Protein AF-0000000067340642 (afdb_homodimer)

Seco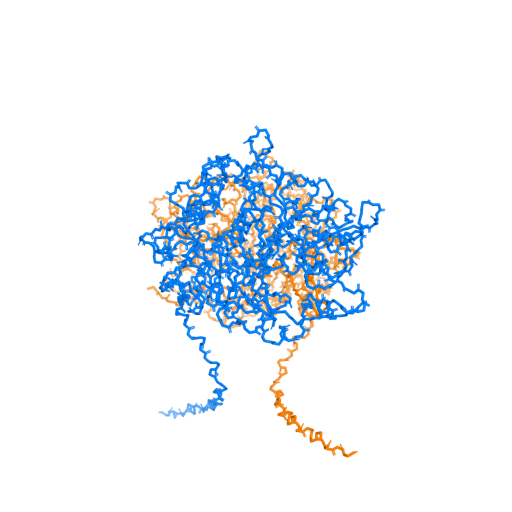ndary structure (DSSP, 8-state):
--S--S--HHHHHTTTTSTTPPPHHHHTTTTTTTTTTTTTPHHHHHHHHHHHHHHHHHHHTB---TTSTTTTSBSS-TTTHHHHTT-TTGGGEEEEEEEEE--SS-PPBTTB---SSTT-S-SS-EEEEEEEEE-HHHHHHHT-EEEEEEE---SSTTHHHHHS---EE--TTTSPTT-TTTTT--EEHHHHHHHH---TT-TTSSS-HHHHHHHHHHHHHHHTTTS-EEEEEEEETHHHHHHHHHHHHHHHTTTTEETTEE--EEEEEESPPP-B-HHHHHHHHHSTTEEEEEEEETT--GGG-S-GGGT-B--SEEEEE-GGG-SSB-TT-S-THHHH-HHHHHHHHHH---SSSPP--SS---GGGGGGS---B-GGG---TT----GGGGEEE-TTS-EEEPPPPGGGS----EEES-SSS-SSPPEEE--PPP------------------------/--TT-S--HHHHHTTTTSTTPPPHHHHTTTTTTTTTTTTTPHHHHHHHHHHHHHHHHHHHTB---TTSTTTTSBSS-TTTHHHHTT-TTGGGEEEEEEEEE--SS-PPBTTB---SSTT-S-SS-EEEEEEEEE-HHHHHHHT-EEEEEEE---SSTTHHHHHS---EE--TTTSPTT-TTTTT--EEHHHHHHHH---TT-TTSSS-HHHHHHHHHHHHHHHTTTS-EEEEEEEETHHHHHHHHHHHHHHHTTTTEETTEE--EEEEEESPPP-B-HHHHHHHHHSTTEEEEEEEETT--GGG-S-GGGT-B--SEEEEE-GGG-SSB-TT-S-THHHH-HHHHHHHHHH---SSSPP--SS---GGGGGGS---B-GGG---TT----GGGGEEE-TTS-EEEPPPPGGGS----EEES-SSS-SSPPEEE--PPP------------------------

Sequence (924 aa):
MDASQGVLLSSALVGAGANGTPAWPELLGSAHWDGLIDPLDLTLRRLVLLCGDLCQVTYDSFNSDAHSKYCGTCRFSRATLFSRTQFPAAADVSVAANLYATAATWLPPGLMVHSLSREAWSKESNWIGYVAVSTDAAAAATGQRVIYVALRGTIRNLEWVDVLKPDLVAPDAILPEGDPARGHARVMKGWYVIYTSTDERSPFSKYSARDQLLATVRELVAKYKGESLSILCTGHSLGASLATLCAFDMVANGVSKVGDAHFPVTAIVFGSPQVGNPEFKKRFDELPGLRALHVRNKPDLIPLYPSNLLGYANVGDELSVNSKKSPHVRPDTTNVGDYHNLQGILHTVAGWNGEKGEFKLQVNRSVALVNKSSAFLKDDNLVPESWWVERNKGMVLGPTGEWELEQPAEENLPVPPVVTGKVIDDDVAATISSKEPKIPEDLGKKKTRGTKFLPACFQGVNMDASQGVLLSSALVGAGANGTPAWPELLGSAHWDGLIDPLDLTLRRLVLLCGDLCQVTYDSFNSDAHSKYCGTCRFSRATLFSRTQFPAAADVSVAANLYATAATWLPPGLMVHSLSREAWSKESNWIGYVAVSTDAAAAATGQRVIYVALRGTIRNLEWVDVLKPDLVAPDAILPEGDPARGHARVMKGWYVIYTSTDERSPFSKYSARDQLLATVRELVAKYKGESLSILCTGHSLGASLATLCAFDMVANGVSKVGDAHFPVTAIVFGSPQVGNPEFKKRFDELPGLRALHVRNKPDLIPLYPSNLLGYANVGDELSVNSKKSPHVRPDTTNVGDYHNLQGILHTVAGWNGEKGEFKLQVNRSVALVNKSSAFLKDDNLVPESWWVERNKGMVLGPTGEWELEQPAEENLPVPPVVTGKVIDDDVAATISSKEPKIPEDLGKKKTRGTKFLPACFQGVN

Nearest PDB structures (foldseek):
  7x0d-assembly1_A  TM=9.654E-01  e=2.237E-44  Capsicum annuum
  7x0c-assembly1_A  TM=9.427E-01  e=6.062E-45  Arabidopsis thaliana
  7x0d-assembly2_D-2  TM=9.648E-01  e=4.559E-44  Capsicum annuum
  2yij-assembly1_B  TM=9.468E-01  e=8.253E-44  Arabidopsis thaliana
  7x0d-assembly2_C  TM=9.612E-01  e=1.894E-43  Capsicum annuum

pLDDT: mean 87.29, std 18.92, range [20.58, 98.88]

Solvent-accessible surface area (backbone atoms only — not comparable to full-atom values): 49013 Å² total; per-residue (Å²): 128,75,66,75,26,43,61,32,51,51,64,51,44,39,49,48,52,41,97,84,36,65,30,64,58,45,70,51,33,74,61,71,37,68,79,37,62,73,59,59,31,68,59,51,47,48,51,52,48,50,38,50,51,52,21,46,46,41,62,72,34,46,31,81,49,37,46,34,40,55,16,20,31,47,63,49,25,64,89,41,38,40,64,76,61,63,41,67,44,33,87,38,46,43,57,76,42,80,32,28,25,25,56,78,52,93,67,53,88,46,74,57,48,51,27,74,39,93,74,29,78,42,90,62,42,24,53,42,30,37,35,30,32,44,29,71,68,28,17,64,55,42,64,43,40,39,36,36,37,27,24,37,41,50,82,51,74,68,60,48,67,79,51,53,63,80,44,71,34,70,55,62,90,55,50,52,92,83,43,86,45,68,95,61,22,24,27,34,39,64,56,51,36,34,39,60,19,54,37,83,92,33,68,48,13,58,46,18,27,47,51,52,49,44,9,43,49,31,38,50,47,65,73,46,60,89,53,54,56,36,36,40,22,11,10,31,36,60,6,13,34,44,19,44,51,49,45,50,37,34,52,69,56,55,58,44,44,57,88,91,43,72,41,43,32,24,18,48,24,31,38,32,35,53,47,23,19,58,49,30,36,51,49,51,69,67,41,77,52,51,34,35,39,38,37,34,35,64,85,30,63,58,43,55,35,82,30,60,90,70,52,35,31,82,63,67,44,73,45,79,42,54,51,64,56,37,89,56,41,49,68,79,58,86,55,65,60,44,49,57,31,64,45,39,43,48,54,30,60,40,13,58,44,53,93,88,41,68,56,46,69,78,52,64,69,40,72,48,51,34,16,34,82,30,71,38,50,36,72,89,71,41,60,62,55,47,21,69,43,52,43,23,67,42,47,39,75,45,92,71,48,37,51,40,70,60,75,73,54,75,46,23,51,87,58,50,64,40,75,43,76,45,60,61,95,45,97,56,62,8,40,59,48,57,82,69,56,75,68,76,68,78,74,74,79,75,74,74,70,73,71,72,74,66,73,73,70,77,69,76,77,129,127,77,65,81,32,44,63,33,57,48,72,43,42,38,48,48,51,41,96,84,36,65,30,64,58,46,69,50,32,74,62,71,38,68,79,37,63,71,60,58,32,68,58,52,48,48,53,53,46,50,38,51,49,53,22,46,47,39,61,72,35,46,29,79,49,37,47,34,41,54,16,20,30,47,64,50,25,64,90,42,37,41,63,77,63,62,41,66,48,35,88,37,45,43,56,75,42,80,32,28,25,26,56,80,52,92,67,53,86,46,74,56,50,52,26,75,40,93,74,29,76,43,91,63,43,25,52,41,31,36,34,30,32,44,28,73,70,30,15,65,57,40,64,42,39,39,37,37,36,28,25,38,42,50,81,50,72,70,56,46,67,78,51,54,65,79,44,72,35,70,54,62,91,55,50,51,90,83,44,87,46,67,94,61,23,24,29,34,39,65,55,52,38,34,38,62,19,54,38,83,92,34,69,48,12,59,47,18,28,47,50,52,49,44,9,42,50,31,37,49,46,65,74,46,61,90,52,54,57,36,36,40,22,10,10,33,34,60,7,13,34,43,18,43,51,50,46,48,38,34,50,71,57,54,57,44,44,58,88,90,42,72,41,44,33,23,18,48,24,31,39,34,33,52,46,23,19,57,49,30,35,51,50,51,70,67,40,78,53,50,35,37,40,38,37,34,35,64,84,30,62,58,44,55,35,82,32,59,91,69,49,36,32,80,65,66,44,75,47,78,44,55,50,64,57,39,91,57,41,48,69,78,58,88,55,66,63,45,50,56,30,63,47,38,42,47,53,30,59,40,13,56,43,54,94,87,41,67,56,46,69,78,52,67,68,42,72,48,52,34,15,34,81,30,72,38,51,36,74,89,73,40,58,62,54,45,21,69,44,53,44,24,68,42,47,38,75,42,93,70,50,37,51,40,70,60,76,73,55,73,46,24,51,88,60,51,63,41,77,42,76,44,60,63,94,45,96,57,63,8,41,60,48,57,82,68,56,75,66,78,67,77,74,74,80,73,74,76,70,73,73,73,73,68,74,72,71,78,69,79,77,126

Structure (mmCIF, N/CA/C/O backbone):
data_AF-0000000067340642-model_v1
#
loop_
_entity.id
_entity.type
_entity.pdbx_description
1 polymer 'Phospholipase A1'
#
loop_
_atom_site.group_PDB
_atom_site.id
_atom_site.type_symbol
_atom_site.label_atom_id
_atom_site.label_alt_id
_atom_site.label_comp_id
_atom_site.label_asym_id
_atom_site.label_entity_id
_atom_site.label_seq_id
_atom_site.pdbx_PDB_ins_code
_atom_site.Cartn_x
_atom_site.Cartn_y
_atom_site.Cartn_z
_atom_site.occupancy
_atom_site.B_iso_or_equiv
_atom_site.auth_seq_id
_atom_site.auth_comp_id
_atom_site.auth_asym_id
_atom_site.auth_atom_id
_atom_site.pdbx_PDB_model_num
ATOM 1 N N . MET A 1 1 ? -26.781 -20.828 1.139 1 23.2 1 MET A N 1
ATOM 2 C CA . MET A 1 1 ? -25.406 -20.703 0.661 1 23.2 1 MET A CA 1
ATOM 3 C C . MET A 1 1 ? -24.422 -21.25 1.688 1 23.2 1 MET A C 1
ATOM 5 O O . MET A 1 1 ? -24.484 -20.906 2.869 1 23.2 1 MET A O 1
ATOM 9 N N . ASP A 1 2 ? -23.922 -22.469 1.574 1 25.94 2 ASP A N 1
ATOM 10 C CA . ASP A 1 2 ? -23.094 -23.172 2.539 1 25.94 2 ASP A CA 1
ATOM 11 C C . ASP A 1 2 ? -21.922 -22.297 2.994 1 25.94 2 ASP A C 1
ATOM 13 O O . ASP A 1 2 ? -21.172 -21.781 2.168 1 25.94 2 ASP A O 1
ATOM 17 N N . ALA A 1 3 ? -21.891 -21.594 4.043 1 31.66 3 ALA A N 1
ATOM 18 C CA . ALA A 1 3 ? -20.938 -20.781 4.777 1 31.66 3 ALA A CA 1
ATOM 19 C C . ALA A 1 3 ? -19.531 -21.375 4.707 1 31.66 3 ALA A C 1
ATOM 21 O O . ALA A 1 3 ? -18.578 -20.781 5.219 1 31.66 3 ALA A O 1
ATOM 22 N N . SER A 1 4 ? -19.422 -22.609 4.691 1 33.31 4 SER A N 1
ATOM 23 C CA . SER A 1 4 ? -18.156 -23.328 4.586 1 33.31 4 SER A CA 1
ATOM 24 C C . SER A 1 4 ? -17.328 -22.828 3.408 1 33.31 4 SER A C 1
ATOM 26 O O . SER A 1 4 ? -16.484 -23.547 2.885 1 33.31 4 SER A O 1
ATOM 28 N N . GLN A 1 5 ? -17.625 -21.656 2.801 1 34.81 5 GLN A N 1
ATOM 29 C CA . GLN A 1 5 ? -17.469 -21.328 1.392 1 34.81 5 GLN A CA 1
ATOM 30 C C . GLN A 1 5 ? -16 -21.062 1.051 1 34.81 5 GLN A C 1
ATOM 32 O O . GLN A 1 5 ? -15.688 -20.578 -0.038 1 34.81 5 GLN A O 1
ATOM 37 N N . GLY A 1 6 ? -15.188 -20.656 1.953 1 35.97 6 GLY A N 1
ATOM 38 C CA . GLY A 1 6 ? -13.867 -20.75 1.35 1 35.97 6 GLY A CA 1
ATOM 39 C C . GLY A 1 6 ? -13.617 -22.078 0.662 1 35.97 6 GLY A C 1
ATOM 40 O O . GLY A 1 6 ? -14.359 -23.047 0.875 1 35.97 6 GLY A O 1
ATOM 41 N N . VAL A 1 7 ? -12.789 -22.078 -0.495 1 42.16 7 VAL A N 1
ATOM 42 C CA . VAL A 1 7 ? -12.453 -23.266 -1.265 1 42.16 7 VAL A CA 1
ATOM 43 C C . VAL A 1 7 ? -12.016 -24.391 -0.32 1 42.16 7 VAL A C 1
ATOM 45 O O . VAL A 1 7 ? -10.992 -24.266 0.361 1 42.16 7 VAL A O 1
ATOM 48 N N . LEU A 1 8 ? -12.898 -25.25 0.158 1 42.25 8 LEU A N 1
ATOM 49 C CA . LEU A 1 8 ? -13.172 -26.562 0.708 1 42.25 8 LEU A CA 1
ATOM 50 C C . LEU A 1 8 ? -12.328 -27.625 0.017 1 42.25 8 LEU A C 1
ATOM 52 O O . LEU A 1 8 ? -12.641 -28.047 -1.098 1 42.25 8 LEU A O 1
ATOM 56 N N . LEU A 1 9 ? -11.109 -27.469 -0.282 1 49.53 9 LEU A N 1
ATOM 57 C CA . LEU A 1 9 ? -10.602 -28.625 -1.004 1 49.53 9 LEU A CA 1
ATOM 58 C C . LEU A 1 9 ? -11.211 -29.906 -0.467 1 49.53 9 LEU A C 1
ATOM 60 O O . LEU A 1 9 ? -11.742 -30.719 -1.233 1 49.53 9 LEU A O 1
ATOM 64 N N . SER A 1 10 ? -10.898 -30.172 0.865 1 46.72 10 SER A N 1
ATOM 65 C CA . SER A 1 10 ? -11.391 -31.484 1.273 1 46.72 10 SER A CA 1
ATOM 66 C C . SER A 1 10 ? -12.883 -31.641 0.996 1 46.72 10 SER A C 1
ATOM 68 O O . SER A 1 10 ? -13.328 -32.656 0.49 1 46.72 10 SER A O 1
ATOM 70 N N . SER A 1 11 ? -13.438 -30.438 1.202 1 54.81 11 SER A N 1
ATOM 71 C CA . SER A 1 11 ? -14.883 -30.578 1.052 1 54.81 11 SER A CA 1
ATOM 72 C C . SER A 1 11 ? -15.305 -30.391 -0.402 1 54.81 11 SER A C 1
ATOM 74 O O . SER A 1 11 ? -16.297 -30.969 -0.84 1 54.81 11 SER A O 1
ATOM 76 N N . ALA A 1 12 ? -14.336 -29.672 -1.085 1 60.75 12 ALA A N 1
ATOM 77 C CA . ALA A 1 12 ? -14.758 -29.328 -2.441 1 60.75 12 ALA A CA 1
ATOM 78 C C . ALA A 1 12 ? -14.586 -30.516 -3.385 1 60.75 12 ALA A C 1
ATOM 80 O O . ALA A 1 12 ? -15.312 -30.641 -4.371 1 60.75 12 ALA A O 1
ATOM 81 N N . LEU A 1 13 ? -13.609 -31.312 -3.002 1 73.69 13 LEU A N 1
ATOM 82 C CA . LEU A 1 13 ? -13.328 -32.406 -3.908 1 73.69 13 LEU A CA 1
ATOM 83 C C . LEU A 1 13 ? -13.727 -33.75 -3.281 1 73.69 13 LEU A C 1
ATOM 85 O O . LEU A 1 13 ? -13.555 -34.812 -3.896 1 73.69 13 LEU A O 1
ATOM 89 N N . VAL A 1 14 ? -14.367 -33.5 -2.08 1 70.06 14 VAL A N 1
ATOM 90 C CA . VAL A 1 14 ? -14.883 -34.688 -1.408 1 70.06 14 VAL A CA 1
ATOM 91 C C . VAL A 1 14 ? -16.047 -35.281 -2.205 1 70.06 14 VAL A C 1
ATOM 93 O O . VAL A 1 14 ? -16.938 -34.531 -2.623 1 70.06 14 VAL A O 1
ATOM 96 N N . GLY A 1 15 ? -15.898 -36.5 -2.549 1 68.81 15 GLY A N 1
ATOM 97 C CA . GLY A 1 15 ? -16.969 -37.219 -3.232 1 68.81 15 GLY A CA 1
ATOM 98 C C . GLY A 1 15 ? -16.75 -37.344 -4.727 1 68.81 15 GLY A C 1
ATOM 99 O O . GLY A 1 15 ? -17.641 -37.75 -5.461 1 68.81 15 GLY A O 1
ATOM 100 N N . ALA A 1 16 ? -15.602 -36.906 -5.117 1 74.88 16 ALA A N 1
ATOM 101 C CA . ALA A 1 16 ? -15.289 -37.125 -6.523 1 74.88 16 ALA A CA 1
ATOM 102 C C . ALA A 1 16 ? -15.547 -38.594 -6.898 1 74.88 16 ALA A C 1
ATOM 104 O O . ALA A 1 16 ? -15.109 -39.5 -6.203 1 74.88 16 ALA A O 1
ATOM 105 N N . GLY A 1 17 ? -16.328 -38.75 -7.953 1 74.06 17 GLY A N 1
ATOM 106 C CA . GLY A 1 17 ? -16.656 -40.094 -8.422 1 74.06 17 GLY A CA 1
ATOM 107 C C . GLY A 1 17 ? -17.938 -40.656 -7.805 1 74.06 17 GLY A C 1
ATOM 108 O O . GLY A 1 17 ? -18.406 -41.719 -8.195 1 74.06 17 GLY A O 1
ATOM 109 N N . ALA A 1 18 ? -18.422 -39.844 -6.809 1 73.19 18 ALA A N 1
ATOM 110 C CA . ALA A 1 18 ? -19.641 -40.312 -6.152 1 73.19 18 ALA A CA 1
ATOM 111 C C . ALA A 1 18 ? -20.844 -39.531 -6.617 1 73.19 18 ALA A C 1
ATOM 113 O O . ALA A 1 18 ? -20.734 -38.344 -6.906 1 73.19 18 ALA A O 1
ATOM 114 N N . ASN A 1 19 ? -21.984 -40.219 -6.684 1 71.5 19 ASN A N 1
ATOM 115 C CA . ASN A 1 19 ? -23.297 -39.656 -6.922 1 71.5 19 ASN A CA 1
ATOM 116 C C . ASN A 1 19 ? -23.297 -38.75 -8.148 1 71.5 19 ASN A C 1
ATOM 118 O O . ASN A 1 19 ? -23.781 -37.594 -8.094 1 71.5 19 ASN A O 1
ATOM 122 N N . GLY A 1 20 ? -22.562 -39.125 -9.227 1 77.5 20 GLY A N 1
ATOM 123 C CA . GLY A 1 20 ? -22.625 -38.406 -10.484 1 77.5 20 GLY A CA 1
ATOM 124 C C . GLY A 1 20 ? -21.547 -37.344 -10.617 1 77.5 20 GLY A C 1
ATOM 125 O O . GLY A 1 20 ? -21.438 -36.688 -11.656 1 77.5 20 GLY A O 1
ATOM 126 N N . THR A 1 21 ? -20.812 -37.219 -9.586 1 87.06 21 THR A N 1
ATOM 127 C CA . THR A 1 21 ? -19.688 -36.312 -9.664 1 87.06 21 THR A CA 1
ATOM 128 C C . THR A 1 21 ? -18.5 -36.969 -10.383 1 87.06 21 THR A C 1
ATOM 130 O O . THR A 1 21 ? -18.297 -38.188 -10.258 1 87.06 21 THR A O 1
ATOM 133 N N . PRO A 1 22 ? -17.844 -36.125 -11.172 1 91.94 22 PRO A N 1
ATOM 134 C CA . PRO A 1 22 ? -16.703 -36.719 -11.883 1 91.94 22 PRO A CA 1
ATOM 135 C C . PRO A 1 22 ? -15.648 -37.281 -10.945 1 91.94 22 PRO A C 1
ATOM 137 O O . PRO A 1 22 ? -15.359 -36.688 -9.898 1 91.94 22 PRO A O 1
ATOM 140 N N . ALA A 1 23 ? -15.086 -38.406 -11.414 1 92.56 23 ALA A N 1
ATOM 141 C CA . ALA A 1 23 ? -14 -39.031 -10.672 1 92.56 23 ALA A CA 1
ATOM 142 C C . ALA A 1 23 ? -12.664 -38.375 -10.969 1 92.56 23 ALA A C 1
ATOM 144 O O . ALA A 1 23 ? -12.562 -37.562 -11.906 1 92.56 23 ALA A O 1
ATOM 145 N N . TRP A 1 24 ? -11.633 -38.688 -10.188 1 94.31 24 TRP A N 1
ATOM 146 C CA . TRP A 1 24 ? -10.328 -38.062 -10.281 1 94.31 24 TRP A CA 1
ATOM 147 C C . TRP A 1 24 ? -9.758 -38.188 -11.695 1 94.31 24 TRP A C 1
ATOM 149 O O . TRP A 1 24 ? -9.266 -37.219 -12.273 1 94.31 24 TRP A O 1
ATOM 159 N N . PRO A 1 25 ? -9.836 -39.406 -12.297 1 95.31 25 PRO A N 1
ATOM 160 C CA . PRO A 1 25 ? -9.289 -39.469 -13.648 1 95.31 25 PRO A CA 1
ATOM 161 C C . PRO A 1 25 ? -9.938 -38.5 -14.617 1 95.31 25 PRO A C 1
ATOM 163 O O . PRO A 1 25 ? -9.258 -37.906 -15.453 1 95.31 25 PRO A O 1
ATOM 166 N N . GLU A 1 26 ? -11.227 -38.281 -14.477 1 95.75 26 GLU A N 1
ATOM 167 C CA . GLU A 1 26 ? -11.938 -37.344 -15.328 1 95.75 26 GLU A CA 1
ATOM 168 C C . GLU A 1 26 ? -11.5 -35.906 -15.031 1 95.75 26 GLU A C 1
ATOM 170 O O . GLU A 1 26 ? -11.273 -35.125 -15.953 1 95.75 26 GLU A O 1
ATOM 175 N N . LEU A 1 27 ? -11.359 -35.625 -13.773 1 96.25 27 LEU A N 1
ATOM 176 C CA . LEU A 1 27 ? -10.961 -34.281 -13.336 1 96.25 27 LEU A CA 1
ATOM 177 C C . LEU A 1 27 ? -9.539 -33.969 -13.797 1 96.25 27 LEU A C 1
ATOM 179 O O . LEU A 1 27 ? -9.195 -32.812 -13.992 1 96.25 27 LEU A O 1
ATOM 183 N N . LEU A 1 28 ? -8.766 -35.031 -13.977 1 97.56 28 LEU A N 1
ATOM 184 C CA . LEU A 1 28 ? -7.363 -34.875 -14.352 1 97.56 28 LEU A CA 1
ATOM 185 C C . LEU A 1 28 ? -7.188 -34.938 -15.859 1 97.56 28 LEU A C 1
ATOM 187 O O . LEU A 1 28 ? -6.062 -34.875 -16.359 1 97.56 28 LEU A O 1
ATOM 191 N N . GLY A 1 29 ? -8.266 -35.156 -16.625 1 97.56 29 GLY A N 1
ATOM 192 C CA . GLY A 1 29 ? -8.234 -35 -18.062 1 97.56 29 GLY A CA 1
ATOM 193 C C . GLY A 1 29 ? -8.133 -36.312 -18.812 1 97.56 29 GLY A C 1
ATOM 194 O O . GLY A 1 29 ? -7.707 -36.344 -19.969 1 97.56 29 GLY A O 1
ATOM 195 N N . SER A 1 30 ? -8.531 -37.438 -18.172 1 96.44 30 SER A N 1
ATOM 196 C CA . SER A 1 30 ? -8.398 -38.75 -18.828 1 96.44 30 SER A CA 1
ATOM 197 C C . SER A 1 30 ? -9.156 -38.781 -20.141 1 96.44 30 SER A C 1
ATOM 199 O O . SER A 1 30 ? -8.727 -39.438 -21.094 1 96.44 30 SER A O 1
ATOM 201 N N . ALA A 1 31 ? -10.273 -38.062 -20.188 1 96.06 31 ALA A N 1
ATOM 202 C CA . ALA A 1 31 ? -11.07 -38 -21.406 1 96.06 31 ALA A CA 1
ATOM 203 C C . ALA A 1 31 ? -11.109 -36.562 -21.969 1 96.06 31 ALA A C 1
ATOM 205 O O . ALA A 1 31 ? -12.125 -36.125 -22.5 1 96.06 31 ALA A O 1
ATOM 206 N N . HIS A 1 32 ? -10.039 -35.875 -21.734 1 97.44 32 HIS A N 1
ATOM 207 C CA . HIS A 1 32 ? -9.891 -34.5 -22.25 1 97.44 32 HIS A CA 1
ATOM 208 C C . HIS A 1 32 ? -11.039 -33.625 -21.781 1 97.44 32 HIS A C 1
ATOM 210 O O . HIS A 1 32 ? -11.539 -32.812 -22.562 1 97.44 32 HIS A O 1
ATOM 216 N N . TRP A 1 33 ? -11.531 -33.938 -20.609 1 97.94 33 TRP A N 1
ATOM 217 C CA . TRP A 1 33 ? -12.57 -33.188 -19.906 1 97.94 33 TRP A CA 1
ATOM 218 C C . TRP A 1 33 ? -13.844 -33.125 -20.734 1 97.94 33 TRP A C 1
ATOM 220 O O . TRP A 1 33 ? -14.578 -32.125 -20.672 1 97.94 33 TRP A O 1
ATOM 230 N N . ASP A 1 34 ? -14.031 -34.062 -21.578 1 95.88 34 ASP A N 1
ATOM 231 C CA . ASP A 1 34 ? -15.266 -34.125 -22.344 1 95.88 34 ASP A CA 1
ATOM 232 C C . ASP A 1 34 ? -16.484 -34.094 -21.438 1 95.88 34 ASP A C 1
ATOM 234 O O . ASP A 1 34 ? -16.562 -34.875 -20.469 1 95.88 34 ASP A O 1
ATOM 238 N N . GLY A 1 35 ? -17.359 -33.125 -21.703 1 94.69 35 GLY A N 1
ATOM 239 C CA . GLY A 1 35 ? -18.594 -33.031 -20.938 1 94.69 35 GLY A CA 1
ATOM 240 C C . GLY A 1 35 ? -18.438 -32.219 -19.672 1 94.69 35 GLY A C 1
ATOM 241 O O . GLY A 1 35 ? -19.406 -31.969 -18.953 1 94.69 35 GLY A O 1
ATOM 242 N N . LEU A 1 36 ? -17.266 -31.781 -19.344 1 96.44 36 LEU A N 1
ATOM 243 C CA . LEU A 1 36 ? -17.047 -31.125 -18.062 1 96.44 36 LEU A CA 1
ATOM 244 C C . LEU A 1 36 ? -16.766 -29.641 -18.266 1 96.44 36 LEU A C 1
ATOM 246 O O . LEU A 1 36 ? -16.844 -28.859 -17.312 1 96.44 36 LEU A O 1
ATOM 250 N N . ILE A 1 37 ? -16.516 -29.203 -19.453 1 96.31 37 ILE A N 1
ATOM 251 C CA . ILE A 1 37 ? -16.031 -27.844 -19.703 1 96.31 37 ILE A CA 1
ATOM 252 C C . ILE A 1 37 ? -17.203 -26.922 -20 1 96.31 37 ILE A C 1
ATOM 254 O O . ILE A 1 37 ? -17.188 -25.75 -19.609 1 96.31 37 ILE A O 1
ATOM 258 N N . ASP A 1 38 ? -18.219 -27.469 -20.672 1 92.62 38 ASP A N 1
ATOM 259 C CA . ASP A 1 38 ? -19.375 -26.672 -21.047 1 92.62 38 ASP A CA 1
ATOM 260 C C . ASP A 1 38 ? -20.656 -27.5 -20.984 1 92.62 38 ASP A C 1
ATOM 262 O O . ASP A 1 38 ? -20.922 -28.328 -21.844 1 92.62 38 ASP A O 1
ATOM 266 N N . PRO A 1 39 ? -21.516 -27.266 -20.062 1 93.5 39 PRO A N 1
ATOM 267 C CA . PRO A 1 39 ? -21.312 -26.328 -18.953 1 93.5 39 PRO A CA 1
ATOM 268 C C . PRO A 1 39 ? -20.172 -26.75 -18.016 1 93.5 39 PRO A C 1
ATOM 270 O O . PRO A 1 39 ? -19.859 -27.938 -17.938 1 93.5 39 PRO A O 1
ATOM 273 N N . LEU A 1 40 ? -19.594 -25.766 -17.453 1 96.25 40 LEU A N 1
ATOM 274 C CA . LEU A 1 40 ? -18.484 -26.062 -16.562 1 96.25 40 LEU A CA 1
ATOM 275 C C . LEU A 1 40 ? -18.969 -26.828 -15.328 1 96.25 40 LEU A C 1
ATOM 277 O O . LEU A 1 40 ? -19.797 -26.312 -14.57 1 96.25 40 LEU A O 1
ATOM 281 N N . ASP A 1 41 ? -18.453 -28 -15.195 1 94.56 41 ASP A N 1
ATOM 282 C CA . ASP A 1 41 ? -18.812 -28.859 -14.062 1 94.56 41 ASP A CA 1
ATOM 283 C C . ASP A 1 41 ? -18.375 -28.234 -12.742 1 94.56 41 ASP A C 1
ATOM 285 O O . ASP A 1 41 ? -17.297 -27.625 -12.664 1 94.56 41 ASP A O 1
ATOM 289 N N . LEU A 1 42 ? -19.156 -28.422 -11.727 1 93.56 42 LEU A N 1
ATOM 290 C CA . LEU A 1 42 ? -18.891 -27.781 -10.445 1 93.56 42 LEU A CA 1
ATOM 291 C C . LEU A 1 42 ? -17.609 -28.312 -9.812 1 93.56 42 LEU A C 1
ATOM 293 O O . LEU A 1 42 ? -16.828 -27.547 -9.25 1 93.56 42 LEU A O 1
ATOM 297 N N . THR A 1 43 ? -17.406 -29.578 -9.859 1 93.44 43 THR A N 1
ATOM 298 C CA . THR A 1 43 ? -16.219 -30.188 -9.242 1 93.44 43 THR A CA 1
ATOM 299 C C . THR A 1 43 ? -14.953 -29.766 -9.992 1 93.44 43 THR A C 1
ATOM 301 O O . THR A 1 43 ? -13.938 -29.453 -9.375 1 93.44 43 THR A O 1
ATOM 304 N N . LEU A 1 44 ? -15.023 -29.766 -11.305 1 95.75 44 LEU A N 1
ATOM 305 C CA . LEU A 1 44 ? -13.891 -29.281 -12.094 1 95.75 44 LEU A CA 1
ATOM 306 C C . LEU A 1 44 ? -13.625 -27.812 -11.805 1 95.75 44 LEU A C 1
ATOM 308 O O . LEU A 1 44 ? -12.469 -27.406 -11.664 1 95.75 44 LEU A O 1
ATOM 312 N N . ARG A 1 45 ? -14.711 -27.062 -11.672 1 96.06 45 ARG A N 1
ATOM 313 C CA . ARG A 1 45 ? -14.594 -25.641 -11.32 1 96.06 45 ARG A CA 1
ATOM 314 C C . ARG A 1 45 ? -13.797 -25.469 -10.031 1 96.06 45 ARG A C 1
ATOM 316 O O . ARG A 1 45 ? -12.875 -24.641 -9.977 1 96.06 45 ARG A O 1
ATOM 323 N N . ARG A 1 46 ? -14.109 -26.219 -9.117 1 94.69 46 ARG A N 1
ATOM 324 C CA . ARG A 1 46 ? -13.453 -26.125 -7.812 1 94.69 46 ARG A CA 1
ATOM 325 C C . ARG A 1 46 ? -11.977 -26.5 -7.91 1 94.69 46 ARG A C 1
ATOM 327 O O . ARG A 1 46 ? -11.125 -25.875 -7.281 1 94.69 46 ARG A O 1
ATOM 334 N N . LEU A 1 47 ? -11.695 -27.516 -8.664 1 95.5 47 LEU A N 1
ATOM 335 C CA . LEU A 1 47 ? -10.305 -27.922 -8.844 1 95.5 47 LEU A CA 1
ATOM 336 C C . LEU A 1 47 ? -9.508 -26.828 -9.547 1 95.5 47 LEU A C 1
ATOM 338 O O . LEU A 1 47 ? -8.383 -26.531 -9.148 1 95.5 47 LEU A O 1
ATOM 342 N N . VAL A 1 48 ? -10.102 -26.234 -10.562 1 97.5 48 VAL A N 1
ATOM 343 C CA . VAL A 1 48 ? -9.461 -25.156 -11.312 1 97.5 48 VAL A CA 1
ATOM 344 C C . VAL A 1 48 ? -9.18 -23.984 -10.383 1 97.5 48 VAL A C 1
ATOM 346 O O . VAL A 1 48 ? -8.086 -23.422 -10.391 1 97.5 48 VAL A O 1
ATOM 349 N N . LEU A 1 49 ? -10.109 -23.672 -9.594 1 96.94 49 LEU A N 1
ATOM 350 C CA . LEU A 1 49 ? -9.961 -22.547 -8.664 1 96.94 49 LEU A CA 1
ATOM 351 C C . LEU A 1 49 ? -8.891 -22.859 -7.621 1 96.94 49 LEU A C 1
ATOM 353 O O . LEU A 1 49 ? -8.117 -21.969 -7.25 1 96.94 49 LEU A O 1
ATOM 357 N N . LEU A 1 50 ? -8.867 -24.109 -7.172 1 95.81 50 LEU A N 1
ATOM 358 C CA . LEU A 1 50 ? -7.828 -24.516 -6.234 1 95.81 50 LEU A CA 1
ATOM 359 C C . LEU A 1 50 ? -6.441 -24.312 -6.84 1 95.81 50 LEU A C 1
ATOM 361 O O . LEU A 1 50 ? -5.559 -23.734 -6.199 1 95.81 50 LEU A O 1
ATOM 365 N N . CYS A 1 51 ? -6.289 -24.734 -8.031 1 97.31 51 CYS A N 1
ATOM 366 C CA . CYS A 1 51 ? -5.008 -24.578 -8.711 1 97.31 51 CYS A CA 1
ATOM 367 C C . CYS A 1 51 ? -4.656 -23.109 -8.883 1 97.31 51 CYS A C 1
ATOM 369 O O . CYS A 1 51 ? -3.512 -22.703 -8.656 1 97.31 51 CYS A O 1
ATOM 371 N N . GLY A 1 52 ? -5.637 -22.328 -9.281 1 97.75 52 GLY A N 1
ATOM 372 C CA . GLY A 1 52 ? -5.414 -20.891 -9.406 1 97.75 52 GLY A CA 1
ATOM 373 C C . GLY A 1 52 ? -4.988 -20.234 -8.109 1 97.75 52 GLY A C 1
ATOM 374 O O . GLY A 1 52 ? -4.102 -19.391 -8.102 1 97.75 52 GLY A O 1
ATOM 375 N N . ASP A 1 53 ? -5.633 -20.641 -7.043 1 97.12 53 ASP A N 1
ATOM 376 C CA . ASP A 1 53 ? -5.297 -20.078 -5.742 1 97.12 53 ASP A CA 1
ATOM 377 C C . ASP A 1 53 ? -3.898 -20.5 -5.301 1 97.12 53 ASP A C 1
ATOM 379 O O . ASP A 1 53 ? -3.178 -19.719 -4.668 1 97.12 53 ASP A O 1
ATOM 383 N N . LEU A 1 54 ? -3.559 -21.719 -5.57 1 97.88 54 LEU A N 1
ATOM 384 C CA . LEU A 1 54 ? -2.193 -22.156 -5.305 1 97.88 54 LEU A CA 1
ATOM 385 C C . LEU A 1 54 ? -1.189 -21.312 -6.082 1 97.88 54 LEU A C 1
ATOM 387 O O . LEU A 1 54 ? -0.15 -20.922 -5.547 1 97.88 54 LEU A O 1
ATOM 391 N N . CYS A 1 55 ? -1.515 -21.047 -7.293 1 98 55 CYS A N 1
ATOM 392 C CA . CYS A 1 55 ? -0.662 -20.188 -8.102 1 98 55 CYS A CA 1
ATOM 393 C C . CYS A 1 55 ? -0.607 -18.781 -7.523 1 98 55 CYS A C 1
ATOM 395 O O . CYS A 1 55 ? 0.466 -18.172 -7.441 1 98 55 CYS A O 1
ATOM 397 N N . GLN A 1 56 ? -1.717 -18.297 -7.078 1 97.62 56 GLN A N 1
ATOM 398 C CA . GLN A 1 56 ? -1.793 -16.953 -6.523 1 97.62 56 GLN A CA 1
ATOM 399 C C . GLN A 1 56 ? -0.887 -16.812 -5.301 1 97.62 56 GLN A C 1
ATOM 401 O O . GLN A 1 56 ? -0.314 -15.75 -5.07 1 97.62 56 GLN A O 1
ATOM 406 N N . VAL A 1 57 ? -0.737 -17.812 -4.57 1 98.19 57 VAL A N 1
ATOM 407 C CA . VAL A 1 57 ? 0.137 -17.828 -3.404 1 98.19 57 VAL A CA 1
ATOM 408 C C . VAL A 1 57 ? 1.547 -17.406 -3.811 1 98.19 57 VAL A C 1
ATOM 410 O O . VAL A 1 57 ? 2.238 -16.719 -3.057 1 98.19 57 VAL A O 1
ATOM 413 N N . THR A 1 58 ? 1.978 -17.75 -4.988 1 97.75 58 THR A N 1
ATOM 414 C CA . THR A 1 58 ? 3.322 -17.391 -5.43 1 97.75 58 THR A CA 1
ATOM 415 C C . THR A 1 58 ? 3.455 -15.883 -5.598 1 97.75 58 THR A C 1
ATOM 417 O O . THR A 1 58 ? 4.508 -15.312 -5.305 1 97.75 58 THR A O 1
ATOM 420 N N . TYR A 1 59 ? 2.404 -15.305 -6.066 1 96.25 59 TYR A N 1
ATOM 421 C CA . TYR A 1 59 ? 2.418 -13.852 -6.207 1 96.25 59 TYR A CA 1
ATOM 422 C C . TYR A 1 59 ? 2.318 -13.172 -4.844 1 96.25 59 TYR A C 1
ATOM 424 O O . TYR A 1 59 ? 3.041 -12.211 -4.57 1 96.25 59 TYR A O 1
ATOM 432 N N . ASP A 1 60 ? 1.468 -13.703 -4.012 1 97.38 60 ASP A N 1
ATOM 433 C CA . ASP A 1 60 ? 1.152 -13.078 -2.729 1 97.38 60 ASP A CA 1
ATOM 434 C C . ASP A 1 60 ? 2.354 -13.117 -1.789 1 97.38 60 ASP A C 1
ATOM 436 O O . ASP A 1 60 ? 2.43 -12.336 -0.838 1 97.38 60 ASP A O 1
ATOM 440 N N . SER A 1 61 ? 3.256 -14.008 -1.982 1 97.88 61 SER A N 1
ATOM 441 C CA . SER A 1 61 ? 4.348 -14.219 -1.037 1 97.88 61 SER A CA 1
ATOM 442 C C . SER A 1 61 ? 5.684 -13.773 -1.62 1 97.88 61 SER A C 1
ATOM 444 O O . SER A 1 61 ? 6.707 -13.82 -0.939 1 97.88 61 SER A O 1
ATOM 446 N N . PHE A 1 62 ? 5.68 -13.289 -2.785 1 97 62 PHE A N 1
ATOM 447 C CA . PHE A 1 62 ? 6.918 -12.906 -3.453 1 97 62 PHE A CA 1
ATOM 448 C C . PHE A 1 62 ? 7.348 -11.5 -3.037 1 97 62 PHE A C 1
ATOM 450 O O . PHE A 1 62 ? 6.535 -10.578 -3.031 1 97 62 PHE A O 1
ATOM 457 N N . ASN A 1 63 ? 8.594 -11.359 -2.678 1 96.62 63 ASN A N 1
ATOM 458 C CA . ASN A 1 63 ? 9.156 -10.055 -2.363 1 96.62 63 ASN A CA 1
ATOM 459 C C . ASN A 1 63 ? 9.703 -9.359 -3.611 1 96.62 63 ASN A C 1
ATOM 461 O O . ASN A 1 63 ? 10.844 -9.594 -4.004 1 96.62 63 ASN A O 1
ATOM 465 N N . SER A 1 64 ? 8.977 -8.469 -4.125 1 93.88 64 SER A N 1
ATOM 466 C CA . SER A 1 64 ? 9.383 -7.789 -5.348 1 93.88 64 SER A CA 1
ATOM 467 C C . SER A 1 64 ? 9.945 -6.402 -5.051 1 93.88 64 SER A C 1
ATOM 469 O O . SER A 1 64 ? 10.188 -5.613 -5.965 1 93.88 64 SER A O 1
ATOM 471 N N . ASP A 1 65 ? 10.078 -6.047 -3.799 1 94.94 65 ASP A N 1
ATOM 472 C CA . ASP A 1 65 ? 10.578 -4.73 -3.412 1 94.94 65 ASP A CA 1
ATOM 473 C C . ASP A 1 65 ? 12.094 -4.645 -3.59 1 94.94 65 ASP A C 1
ATOM 475 O O . ASP A 1 65 ? 12.852 -5.199 -2.789 1 94.94 65 ASP A O 1
ATOM 479 N N . ALA A 1 66 ? 12.562 -3.887 -4.543 1 94.88 66 ALA A N 1
ATOM 480 C CA . ALA A 1 66 ? 13.977 -3.795 -4.875 1 94.88 66 ALA A CA 1
ATOM 481 C C . ALA A 1 66 ? 14.766 -3.146 -3.738 1 94.88 66 ALA A C 1
ATOM 483 O O . ALA A 1 66 ? 15.992 -3.254 -3.684 1 94.88 66 ALA A O 1
ATOM 484 N N . HIS A 1 67 ? 14.094 -2.465 -2.855 1 97.06 67 HIS A N 1
ATOM 485 C CA . HIS A 1 67 ? 14.773 -1.813 -1.739 1 97.06 67 HIS A CA 1
ATOM 486 C C . HIS A 1 67 ? 15.109 -2.814 -0.638 1 97.06 67 HIS A C 1
ATOM 488 O O . HIS A 1 67 ? 15.891 -2.51 0.266 1 97.06 67 HIS A O 1
ATOM 494 N N . SER A 1 68 ? 14.523 -3.939 -0.659 1 97 68 SER A N 1
ATOM 495 C CA . SER A 1 68 ? 14.758 -4.98 0.336 1 97 68 SER A CA 1
ATOM 496 C C . SER A 1 68 ? 16 -5.797 -0.006 1 97 68 SER A C 1
ATOM 498 O O . SER A 1 68 ? 16.219 -6.156 -1.166 1 97 68 SER A O 1
ATOM 500 N N . LYS A 1 69 ? 16.75 -6.113 1.022 1 97.06 69 LYS A N 1
ATOM 501 C CA . LYS A 1 69 ? 17.891 -7.008 0.854 1 97.06 69 LYS A CA 1
ATOM 502 C C . LYS A 1 69 ? 17.453 -8.383 0.354 1 97.06 69 LYS A C 1
ATOM 504 O O . LYS A 1 69 ? 18.266 -9.148 -0.167 1 97.06 69 LYS A O 1
ATOM 509 N N . TYR A 1 70 ? 16.234 -8.664 0.465 1 97.56 70 TYR A N 1
ATOM 510 C CA . TYR A 1 70 ? 15.719 -10.008 0.177 1 97.56 70 TYR A CA 1
ATOM 511 C C . TYR A 1 70 ? 14.766 -9.984 -1.012 1 97.56 70 TYR A C 1
ATOM 513 O O . TYR A 1 70 ? 13.922 -10.867 -1.154 1 97.56 70 TYR A O 1
ATOM 521 N N . CYS A 1 71 ? 14.828 -8.922 -1.792 1 96.25 71 CYS A N 1
ATOM 522 C CA . CYS A 1 71 ? 14.086 -8.867 -3.045 1 96.25 71 CYS A CA 1
ATOM 523 C C . CYS A 1 71 ? 14.328 -10.125 -3.877 1 96.25 71 CYS A C 1
ATOM 525 O O . CYS A 1 71 ? 15.477 -10.508 -4.098 1 96.25 71 CYS A O 1
ATOM 527 N N . GLY A 1 72 ? 13.234 -10.773 -4.301 1 95.38 72 GLY A N 1
ATOM 528 C CA . GLY A 1 72 ? 13.359 -11.969 -5.121 1 95.38 72 GLY A CA 1
ATOM 529 C C . GLY A 1 72 ? 13.133 -13.25 -4.348 1 95.38 72 GLY A C 1
ATOM 530 O O . GLY A 1 72 ? 13.219 -14.344 -4.91 1 95.38 72 GLY A O 1
ATOM 531 N N . THR A 1 73 ? 12.859 -13.156 -3.078 1 97.06 73 THR A N 1
ATOM 532 C CA . THR A 1 73 ? 12.617 -14.328 -2.246 1 97.06 73 THR A CA 1
ATOM 533 C C . THR A 1 73 ? 11.133 -14.469 -1.931 1 97.06 73 THR A C 1
ATOM 535 O O . THR A 1 73 ? 10.328 -13.609 -2.299 1 97.06 73 THR A O 1
ATOM 538 N N . CYS A 1 74 ? 10.82 -15.578 -1.354 1 97.94 74 CYS A N 1
ATOM 539 C CA . CYS A 1 74 ? 9.539 -15.758 -0.688 1 97.94 74 CYS A CA 1
ATOM 540 C C . CYS A 1 74 ? 9.547 -15.133 0.701 1 97.94 74 CYS A C 1
ATOM 542 O O . CYS A 1 74 ? 10.484 -15.352 1.477 1 97.94 74 CYS A O 1
ATOM 544 N N . ARG A 1 75 ? 8.539 -14.438 1.065 1 97.81 75 ARG A N 1
ATOM 545 C CA . ARG A 1 75 ? 8.5 -13.695 2.322 1 97.81 75 ARG A CA 1
ATOM 546 C C . ARG A 1 75 ? 8.273 -14.633 3.504 1 97.81 75 ARG A C 1
ATOM 548 O O . ARG A 1 75 ? 8.5 -14.258 4.656 1 97.81 75 ARG A O 1
ATOM 555 N N . PHE A 1 76 ? 7.82 -15.852 3.248 1 97.88 76 PHE A N 1
ATOM 556 C CA . PHE A 1 76 ? 7.367 -16.703 4.34 1 97.88 76 PHE A CA 1
ATOM 557 C C . PHE A 1 76 ? 8.078 -18.047 4.309 1 97.88 76 PHE A C 1
ATOM 559 O O . PHE A 1 76 ? 8.578 -18.469 3.262 1 97.88 76 PHE A O 1
ATOM 566 N N . SER A 1 77 ? 8.086 -18.672 5.438 1 97.38 77 SER A N 1
ATOM 567 C CA . SER A 1 77 ? 8.633 -20.031 5.535 1 97.38 77 SER A CA 1
ATOM 568 C C . SER A 1 77 ? 7.684 -21.047 4.914 1 97.38 77 SER A C 1
ATOM 570 O O . SER A 1 77 ? 6.508 -20.766 4.688 1 97.38 77 SER A O 1
ATOM 572 N N . ARG A 1 78 ? 8.18 -22.25 4.633 1 97.19 78 ARG A N 1
ATOM 573 C CA . ARG A 1 78 ? 7.344 -23.312 4.102 1 97.19 78 ARG A CA 1
ATOM 574 C C . ARG A 1 78 ? 6.184 -23.625 5.043 1 97.19 78 ARG A C 1
ATOM 576 O O . ARG A 1 78 ? 5.059 -23.844 4.594 1 97.19 78 ARG A O 1
ATOM 583 N N . ALA A 1 79 ? 6.457 -23.516 6.352 1 95.81 79 ALA A N 1
ATOM 584 C CA . ALA A 1 79 ? 5.477 -23.891 7.363 1 95.81 79 ALA A CA 1
ATOM 585 C C . ALA A 1 79 ? 4.328 -22.891 7.422 1 95.81 79 ALA A C 1
ATOM 587 O O . ALA A 1 79 ? 3.191 -23.25 7.73 1 95.81 79 ALA A O 1
ATOM 588 N N . THR A 1 80 ? 4.625 -21.672 7.07 1 96.69 80 THR A N 1
ATOM 589 C CA . THR A 1 80 ? 3.609 -20.641 7.305 1 96.69 80 THR A CA 1
ATOM 590 C C . THR A 1 80 ? 3.139 -20.031 5.988 1 96.69 80 THR A C 1
ATOM 592 O O . THR A 1 80 ? 2.273 -19.156 5.977 1 96.69 80 THR A O 1
ATOM 595 N N . LEU A 1 81 ? 3.605 -20.484 4.879 1 98.25 81 LEU A N 1
ATOM 596 C CA . LEU A 1 81 ? 3.33 -19.891 3.574 1 98.25 81 LEU A CA 1
ATOM 597 C C . LEU A 1 81 ? 1.829 -19.797 3.33 1 98.25 81 LEU A C 1
ATOM 599 O O . LEU A 1 81 ? 1.316 -18.703 3.039 1 98.25 81 LEU A O 1
ATOM 603 N N . PHE A 1 82 ? 1.116 -20.844 3.506 1 97.69 82 PHE A N 1
ATOM 604 C CA . PHE A 1 82 ? -0.299 -20.891 3.16 1 97.69 82 PHE A CA 1
ATOM 605 C C . PHE A 1 82 ? -1.132 -20.125 4.18 1 97.69 82 PHE A C 1
ATOM 607 O O . PHE A 1 82 ? -2.08 -19.438 3.818 1 97.69 82 PHE A O 1
ATOM 614 N N . SER A 1 83 ? -0.788 -20.203 5.43 1 95.94 83 SER A N 1
ATOM 615 C CA . SER A 1 83 ? -1.536 -19.469 6.441 1 95.94 83 SER A CA 1
ATOM 616 C C . SER A 1 83 ? -1.309 -17.969 6.312 1 95.94 83 SER A C 1
ATOM 618 O O . SER A 1 83 ? -2.254 -17.172 6.41 1 95.94 83 SER A O 1
ATOM 620 N N . ARG A 1 84 ? -0.091 -17.562 6.051 1 96.69 84 ARG A N 1
ATOM 621 C CA . ARG A 1 84 ? 0.255 -16.141 6.004 1 96.69 84 ARG A CA 1
ATOM 622 C C . ARG A 1 84 ? -0.308 -15.492 4.746 1 96.69 84 ARG A C 1
ATOM 624 O O . ARG A 1 84 ? -0.506 -14.273 4.711 1 96.69 84 ARG A O 1
ATOM 631 N N . THR A 1 85 ? -0.591 -16.234 3.732 1 97.25 85 THR A N 1
ATOM 632 C CA . THR A 1 85 ? -1.215 -15.703 2.525 1 97.25 85 THR A CA 1
ATOM 633 C C . THR A 1 85 ? -2.727 -15.898 2.566 1 97.25 85 THR A C 1
ATOM 635 O O . THR A 1 85 ? -3.42 -15.625 1.583 1 97.25 85 THR A O 1
ATOM 638 N N . GLN A 1 86 ? -3.211 -16.469 3.639 1 93.5 86 GLN A N 1
ATOM 639 C CA . GLN A 1 86 ? -4.637 -16.703 3.855 1 93.5 86 GLN A CA 1
ATOM 640 C C . GLN A 1 86 ? -5.223 -17.578 2.756 1 93.5 86 GLN A C 1
ATOM 642 O O . GLN A 1 86 ? -6.309 -17.297 2.238 1 93.5 86 GLN A O 1
ATOM 647 N N . PHE A 1 87 ? -4.434 -18.531 2.387 1 94.38 87 PHE A N 1
ATOM 648 C CA . PHE A 1 87 ? -4.898 -19.547 1.451 1 94.38 87 PHE A CA 1
ATOM 649 C C . PHE A 1 87 ? -6.094 -20.297 2.023 1 94.38 87 PHE A C 1
ATOM 651 O O . PHE A 1 87 ? -6.031 -20.812 3.141 1 94.38 87 PHE A O 1
ATOM 658 N N . PRO A 1 88 ? -7.145 -20.328 1.223 1 87.19 88 PRO A N 1
ATOM 659 C CA . PRO A 1 88 ? -8.375 -20.891 1.799 1 87.19 88 PRO A CA 1
ATOM 660 C C . PRO A 1 88 ? -8.219 -22.344 2.223 1 87.19 88 PRO A C 1
ATOM 662 O O . PRO A 1 88 ? -8.844 -22.781 3.193 1 87.19 88 PRO A O 1
ATOM 665 N N . ALA A 1 89 ? -7.387 -23.156 1.581 1 90.88 89 ALA A N 1
ATOM 666 C CA . ALA A 1 89 ? -7.215 -24.578 1.879 1 90.88 89 ALA A CA 1
ATOM 667 C C . ALA A 1 89 ? -5.875 -24.828 2.559 1 90.88 89 ALA A C 1
ATOM 669 O O . ALA A 1 89 ? -5.227 -25.844 2.301 1 90.88 89 ALA A O 1
ATOM 670 N N . ALA A 1 90 ? -5.516 -23.938 3.393 1 93.38 90 ALA A N 1
ATOM 671 C CA . ALA A 1 90 ? -4.191 -24 4.008 1 93.38 90 ALA A CA 1
ATOM 672 C C . ALA A 1 90 ? -4.004 -25.281 4.805 1 93.38 90 ALA A C 1
ATOM 674 O O . ALA A 1 90 ? -2.904 -25.844 4.84 1 93.38 90 ALA A O 1
ATOM 675 N N . ALA A 1 91 ? -5.031 -25.797 5.41 1 91.38 91 ALA A N 1
ATOM 676 C CA . ALA A 1 91 ? -4.93 -26.984 6.262 1 91.38 91 ALA A CA 1
ATOM 677 C C . ALA A 1 91 ? -4.785 -28.25 5.426 1 91.38 91 ALA A C 1
ATOM 679 O O . ALA A 1 91 ? -4.395 -29.297 5.941 1 91.38 91 ALA A O 1
ATOM 680 N N . ASP A 1 92 ? -5.012 -28.188 4.125 1 93.75 92 ASP A N 1
ATOM 681 C CA . ASP A 1 92 ? -5.117 -29.375 3.283 1 93.75 92 ASP A CA 1
ATOM 682 C C . ASP A 1 92 ? -3.824 -29.609 2.504 1 93.75 92 ASP A C 1
ATOM 684 O O . ASP A 1 92 ? -3.691 -30.609 1.796 1 93.75 92 ASP A O 1
ATOM 688 N N . VAL A 1 93 ? -2.926 -28.672 2.58 1 96.12 93 VAL A N 1
ATOM 689 C CA . VAL A 1 93 ? -1.716 -28.766 1.769 1 96.12 93 VAL A CA 1
ATOM 690 C C . VAL A 1 93 ? -0.502 -28.375 2.605 1 96.12 93 VAL A C 1
ATOM 692 O O . VAL A 1 93 ? -0.604 -27.516 3.498 1 96.12 93 VAL A O 1
ATOM 695 N N . SER A 1 94 ? 0.58 -28.969 2.312 1 96.75 94 SER A N 1
ATOM 696 C CA . SER A 1 94 ? 1.846 -28.641 2.957 1 96.75 94 SER A CA 1
ATOM 697 C C . SER A 1 94 ? 2.949 -28.422 1.928 1 96.75 94 SER A C 1
ATOM 699 O O . SER A 1 94 ? 3.025 -29.141 0.926 1 96.75 94 SER A O 1
ATOM 701 N N . VAL A 1 95 ? 3.789 -27.484 2.189 1 98.06 95 VAL A N 1
ATOM 702 C CA . VAL A 1 95 ? 4.867 -27.172 1.256 1 98.06 95 VAL A CA 1
ATOM 703 C C . VAL A 1 95 ? 6.035 -28.125 1.488 1 98.06 95 VAL A C 1
ATOM 705 O O . VAL A 1 95 ? 6.527 -28.266 2.611 1 98.06 95 VAL A O 1
ATOM 708 N N . ALA A 1 96 ? 6.473 -28.734 0.445 1 97.5 96 ALA A N 1
ATOM 709 C CA . ALA A 1 96 ? 7.582 -29.672 0.533 1 97.5 96 ALA A CA 1
ATOM 710 C C . ALA A 1 96 ? 8.906 -29 0.193 1 97.5 96 ALA A C 1
ATOM 712 O O . ALA A 1 96 ? 9.945 -29.328 0.77 1 97.5 96 ALA A O 1
ATOM 713 N N . ALA A 1 97 ? 8.852 -28.062 -0.723 1 97.56 97 ALA A N 1
ATOM 714 C CA . ALA A 1 97 ? 10.094 -27.406 -1.127 1 97.56 97 ALA A CA 1
ATOM 715 C C . ALA A 1 97 ? 9.805 -26.078 -1.81 1 97.56 97 ALA A C 1
ATOM 717 O O . ALA A 1 97 ? 8.789 -25.922 -2.49 1 97.56 97 ALA A O 1
ATOM 718 N N . ASN A 1 98 ? 10.719 -25.141 -1.613 1 97.94 98 ASN A N 1
ATOM 719 C CA . ASN A 1 98 ? 10.805 -23.953 -2.451 1 97.94 98 ASN A CA 1
ATOM 720 C C . ASN A 1 98 ? 11.656 -24.203 -3.693 1 97.94 98 ASN A C 1
ATOM 722 O O . ASN A 1 98 ? 12.578 -25.031 -3.668 1 97.94 98 ASN A O 1
ATOM 726 N N . LEU A 1 99 ? 11.359 -23.469 -4.703 1 97.56 99 LEU A N 1
ATOM 727 C CA . LEU A 1 99 ? 12.109 -23.578 -5.949 1 97.56 99 LEU A CA 1
ATOM 728 C C . LEU A 1 99 ? 12.766 -22.234 -6.305 1 97.56 99 LEU A C 1
ATOM 730 O O . LEU A 1 99 ? 12.109 -21.203 -6.277 1 97.56 99 LEU A O 1
ATOM 734 N N . TYR A 1 100 ? 14.047 -22.297 -6.648 1 96.56 100 TYR A N 1
ATOM 735 C CA . TYR A 1 100 ? 14.805 -21.125 -7.066 1 96.56 100 TYR A CA 1
ATOM 736 C C . TYR A 1 100 ? 15.336 -21.297 -8.484 1 96.56 100 TYR A C 1
ATOM 738 O O . TYR A 1 100 ? 15.648 -22.422 -8.906 1 96.56 100 TYR A O 1
ATOM 746 N N . ALA A 1 101 ? 15.367 -20.203 -9.211 1 94.75 101 ALA A N 1
ATOM 747 C CA . ALA A 1 101 ? 15.859 -20.234 -10.586 1 94.75 101 ALA A CA 1
ATOM 748 C C . ALA A 1 101 ? 16.812 -19.078 -10.859 1 94.75 101 ALA A C 1
ATOM 750 O O . ALA A 1 101 ? 16.828 -18.094 -10.117 1 94.75 101 ALA A O 1
ATOM 751 N N . THR A 1 102 ? 17.594 -19.234 -11.797 1 91.94 102 THR A N 1
ATOM 752 C CA . THR A 1 102 ? 18.438 -18.219 -12.406 1 91.94 102 THR A CA 1
ATOM 753 C C . THR A 1 102 ? 18.344 -18.281 -13.93 1 91.94 102 THR A C 1
ATOM 755 O O . THR A 1 102 ? 17.609 -19.094 -14.477 1 91.94 102 THR A O 1
ATOM 758 N N . ALA A 1 103 ? 18.891 -17.281 -14.562 1 80.25 103 ALA A N 1
ATOM 759 C CA . ALA A 1 103 ? 18.938 -17.328 -16.016 1 80.25 103 ALA A CA 1
ATOM 760 C C . ALA A 1 103 ? 20.344 -17.047 -16.531 1 80.25 103 ALA A C 1
ATOM 762 O O . ALA A 1 103 ? 20.953 -16.047 -16.188 1 80.25 103 ALA A O 1
ATOM 763 N N . ALA A 1 104 ? 20.828 -17.984 -17.234 1 68.81 104 ALA A N 1
ATOM 764 C CA . ALA A 1 104 ? 22.188 -17.891 -17.781 1 68.81 104 ALA A CA 1
ATOM 765 C C . ALA A 1 104 ? 22.281 -16.75 -18.797 1 68.81 104 ALA A C 1
ATOM 767 O O . ALA A 1 104 ? 23.375 -16.234 -19.062 1 68.81 104 ALA A O 1
ATOM 768 N N . THR A 1 105 ? 21.25 -16.484 -19.375 1 64.81 105 THR A N 1
ATOM 769 C CA . THR A 1 105 ? 21.25 -15.398 -20.344 1 64.81 105 THR A CA 1
ATOM 770 C C . THR A 1 105 ? 20.562 -14.164 -19.766 1 64.81 105 THR A C 1
ATOM 772 O O . THR A 1 105 ? 19.844 -14.266 -18.766 1 64.81 105 THR A O 1
ATOM 775 N N . TRP A 1 106 ? 21.016 -13.086 -20.359 1 61.5 106 TRP A N 1
ATOM 776 C CA . TRP A 1 106 ? 20.359 -11.852 -19.938 1 61.5 106 TRP A CA 1
ATOM 777 C C . TRP A 1 106 ? 18.844 -11.961 -20.094 1 61.5 106 TRP A C 1
ATOM 779 O O . TRP A 1 106 ? 18.344 -12.352 -21.156 1 61.5 106 TRP A O 1
ATOM 789 N N . LEU A 1 107 ? 18.281 -11.938 -18.984 1 62.88 107 LEU A N 1
ATOM 790 C CA . LEU A 1 107 ? 16.828 -11.836 -19.047 1 62.88 107 LEU A CA 1
ATOM 791 C C . LEU A 1 107 ? 16.375 -10.391 -18.812 1 62.88 107 LEU A C 1
ATOM 793 O O . LEU A 1 107 ? 17.047 -9.633 -18.109 1 62.88 107 LEU A O 1
ATOM 797 N N . PRO A 1 108 ? 15.383 -10.008 -19.594 1 58.78 108 PRO A N 1
ATOM 798 C CA . PRO A 1 108 ? 14.828 -8.672 -19.375 1 58.78 108 PRO A CA 1
ATOM 799 C C . PRO A 1 108 ? 14.484 -8.414 -17.906 1 58.78 108 PRO A C 1
ATOM 801 O O . PRO A 1 108 ? 14.172 -9.352 -17.172 1 58.78 108 PRO A O 1
ATOM 804 N N . PRO A 1 109 ? 14.547 -7.031 -17.609 1 56.88 109 PRO A N 1
ATOM 805 C CA . PRO A 1 109 ? 14.109 -6.664 -16.25 1 56.88 109 PRO A CA 1
ATOM 806 C C . PRO A 1 109 ? 12.648 -7.023 -15.984 1 56.88 109 PRO A C 1
ATOM 808 O O . PRO A 1 109 ? 11.82 -6.945 -16.891 1 56.88 109 PRO A O 1
ATOM 811 N N . GLY A 1 110 ? 12.305 -7.676 -14.875 1 59.19 110 GLY A N 1
ATOM 812 C CA . GLY A 1 110 ? 10.953 -8.023 -14.461 1 59.19 110 GLY A CA 1
ATOM 813 C C . GLY A 1 110 ? 10.75 -9.523 -14.289 1 59.19 110 GLY A C 1
ATOM 814 O O . GLY A 1 110 ? 9.867 -9.953 -13.555 1 59.19 110 GLY A O 1
ATOM 815 N N . LEU A 1 111 ? 11.5 -10.234 -15.172 1 69.19 111 LEU A N 1
ATOM 816 C CA . LEU A 1 111 ? 11.375 -11.672 -14.969 1 69.19 111 LEU A CA 1
ATOM 817 C C . LEU A 1 111 ? 12.047 -12.094 -13.664 1 69.19 111 LEU A C 1
ATOM 819 O O . LEU A 1 111 ? 11.484 -12.875 -12.891 1 69.19 111 LEU A O 1
ATOM 823 N N . MET A 1 112 ? 13.172 -11.516 -13.547 1 82.38 112 MET A N 1
ATOM 824 C CA . MET A 1 112 ? 13.914 -11.648 -12.297 1 82.38 112 MET A CA 1
ATOM 825 C C . MET A 1 112 ? 14.148 -10.281 -11.664 1 82.38 112 MET A C 1
ATOM 827 O O . MET A 1 112 ? 14.422 -9.305 -12.359 1 82.38 112 MET A O 1
ATOM 831 N N . VAL A 1 113 ? 13.859 -10.266 -10.477 1 88.88 113 VAL A N 1
ATOM 832 C CA . VAL A 1 113 ? 14.078 -9 -9.773 1 88.88 113 VAL A CA 1
ATOM 833 C C . VAL A 1 113 ? 15.211 -9.164 -8.766 1 88.88 113 VAL A C 1
ATOM 835 O O . VAL A 1 113 ? 15.391 -10.242 -8.188 1 88.88 113 VAL A O 1
ATOM 838 N N . HIS A 1 114 ? 15.914 -8.086 -8.547 1 91.31 114 HIS A N 1
ATOM 839 C CA . HIS A 1 114 ? 17.047 -8.133 -7.629 1 91.31 114 HIS A CA 1
ATOM 840 C C . HIS A 1 114 ? 17.078 -6.895 -6.734 1 91.31 114 HIS A C 1
ATOM 842 O O . HIS A 1 114 ? 16.578 -5.836 -7.113 1 91.31 114 HIS A O 1
ATOM 848 N N . SER A 1 115 ? 17.688 -7.094 -5.621 1 94.75 115 SER A N 1
ATOM 849 C CA . SER A 1 115 ? 17.812 -6.027 -4.633 1 94.75 115 SER A CA 1
ATOM 850 C C . SER A 1 115 ? 18.812 -4.969 -5.09 1 94.75 115 SER A C 1
ATOM 852 O O . SER A 1 115 ? 19.828 -5.297 -5.707 1 94.75 115 SER A O 1
ATOM 854 N N . LEU A 1 116 ? 18.594 -3.734 -4.734 1 95.44 116 LEU A N 1
ATOM 855 C CA . LEU A 1 116 ? 19.516 -2.633 -4.949 1 95.44 116 LEU A CA 1
ATOM 856 C C . LEU A 1 116 ? 20.594 -2.611 -3.863 1 95.44 116 LEU A C 1
ATOM 858 O O . LEU A 1 116 ? 21.609 -1.919 -3.998 1 95.44 116 LEU A O 1
ATOM 862 N N . SER A 1 117 ? 20.359 -3.357 -2.857 1 95.81 117 SER A N 1
ATOM 863 C CA . SER A 1 117 ? 21.281 -3.377 -1.729 1 95.81 117 SER A CA 1
ATOM 864 C C . SER A 1 117 ? 22.562 -4.125 -2.078 1 95.81 117 SER A C 1
ATOM 866 O O . SER A 1 117 ? 22.531 -5.164 -2.738 1 95.81 117 SER A O 1
ATOM 868 N N . ARG A 1 118 ? 23.672 -3.676 -1.555 1 94.69 118 ARG A N 1
ATOM 869 C CA . ARG A 1 118 ? 24.938 -4.379 -1.702 1 94.69 118 ARG A CA 1
ATOM 870 C C . ARG A 1 118 ? 24.953 -5.656 -0.87 1 94.69 118 ARG A C 1
ATOM 872 O O . ARG A 1 118 ? 25.75 -6.562 -1.129 1 94.69 118 ARG A O 1
ATOM 879 N N . GLU A 1 119 ? 24.062 -5.695 0.081 1 95.31 119 GLU A N 1
ATOM 880 C CA . GLU A 1 119 ? 24 -6.848 0.974 1 95.31 119 GLU A CA 1
ATOM 881 C C . GLU A 1 119 ? 22.844 -7.777 0.588 1 95.31 119 GLU A C 1
ATOM 883 O O . GLU A 1 119 ? 22.281 -8.453 1.444 1 95.31 119 GLU A O 1
ATOM 888 N N . ALA A 1 120 ? 22.531 -7.754 -0.666 1 95.88 120 ALA A N 1
ATOM 889 C CA . ALA A 1 120 ? 21.422 -8.57 -1.165 1 95.88 120 ALA A CA 1
ATOM 890 C C . ALA A 1 120 ? 21.656 -10.047 -0.871 1 95.88 120 ALA A C 1
ATOM 892 O O . ALA A 1 120 ? 22.781 -10.523 -0.905 1 95.88 120 ALA A O 1
ATOM 893 N N . TRP A 1 121 ? 20.594 -10.812 -0.635 1 95.38 121 TRP A N 1
ATOM 894 C CA . TRP A 1 121 ? 20.656 -12.25 -0.387 1 95.38 121 TRP A CA 1
ATOM 895 C C . TRP A 1 121 ? 21.25 -12.984 -1.589 1 95.38 121 TRP A C 1
ATOM 897 O O . TRP A 1 121 ? 21.938 -14 -1.432 1 95.38 121 TRP A O 1
ATOM 907 N N . SER A 1 122 ? 20.906 -12.484 -2.736 1 93.25 122 SER A N 1
ATOM 908 C CA . SER A 1 122 ? 21.375 -13.047 -3.998 1 93.25 122 SER A CA 1
ATOM 909 C C . SER A 1 122 ? 21.328 -12.008 -5.113 1 93.25 122 SER A C 1
ATOM 911 O O . SER A 1 122 ? 20.484 -11.109 -5.109 1 93.25 122 SER A O 1
ATOM 913 N N . LYS A 1 123 ? 22.203 -12.156 -6.051 1 88.94 123 LYS A N 1
ATOM 914 C CA . LYS A 1 123 ? 22.219 -11.273 -7.219 1 88.94 123 LYS A CA 1
ATOM 915 C C . LYS A 1 123 ? 21.859 -12.039 -8.484 1 88.94 123 LYS A C 1
ATOM 917 O O . LYS A 1 123 ? 21.688 -11.445 -9.547 1 88.94 123 LYS A O 1
ATOM 922 N N . GLU A 1 124 ? 21.594 -13.367 -8.297 1 88.31 124 GLU A N 1
ATOM 923 C CA . GLU A 1 124 ? 21.438 -14.219 -9.477 1 88.31 124 GLU A CA 1
ATOM 924 C C . GLU A 1 124 ? 20.109 -14.969 -9.445 1 88.31 124 GLU A C 1
ATOM 926 O O . GLU A 1 124 ? 19.594 -15.367 -10.492 1 88.31 124 GLU A O 1
ATOM 931 N N . SER A 1 125 ? 19.609 -15.141 -8.305 1 93.62 125 SER A N 1
ATOM 932 C CA . SER A 1 125 ? 18.531 -16.125 -8.156 1 93.62 125 SER A CA 1
ATOM 933 C C . SER A 1 125 ? 17.234 -15.461 -7.75 1 93.62 125 SER A C 1
ATOM 935 O O . SER A 1 125 ? 17.234 -14.367 -7.168 1 93.62 125 SER A O 1
ATOM 937 N N . ASN A 1 126 ? 16.172 -16.031 -8.117 1 95 126 ASN A N 1
ATOM 938 C CA . ASN A 1 126 ? 14.836 -15.695 -7.66 1 95 126 ASN A CA 1
ATOM 939 C C . ASN A 1 126 ? 14.07 -16.938 -7.203 1 95 126 ASN A C 1
ATOM 941 O O . ASN A 1 126 ? 14.258 -18.031 -7.758 1 95 126 ASN A O 1
ATOM 945 N N . TRP A 1 127 ? 13.281 -16.766 -6.141 1 96.62 127 TRP A N 1
ATOM 946 C CA . TRP A 1 127 ? 12.25 -17.75 -5.828 1 96.62 127 TRP A CA 1
ATOM 947 C C . TRP A 1 127 ? 11.188 -17.797 -6.918 1 96.62 127 TRP A C 1
ATOM 949 O O . TRP A 1 127 ? 10.617 -16.75 -7.277 1 96.62 127 TRP A O 1
ATOM 959 N N . ILE A 1 128 ? 10.867 -18.984 -7.492 1 95.75 128 ILE A N 1
ATOM 960 C CA . ILE A 1 128 ? 9.984 -19 -8.656 1 95.75 128 ILE A CA 1
ATOM 961 C C . ILE A 1 128 ? 8.758 -19.859 -8.352 1 95.75 128 ILE A C 1
ATOM 963 O O . ILE A 1 128 ? 7.852 -19.953 -9.18 1 95.75 128 ILE A O 1
ATOM 967 N N . GLY A 1 129 ? 8.727 -20.531 -7.254 1 97.75 129 GLY A N 1
ATOM 968 C CA . GLY A 1 129 ? 7.57 -21.344 -6.898 1 97.75 129 GLY A CA 1
ATOM 969 C C . GLY A 1 129 ? 7.859 -22.359 -5.812 1 97.75 129 GLY A C 1
ATOM 970 O O . GLY A 1 129 ? 8.789 -22.188 -5.023 1 97.75 129 GLY A O 1
ATOM 971 N N . TYR A 1 130 ? 6.961 -23.359 -5.711 1 98.62 130 TYR A N 1
ATOM 972 C CA . TYR A 1 130 ? 7.098 -24.359 -4.66 1 98.62 130 TYR A CA 1
ATOM 973 C C . TYR A 1 130 ? 6.441 -25.672 -5.074 1 98.62 130 TYR A C 1
ATOM 975 O O . TYR A 1 130 ? 5.668 -25.703 -6.035 1 98.62 130 TYR A O 1
ATOM 983 N N . VAL A 1 131 ? 6.848 -26.719 -4.426 1 98.62 131 VAL A N 1
ATOM 984 C CA . VAL A 1 131 ? 6.18 -28 -4.473 1 98.62 131 VAL A CA 1
ATOM 985 C C . VAL A 1 131 ? 5.441 -28.25 -3.16 1 98.62 131 VAL A C 1
ATOM 987 O O . VAL A 1 131 ? 6.008 -28.062 -2.08 1 98.62 131 VAL A O 1
ATOM 990 N N . ALA A 1 132 ? 4.223 -28.578 -3.33 1 98.56 132 ALA A N 1
ATOM 991 C CA . ALA A 1 132 ? 3.396 -28.891 -2.168 1 98.56 132 ALA A CA 1
ATOM 992 C C . ALA A 1 132 ? 2.725 -30.25 -2.328 1 98.56 132 ALA A C 1
ATOM 994 O O . ALA A 1 132 ? 2.799 -30.859 -3.395 1 98.56 132 ALA A O 1
ATOM 995 N N . VAL A 1 133 ? 2.105 -30.734 -1.232 1 98.06 133 VAL A N 1
ATOM 996 C CA . VAL A 1 133 ? 1.442 -32.031 -1.272 1 98.06 133 VAL A CA 1
ATOM 997 C C . VAL A 1 133 ? 0.235 -32.031 -0.338 1 98.06 133 VAL A C 1
ATOM 999 O O . VAL A 1 133 ? 0.249 -31.359 0.699 1 98.06 133 VAL A O 1
ATOM 1002 N N . SER A 1 134 ? -0.811 -32.719 -0.764 1 96.5 134 SER A N 1
ATOM 1003 C CA . SER A 1 134 ? -1.976 -32.844 0.106 1 96.5 134 SER A CA 1
ATOM 1004 C C . SER A 1 134 ? -1.612 -33.5 1.425 1 96.5 134 SER A C 1
ATOM 1006 O O . SER A 1 134 ? -0.811 -34.438 1.448 1 96.5 134 SER A O 1
ATOM 1008 N N . THR A 1 135 ? -2.219 -33.031 2.463 1 95.44 135 THR A N 1
ATOM 1009 C CA . THR A 1 135 ? -1.995 -33.656 3.77 1 95.44 135 THR A CA 1
ATOM 1010 C C . THR A 1 135 ? -2.615 -35.031 3.832 1 95.44 135 THR A C 1
ATOM 1012 O O . THR A 1 135 ? -3.406 -35.406 2.961 1 95.44 135 THR A O 1
ATOM 1015 N N . ASP A 1 136 ? -2.268 -35.781 4.871 1 95.75 136 ASP A N 1
ATOM 1016 C CA . ASP A 1 136 ? -2.832 -37.094 5.051 1 95.75 136 ASP A CA 1
ATOM 1017 C C . ASP A 1 136 ? -4.352 -37.062 5.172 1 95.75 136 ASP A C 1
ATOM 1019 O O . ASP A 1 136 ? -5.062 -37.844 4.566 1 95.75 136 ASP A O 1
ATOM 1023 N N . ALA A 1 137 ? -4.781 -36.062 5.918 1 92.38 137 ALA A N 1
ATOM 1024 C CA . ALA A 1 137 ? -6.219 -35.938 6.113 1 92.38 137 ALA A CA 1
ATOM 1025 C C . ALA A 1 137 ? -6.922 -35.594 4.801 1 92.38 137 ALA A C 1
ATOM 1027 O O . ALA A 1 137 ? -7.969 -36.156 4.488 1 92.38 137 ALA A O 1
ATOM 1028 N N . ALA A 1 138 ? -6.34 -34.75 4.047 1 92.81 138 ALA A N 1
ATOM 1029 C CA . ALA A 1 138 ? -6.934 -34.344 2.773 1 92.81 138 ALA A CA 1
ATOM 1030 C C . ALA A 1 138 ? -6.922 -35.531 1.78 1 92.81 138 ALA A C 1
ATOM 1032 O O . ALA A 1 138 ? -7.902 -35.75 1.071 1 92.81 138 ALA A O 1
ATOM 1033 N N . ALA A 1 139 ? -5.863 -36.219 1.714 1 94.19 139 ALA A N 1
ATOM 1034 C CA . ALA A 1 139 ? -5.75 -37.375 0.823 1 94.19 139 ALA A CA 1
ATOM 1035 C C . ALA A 1 139 ? -6.77 -38.438 1.183 1 94.19 139 ALA A C 1
ATOM 1037 O O . ALA A 1 139 ? -7.391 -39.062 0.3 1 94.19 139 ALA A O 1
ATOM 1038 N N . ALA A 1 140 ? -6.906 -38.656 2.461 1 92.38 140 ALA A N 1
ATOM 1039 C CA . ALA A 1 140 ? -7.891 -39.625 2.92 1 92.38 140 ALA A CA 1
ATOM 1040 C C . ALA A 1 140 ? -9.305 -39.188 2.557 1 92.38 140 ALA A C 1
ATOM 1042 O O . ALA A 1 140 ? -10.125 -40 2.123 1 92.38 140 ALA A O 1
ATOM 1043 N N . ALA A 1 141 ? -9.562 -37.969 2.676 1 89.12 141 ALA A N 1
ATOM 1044 C CA . ALA A 1 141 ? -10.906 -37.438 2.455 1 89.12 141 ALA A CA 1
ATOM 1045 C C . ALA A 1 141 ? -11.266 -37.469 0.975 1 89.12 141 ALA A C 1
ATOM 1047 O O . ALA A 1 141 ? -12.43 -37.688 0.619 1 89.12 141 ALA A O 1
ATOM 1048 N N . THR A 1 142 ? -10.336 -37.219 0.101 1 90.5 142 THR A N 1
ATOM 1049 C CA . THR A 1 142 ? -10.625 -37.094 -1.322 1 90.5 142 THR A CA 1
ATOM 1050 C C . THR A 1 142 ? -10.344 -38.406 -2.051 1 90.5 142 THR A C 1
ATOM 1052 O O . THR A 1 142 ? -10.766 -38.594 -3.191 1 90.5 142 THR A O 1
ATOM 1055 N N . GLY A 1 143 ? -9.516 -39.281 -1.415 1 90.75 143 GLY A N 1
ATOM 1056 C CA . GLY A 1 143 ? -9.133 -40.531 -2.027 1 90.75 143 GLY A CA 1
ATOM 1057 C C . GLY A 1 143 ? -7.98 -40.406 -3.008 1 90.75 143 GLY A C 1
ATOM 1058 O O . GLY A 1 143 ? -7.75 -41.281 -3.832 1 90.75 143 GLY A O 1
ATOM 1059 N N . GLN A 1 144 ? -7.312 -39.281 -2.928 1 94.81 144 GLN A N 1
ATOM 1060 C CA . GLN A 1 144 ? -6.234 -38.969 -3.867 1 94.81 144 GLN A CA 1
ATOM 1061 C C . GLN A 1 144 ? -5.113 -38.188 -3.195 1 94.81 144 GLN A C 1
ATOM 1063 O O . GLN A 1 144 ? -5.359 -37.156 -2.58 1 94.81 144 GLN A O 1
ATOM 1068 N N . ARG A 1 145 ? -3.896 -38.719 -3.246 1 96.44 145 ARG A N 1
ATOM 1069 C CA . ARG A 1 145 ? -2.717 -37.938 -2.877 1 96.44 145 ARG A CA 1
ATOM 1070 C C . ARG A 1 145 ? -2.232 -37.094 -4.047 1 96.44 145 ARG A C 1
ATOM 1072 O O . ARG A 1 145 ? -1.825 -37.625 -5.082 1 96.44 145 ARG A O 1
ATOM 1079 N N . VAL A 1 146 ? -2.281 -35.781 -3.854 1 97.56 146 VAL A N 1
ATOM 1080 C CA . VAL A 1 146 ? -1.929 -34.906 -4.961 1 97.56 146 VAL A CA 1
ATOM 1081 C C . VAL A 1 146 ? -0.65 -34.156 -4.625 1 97.56 146 VAL A C 1
ATOM 1083 O O . VAL A 1 146 ? -0.538 -33.562 -3.551 1 97.56 146 VAL A O 1
ATOM 1086 N N . ILE A 1 147 ? 0.311 -34.188 -5.492 1 98.44 147 ILE A N 1
ATOM 1087 C CA . ILE A 1 147 ? 1.481 -33.312 -5.469 1 98.44 147 ILE A CA 1
ATOM 1088 C C . ILE A 1 147 ? 1.232 -32.094 -6.34 1 98.44 147 ILE A C 1
ATOM 1090 O O . ILE A 1 147 ? 0.856 -32.219 -7.508 1 98.44 147 ILE A O 1
ATOM 1094 N N . TYR A 1 148 ? 1.379 -30.953 -5.758 1 98.5 148 TYR A N 1
ATOM 1095 C CA . TYR A 1 148 ? 1.147 -29.703 -6.469 1 98.5 148 TYR A CA 1
ATOM 1096 C C . TYR A 1 148 ? 2.463 -29 -6.777 1 98.5 148 TYR A C 1
ATOM 1098 O O . TYR A 1 148 ? 3.324 -28.859 -5.902 1 98.5 148 TYR A O 1
ATOM 1106 N N . VAL A 1 149 ? 2.621 -28.578 -7.969 1 98.88 149 VAL A N 1
ATOM 1107 C CA . VAL A 1 149 ? 3.711 -27.688 -8.375 1 98.88 149 VAL A CA 1
ATOM 1108 C C . VAL A 1 149 ? 3.146 -26.344 -8.797 1 98.88 149 VAL A C 1
ATOM 1110 O O . VAL A 1 149 ? 2.354 -26.25 -9.734 1 98.88 149 VAL A O 1
ATOM 1113 N N . ALA A 1 150 ? 3.475 -25.312 -8.117 1 98.81 150 ALA A N 1
ATOM 1114 C CA . ALA A 1 150 ? 3.004 -23.969 -8.438 1 98.81 150 ALA A CA 1
ATOM 1115 C C . ALA A 1 150 ? 4.164 -23.062 -8.836 1 98.81 150 ALA A C 1
ATOM 1117 O O . ALA A 1 150 ? 5.125 -22.906 -8.078 1 98.81 150 ALA A O 1
ATOM 1118 N N . LEU A 1 151 ? 4.047 -22.484 -9.977 1 97.62 151 LEU A N 1
ATOM 1119 C CA . LEU A 1 151 ? 5.129 -21.656 -10.516 1 97.62 151 LEU A CA 1
ATOM 1120 C C . LEU A 1 151 ? 4.648 -20.234 -10.773 1 97.62 151 LEU A C 1
ATOM 1122 O O . LEU A 1 151 ? 3.551 -20.031 -11.297 1 97.62 151 LEU A O 1
ATOM 1126 N N . ARG A 1 152 ? 5.48 -19.328 -10.453 1 93.38 152 ARG A N 1
ATOM 1127 C CA . ARG A 1 152 ? 5.164 -17.891 -10.523 1 93.38 152 ARG A CA 1
ATOM 1128 C C . ARG A 1 152 ? 5.379 -17.359 -11.938 1 93.38 152 ARG A C 1
ATOM 1130 O O . ARG A 1 152 ? 6.34 -17.734 -12.609 1 93.38 152 ARG A O 1
ATOM 1137 N N . GLY A 1 153 ? 4.461 -16.469 -12.32 1 88.88 153 GLY A N 1
ATOM 1138 C CA . GLY A 1 153 ? 4.672 -15.734 -13.555 1 88.88 153 GLY A CA 1
ATOM 1139 C C . GLY A 1 153 ? 5.438 -14.438 -13.344 1 88.88 153 GLY A C 1
ATOM 1140 O O . GLY A 1 153 ? 6.164 -14.289 -12.359 1 88.88 153 GLY A O 1
ATOM 1141 N N . THR A 1 154 ? 5.332 -13.562 -14.297 1 80.75 154 THR A N 1
ATOM 1142 C CA . THR A 1 154 ? 5.977 -12.258 -14.211 1 80.75 154 THR A CA 1
ATOM 1143 C C . THR A 1 154 ? 5.18 -11.32 -13.305 1 80.75 154 THR A C 1
ATOM 1145 O O . THR A 1 154 ? 3.957 -11.445 -13.203 1 80.75 154 THR A O 1
ATOM 1148 N N . ILE A 1 155 ? 5.895 -10.453 -12.602 1 77.56 155 ILE A N 1
ATOM 1149 C CA . ILE A 1 155 ? 5.219 -9.508 -11.719 1 77.56 155 ILE A CA 1
ATOM 1150 C C . ILE A 1 155 ? 4.789 -8.273 -12.516 1 77.56 155 ILE A C 1
ATOM 1152 O O . ILE A 1 155 ? 3.906 -7.531 -12.086 1 77.56 155 ILE A O 1
ATOM 1156 N N . ARG A 1 156 ? 5.539 -8.008 -13.523 1 66.25 156 ARG A N 1
ATOM 1157 C CA . ARG A 1 156 ? 5.133 -6.891 -14.375 1 66.25 156 ARG A CA 1
ATOM 1158 C C . ARG A 1 156 ? 4.535 -7.387 -15.688 1 66.25 156 ARG A C 1
ATOM 1160 O O . ARG A 1 156 ? 5.238 -7.977 -16.516 1 66.25 156 ARG A O 1
ATOM 1167 N N . ASN A 1 157 ? 3.227 -7.609 -15.789 1 59.41 157 ASN A N 1
ATOM 1168 C CA . ASN A 1 157 ? 2.469 -8.406 -16.75 1 59.41 157 ASN A CA 1
ATOM 1169 C C . ASN A 1 157 ? 3.014 -8.242 -18.172 1 59.41 157 ASN A C 1
ATOM 1171 O O . ASN A 1 157 ? 3.184 -9.227 -18.891 1 59.41 157 ASN A O 1
ATOM 1175 N N . LEU A 1 158 ? 3.098 -6.996 -18.703 1 61.28 158 LEU A N 1
ATOM 1176 C CA . LEU A 1 158 ? 3.148 -7 -20.156 1 61.28 158 LEU A CA 1
ATOM 1177 C C . LEU A 1 158 ? 4.57 -6.75 -20.656 1 61.28 158 LEU A C 1
ATOM 1179 O O . LEU A 1 158 ? 4.867 -6.949 -21.828 1 61.28 158 LEU A O 1
ATOM 1183 N N . GLU A 1 159 ? 5.387 -6.586 -19.797 1 61.34 159 GLU A N 1
ATOM 1184 C CA . GLU A 1 159 ? 6.695 -6.141 -20.266 1 61.34 159 GLU A CA 1
ATOM 1185 C C . GLU A 1 159 ? 7.516 -7.312 -20.812 1 61.34 159 GLU A C 1
ATOM 1187 O O . GLU A 1 159 ? 8.375 -7.129 -21.672 1 61.34 159 GLU A O 1
ATOM 1192 N N . TRP A 1 160 ? 7.059 -8.484 -20.438 1 61.09 160 TRP A N 1
ATOM 1193 C CA . TRP A 1 160 ? 7.863 -9.641 -20.828 1 61.09 160 TRP A CA 1
ATOM 1194 C C . TRP A 1 160 ? 7.703 -9.938 -22.312 1 61.09 160 TRP A C 1
ATOM 1196 O O . TRP A 1 160 ? 8.609 -10.477 -22.953 1 61.09 160 TRP A O 1
ATOM 1206 N N . VAL A 1 161 ? 6.621 -9.586 -22.844 1 63.22 161 VAL A N 1
ATOM 1207 C CA . VAL A 1 161 ? 6.375 -9.867 -24.25 1 63.22 161 VAL A CA 1
ATOM 1208 C C . VAL A 1 161 ? 7.367 -9.086 -25.109 1 63.22 161 VAL A C 1
ATOM 1210 O O . VAL A 1 161 ? 7.828 -9.586 -26.141 1 63.22 161 VAL A O 1
ATOM 1213 N N . ASP A 1 162 ? 7.617 -8.008 -24.578 1 63.31 162 ASP A N 1
ATOM 1214 C CA . ASP A 1 162 ? 8.531 -7.152 -25.328 1 63.31 162 ASP A CA 1
ATOM 1215 C C . ASP A 1 162 ? 9.977 -7.625 -25.188 1 63.31 162 ASP A C 1
ATOM 1217 O O . ASP A 1 162 ? 10.82 -7.344 -26.031 1 63.31 162 ASP A O 1
ATOM 1221 N N . VAL A 1 163 ? 10.031 -8.398 -24.188 1 62 163 VAL A N 1
ATOM 1222 C CA . VAL A 1 163 ? 11.43 -8.672 -23.875 1 62 163 VAL A CA 1
ATOM 1223 C C . VAL A 1 163 ? 11.781 -10.109 -24.234 1 62 163 VAL A C 1
ATOM 1225 O O . VAL A 1 163 ? 12.883 -10.383 -24.719 1 62 163 VAL A O 1
ATOM 1228 N N . LEU A 1 164 ? 10.82 -10.906 -24 1 65.31 164 LEU A N 1
ATOM 1229 C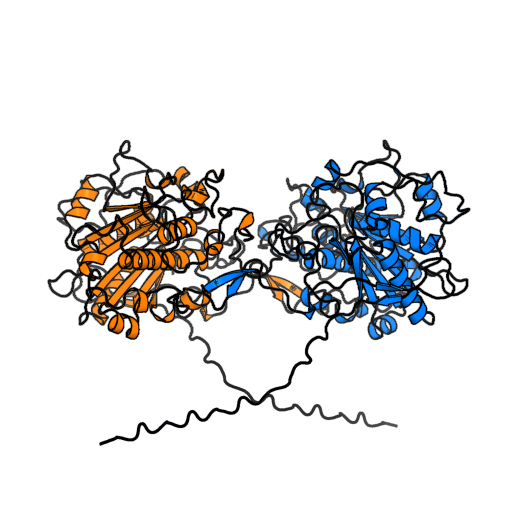 CA . LEU A 1 164 ? 11.141 -12.289 -24.312 1 65.31 164 LEU A CA 1
ATOM 1230 C C . LEU A 1 164 ? 10.875 -12.586 -25.781 1 65.31 164 LEU A C 1
ATOM 1232 O O . LEU A 1 164 ? 9.734 -12.523 -26.234 1 65.31 164 LEU A O 1
ATOM 1236 N N . LYS A 1 165 ? 11.977 -12.828 -26.453 1 74.81 165 LYS A N 1
ATOM 1237 C CA . LYS A 1 165 ? 11.891 -13.203 -27.859 1 74.81 165 LYS A CA 1
ATOM 1238 C C . LYS A 1 165 ? 11.289 -14.602 -28.031 1 74.81 165 LYS A C 1
ATOM 1240 O O . LYS A 1 165 ? 11.57 -15.492 -27.219 1 74.81 165 LYS A O 1
ATOM 1245 N N . PRO A 1 166 ? 10.516 -14.727 -29.016 1 86.12 166 PRO A N 1
ATOM 1246 C CA . PRO A 1 166 ? 9.867 -16.016 -29.219 1 86.12 166 PRO A CA 1
ATOM 1247 C C . PRO A 1 166 ? 10.766 -17.031 -29.922 1 86.12 166 PRO A C 1
ATOM 1249 O O . PRO A 1 166 ? 10.305 -17.75 -30.828 1 86.12 166 PRO A O 1
ATOM 1252 N N . ASP A 1 167 ? 12.016 -17.062 -29.422 1 88.88 167 ASP A N 1
ATOM 1253 C CA . ASP A 1 167 ? 12.953 -18 -30.031 1 88.88 167 ASP A CA 1
ATOM 1254 C C . ASP A 1 167 ? 12.664 -19.438 -29.594 1 88.88 167 ASP A C 1
ATOM 1256 O O . ASP A 1 167 ? 12.406 -19.703 -28.422 1 88.88 167 ASP A O 1
ATOM 1260 N N . LEU A 1 168 ? 12.719 -20.297 -30.625 1 93.5 168 LEU A N 1
ATOM 1261 C CA . LEU A 1 168 ? 12.508 -21.719 -30.375 1 93.5 168 LEU A CA 1
ATOM 1262 C C . LEU A 1 168 ? 13.836 -22.453 -30.25 1 93.5 168 LEU A C 1
ATOM 1264 O O . LEU A 1 168 ? 14.75 -22.25 -31.047 1 93.5 168 LEU A O 1
ATOM 1268 N N . VAL A 1 169 ? 13.914 -23.312 -29.234 1 94.56 169 VAL A N 1
ATOM 1269 C CA . VAL A 1 169 ? 15.125 -24.109 -29.047 1 94.56 169 VAL A CA 1
ATOM 1270 C C . VAL A 1 169 ? 14.758 -25.562 -28.781 1 94.56 169 VAL A C 1
ATOM 1272 O O . VAL A 1 169 ? 13.641 -25.859 -28.344 1 94.56 169 VAL A O 1
ATOM 1275 N N . ALA A 1 170 ? 15.711 -26.438 -29.109 1 95.75 170 ALA A N 1
ATOM 1276 C CA . ALA A 1 170 ? 15.523 -27.859 -28.781 1 95.75 170 ALA A CA 1
ATOM 1277 C C . ALA A 1 170 ? 15.648 -28.094 -27.281 1 95.75 170 ALA A C 1
ATOM 1279 O O . ALA A 1 170 ? 16.625 -27.656 -26.656 1 95.75 170 ALA A O 1
ATOM 1280 N N . PRO A 1 171 ? 14.641 -28.734 -26.719 1 95.88 171 PRO A N 1
ATOM 1281 C CA . PRO A 1 171 ? 14.75 -29.016 -25.281 1 95.88 171 PRO A CA 1
ATOM 1282 C C . PRO A 1 171 ? 15.555 -30.281 -24.984 1 95.88 171 PRO A C 1
ATOM 1284 O O . PRO A 1 171 ? 15.055 -31.188 -24.312 1 95.88 171 PRO A O 1
ATOM 1287 N N . ASP A 1 172 ? 16.766 -30.281 -25.234 1 93.44 172 ASP A N 1
ATOM 1288 C CA . ASP A 1 172 ? 17.594 -31.469 -25.234 1 93.44 172 ASP A CA 1
ATOM 1289 C C . ASP A 1 172 ? 17.891 -31.938 -23.797 1 93.44 172 ASP A C 1
ATOM 1291 O O . ASP A 1 172 ? 18.094 -33.125 -23.562 1 93.44 172 ASP A O 1
ATOM 1295 N N . ALA A 1 173 ? 17.906 -31.016 -22.906 1 91.75 173 ALA A N 1
ATOM 1296 C CA . ALA A 1 173 ? 18.125 -31.391 -21.516 1 91.75 173 ALA A CA 1
ATOM 1297 C C . ALA A 1 173 ? 16.938 -32.156 -20.953 1 91.75 173 ALA A C 1
ATOM 1299 O O . ALA A 1 173 ? 17.078 -32.938 -20 1 91.75 173 ALA A O 1
ATOM 1300 N N . ILE A 1 174 ? 15.805 -31.984 -21.531 1 94.62 174 ILE A N 1
ATOM 1301 C CA . ILE A 1 174 ? 14.562 -32.562 -21.031 1 94.62 174 ILE A CA 1
ATOM 1302 C C . ILE A 1 174 ? 14.273 -33.875 -21.75 1 94.62 174 ILE A C 1
ATOM 1304 O O . ILE A 1 174 ? 13.859 -34.875 -21.125 1 94.62 174 ILE A O 1
ATOM 1308 N N . LEU A 1 175 ? 14.516 -33.938 -23.016 1 95.94 175 LEU A N 1
ATOM 1309 C CA . LEU A 1 175 ? 14.203 -35.125 -23.797 1 95.94 175 LEU A CA 1
ATOM 1310 C C . LEU A 1 175 ? 15.266 -36.188 -23.609 1 95.94 175 LEU A C 1
ATOM 1312 O O . LEU A 1 175 ? 16.453 -35.938 -23.844 1 95.94 175 LEU A O 1
ATOM 1316 N N . PRO A 1 176 ? 14.844 -37.344 -23.172 1 92.25 176 PRO A N 1
ATOM 1317 C CA . PRO A 1 176 ? 15.805 -38.438 -23.047 1 92.25 176 PRO A CA 1
ATOM 1318 C C . PRO A 1 176 ? 16.469 -38.781 -24.375 1 92.25 176 PRO A C 1
ATOM 1320 O O . PRO A 1 176 ? 15.938 -38.469 -25.438 1 92.25 176 PRO A O 1
ATOM 1323 N N . GLU A 1 177 ? 17.578 -39.562 -24.109 1 89.31 177 GLU A N 1
ATOM 1324 C CA . GLU A 1 177 ? 18.25 -40.062 -25.312 1 89.31 177 GLU A CA 1
ATOM 1325 C C . GLU A 1 177 ? 17.359 -41.031 -26.094 1 89.31 177 GLU A C 1
ATOM 1327 O O . GLU A 1 177 ? 16.719 -41.906 -25.5 1 89.31 177 GLU A O 1
ATOM 1332 N N . GLY A 1 178 ? 17.172 -40.875 -27.312 1 91.56 178 GLY A N 1
ATOM 1333 C CA . GLY A 1 178 ? 16.391 -41.781 -28.156 1 91.56 178 GLY A CA 1
ATOM 1334 C C . GLY A 1 178 ? 14.938 -41.375 -28.297 1 91.56 178 GLY A C 1
ATOM 1335 O O . GLY A 1 178 ? 14.156 -42.031 -28.984 1 91.56 178 GLY A O 1
ATOM 1336 N N . ASP A 1 179 ? 14.57 -40.344 -27.547 1 94.69 179 ASP A N 1
ATOM 1337 C CA . ASP A 1 179 ? 13.203 -39.875 -27.672 1 94.69 179 ASP A CA 1
ATOM 1338 C C . ASP A 1 179 ? 12.875 -39.5 -29.125 1 94.69 179 ASP A C 1
ATOM 1340 O O . ASP A 1 179 ? 13.688 -38.906 -29.812 1 94.69 179 ASP A O 1
ATOM 1344 N N . PRO A 1 180 ? 11.773 -39.906 -29.641 1 94.94 180 PRO A N 1
ATOM 1345 C CA . PRO A 1 180 ? 11.43 -39.688 -31.047 1 94.94 180 PRO A CA 1
ATOM 1346 C C . PRO A 1 180 ? 11.305 -38.188 -31.406 1 94.94 180 PRO A C 1
ATOM 1348 O O . PRO A 1 180 ? 11.367 -37.844 -32.594 1 94.94 180 PRO A O 1
ATOM 1351 N N . ALA A 1 181 ? 11.078 -37.406 -30.422 1 95.56 181 ALA A N 1
ATOM 1352 C CA . ALA A 1 181 ? 10.859 -36 -30.703 1 95.56 181 ALA A CA 1
ATOM 1353 C C . ALA A 1 181 ? 12.188 -35.25 -30.75 1 95.56 181 ALA A C 1
ATOM 1355 O O . ALA A 1 181 ? 12.227 -34.062 -31.141 1 95.56 181 ALA A O 1
ATOM 1356 N N . ARG A 1 182 ? 13.227 -35.812 -30.359 1 95.12 182 ARG A N 1
ATOM 1357 C CA . ARG A 1 182 ? 14.531 -35.156 -30.391 1 95.12 182 ARG A CA 1
ATOM 1358 C C . ARG A 1 182 ? 14.852 -34.656 -31.797 1 95.12 182 ARG A C 1
ATOM 1360 O O . ARG A 1 182 ? 14.625 -35.375 -32.781 1 95.12 182 ARG A O 1
ATOM 1367 N N . GLY A 1 183 ? 15.352 -33.406 -31.844 1 93.5 183 GLY A N 1
ATOM 1368 C CA . GLY A 1 183 ? 15.688 -32.781 -33.125 1 93.5 183 GLY A CA 1
ATOM 1369 C C . GLY A 1 183 ? 14.508 -32.125 -33.812 1 93.5 183 GLY A C 1
ATOM 1370 O O . GLY A 1 183 ? 14.672 -31.375 -34.75 1 93.5 183 GLY A O 1
ATOM 1371 N N . HIS A 1 184 ? 13.305 -32.312 -33.344 1 96.44 184 HIS A N 1
ATOM 1372 C CA . HIS A 1 184 ? 12.102 -31.781 -33.969 1 96.44 184 HIS A CA 1
ATOM 1373 C C . HIS A 1 184 ? 11.336 -30.859 -33.031 1 96.44 184 HIS A C 1
ATOM 1375 O O . HIS A 1 184 ? 11 -29.734 -33.406 1 96.44 184 HIS A O 1
ATOM 1381 N N . ALA A 1 185 ? 11.117 -31.422 -31.875 1 97.25 185 ALA A N 1
ATOM 1382 C CA . ALA A 1 185 ? 10.391 -30.625 -30.891 1 97.25 185 ALA A CA 1
ATOM 1383 C C . ALA A 1 185 ? 11.211 -29.422 -30.453 1 97.25 185 ALA A C 1
ATOM 1385 O O . ALA A 1 185 ? 12.422 -29.516 -30.266 1 97.25 185 ALA A O 1
ATOM 1386 N N . ARG A 1 186 ? 10.555 -28.297 -30.359 1 97.25 186 ARG A N 1
ATOM 1387 C CA . ARG A 1 186 ? 11.164 -27.062 -29.891 1 97.25 186 ARG A CA 1
ATOM 1388 C C . ARG A 1 186 ? 10.25 -26.328 -28.906 1 97.25 186 ARG A C 1
ATOM 1390 O O . ARG A 1 186 ? 9.031 -26.438 -28.984 1 97.25 186 ARG A O 1
ATOM 1397 N N . VAL A 1 187 ? 10.875 -25.688 -27.969 1 95.88 187 VAL A N 1
ATOM 1398 C CA . VAL A 1 187 ? 10.148 -24.875 -26.984 1 95.88 187 VAL A CA 1
ATOM 1399 C C . VAL A 1 187 ? 10.75 -23.469 -26.938 1 95.88 187 VAL A C 1
ATOM 1401 O O . VAL A 1 187 ? 11.852 -23.25 -27.438 1 95.88 187 VAL A O 1
ATOM 1404 N N . MET A 1 188 ? 10.016 -22.562 -26.422 1 91.25 188 MET A N 1
ATOM 1405 C CA . MET A 1 188 ? 10.523 -21.203 -26.328 1 91.25 188 MET A CA 1
ATOM 1406 C C . MET A 1 188 ? 11.781 -21.156 -25.453 1 91.25 188 MET A C 1
ATOM 1408 O O . MET A 1 188 ? 11.805 -21.719 -24.359 1 91.25 188 MET A O 1
ATOM 1412 N N . LYS A 1 189 ? 12.727 -20.469 -25.844 1 89.12 189 LYS A N 1
ATOM 1413 C CA . LYS A 1 189 ? 14.039 -20.406 -25.219 1 89.12 189 LYS A CA 1
ATOM 1414 C C . LYS A 1 189 ? 13.945 -19.844 -23.797 1 89.12 189 LYS A C 1
ATOM 1416 O O . LYS A 1 189 ? 14.57 -20.359 -22.875 1 89.12 189 LYS A O 1
ATOM 1421 N N . GLY A 1 190 ? 13.203 -18.797 -23.625 1 84.62 190 GLY A N 1
ATOM 1422 C CA . GLY A 1 190 ? 13.102 -18.141 -22.344 1 84.62 190 GLY A CA 1
ATOM 1423 C C . GLY A 1 190 ? 12.648 -19.078 -21.234 1 84.62 190 GLY A C 1
ATOM 1424 O O . GLY A 1 190 ? 13.242 -19.094 -20.156 1 84.62 190 GLY A O 1
ATOM 1425 N N . TRP A 1 191 ? 11.617 -19.906 -21.5 1 87.81 191 TRP A N 1
ATOM 1426 C CA . TRP A 1 191 ? 11.125 -20.859 -20.531 1 87.81 191 TRP A CA 1
ATOM 1427 C C . TRP A 1 191 ? 12.18 -21.922 -20.219 1 87.81 191 TRP A C 1
ATOM 1429 O O . TRP A 1 191 ? 12.406 -22.266 -19.062 1 87.81 191 TRP A O 1
ATOM 1439 N N . TYR A 1 192 ? 12.695 -22.281 -21.266 1 91.19 192 TYR A N 1
ATOM 1440 C CA . TYR A 1 192 ? 13.648 -23.391 -21.203 1 91.19 192 TYR A CA 1
ATOM 1441 C C . TYR A 1 192 ? 14.859 -23 -20.359 1 91.19 192 TYR A C 1
ATOM 1443 O O . TYR A 1 192 ? 15.297 -23.781 -19.5 1 91.19 192 TYR A O 1
ATOM 1451 N N . VAL A 1 193 ? 15.336 -21.844 -20.5 1 89.56 193 VAL A N 1
ATOM 1452 C CA . VAL A 1 193 ? 16.547 -21.406 -19.812 1 89.56 193 VAL A CA 1
ATOM 1453 C C . VAL A 1 193 ? 16.25 -21.172 -18.344 1 89.56 193 VAL A C 1
ATOM 1455 O O . VAL A 1 193 ? 17.078 -21.469 -17.469 1 89.56 193 VAL A O 1
ATOM 1458 N N . ILE A 1 194 ? 15.148 -20.656 -18.031 1 90.31 194 ILE A N 1
ATOM 1459 C CA . ILE A 1 194 ? 14.789 -20.438 -16.641 1 90.31 194 ILE A CA 1
ATOM 1460 C C . ILE A 1 194 ? 14.688 -21.781 -15.906 1 90.31 194 ILE A C 1
ATOM 1462 O O . ILE A 1 194 ? 15.094 -21.906 -14.75 1 90.31 194 ILE A O 1
ATOM 1466 N N . TYR A 1 195 ? 14.18 -22.75 -16.562 1 94.38 195 TYR A N 1
ATOM 1467 C CA . TYR A 1 195 ? 13.93 -24.078 -16 1 94.38 195 TYR A CA 1
ATOM 1468 C C . TYR A 1 195 ? 15.227 -24.859 -15.836 1 94.38 195 TYR A C 1
ATOM 1470 O O . TYR A 1 195 ? 15.398 -25.578 -14.859 1 94.38 195 TYR A O 1
ATOM 1478 N N . THR A 1 196 ? 16.234 -24.609 -16.688 1 94.88 196 THR A N 1
ATOM 1479 C CA . THR A 1 196 ? 17.328 -25.562 -16.766 1 94.88 196 THR A CA 1
ATOM 1480 C C . THR A 1 196 ? 18.656 -24.906 -16.359 1 94.88 196 THR A C 1
ATOM 1482 O O . THR A 1 196 ? 19.656 -25.578 -16.172 1 94.88 196 THR A O 1
ATOM 1485 N N . SER A 1 197 ? 18.672 -23.625 -16.156 1 93.56 197 SER A N 1
ATOM 1486 C CA . SER A 1 197 ? 19.938 -22.938 -15.906 1 93.56 197 SER A CA 1
ATOM 1487 C C . SER A 1 197 ? 20.422 -23.156 -14.477 1 93.56 197 SER A C 1
ATOM 1489 O O . SER A 1 197 ? 19.609 -23.297 -13.555 1 93.56 197 SER A O 1
ATOM 1491 N N . THR A 1 198 ? 21.719 -23.188 -14.375 1 93.25 198 THR A N 1
ATOM 1492 C CA . THR A 1 198 ? 22.406 -23.203 -13.086 1 93.25 198 THR A CA 1
ATOM 1493 C C . THR A 1 198 ? 23.375 -22.031 -12.969 1 93.25 198 THR A C 1
ATOM 1495 O O . THR A 1 198 ? 23.719 -21.406 -13.969 1 93.25 198 THR A O 1
ATOM 1498 N N . ASP A 1 199 ? 23.672 -21.719 -11.789 1 92.69 199 ASP A N 1
ATOM 1499 C CA . ASP A 1 199 ? 24.719 -20.734 -11.492 1 92.69 199 ASP A CA 1
ATOM 1500 C C . ASP A 1 199 ? 25.516 -21.141 -10.25 1 92.69 199 ASP A C 1
ATOM 1502 O O . ASP A 1 199 ? 25 -21.047 -9.125 1 92.69 199 ASP A O 1
ATOM 1506 N N . GLU A 1 200 ? 26.75 -21.391 -10.414 1 90 200 GLU A N 1
ATOM 1507 C CA . GLU A 1 200 ? 27.594 -21.891 -9.328 1 90 200 GLU A CA 1
ATOM 1508 C C . GLU A 1 200 ? 27.859 -20.797 -8.289 1 90 200 GLU A C 1
ATOM 1510 O O . GLU A 1 200 ? 28.219 -21.094 -7.148 1 90 200 GLU A O 1
ATOM 1515 N N . ARG A 1 201 ? 27.766 -19.578 -8.617 1 88.31 201 ARG A N 1
ATOM 1516 C CA . ARG A 1 201 ? 28.062 -18.453 -7.727 1 88.31 201 ARG A CA 1
ATOM 1517 C C . ARG A 1 201 ? 26.953 -18.266 -6.695 1 88.31 201 ARG A C 1
ATOM 1519 O O . ARG A 1 201 ? 27.156 -17.578 -5.688 1 88.31 201 ARG A O 1
ATOM 1526 N N . SER A 1 202 ? 25.812 -18.938 -7 1 92.06 202 SER A N 1
ATOM 1527 C CA . SER A 1 202 ? 24.688 -18.781 -6.094 1 92.06 202 SER A CA 1
ATOM 1528 C C . SER A 1 202 ? 24.359 -20.094 -5.387 1 92.06 202 SER A C 1
ATOM 1530 O O . SER A 1 202 ? 24.078 -21.109 -6.039 1 92.06 202 SER A O 1
ATOM 1532 N N . PRO A 1 203 ? 24.344 -20.016 -4.082 1 94.56 203 PRO A N 1
ATOM 1533 C CA . PRO A 1 203 ? 23.953 -21.234 -3.367 1 94.56 203 PRO A CA 1
ATOM 1534 C C . PRO A 1 203 ? 22.5 -21.641 -3.643 1 94.56 203 PRO A C 1
ATOM 1536 O O . PRO A 1 203 ? 22.125 -22.766 -3.359 1 94.56 203 PRO A O 1
ATOM 1539 N N . PHE A 1 204 ? 21.734 -20.797 -4.234 1 95.81 204 PHE A N 1
ATOM 1540 C CA . PHE A 1 204 ? 20.312 -21.062 -4.414 1 95.81 204 PHE A CA 1
ATOM 1541 C C . PHE A 1 204 ? 20.031 -21.625 -5.797 1 95.81 204 PHE A C 1
ATOM 1543 O O . PHE A 1 204 ? 18.938 -22.141 -6.059 1 95.81 204 PHE A O 1
ATOM 1550 N N . SER A 1 205 ? 21.047 -21.562 -6.656 1 94.56 205 SER A N 1
ATOM 1551 C CA . SER A 1 205 ? 20.859 -22.062 -8.016 1 94.56 205 SER A CA 1
ATOM 1552 C C . SER A 1 205 ? 22.031 -22.938 -8.445 1 94.56 205 SER A C 1
ATOM 1554 O O . SER A 1 205 ? 22.344 -23.031 -9.633 1 94.56 205 SER A O 1
ATOM 1556 N N . LYS A 1 206 ? 22.719 -23.484 -7.441 1 94 206 LYS A N 1
ATOM 1557 C CA . LYS A 1 206 ? 23.688 -24.516 -7.777 1 94 206 LYS A CA 1
ATOM 1558 C C . LYS A 1 206 ? 23.031 -25.656 -8.562 1 94 206 LYS A C 1
ATOM 1560 O O . LYS A 1 206 ? 23.672 -26.281 -9.406 1 94 206 LYS A O 1
ATOM 1565 N N . TYR A 1 207 ? 21.859 -25.859 -8.203 1 94.44 207 TYR A N 1
ATOM 1566 C CA . TYR A 1 207 ? 20.984 -26.781 -8.922 1 94.44 207 TYR A CA 1
ATOM 1567 C C . TYR A 1 207 ? 19.891 -26.016 -9.664 1 94.44 207 TYR A C 1
ATOM 1569 O O . TYR A 1 207 ? 19.344 -25.031 -9.148 1 94.44 207 TYR A O 1
ATOM 1577 N N . SER A 1 208 ? 19.609 -26.453 -10.891 1 94.88 208 SER A N 1
ATOM 1578 C CA . SER A 1 208 ? 18.562 -25.781 -11.664 1 94.88 208 SER A CA 1
ATOM 1579 C C . SER A 1 208 ? 17.203 -25.938 -11 1 94.88 208 SER A C 1
ATOM 1581 O O . SER A 1 208 ? 17.016 -26.797 -10.141 1 94.88 208 SER A O 1
ATOM 1583 N N . ALA A 1 209 ? 16.312 -25.062 -11.383 1 95.81 209 ALA A N 1
ATOM 1584 C CA . ALA A 1 209 ? 14.93 -25.234 -10.938 1 95.81 209 ALA A CA 1
ATOM 1585 C C . ALA A 1 209 ? 14.422 -26.641 -11.281 1 95.81 209 ALA A C 1
ATOM 1587 O O . ALA A 1 209 ? 13.68 -27.234 -10.508 1 95.81 209 ALA A O 1
ATOM 1588 N N . ARG A 1 210 ? 14.773 -27.156 -12.391 1 96.81 210 ARG A N 1
ATOM 1589 C CA . ARG A 1 210 ? 14.438 -28.5 -12.828 1 96.81 210 ARG A CA 1
ATOM 1590 C C . ARG A 1 210 ? 14.938 -29.547 -11.836 1 96.81 210 ARG A C 1
ATOM 1592 O O . ARG A 1 210 ? 14.18 -30.406 -11.398 1 96.81 210 ARG A O 1
ATOM 1599 N N . ASP A 1 211 ? 16.234 -29.438 -11.492 1 95.81 211 ASP A N 1
ATOM 1600 C CA . ASP A 1 211 ? 16.828 -30.391 -10.562 1 95.81 211 ASP A CA 1
ATOM 1601 C C . ASP A 1 211 ? 16.109 -30.375 -9.219 1 95.81 211 ASP A C 1
ATOM 1603 O O . ASP A 1 211 ? 15.797 -31.438 -8.672 1 95.81 211 ASP A O 1
ATOM 1607 N N . GLN A 1 212 ? 15.859 -29.203 -8.773 1 96.81 212 GLN A N 1
ATOM 1608 C CA . GLN A 1 212 ? 15.18 -29.031 -7.492 1 96.81 212 GLN A CA 1
ATOM 1609 C C . GLN A 1 212 ? 13.781 -29.656 -7.523 1 96.81 212 GLN A C 1
ATOM 1611 O O . GLN A 1 212 ? 13.414 -30.406 -6.617 1 96.81 212 GLN A O 1
ATOM 1616 N N . LEU A 1 213 ? 13.07 -29.359 -8.547 1 97.69 213 LEU A N 1
ATOM 1617 C CA . LEU A 1 213 ? 11.695 -29.812 -8.695 1 97.69 213 LEU A CA 1
ATOM 1618 C C . LEU A 1 213 ? 11.633 -31.328 -8.828 1 97.69 213 LEU A C 1
ATOM 1620 O O . LEU A 1 213 ? 10.883 -31.984 -8.102 1 97.69 213 LEU A O 1
ATOM 1624 N N . LEU A 1 214 ? 12.414 -31.906 -9.719 1 96.81 214 LEU A N 1
ATOM 1625 C CA . LEU A 1 214 ? 12.383 -33.344 -9.969 1 96.81 214 LEU A CA 1
ATOM 1626 C C . LEU A 1 214 ? 12.812 -34.125 -8.734 1 96.81 214 LEU A C 1
ATOM 1628 O O . LEU A 1 214 ? 12.227 -35.156 -8.414 1 96.81 214 LEU A O 1
ATOM 1632 N N . ALA A 1 215 ? 13.844 -33.594 -8.07 1 95.25 215 ALA A N 1
ATOM 1633 C CA . ALA A 1 215 ? 14.289 -34.25 -6.844 1 95.25 215 ALA A CA 1
ATOM 1634 C C . ALA A 1 215 ? 13.172 -34.281 -5.801 1 95.25 215 ALA A C 1
ATOM 1636 O O . ALA A 1 215 ? 12.93 -35.312 -5.168 1 9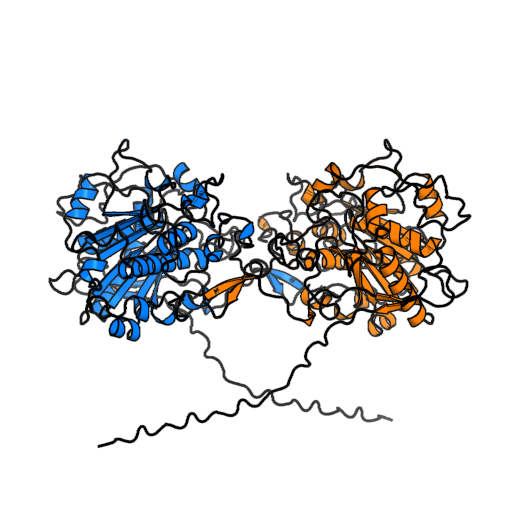5.25 215 ALA A O 1
ATOM 1637 N N . THR A 1 216 ? 12.5 -33.156 -5.625 1 96.62 216 THR A N 1
ATOM 1638 C CA . THR A 1 216 ? 11.438 -33.062 -4.637 1 96.62 216 THR A CA 1
ATOM 1639 C C . THR A 1 216 ? 10.281 -34 -4.988 1 96.62 216 THR A C 1
ATOM 1641 O O . THR A 1 216 ? 9.773 -34.719 -4.129 1 96.62 216 THR A O 1
ATOM 1644 N N . VAL A 1 217 ? 9.859 -34 -6.227 1 97.19 217 VAL A N 1
ATOM 1645 C CA . VAL A 1 217 ? 8.727 -34.812 -6.66 1 97.19 217 VAL A CA 1
ATOM 1646 C C . VAL A 1 217 ? 9.078 -36.281 -6.523 1 97.19 217 VAL A C 1
ATOM 1648 O O . VAL A 1 217 ? 8.25 -37.094 -6.055 1 97.19 217 VAL A O 1
ATOM 1651 N N . ARG A 1 218 ? 10.227 -36.688 -6.918 1 94.69 218 ARG A N 1
ATOM 1652 C CA . ARG A 1 218 ? 10.641 -38.062 -6.785 1 94.69 218 ARG A CA 1
ATOM 1653 C C . ARG A 1 218 ? 10.594 -38.531 -5.328 1 94.69 218 ARG A C 1
ATOM 1655 O O . ARG A 1 218 ? 10.172 -39.656 -5.031 1 94.69 218 ARG A O 1
ATOM 1662 N N . GLU A 1 219 ? 11.078 -37.625 -4.473 1 94.44 219 GLU A N 1
ATOM 1663 C CA . GLU A 1 219 ? 11.031 -37.938 -3.049 1 94.44 219 GLU A CA 1
ATOM 1664 C C . GLU A 1 219 ? 9.594 -38.156 -2.578 1 94.44 219 GLU A C 1
ATOM 1666 O O . GLU A 1 219 ? 9.32 -39.094 -1.824 1 94.44 219 GLU A O 1
ATOM 1671 N N . LEU A 1 220 ? 8.734 -37.312 -2.986 1 96.56 220 LEU A N 1
ATOM 1672 C CA . LEU A 1 220 ? 7.336 -37.406 -2.586 1 96.56 220 LEU A CA 1
ATOM 1673 C C . LEU A 1 220 ? 6.691 -38.656 -3.182 1 96.56 220 LEU A C 1
ATOM 1675 O O . LEU A 1 220 ? 5.895 -39.344 -2.518 1 96.56 220 LEU A O 1
ATOM 1679 N N . VAL A 1 221 ? 7 -38.969 -4.402 1 95.69 221 VAL A N 1
ATOM 1680 C CA . VAL A 1 221 ? 6.473 -40.188 -5.043 1 95.69 221 VAL A CA 1
ATOM 1681 C C . VAL A 1 221 ? 6.918 -41.406 -4.27 1 95.69 221 VAL A C 1
ATOM 1683 O O . VAL A 1 221 ? 6.125 -42.344 -4.027 1 95.69 221 VAL A O 1
ATOM 1686 N N . ALA A 1 222 ? 8.172 -41.406 -3.902 1 93.44 222 ALA A N 1
ATOM 1687 C CA . ALA A 1 222 ? 8.688 -42.531 -3.119 1 93.44 222 ALA A CA 1
ATOM 1688 C C . ALA A 1 222 ? 7.969 -42.625 -1.776 1 93.44 222 ALA A C 1
ATOM 1690 O O . ALA A 1 222 ? 7.629 -43.719 -1.331 1 93.44 222 ALA A O 1
ATOM 1691 N N . LYS A 1 223 ? 7.734 -41.562 -1.209 1 95.19 223 LYS A N 1
ATOM 1692 C CA . LYS A 1 223 ? 7.121 -41.5 0.116 1 95.19 223 LYS A CA 1
ATOM 1693 C C . LYS A 1 223 ? 5.68 -42 0.073 1 95.19 223 LYS A C 1
ATOM 1695 O O . LYS A 1 223 ? 5.227 -42.688 0.993 1 95.19 223 LYS A O 1
ATOM 1700 N N . TYR A 1 224 ? 5.016 -41.688 -1.009 1 96.88 224 TYR A N 1
ATOM 1701 C CA . TYR A 1 224 ? 3.584 -41.969 -1.04 1 96.88 224 TYR A CA 1
ATOM 1702 C C . TYR A 1 224 ? 3.256 -43.031 -2.09 1 96.88 224 TYR A C 1
ATOM 1704 O O . TYR A 1 224 ? 2.146 -43.062 -2.629 1 96.88 224 TYR A O 1
ATOM 1712 N N . LYS A 1 225 ? 4.125 -43.875 -2.512 1 94.38 225 LYS A N 1
ATOM 1713 C CA . LYS A 1 225 ? 4 -44.844 -3.6 1 94.38 225 LYS A CA 1
ATOM 1714 C C . LYS A 1 225 ? 2.863 -45.844 -3.336 1 94.38 225 LYS A C 1
ATOM 1716 O O . LYS A 1 225 ? 2.34 -46.438 -4.266 1 94.38 225 LYS A O 1
ATOM 1721 N N . GLY A 1 226 ? 2.389 -45.969 -2.178 1 94.69 226 GLY A N 1
ATOM 1722 C CA . GLY A 1 226 ? 1.321 -46.906 -1.845 1 94.69 226 GLY A CA 1
ATOM 1723 C C . GLY A 1 226 ? -0.061 -46.281 -1.957 1 94.69 226 GLY A C 1
ATOM 1724 O O . GLY A 1 226 ? -1.067 -46.969 -1.765 1 94.69 226 GLY A O 1
ATOM 1725 N N . GLU A 1 227 ? -0.119 -45.062 -2.305 1 96.56 227 GLU A N 1
ATOM 1726 C CA . GLU A 1 227 ? -1.382 -44.344 -2.42 1 96.56 227 GLU A CA 1
ATOM 1727 C C . GLU A 1 227 ? -1.712 -44.031 -3.877 1 96.56 227 GLU A C 1
ATOM 1729 O O . GLU A 1 227 ? -0.896 -44.281 -4.77 1 96.56 227 GLU A O 1
ATOM 1734 N N . SER A 1 228 ? -3.041 -43.625 -4.121 1 95.31 228 SER A N 1
ATOM 1735 C CA . SER A 1 228 ? -3.383 -43.094 -5.434 1 95.31 228 SER A CA 1
ATOM 1736 C C . SER A 1 228 ? -2.764 -41.719 -5.641 1 95.31 228 SER A C 1
ATOM 1738 O O . SER A 1 228 ? -3.115 -40.781 -4.945 1 95.31 228 SER A O 1
ATOM 1740 N N . LEU A 1 229 ? -1.91 -41.625 -6.633 1 97.06 229 LEU A N 1
ATOM 1741 C CA . LEU A 1 229 ? -1.102 -40.438 -6.789 1 97.06 229 LEU A CA 1
ATOM 1742 C C . LEU A 1 229 ? -1.485 -39.688 -8.055 1 97.06 229 LEU A C 1
ATOM 1744 O O . LEU A 1 229 ? -1.879 -40.281 -9.055 1 97.06 229 LEU A O 1
ATOM 1748 N N . SER A 1 230 ? -1.396 -38.438 -8.031 1 97.81 230 SER A N 1
ATOM 1749 C CA . SER A 1 230 ? -1.404 -37.531 -9.188 1 97.81 230 SER A CA 1
ATOM 1750 C C . SER A 1 230 ? -0.548 -36.312 -8.953 1 97.81 230 SER A C 1
ATOM 1752 O O . SER A 1 230 ? -0.232 -35.969 -7.805 1 97.81 230 SER A O 1
ATOM 1754 N N . ILE A 1 231 ? -0.083 -35.688 -10 1 98.69 231 ILE A N 1
ATOM 1755 C CA . ILE A 1 231 ? 0.642 -34.438 -9.938 1 98.69 231 ILE A CA 1
ATOM 1756 C C . ILE A 1 231 ? -0.148 -33.344 -10.672 1 98.69 231 ILE A C 1
ATOM 1758 O O . ILE A 1 231 ? -0.614 -33.562 -11.797 1 98.69 231 ILE A O 1
ATOM 1762 N N . LEU A 1 232 ? -0.373 -32.281 -10.016 1 98.56 232 LEU A N 1
ATOM 1763 C CA . LEU A 1 232 ? -0.964 -31.109 -10.633 1 98.56 232 LEU A CA 1
ATOM 1764 C C . LEU A 1 232 ? 0.045 -29.969 -10.695 1 98.56 232 LEU A C 1
ATOM 1766 O O . LEU A 1 232 ? 0.567 -29.531 -9.664 1 98.56 232 LEU A O 1
ATOM 1770 N N . CYS A 1 233 ? 0.356 -29.516 -11.883 1 98.88 233 CYS A N 1
ATOM 1771 C CA . CYS A 1 233 ? 1.197 -28.344 -12.109 1 98.88 233 CYS A CA 1
ATOM 1772 C C . CYS A 1 233 ? 0.353 -27.125 -12.453 1 98.88 233 CYS A C 1
ATOM 1774 O O . CYS A 1 233 ? -0.586 -27.219 -13.25 1 98.88 233 CYS A O 1
ATOM 1776 N N . THR A 1 234 ? 0.659 -26.016 -11.836 1 98.75 234 THR A N 1
ATOM 1777 C CA . THR A 1 234 ? -0.118 -24.828 -12.133 1 98.75 234 THR A CA 1
ATOM 1778 C C . THR A 1 234 ? 0.79 -23.594 -12.219 1 98.75 234 THR A C 1
ATOM 1780 O O . THR A 1 234 ? 1.906 -23.609 -11.703 1 98.75 234 THR A O 1
ATOM 1783 N N . GLY A 1 235 ? 0.346 -22.656 -12.922 1 98 235 GLY A N 1
ATOM 1784 C CA . GLY A 1 235 ? 1.04 -21.391 -13.148 1 98 235 GLY A CA 1
ATOM 1785 C C . GLY A 1 235 ? 0.221 -20.391 -13.938 1 98 235 GLY A C 1
ATOM 1786 O O . GLY A 1 235 ? -0.821 -20.75 -14.5 1 98 235 GLY A O 1
ATOM 1787 N N . HIS A 1 236 ? 0.655 -19.234 -13.914 1 95.75 236 HIS A N 1
ATOM 1788 C CA . HIS A 1 236 ? 0.015 -18.125 -14.617 1 95.75 236 HIS A CA 1
ATOM 1789 C C . HIS A 1 236 ? 1.023 -17.359 -15.461 1 95.75 236 HIS A C 1
ATOM 1791 O O . HIS A 1 236 ? 2.17 -17.156 -15.055 1 95.75 236 HIS A O 1
ATOM 1797 N N . SER A 1 237 ? 0.562 -16.938 -16.656 1 91.88 237 SER A N 1
ATOM 1798 C CA . SER A 1 237 ? 1.446 -16.188 -17.531 1 91.88 237 SER A CA 1
ATOM 1799 C C . SER A 1 237 ? 2.707 -16.969 -17.859 1 91.88 237 SER A C 1
ATOM 1801 O O . SER A 1 237 ? 2.627 -18.109 -18.359 1 91.88 237 SER A O 1
ATOM 1803 N N . LEU A 1 238 ? 3.861 -16.5 -17.531 1 86.44 238 LEU A N 1
ATOM 1804 C CA . LEU A 1 238 ? 5.105 -17.219 -17.766 1 86.44 238 LEU A CA 1
ATOM 1805 C C . LEU A 1 238 ? 5.156 -18.516 -16.953 1 86.44 238 LEU A C 1
ATOM 1807 O O . LEU A 1 238 ? 5.652 -19.531 -17.422 1 86.44 238 LEU A O 1
ATOM 1811 N N . GLY A 1 239 ? 4.621 -18.422 -15.758 1 93.38 239 GLY A N 1
ATOM 1812 C CA . GLY A 1 239 ? 4.578 -19.594 -14.898 1 93.38 239 GLY A CA 1
ATOM 1813 C C . GLY A 1 239 ? 3.746 -20.719 -15.477 1 93.38 239 GLY A C 1
ATOM 1814 O O . GLY A 1 239 ? 4 -21.891 -15.188 1 93.38 239 GLY A O 1
ATOM 1815 N N . ALA A 1 240 ? 2.803 -20.328 -16.266 1 96.19 240 ALA A N 1
ATOM 1816 C CA . ALA A 1 240 ? 1.951 -21.328 -16.906 1 96.19 240 ALA A CA 1
ATOM 1817 C C . ALA A 1 240 ? 2.74 -22.141 -17.922 1 96.19 240 ALA A C 1
ATOM 1819 O O . ALA A 1 240 ? 2.609 -23.375 -17.984 1 96.19 240 ALA A O 1
ATOM 1820 N N . SER A 1 241 ? 3.523 -21.5 -18.719 1 92.81 241 SER A N 1
ATOM 1821 C CA . SER A 1 241 ? 4.363 -22.203 -19.672 1 92.81 241 SER A CA 1
ATOM 1822 C C . SER A 1 241 ? 5.387 -23.094 -18.984 1 92.81 241 SER A C 1
ATOM 1824 O O . SER A 1 241 ? 5.637 -24.219 -19.406 1 92.81 241 SER A O 1
ATOM 1826 N N . LEU A 1 242 ? 5.918 -22.594 -17.938 1 94.31 242 LEU A N 1
ATOM 1827 C CA . LEU A 1 242 ? 6.859 -23.375 -17.156 1 94.31 242 LEU A CA 1
ATOM 1828 C C . LEU A 1 242 ? 6.18 -24.609 -16.562 1 94.31 242 LEU A C 1
ATOM 1830 O O . LEU A 1 242 ? 6.75 -25.703 -16.547 1 94.31 242 LEU A O 1
ATOM 1834 N N . ALA A 1 243 ? 5 -24.375 -16.047 1 98.25 243 ALA A N 1
ATOM 1835 C CA . ALA A 1 243 ? 4.25 -25.484 -15.469 1 98.25 243 ALA A CA 1
ATOM 1836 C C . ALA A 1 243 ? 3.984 -26.578 -16.5 1 98.25 243 ALA A C 1
ATOM 1838 O O . ALA A 1 243 ? 4.09 -27.766 -16.203 1 98.25 243 ALA A O 1
ATOM 1839 N N . THR A 1 244 ? 3.646 -26.172 -17.656 1 98.12 244 THR A N 1
ATOM 1840 C CA . THR A 1 244 ? 3.414 -27.109 -18.75 1 98.12 244 THR A CA 1
ATOM 1841 C C . THR A 1 244 ? 4.695 -27.859 -19.109 1 98.12 244 THR A C 1
ATOM 1843 O O . THR A 1 244 ? 4.684 -29.078 -19.281 1 98.12 244 THR A O 1
ATOM 1846 N N . LEU A 1 245 ? 5.742 -27.125 -19.188 1 97.12 245 LEU A N 1
ATOM 1847 C CA . LEU A 1 245 ? 7.035 -27.719 -19.5 1 97.12 245 LEU A CA 1
ATOM 1848 C C . LEU A 1 245 ? 7.449 -28.719 -18.422 1 97.12 245 LEU A C 1
ATOM 1850 O O . LEU A 1 245 ? 7.977 -29.781 -18.719 1 97.12 245 LEU A O 1
ATOM 1854 N N . CYS A 1 246 ? 7.238 -28.375 -17.188 1 97.31 246 CYS A N 1
ATOM 1855 C CA . CYS A 1 246 ? 7.566 -29.25 -16.062 1 97.31 246 CYS A CA 1
ATOM 1856 C C . CYS A 1 246 ? 6.758 -30.531 -16.125 1 97.31 246 CYS A C 1
ATOM 1858 O O . CYS A 1 246 ? 7.289 -31.625 -15.859 1 97.31 246 CYS A O 1
ATOM 1860 N N . ALA A 1 247 ? 5.508 -30.375 -16.359 1 98.62 247 ALA A N 1
ATOM 1861 C CA . ALA A 1 247 ? 4.652 -31.547 -16.484 1 98.62 247 ALA A CA 1
ATOM 1862 C C . ALA A 1 247 ? 5.16 -32.5 -17.578 1 98.62 247 ALA A C 1
ATOM 1864 O O . ALA A 1 247 ? 5.266 -33.688 -17.375 1 98.62 247 ALA A O 1
ATOM 1865 N N . PHE A 1 248 ? 5.484 -31.953 -18.688 1 98.19 248 PHE A N 1
ATOM 1866 C CA . PHE A 1 248 ? 6.039 -32.688 -19.812 1 98.19 248 PHE A CA 1
ATOM 1867 C C . PHE A 1 248 ? 7.309 -33.438 -19.391 1 98.19 248 PHE A C 1
ATOM 1869 O O . PHE A 1 248 ? 7.457 -34.625 -19.656 1 98.19 248 PHE A O 1
ATOM 1876 N N . ASP A 1 249 ? 8.18 -32.719 -18.766 1 97.81 249 ASP A N 1
ATOM 1877 C CA . ASP A 1 249 ? 9.469 -33.25 -18.328 1 97.81 249 ASP A CA 1
ATOM 1878 C C . ASP A 1 249 ? 9.281 -34.438 -17.391 1 97.81 249 ASP A C 1
ATOM 1880 O O . ASP A 1 249 ? 9.906 -35.5 -17.578 1 97.81 249 ASP A O 1
ATOM 1884 N N . MET A 1 250 ? 8.414 -34.344 -16.438 1 97.44 250 MET A N 1
ATOM 1885 C CA . MET A 1 250 ? 8.203 -35.375 -15.43 1 97.44 250 MET A CA 1
ATOM 1886 C C . MET A 1 250 ? 7.727 -36.688 -16.078 1 97.44 250 MET A C 1
ATOM 1888 O O . MET A 1 250 ? 8.188 -37.75 -15.727 1 97.44 250 MET A O 1
ATOM 1892 N N . VAL A 1 251 ? 6.852 -36.562 -17.031 1 97.19 251 VAL A N 1
ATOM 1893 C CA . VAL A 1 251 ? 6.316 -37.75 -17.672 1 97.19 251 VAL A CA 1
ATOM 1894 C C . VAL A 1 251 ? 7.352 -38.312 -18.641 1 97.19 251 VAL A C 1
ATOM 1896 O O . VAL A 1 251 ? 7.594 -39.531 -18.672 1 97.19 251 VAL A O 1
ATOM 1899 N N . ALA A 1 252 ? 7.984 -37.469 -19.422 1 96.19 252 ALA A N 1
ATOM 1900 C CA . ALA A 1 252 ? 8.961 -37.906 -20.422 1 96.19 252 ALA A CA 1
ATOM 1901 C C . ALA A 1 252 ? 10.125 -38.625 -19.766 1 96.19 252 ALA A C 1
ATOM 1903 O O . ALA A 1 252 ? 10.727 -39.531 -20.375 1 96.19 252 ALA A O 1
ATOM 1904 N N . ASN A 1 253 ? 10.414 -38.281 -18.547 1 95.06 253 ASN A N 1
ATOM 1905 C CA . ASN A 1 253 ? 11.578 -38.844 -17.891 1 95.06 253 ASN A CA 1
ATOM 1906 C C . ASN A 1 253 ? 11.18 -39.812 -16.797 1 95.06 253 ASN A C 1
ATOM 1908 O O . ASN A 1 253 ? 12 -40.188 -15.953 1 95.06 253 ASN A O 1
ATOM 1912 N N . GLY A 1 254 ? 9.953 -40.188 -16.734 1 93.06 254 GLY A N 1
ATOM 1913 C CA . GLY A 1 254 ? 9.477 -41.312 -15.906 1 93.06 254 GLY A CA 1
ATOM 1914 C C . GLY A 1 254 ? 9.398 -40.938 -14.43 1 93.06 254 GLY A C 1
ATOM 1915 O O . GLY A 1 254 ? 9.445 -41.844 -13.578 1 93.06 254 GLY A O 1
ATOM 1916 N N . VAL A 1 255 ? 9.32 -39.688 -14.094 1 93.69 255 VAL A N 1
ATOM 1917 C CA . VAL A 1 255 ? 9.227 -39.219 -12.703 1 93.69 255 VAL A CA 1
ATOM 1918 C C . VAL A 1 255 ? 7.844 -39.531 -12.148 1 93.69 255 VAL A C 1
ATOM 1920 O O . VAL A 1 255 ? 7.68 -39.75 -10.945 1 93.69 255 VAL A O 1
ATOM 1923 N N . SER A 1 256 ? 6.867 -39.656 -13.023 1 94.94 256 SER A N 1
ATOM 1924 C CA . SER A 1 256 ? 5.48 -39.906 -12.641 1 94.94 256 SER A CA 1
ATOM 1925 C C . SER A 1 256 ? 5.129 -41.375 -12.789 1 94.94 256 SER A C 1
ATOM 1927 O O . SER A 1 256 ? 4.09 -41.719 -13.367 1 94.94 256 SER A O 1
ATOM 1929 N N . LYS A 1 257 ? 5.977 -42.219 -12.312 1 93.12 257 LYS A N 1
ATOM 1930 C CA . LYS A 1 257 ? 5.77 -43.656 -12.359 1 93.12 257 LYS A CA 1
ATOM 1931 C C . LYS A 1 257 ? 6 -44.281 -10.992 1 93.12 257 LYS A C 1
ATOM 1933 O O . LYS A 1 257 ? 6.844 -43.812 -10.227 1 93.12 257 LYS A O 1
ATOM 1938 N N . VAL A 1 258 ? 5.199 -45.219 -10.688 1 91.69 258 VAL A N 1
ATOM 1939 C CA . VAL A 1 258 ? 5.453 -46.188 -9.617 1 91.69 258 VAL A CA 1
ATOM 1940 C C . VAL A 1 258 ? 5.578 -47.594 -10.195 1 91.69 258 VAL A C 1
ATOM 1942 O O . VAL A 1 258 ? 4.605 -48.156 -10.711 1 91.69 258 VAL A O 1
ATOM 1945 N N . GLY A 1 259 ? 6.734 -48.125 -10.094 1 88.62 259 GLY A N 1
ATOM 1946 C CA . GLY A 1 259 ? 6.992 -49.312 -10.891 1 88.62 259 GLY A CA 1
ATOM 1947 C C . GLY A 1 259 ? 6.848 -49.094 -12.383 1 88.62 259 GLY A C 1
ATOM 1948 O O . GLY A 1 259 ? 7.473 -48.188 -12.938 1 88.62 259 GLY A O 1
ATOM 1949 N N . ASP A 1 260 ? 5.941 -49.812 -13.016 1 88.38 260 ASP A N 1
ATOM 1950 C CA . ASP A 1 260 ? 5.738 -49.688 -14.453 1 88.38 260 ASP A CA 1
ATOM 1951 C C . ASP A 1 260 ? 4.449 -48.906 -14.75 1 88.38 260 ASP A C 1
ATOM 1953 O O . ASP A 1 260 ? 4.125 -48.656 -15.914 1 88.38 260 ASP A O 1
ATOM 1957 N N . ALA A 1 261 ? 3.861 -48.469 -13.773 1 91.56 261 ALA A N 1
ATOM 1958 C CA . ALA A 1 261 ? 2.568 -47.812 -13.953 1 91.56 261 ALA A CA 1
ATOM 1959 C C . ALA A 1 261 ? 2.703 -46.281 -13.898 1 91.56 261 ALA A C 1
ATOM 1961 O O . ALA A 1 261 ? 3.256 -45.75 -12.938 1 91.56 261 ALA A O 1
ATOM 1962 N N . HIS A 1 262 ? 2.242 -45.719 -14.914 1 94.31 262 HIS A N 1
ATOM 1963 C CA . HIS A 1 262 ? 2.18 -44.25 -14.93 1 94.31 262 HIS A CA 1
ATOM 1964 C C . HIS A 1 262 ? 0.973 -43.75 -14.148 1 94.31 262 HIS A C 1
ATOM 1966 O O . HIS A 1 262 ? -0.093 -44.375 -14.172 1 94.31 262 HIS A O 1
ATOM 1972 N N . PHE A 1 263 ? 1.139 -42.719 -13.414 1 96.62 263 PHE A N 1
ATOM 1973 C CA . PHE A 1 263 ? 0.002 -42.031 -12.812 1 96.62 263 PHE A CA 1
ATOM 1974 C C . PHE A 1 263 ? -0.156 -40.656 -13.414 1 96.62 263 PHE A C 1
ATOM 1976 O O . PHE A 1 263 ? 0.757 -40.125 -14.062 1 96.62 263 PHE A O 1
ATOM 1983 N N . PRO A 1 264 ? -1.334 -40 -13.289 1 98 264 PRO A N 1
ATOM 1984 C CA . PRO A 1 264 ? -1.667 -38.781 -14.039 1 98 264 PRO A CA 1
ATOM 1985 C C . PRO A 1 264 ? -0.815 -37.594 -13.625 1 98 264 PRO A C 1
ATOM 1987 O O . PRO A 1 264 ? -0.574 -37.375 -12.43 1 98 264 PRO A O 1
ATOM 1990 N N . VAL A 1 265 ? -0.334 -36.875 -14.609 1 98.75 265 VAL A N 1
ATOM 1991 C CA . VAL A 1 265 ? 0.2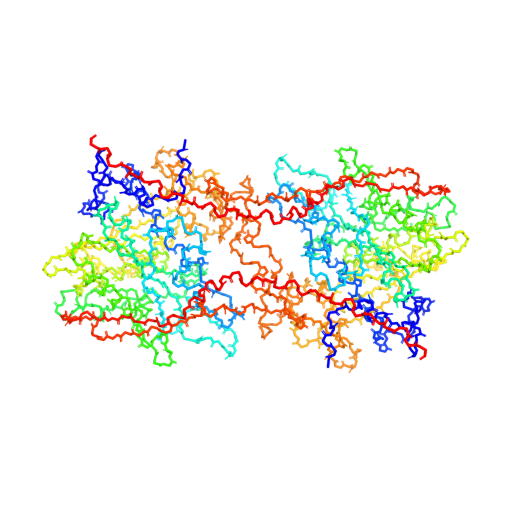48 -35.562 -14.477 1 98.75 265 VAL A CA 1
ATOM 1992 C C . VAL A 1 265 ? -0.557 -34.562 -15.305 1 98.75 265 VAL A C 1
ATOM 1994 O O . VAL A 1 265 ? -0.695 -34.719 -16.516 1 98.75 265 VAL A O 1
ATOM 1997 N N . THR A 1 266 ? -1.138 -33.594 -14.648 1 98.75 266 THR A N 1
ATOM 1998 C CA . THR A 1 266 ? -1.994 -32.625 -15.328 1 98.75 266 THR A CA 1
ATOM 1999 C C . THR A 1 266 ? -1.537 -31.203 -15.039 1 98.75 266 THR A C 1
ATOM 2001 O O . THR A 1 266 ? -1.267 -30.844 -13.883 1 98.75 266 THR A O 1
ATOM 2004 N N . ALA A 1 267 ? -1.354 -30.406 -16.078 1 98.81 267 ALA A N 1
ATOM 2005 C CA . ALA A 1 267 ? -1.141 -28.969 -15.922 1 98.81 267 ALA A CA 1
ATOM 2006 C C . ALA A 1 267 ? -2.453 -28.188 -16.047 1 98.81 267 ALA A C 1
ATOM 2008 O O . ALA A 1 267 ? -3.141 -28.297 -17.078 1 98.81 267 ALA A O 1
ATOM 2009 N N . ILE A 1 268 ? -2.898 -27.578 -15.008 1 98.69 268 ILE A N 1
ATOM 2010 C CA . ILE A 1 268 ? -3.975 -26.594 -15.055 1 98.69 268 ILE A CA 1
ATOM 2011 C C . ILE A 1 268 ? -3.396 -25.188 -14.945 1 98.69 268 ILE A C 1
ATOM 2013 O O . ILE A 1 268 ? -2.922 -24.781 -13.875 1 98.69 268 ILE A O 1
ATOM 2017 N N . VAL A 1 269 ? -3.441 -24.453 -16.047 1 98.69 269 VAL A N 1
ATOM 2018 C CA . VAL A 1 269 ? -2.643 -23.234 -16.141 1 98.69 269 VAL A CA 1
ATOM 2019 C C . VAL A 1 269 ? -3.521 -22.062 -16.594 1 98.69 269 VAL A C 1
ATOM 2021 O O . VAL A 1 269 ? -4.594 -22.281 -17.172 1 98.69 269 VAL A O 1
ATOM 2024 N N . PHE A 1 270 ? -3.066 -20.859 -16.312 1 98.12 270 PHE A N 1
ATOM 2025 C CA . PHE A 1 270 ? -3.887 -19.656 -16.5 1 98.12 270 PHE A CA 1
ATOM 2026 C C . PHE A 1 270 ? -3.15 -18.625 -17.344 1 98.12 270 PHE A C 1
ATOM 2028 O O . PHE A 1 270 ? -2.006 -18.281 -17.031 1 98.12 270 PHE A O 1
ATOM 2035 N N . GLY A 1 271 ? -3.811 -18.172 -18.391 1 95 271 GLY A N 1
ATOM 2036 C CA . GLY A 1 271 ? -3.232 -17.141 -19.219 1 95 271 GLY A CA 1
ATOM 2037 C C . GLY A 1 271 ? -1.901 -17.531 -19.828 1 95 271 GLY A C 1
ATOM 2038 O O . GLY A 1 271 ? -0.965 -16.734 -19.875 1 95 271 GLY A O 1
ATOM 2039 N N . SER A 1 272 ? -1.831 -18.656 -20.281 1 94.5 272 SER A N 1
ATOM 2040 C CA . SER A 1 272 ? -0.568 -19.234 -20.734 1 94.5 272 SER A CA 1
ATOM 2041 C C . SER A 1 272 ? -0.213 -18.766 -22.141 1 94.5 272 SER A C 1
ATOM 2043 O O . SER A 1 272 ? -1.002 -18.922 -23.062 1 94.5 272 SER A O 1
ATOM 2045 N N . PRO A 1 273 ? 0.993 -18.25 -22.281 1 91.38 273 PRO A N 1
ATOM 2046 C CA . PRO A 1 273 ? 1.511 -18.188 -23.641 1 91.38 273 PRO A CA 1
ATOM 2047 C C . PRO A 1 273 ? 1.769 -19.562 -24.25 1 91.38 273 PRO A C 1
ATOM 2049 O O . PRO A 1 273 ? 1.701 -20.578 -23.547 1 91.38 273 PRO A O 1
ATOM 2052 N N . GLN A 1 274 ? 2 -19.531 -25.547 1 92.56 274 GLN A N 1
ATOM 2053 C CA . GLN A 1 274 ? 2.295 -20.812 -26.203 1 92.56 274 GLN A CA 1
ATOM 2054 C C . GLN A 1 274 ? 3.662 -21.344 -25.781 1 92.56 274 GLN A C 1
ATOM 2056 O O . GLN A 1 274 ? 4.566 -20.562 -25.469 1 92.56 274 GLN A O 1
ATOM 2061 N N . VAL A 1 275 ? 3.811 -22.641 -25.812 1 94.25 275 VAL A N 1
ATOM 2062 C CA . VAL A 1 275 ? 4.949 -23.266 -25.156 1 94.25 275 VAL A CA 1
ATOM 2063 C C . VAL A 1 275 ? 5.969 -23.719 -26.203 1 94.25 275 VAL A C 1
ATOM 2065 O O . VAL A 1 275 ? 7.176 -23.562 -26.016 1 94.25 275 VAL A O 1
ATOM 2068 N N . GLY A 1 276 ? 5.477 -24.25 -27.312 1 96.25 276 GLY A N 1
ATOM 2069 C CA . GLY A 1 276 ? 6.398 -24.828 -28.281 1 96.25 276 GLY A CA 1
ATOM 2070 C C . GLY A 1 276 ? 5.785 -25 -29.656 1 96.25 276 GLY A C 1
ATOM 2071 O O . GLY A 1 276 ? 4.707 -24.469 -29.938 1 96.25 276 GLY A O 1
ATOM 2072 N N . ASN A 1 277 ? 6.559 -25.719 -30.516 1 96.94 277 ASN A N 1
ATOM 2073 C CA . ASN A 1 277 ? 6.148 -25.922 -31.891 1 96.94 277 ASN A CA 1
ATOM 2074 C C . ASN A 1 277 ? 5.223 -27.125 -32.031 1 96.94 277 ASN A C 1
ATOM 2076 O O . ASN A 1 277 ? 4.938 -27.812 -31.047 1 96.94 277 ASN A O 1
ATOM 2080 N N . PRO A 1 278 ? 4.68 -27.391 -33.219 1 97 278 PRO A N 1
ATOM 2081 C CA . PRO A 1 278 ? 3.748 -28.5 -33.406 1 97 278 PRO A CA 1
ATOM 2082 C C . PRO A 1 278 ? 4.355 -29.859 -33.031 1 97 278 PRO A C 1
ATOM 2084 O O . PRO A 1 278 ? 3.648 -30.75 -32.562 1 97 278 PRO A O 1
ATOM 2087 N N . GLU A 1 279 ? 5.629 -30.016 -33.281 1 97.62 279 GLU A N 1
ATOM 2088 C CA . GLU A 1 279 ? 6.281 -31.266 -32.938 1 97.62 279 GLU A CA 1
ATOM 2089 C C . GLU A 1 279 ? 6.312 -31.469 -31.422 1 97.62 279 GLU A C 1
ATOM 2091 O O . GLU A 1 279 ? 6.188 -32.594 -30.953 1 97.62 279 GLU A O 1
ATOM 2096 N N . PHE A 1 280 ? 6.512 -30.453 -30.734 1 97.75 280 PHE A N 1
ATOM 2097 C CA . PHE A 1 280 ? 6.406 -30.531 -29.281 1 97.75 280 PHE A CA 1
ATOM 2098 C C . PHE A 1 280 ? 5 -30.922 -28.859 1 97.75 280 PHE A C 1
ATOM 2100 O O . PHE A 1 280 ? 4.824 -31.797 -28 1 97.75 280 PHE A O 1
ATOM 2107 N N . LYS A 1 281 ? 4.047 -30.266 -29.422 1 97.62 281 LYS A N 1
ATOM 2108 C CA . LYS A 1 281 ? 2.652 -30.594 -29.141 1 97.62 281 LYS A CA 1
ATOM 2109 C C . LYS A 1 281 ? 2.379 -32.062 -29.391 1 97.62 281 LYS A C 1
ATOM 2111 O O . LYS A 1 281 ? 1.717 -32.75 -28.594 1 97.62 281 LYS A O 1
ATOM 2116 N N . LYS A 1 282 ? 2.801 -32.531 -30.484 1 97.88 282 LYS A N 1
ATOM 2117 C CA . LYS A 1 282 ? 2.594 -33.938 -30.844 1 97.88 282 LYS A CA 1
ATOM 2118 C C . LYS A 1 282 ? 3.176 -34.844 -29.766 1 97.88 282 LYS A C 1
ATOM 2120 O O . LYS A 1 282 ? 2.52 -35.812 -29.344 1 97.88 282 LYS A O 1
ATOM 2125 N N . ARG A 1 283 ? 4.414 -34.594 -29.391 1 97.94 283 ARG A N 1
ATOM 2126 C CA . ARG A 1 283 ? 5.055 -35.438 -28.375 1 97.94 283 ARG A CA 1
ATOM 2127 C C . ARG A 1 283 ? 4.316 -35.312 -27.047 1 97.94 283 ARG A C 1
ATOM 2129 O O . ARG A 1 283 ? 4.145 -36.344 -26.344 1 97.94 283 ARG A O 1
ATOM 2136 N N . PHE A 1 284 ? 3.936 -34.156 -26.703 1 98.12 284 PHE A N 1
ATOM 2137 C CA . PHE A 1 284 ? 3.141 -33.906 -25.5 1 98.12 284 PHE A CA 1
ATOM 2138 C C . PHE A 1 284 ? 1.905 -34.812 -25.484 1 98.12 284 PHE A C 1
ATOM 2140 O O . PHE A 1 284 ? 1.625 -35.469 -24.484 1 98.12 284 PHE A O 1
ATOM 2147 N N . ASP A 1 285 ? 1.209 -34.906 -26.594 1 97.44 285 ASP A N 1
ATOM 2148 C CA . ASP A 1 285 ? -0.037 -35.656 -26.719 1 97.44 285 ASP A CA 1
ATOM 2149 C C . ASP A 1 285 ? 0.219 -37.156 -26.656 1 97.44 285 ASP A C 1
ATOM 2151 O O . ASP A 1 285 ? -0.665 -37.938 -26.281 1 97.44 285 ASP A O 1
ATOM 2155 N N . GLU A 1 286 ? 1.393 -37.562 -27 1 97.31 286 GLU A N 1
ATOM 2156 C CA . GLU A 1 286 ? 1.723 -38.969 -27.078 1 97.31 286 GLU A CA 1
ATOM 2157 C C . GLU A 1 286 ? 2.088 -39.531 -25.703 1 97.31 286 GLU A C 1
ATOM 2159 O O . GLU A 1 286 ? 2.084 -40.75 -25.5 1 97.31 286 GLU A O 1
ATOM 2164 N N . LEU A 1 287 ? 2.465 -38.688 -24.781 1 96.94 287 LEU A N 1
ATOM 2165 C CA . LEU A 1 287 ? 2.934 -39.156 -23.469 1 96.94 287 LEU A CA 1
ATOM 2166 C C . LEU A 1 287 ? 1.769 -39.625 -22.609 1 96.94 287 LEU A C 1
ATOM 2168 O O . LEU A 1 287 ? 0.74 -38.969 -22.516 1 96.94 287 LEU A O 1
ATOM 2172 N N . PRO A 1 288 ? 1.928 -40.781 -22 1 95 288 PRO A N 1
ATOM 2173 C CA . PRO A 1 288 ? 0.827 -41.344 -21.219 1 95 288 PRO A CA 1
ATOM 2174 C C . PRO A 1 288 ? 0.518 -40.531 -19.953 1 95 288 PRO A C 1
ATOM 2176 O O . PRO A 1 288 ? 1.436 -40.125 -19.234 1 95 288 PRO A O 1
ATOM 2179 N N . GLY A 1 289 ? -0.726 -40.312 -19.734 1 95.81 289 GLY A N 1
ATOM 2180 C CA . GLY A 1 289 ? -1.181 -39.719 -18.484 1 95.81 289 GLY A CA 1
ATOM 2181 C C . GLY A 1 289 ? -0.902 -38.219 -18.391 1 95.81 289 GLY A C 1
ATOM 2182 O O . GLY A 1 289 ? -1.105 -37.625 -17.344 1 95.81 289 GLY A O 1
ATOM 2183 N N . LEU A 1 290 ? -0.332 -37.625 -19.438 1 98.38 290 LEU A N 1
ATOM 2184 C CA . LEU A 1 290 ? -0.03 -36.219 -19.469 1 98.38 290 LEU A CA 1
ATOM 2185 C C . LEU A 1 290 ? -1.177 -35.406 -20.094 1 98.38 290 LEU A C 1
ATOM 2187 O O . LEU A 1 290 ? -1.647 -35.75 -21.172 1 98.38 290 LEU A O 1
ATOM 2191 N N . ARG A 1 291 ? -1.705 -34.469 -19.344 1 98.69 291 ARG A N 1
ATOM 2192 C CA . ARG A 1 291 ? -2.777 -33.594 -19.828 1 98.69 291 ARG A CA 1
ATOM 2193 C C . ARG A 1 291 ? -2.547 -32.156 -19.406 1 98.69 291 ARG A C 1
ATOM 2195 O O . ARG A 1 291 ? -1.825 -31.875 -18.438 1 98.69 291 ARG A O 1
ATOM 2202 N N . ALA A 1 292 ? -3.059 -31.203 -20.172 1 98.69 292 ALA A N 1
ATOM 2203 C CA . ALA A 1 292 ? -3.018 -29.781 -19.812 1 98.69 292 ALA A CA 1
ATOM 2204 C C . ALA A 1 292 ? -4.359 -29.109 -20.078 1 98.69 292 ALA A C 1
ATOM 2206 O O . ALA A 1 292 ? -5 -29.391 -21.094 1 98.69 292 ALA A O 1
ATOM 2207 N N . LEU A 1 293 ? -4.855 -28.406 -19.156 1 98.75 293 LEU A N 1
ATOM 2208 C CA . LEU A 1 293 ? -6.031 -27.562 -19.312 1 98.75 293 LEU A CA 1
ATOM 2209 C C . LEU A 1 293 ? -5.656 -26.078 -19.203 1 98.75 293 LEU A C 1
ATOM 2211 O O . LEU A 1 293 ? -5.227 -25.625 -18.141 1 98.75 293 LEU A O 1
ATOM 2215 N N . HIS A 1 294 ? -5.797 -25.375 -20.297 1 98.38 294 HIS A N 1
ATOM 2216 C CA . HIS A 1 294 ? -5.516 -23.953 -20.328 1 98.38 294 HIS A CA 1
ATOM 2217 C C . HIS A 1 294 ? -6.773 -23.125 -20.047 1 98.38 294 HIS A C 1
ATOM 2219 O O . HIS A 1 294 ? -7.746 -23.188 -20.797 1 98.38 294 HIS A O 1
ATOM 2225 N N . VAL A 1 295 ? -6.723 -22.375 -18.969 1 98.69 295 VAL A N 1
ATOM 2226 C CA . VAL A 1 295 ? -7.812 -21.453 -18.672 1 98.69 295 VAL A CA 1
ATOM 2227 C C . VAL A 1 295 ? -7.516 -20.094 -19.281 1 98.69 295 VAL A C 1
ATOM 2229 O O . VAL A 1 295 ? -6.523 -19.453 -18.938 1 98.69 295 VAL A O 1
ATOM 2232 N N . ARG A 1 296 ? -8.414 -19.688 -20.141 1 97.56 296 ARG A N 1
ATOM 2233 C CA . ARG A 1 296 ? -8.188 -18.453 -20.875 1 97.56 296 ARG A CA 1
ATOM 2234 C C . ARG A 1 296 ? -9.367 -17.5 -20.734 1 97.56 296 ARG A C 1
ATOM 2236 O O . ARG A 1 296 ? -10.516 -17.891 -20.969 1 97.56 296 ARG A O 1
ATOM 2243 N N . ASN A 1 297 ? -9.078 -16.297 -20.312 1 98.06 297 ASN A N 1
ATOM 2244 C CA . ASN A 1 297 ? -10.031 -15.195 -20.438 1 98.06 297 ASN A CA 1
ATOM 2245 C C . ASN A 1 297 ? -10.07 -14.648 -21.859 1 98.06 297 ASN A C 1
ATOM 2247 O O . ASN A 1 297 ? -9.055 -14.18 -22.375 1 98.06 297 ASN A O 1
ATOM 2251 N N . LYS A 1 298 ? -11.125 -14.672 -22.484 1 97.25 298 LYS A N 1
ATOM 2252 C CA . LYS A 1 298 ? -11.266 -14.422 -23.906 1 97.25 298 LYS A CA 1
ATOM 2253 C C . LYS A 1 298 ? -10.641 -13.086 -24.297 1 97.25 298 LYS A C 1
ATOM 2255 O O . LYS A 1 298 ? -9.945 -13 -25.312 1 97.25 298 LYS A O 1
ATOM 2260 N N . PRO A 1 299 ? -10.797 -12.016 -23.531 1 96.44 299 PRO A N 1
ATOM 2261 C CA . PRO A 1 299 ? -10.203 -10.742 -23.953 1 96.44 299 PRO A CA 1
ATOM 2262 C C . PRO A 1 299 ? -8.695 -10.68 -23.719 1 96.44 299 PRO A C 1
ATOM 2264 O O . PRO A 1 299 ? -8.039 -9.734 -24.156 1 96.44 299 PRO A O 1
ATOM 2267 N N . ASP A 1 300 ? -8.188 -11.602 -23.016 1 94.5 300 ASP A N 1
ATOM 2268 C CA . ASP A 1 300 ? -6.746 -11.664 -22.781 1 94.5 300 ASP A CA 1
ATOM 2269 C C . ASP A 1 300 ? -5.996 -12.062 -24.047 1 94.5 300 ASP A C 1
ATOM 2271 O O . ASP A 1 300 ? -6.199 -13.164 -24.578 1 94.5 300 ASP A O 1
ATOM 2275 N N . LEU A 1 301 ? -5.062 -11.328 -24.453 1 90.06 301 LEU A N 1
ATOM 2276 C CA . LEU A 1 301 ? -4.391 -11.57 -25.734 1 90.06 301 LEU A CA 1
ATOM 2277 C C . LEU A 1 301 ? -3.074 -12.305 -25.516 1 90.06 301 LEU A C 1
ATOM 2279 O O . LEU A 1 301 ? -2.477 -12.805 -26.469 1 90.06 301 LEU A O 1
ATOM 2283 N N . ILE A 1 302 ? -2.648 -12.398 -24.281 1 88.75 302 ILE A N 1
ATOM 2284 C CA . ILE A 1 302 ? -1.337 -12.961 -23.984 1 88.75 302 ILE A CA 1
ATOM 2285 C C . ILE A 1 302 ? -1.284 -14.422 -24.438 1 88.75 302 ILE A C 1
ATOM 2287 O O . ILE A 1 302 ? -0.288 -14.859 -25.016 1 88.75 302 ILE A O 1
ATOM 2291 N N . PRO A 1 303 ? -2.332 -15.164 -24.266 1 91.25 303 PRO A N 1
ATOM 2292 C CA . PRO A 1 303 ? -2.287 -16.578 -24.641 1 91.25 303 PRO A CA 1
ATOM 2293 C C . PRO A 1 303 ? -2.162 -16.766 -26.156 1 91.25 303 PRO A C 1
ATOM 2295 O O . PRO A 1 303 ? -1.891 -17.875 -26.625 1 91.25 303 PRO A O 1
ATOM 2298 N N . LEU A 1 304 ? -2.35 -15.773 -26.906 1 88.81 304 LEU A N 1
ATOM 2299 C CA . LEU A 1 304 ? -2.248 -15.867 -28.344 1 88.81 304 LEU A CA 1
ATOM 2300 C C . LEU A 1 304 ? -0.806 -15.664 -28.812 1 88.81 304 LEU A C 1
ATOM 2302 O O . LEU A 1 304 ? -0.484 -15.891 -29.984 1 88.81 304 LEU A O 1
ATOM 2306 N N . TYR A 1 305 ? -0.001 -15.164 -27.938 1 86.75 305 TYR A N 1
ATOM 2307 C CA . TYR A 1 305 ? 1.409 -14.938 -28.234 1 86.75 305 TYR A CA 1
ATOM 2308 C C . TYR A 1 305 ? 2.227 -16.203 -27.984 1 86.75 305 TYR A C 1
ATOM 2310 O O . TYR A 1 305 ? 2.064 -16.859 -26.953 1 86.75 305 TYR A O 1
ATOM 2318 N N . PRO A 1 306 ? 3.318 -16.406 -28.906 1 84.56 306 PRO A N 1
ATOM 2319 C CA . PRO A 1 306 ? 3.727 -15.711 -30.125 1 84.56 306 PRO A CA 1
ATOM 2320 C C . PRO A 1 306 ? 2.793 -15.992 -31.312 1 84.56 306 PRO A C 1
ATOM 2322 O O . PRO A 1 306 ? 2.678 -15.164 -32.219 1 84.56 306 PRO A O 1
ATOM 2325 N N . SER A 1 307 ? 2.211 -16.984 -31.625 1 83.81 307 SER A N 1
ATOM 2326 C CA . SER A 1 307 ? 1.204 -17.359 -32.625 1 83.81 307 SER A CA 1
ATOM 2327 C C . SER A 1 307 ? 1.711 -18.469 -33.531 1 83.81 307 SER A C 1
ATOM 2329 O O . SER A 1 307 ? 2.902 -18.781 -33.531 1 83.81 307 SER A O 1
ATOM 2331 N N . ASN A 1 308 ? 0.844 -18.906 -34.312 1 84.69 308 ASN A N 1
ATOM 2332 C CA . ASN A 1 308 ? 1.152 -19.969 -35.281 1 84.69 308 ASN A CA 1
ATOM 2333 C C . ASN A 1 308 ? 2.055 -19.469 -36.406 1 84.69 308 ASN A C 1
ATOM 2335 O O . ASN A 1 308 ? 2.826 -20.234 -36.969 1 84.69 308 ASN A O 1
ATOM 2339 N N . LEU A 1 309 ? 1.992 -18.25 -36.625 1 84.81 309 LEU A N 1
ATOM 2340 C CA . LEU A 1 309 ? 2.797 -17.656 -37.688 1 84.81 309 LEU A CA 1
ATOM 2341 C C . LEU A 1 309 ? 4.281 -17.703 -37.312 1 84.81 309 LEU A C 1
ATOM 2343 O O . LEU A 1 309 ? 5.133 -17.719 -38.219 1 84.81 309 LEU A O 1
ATOM 2347 N N . LEU A 1 310 ? 4.5 -17.875 -36.062 1 88.44 310 LEU A N 1
ATOM 2348 C CA . LEU A 1 310 ? 5.887 -17.922 -35.625 1 88.44 310 LEU A CA 1
ATOM 2349 C C . LEU A 1 310 ? 6.305 -19.344 -35.281 1 88.44 310 LEU A C 1
ATOM 2351 O O . LEU A 1 310 ? 7.32 -19.547 -34.625 1 88.44 310 LEU A O 1
ATOM 2355 N N . GLY A 1 311 ? 5.445 -20.344 -35.656 1 92.56 311 GLY A N 1
ATOM 2356 C CA . GLY A 1 311 ? 5.809 -21.75 -35.531 1 92.56 311 GLY A CA 1
ATOM 2357 C C . GLY A 1 311 ? 5.344 -22.375 -34.25 1 92.56 311 GLY A C 1
ATOM 2358 O O . GLY A 1 311 ? 5.797 -23.469 -33.875 1 92.56 311 GLY A O 1
ATOM 2359 N N . TYR A 1 312 ? 4.512 -21.734 -33.531 1 94.81 312 TYR A N 1
ATOM 2360 C CA . TYR A 1 312 ? 4.043 -22.25 -32.25 1 94.81 312 TYR A CA 1
ATOM 2361 C C . TYR A 1 312 ? 2.695 -22.953 -32.406 1 94.81 312 TYR A C 1
ATOM 2363 O O . TYR A 1 312 ? 1.994 -22.75 -33.406 1 94.81 312 TYR A O 1
ATOM 2371 N N . ALA A 1 313 ? 2.404 -23.797 -31.469 1 93.81 313 ALA A N 1
ATOM 2372 C CA . ALA A 1 313 ? 1.124 -24.5 -31.422 1 93.81 313 ALA A CA 1
ATOM 2373 C C . ALA A 1 313 ? 0.618 -24.609 -29.984 1 93.81 313 ALA A C 1
ATOM 2375 O O . ALA A 1 313 ? 1.408 -24.766 -29.047 1 93.81 313 ALA A O 1
ATOM 2376 N N . ASN A 1 314 ? -0.667 -24.609 -29.875 1 90.56 314 ASN A N 1
ATOM 2377 C CA . ASN A 1 314 ? -1.275 -24.75 -28.547 1 90.56 314 ASN A CA 1
ATOM 2378 C C . ASN A 1 314 ? -1.271 -26.188 -28.078 1 90.56 314 ASN A C 1
ATOM 2380 O O . ASN A 1 314 ? -1.641 -27.094 -28.828 1 90.56 314 ASN A O 1
ATOM 2384 N N . VAL A 1 315 ? -0.856 -26.344 -26.875 1 94 315 VAL A N 1
ATOM 2385 C CA . VAL A 1 315 ? -0.856 -27.688 -26.281 1 94 315 VAL A CA 1
ATOM 2386 C C . VAL A 1 315 ? -2.053 -27.828 -25.344 1 94 315 VAL A C 1
ATOM 2388 O O . VAL A 1 315 ? -2.445 -26.859 -24.672 1 94 315 VAL A O 1
ATOM 2391 N N . GLY A 1 316 ? -2.662 -29.062 -25.281 1 95.81 316 GLY A N 1
ATOM 2392 C CA . GLY A 1 316 ? -3.686 -29.344 -24.297 1 95.81 316 GLY A CA 1
ATOM 2393 C C . GLY A 1 316 ? -5.059 -28.828 -24.688 1 95.81 316 GLY A C 1
ATOM 2394 O O . GLY A 1 316 ? -5.312 -28.547 -25.859 1 95.81 316 GLY A O 1
ATOM 2395 N N . ASP A 1 317 ? -6 -28.875 -23.703 1 97.62 317 ASP A N 1
ATOM 2396 C CA . ASP A 1 317 ? -7.383 -28.422 -23.844 1 97.62 317 ASP A CA 1
ATOM 2397 C C . ASP A 1 317 ? -7.566 -27.016 -23.297 1 97.62 317 ASP A C 1
ATOM 2399 O O . ASP A 1 317 ? -6.684 -26.484 -22.609 1 97.62 317 ASP A O 1
ATOM 2403 N N . GLU A 1 318 ? -8.719 -26.453 -23.672 1 97.31 318 GLU A N 1
ATOM 2404 C CA . GLU A 1 318 ? -8.922 -25.062 -23.266 1 97.31 318 GLU A CA 1
ATOM 2405 C C . GLU A 1 318 ? -10.273 -24.891 -22.578 1 97.31 318 GLU A C 1
ATOM 2407 O O . GLU A 1 318 ? -11.281 -25.422 -23.031 1 97.31 318 GLU A O 1
ATOM 2412 N N . LEU A 1 319 ? -10.273 -24.312 -21.453 1 98.25 319 LEU A N 1
ATOM 2413 C CA . LEU A 1 319 ? -11.445 -23.719 -20.828 1 98.25 319 LEU A CA 1
ATOM 2414 C C . LEU A 1 319 ? -11.484 -22.203 -21.062 1 98.25 319 LEU A C 1
ATOM 2416 O O . LEU A 1 319 ? -10.766 -21.453 -20.422 1 98.25 319 LEU A O 1
ATOM 2420 N N . SER A 1 320 ? -12.32 -21.781 -22.016 1 97.56 320 SER A N 1
ATOM 2421 C CA . SER A 1 320 ? -12.445 -20.359 -22.359 1 97.56 320 SER A CA 1
ATOM 2422 C C . SER A 1 320 ? -13.57 -19.703 -21.578 1 97.56 320 SER A C 1
ATOM 2424 O O . SER A 1 320 ? -14.727 -20.109 -21.656 1 97.56 320 SER A O 1
ATOM 2426 N N . VAL A 1 321 ? -13.219 -18.703 -20.828 1 98.44 321 VAL A N 1
ATOM 2427 C CA . VAL A 1 321 ? -14.188 -17.906 -20.094 1 98.44 321 VAL A CA 1
ATOM 2428 C C . VAL A 1 321 ? -14.133 -16.453 -20.547 1 98.44 321 VAL A C 1
ATOM 2430 O O . VAL A 1 321 ? -13.242 -16.062 -21.297 1 98.44 321 VAL A O 1
ATOM 2433 N N . ASN A 1 322 ? -15.109 -15.633 -20.078 1 98.31 322 ASN A N 1
ATOM 2434 C CA . ASN A 1 322 ? -15.188 -14.258 -20.547 1 98.31 322 ASN A CA 1
ATOM 2435 C C . ASN A 1 322 ? -15.508 -13.297 -19.391 1 98.31 322 ASN A C 1
ATOM 2437 O O . ASN A 1 322 ? -16.656 -13.195 -18.969 1 98.31 322 ASN A O 1
ATOM 2441 N N . SER A 1 323 ? -14.555 -12.555 -19.031 1 98.25 323 SER A N 1
ATOM 2442 C CA . SER A 1 323 ? -14.703 -11.656 -17.891 1 98.25 323 SER A CA 1
ATOM 2443 C C . SER A 1 323 ? -15.703 -10.539 -18.188 1 98.25 323 SER A C 1
ATOM 2445 O O . SER A 1 323 ? -16.266 -9.938 -17.281 1 98.25 323 SER A O 1
ATOM 2447 N N . LYS A 1 324 ? -15.93 -10.25 -19.391 1 97.62 324 LYS A N 1
ATOM 2448 C CA . LYS A 1 324 ? -16.844 -9.172 -19.781 1 97.62 324 LYS A CA 1
ATOM 2449 C C . LYS A 1 324 ? -18.281 -9.484 -19.359 1 97.62 324 LYS A C 1
ATOM 2451 O O . LYS A 1 324 ? -19.125 -8.594 -19.328 1 97.62 324 LYS A O 1
ATOM 2456 N N . LYS A 1 325 ? -18.531 -10.742 -19.047 1 97.56 325 LYS A N 1
ATOM 2457 C CA . LYS A 1 325 ? -19.875 -11.141 -18.625 1 97.56 325 LYS A CA 1
ATOM 2458 C C . LYS A 1 325 ? -20.109 -10.797 -17.156 1 97.56 325 LYS A C 1
ATOM 2460 O O . LYS A 1 325 ? -21.25 -10.805 -16.688 1 97.56 325 LYS A O 1
ATOM 2465 N N . SER A 1 326 ? -19.094 -10.602 -16.406 1 98.25 326 SER A N 1
ATOM 2466 C CA . SER A 1 326 ? -19.25 -10.266 -15 1 98.25 326 SER A CA 1
ATOM 2467 C C . SER A 1 326 ? -19.719 -8.828 -14.82 1 98.25 326 SER A C 1
ATOM 2469 O O . SER A 1 326 ? -19.141 -7.902 -15.383 1 98.25 326 SER A O 1
ATOM 2471 N N . PRO A 1 327 ? -20.703 -8.586 -14.008 1 97.94 327 PRO A N 1
ATOM 2472 C CA . PRO A 1 327 ? -21.156 -7.215 -13.758 1 97.94 327 PRO A CA 1
ATOM 2473 C C . PRO A 1 327 ? -20.219 -6.461 -12.812 1 97.94 327 PRO A C 1
ATOM 2475 O O . PRO A 1 327 ? -20.391 -5.254 -12.609 1 97.94 327 PRO A O 1
ATOM 2478 N N . HIS A 1 328 ? -19.219 -7.066 -12.281 1 98.25 328 HIS A N 1
ATOM 2479 C CA . HIS A 1 328 ? -18.391 -6.477 -11.234 1 98.25 328 HIS A CA 1
ATOM 2480 C C . HIS A 1 328 ? -17.156 -5.816 -11.812 1 98.25 328 HIS A C 1
ATOM 2482 O O . HIS A 1 328 ? -16.578 -4.922 -11.195 1 98.25 328 HIS A O 1
ATOM 2488 N N . VAL A 1 329 ? -16.641 -6.328 -12.945 1 98.38 329 VAL A N 1
ATOM 2489 C CA . VAL A 1 329 ? -15.383 -5.836 -13.484 1 98.38 329 VAL A CA 1
ATOM 2490 C C . VAL A 1 329 ? -15.648 -4.852 -14.617 1 98.38 329 VAL A C 1
ATOM 2492 O O . VAL A 1 329 ? -16.766 -4.805 -15.156 1 98.38 329 VAL A O 1
ATOM 2495 N N . ARG A 1 330 ? -14.695 -4.016 -14.891 1 97.31 330 ARG A N 1
ATOM 2496 C CA . ARG A 1 330 ? -14.766 -3.08 -16.016 1 97.31 330 ARG A CA 1
ATOM 2497 C C . ARG A 1 330 ? -14.648 -3.811 -17.344 1 97.31 330 ARG A C 1
ATOM 2499 O O . ARG A 1 330 ? -13.586 -4.344 -17.672 1 97.31 330 ARG A O 1
ATOM 2506 N N . PRO A 1 331 ? -15.703 -3.834 -18.109 1 93.25 331 PRO A N 1
ATOM 2507 C CA . PRO A 1 331 ? -15.656 -4.617 -19.344 1 93.25 331 PRO A CA 1
ATOM 2508 C C . PRO A 1 331 ? -14.711 -4.027 -20.391 1 93.25 331 PRO A C 1
ATOM 2510 O O . PRO A 1 331 ? -14.156 -4.758 -21.219 1 93.25 331 PRO A O 1
ATOM 2513 N N . ASP A 1 332 ? -14.555 -2.711 -20.344 1 93.06 332 ASP A N 1
ATOM 2514 C CA . ASP A 1 332 ? -13.688 -2.053 -21.312 1 93.06 332 ASP A CA 1
ATOM 2515 C C . ASP A 1 332 ? -12.539 -1.318 -20.625 1 93.06 332 ASP A C 1
ATOM 2517 O O . ASP A 1 332 ? -12.305 -0.137 -20.891 1 93.06 332 ASP A O 1
ATOM 2521 N N . THR A 1 333 ? -11.883 -2.086 -19.828 1 93.31 333 THR A N 1
ATOM 2522 C CA . THR A 1 333 ? -10.727 -1.496 -19.156 1 93.31 333 THR A CA 1
ATOM 2523 C C . THR A 1 333 ? -9.672 -1.07 -20.172 1 93.31 333 THR A C 1
ATOM 2525 O O . THR A 1 333 ? -9.469 -1.748 -21.188 1 93.31 333 THR A O 1
ATOM 2528 N N . THR A 1 334 ? -8.961 0.056 -19.844 1 90.75 334 THR A N 1
ATOM 2529 C CA . THR A 1 334 ? -7.879 0.526 -20.703 1 90.75 334 THR A CA 1
ATOM 2530 C C . THR A 1 334 ? -6.555 -0.127 -20.312 1 90.75 334 THR A C 1
ATOM 2532 O O . THR A 1 334 ? -5.582 -0.059 -21.062 1 90.75 334 THR A O 1
ATOM 2535 N N . ASN A 1 335 ? -6.559 -0.689 -19.188 1 91 335 ASN A N 1
ATOM 2536 C CA . ASN A 1 335 ? -5.395 -1.471 -18.781 1 91 335 ASN A CA 1
ATOM 2537 C C . ASN A 1 335 ? -5.527 -2.932 -19.203 1 91 335 ASN A C 1
ATOM 2539 O O . ASN A 1 335 ? -6.117 -3.738 -18.484 1 91 335 ASN A O 1
ATOM 2543 N N . VAL A 1 336 ? -4.926 -3.311 -20.172 1 87.94 336 VAL A N 1
ATOM 2544 C CA . VAL A 1 336 ? -5.098 -4.629 -20.781 1 87.94 336 VAL A CA 1
ATOM 2545 C C . VAL A 1 336 ? -4.602 -5.703 -19.812 1 87.94 336 VAL A C 1
ATOM 2547 O O . VAL A 1 336 ? -5.016 -6.863 -19.891 1 87.94 336 VAL A O 1
ATOM 2550 N N . GLY A 1 337 ? -3.684 -5.359 -18.906 1 91.06 337 GLY A N 1
ATOM 2551 C CA . GLY A 1 337 ? -3.223 -6.281 -17.875 1 91.06 337 GLY A CA 1
ATOM 2552 C C . GLY A 1 337 ? -4.336 -6.777 -16.969 1 91.06 337 GLY A C 1
ATOM 2553 O O . GLY A 1 337 ? -4.211 -7.828 -16.344 1 91.06 337 GLY A O 1
ATOM 2554 N N . ASP A 1 338 ? -5.422 -6.039 -16.922 1 94.75 338 ASP A N 1
ATOM 2555 C CA . ASP A 1 338 ? -6.559 -6.449 -16.109 1 94.75 338 ASP A CA 1
ATOM 2556 C C . ASP A 1 338 ? -7.168 -7.75 -16.625 1 94.75 338 ASP A C 1
ATOM 2558 O O . ASP A 1 338 ? -7.531 -8.625 -15.828 1 94.75 338 ASP A O 1
ATOM 2562 N N . TYR A 1 339 ? -7.215 -7.922 -17.938 1 95.56 339 TYR A N 1
ATOM 2563 C CA . TYR A 1 339 ? -7.766 -9.133 -18.531 1 95.56 339 TYR A CA 1
ATOM 2564 C C . TYR A 1 339 ? -6.871 -10.336 -18.266 1 95.56 339 TYR A C 1
ATOM 2566 O O . TYR A 1 339 ? -7.328 -11.477 -18.312 1 95.56 339 TYR A O 1
ATOM 2574 N N . HIS A 1 340 ? -5.633 -10.07 -18.047 1 94.62 340 HIS A N 1
ATOM 2575 C CA . HIS A 1 340 ? -4.641 -11.117 -17.844 1 94.62 340 HIS A CA 1
ATOM 2576 C C . HIS A 1 340 ? -4.457 -11.414 -16.359 1 94.62 340 HIS A C 1
ATOM 2578 O O . HIS A 1 340 ? -3.838 -12.414 -15.984 1 94.62 340 HIS A O 1
ATOM 2584 N N . ASN A 1 341 ? -4.984 -10.578 -15.5 1 95.5 341 ASN A N 1
ATOM 2585 C CA . ASN A 1 341 ? -4.816 -10.719 -14.055 1 95.5 341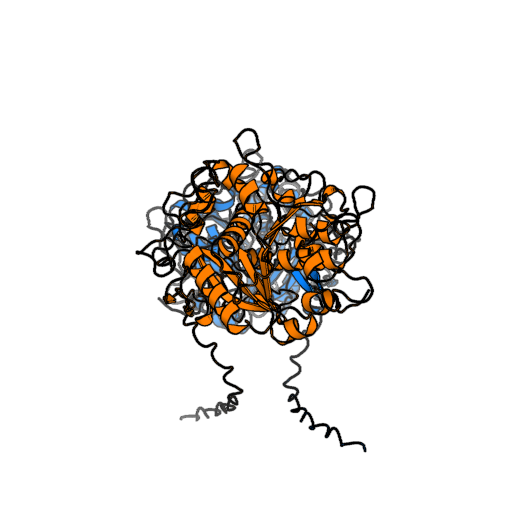 ASN A CA 1
ATOM 2586 C C . ASN A 1 341 ? -5.387 -12.039 -13.555 1 95.5 341 ASN A C 1
ATOM 2588 O O . ASN A 1 341 ? -6.531 -12.383 -13.859 1 95.5 341 ASN A O 1
ATOM 2592 N N . LEU A 1 342 ? -4.609 -12.758 -12.773 1 97.06 342 LEU A N 1
ATOM 2593 C CA . LEU A 1 342 ? -4.996 -14.094 -12.328 1 97.06 342 LEU A CA 1
ATOM 2594 C C . LEU A 1 342 ? -6.277 -14.047 -11.508 1 97.06 342 LEU A C 1
ATOM 2596 O O . LEU A 1 342 ? -7.199 -14.836 -11.742 1 97.06 342 LEU A O 1
ATOM 2600 N N . GLN A 1 343 ? -6.336 -13.133 -10.531 1 97.75 343 GLN A N 1
ATOM 2601 C CA . GLN A 1 343 ? -7.535 -13.039 -9.703 1 97.75 343 GLN A CA 1
ATOM 2602 C C . GLN A 1 343 ? -8.758 -12.703 -10.547 1 97.75 343 GLN A C 1
ATOM 2604 O O . GLN A 1 343 ? -9.867 -13.148 -10.25 1 97.75 343 GLN A O 1
ATOM 2609 N N . GLY A 1 344 ? -8.562 -11.898 -11.562 1 98.12 344 GLY A N 1
ATOM 2610 C CA . GLY A 1 344 ? -9.648 -11.641 -12.5 1 98.12 344 GLY A CA 1
ATOM 2611 C C . GLY A 1 344 ? -10.117 -12.891 -13.227 1 98.12 344 GLY A C 1
ATOM 2612 O O . GLY A 1 344 ? -11.32 -13.117 -13.359 1 98.12 344 GLY A O 1
ATOM 2613 N N . ILE A 1 345 ? -9.211 -13.688 -13.688 1 98.44 345 ILE A N 1
ATOM 2614 C CA . ILE A 1 345 ? -9.531 -14.945 -14.359 1 98.44 345 ILE A CA 1
ATOM 2615 C C . ILE A 1 345 ? -10.281 -15.867 -13.398 1 98.44 345 ILE A C 1
ATOM 2617 O O . ILE A 1 345 ? -11.312 -16.438 -13.75 1 98.44 345 ILE A O 1
ATOM 2621 N N . LEU A 1 346 ? -9.805 -15.984 -12.188 1 98.38 346 LEU A N 1
ATOM 2622 C CA . LEU A 1 346 ? -10.414 -16.875 -11.203 1 98.38 346 LEU A CA 1
ATOM 2623 C C . LEU A 1 346 ? -11.82 -16.406 -10.852 1 98.38 346 LEU A C 1
ATOM 2625 O O . LEU A 1 346 ? -12.727 -17.234 -10.688 1 98.38 346 LEU A O 1
ATOM 2629 N N . HIS A 1 347 ? -11.992 -15.102 -10.719 1 98.5 347 HIS A N 1
ATOM 2630 C CA . HIS A 1 347 ? -13.32 -14.539 -10.531 1 98.5 347 HIS A CA 1
ATOM 2631 C C . HIS A 1 347 ? -14.258 -14.953 -11.664 1 98.5 347 HIS A C 1
ATOM 2633 O O . HIS A 1 347 ? -15.398 -15.359 -11.414 1 98.5 347 HIS A O 1
ATOM 2639 N N . THR A 1 348 ? -13.789 -14.883 -12.836 1 98.75 348 THR A N 1
ATOM 2640 C CA . THR A 1 348 ? -14.594 -15.227 -14 1 98.75 348 THR A CA 1
ATOM 2641 C C . THR A 1 348 ? -14.945 -16.703 -13.992 1 98.75 348 THR A C 1
ATOM 2643 O O . THR A 1 348 ? -16.094 -17.078 -14.25 1 98.75 348 THR A O 1
ATOM 2646 N N . VAL A 1 349 ? -13.992 -17.547 -13.664 1 98.5 349 VAL A N 1
ATOM 2647 C CA . VAL A 1 349 ? -14.234 -18.984 -13.562 1 98.5 349 VAL A CA 1
ATOM 2648 C C . VAL A 1 349 ? -15.289 -19.25 -12.492 1 98.5 349 VAL A C 1
ATOM 2650 O O . VAL A 1 349 ? -16.188 -20.078 -12.703 1 98.5 349 VAL A O 1
ATOM 2653 N N . ALA A 1 350 ? -15.211 -18.562 -11.398 1 97.88 350 ALA A N 1
ATOM 2654 C CA . ALA A 1 350 ? -16.109 -18.781 -10.273 1 97.88 350 ALA A CA 1
ATOM 2655 C C . ALA A 1 350 ? -17.562 -18.5 -10.672 1 97.88 350 ALA A C 1
ATOM 2657 O O . ALA A 1 350 ? -18.484 -19.125 -10.141 1 97.88 350 ALA A O 1
ATOM 2658 N N . GLY A 1 351 ? -17.734 -17.641 -11.656 1 97.94 351 GLY A N 1
ATOM 2659 C CA . GLY A 1 351 ? -19.109 -17.25 -11.984 1 97.94 351 GLY A CA 1
ATOM 2660 C C . GLY A 1 351 ? -19.5 -17.625 -13.406 1 97.94 351 GLY A C 1
ATOM 2661 O O . GLY A 1 351 ? -20.609 -17.328 -13.844 1 97.94 351 GLY A O 1
ATOM 2662 N N . TRP A 1 352 ? -18.609 -18.281 -14.141 1 97.88 352 TRP A N 1
ATOM 2663 C CA . TRP A 1 352 ? -18.828 -18.594 -15.555 1 97.88 352 TRP A CA 1
ATOM 2664 C C . TRP A 1 352 ? -20 -19.562 -15.719 1 97.88 352 TRP A C 1
ATOM 2666 O O . TRP A 1 352 ? -20.047 -20.609 -15.047 1 97.88 352 TRP A O 1
ATOM 2676 N N . ASN A 1 353 ? -20.922 -19.266 -16.578 1 96 353 ASN A N 1
ATOM 2677 C CA . ASN A 1 353 ? -22.094 -20.109 -16.859 1 96 353 ASN A CA 1
ATOM 2678 C C . ASN A 1 353 ? -22.312 -20.281 -18.359 1 96 353 ASN A C 1
ATOM 2680 O O . ASN A 1 353 ? -23.438 -20.25 -18.828 1 96 353 ASN A O 1
ATOM 2684 N N . GLY A 1 354 ? -21.188 -20.375 -19.094 1 94.19 354 GLY A N 1
ATOM 2685 C CA . GLY A 1 354 ? -21.266 -20.562 -20.531 1 94.19 354 GLY A CA 1
ATOM 2686 C C . GLY A 1 354 ? -21.5 -19.266 -21.297 1 94.19 354 GLY A C 1
ATOM 2687 O O . GLY A 1 354 ? -21.828 -18.234 -20.688 1 94.19 354 GLY A O 1
ATOM 2688 N N . GLU A 1 355 ? -21.359 -19.359 -22.578 1 93.19 355 GLU A N 1
ATOM 2689 C CA . GLU A 1 355 ? -21.469 -18.188 -23.453 1 93.19 355 GLU A CA 1
ATOM 2690 C C . GLU A 1 355 ? -22.891 -17.625 -23.422 1 93.19 355 GLU A C 1
ATOM 2692 O O . GLU A 1 355 ? -23.094 -16.406 -23.469 1 93.19 355 GLU A O 1
ATOM 2697 N N . LYS A 1 356 ? -23.828 -18.484 -23.297 1 93.81 356 LYS A N 1
ATOM 2698 C CA . LYS A 1 356 ? -25.234 -18.062 -23.359 1 93.81 356 LYS A CA 1
ATOM 2699 C C . LYS A 1 356 ? -25.797 -17.797 -21.969 1 93.81 356 LYS A C 1
ATOM 2701 O O . LYS A 1 356 ? -26.859 -17.188 -21.812 1 93.81 356 LYS A O 1
ATOM 2706 N N . GLY A 1 357 ? -25.094 -18.281 -20.953 1 94.75 357 GLY A N 1
ATOM 2707 C CA . GLY A 1 357 ? -25.562 -18.109 -19.594 1 94.75 357 GLY A CA 1
ATOM 2708 C C . GLY A 1 357 ? -25.125 -16.781 -18.984 1 94.75 357 GLY A C 1
ATOM 2709 O O . GLY A 1 357 ? -24.172 -16.172 -19.438 1 94.75 357 GLY A O 1
ATOM 2710 N N . GLU A 1 358 ? -25.891 -16.375 -17.953 1 95.94 358 GLU A N 1
ATOM 2711 C CA . GLU A 1 358 ? -25.531 -15.172 -17.203 1 95.94 358 GLU A CA 1
ATOM 2712 C C . GLU A 1 358 ? -24.453 -15.477 -16.156 1 95.94 358 GLU A C 1
ATOM 2714 O O . GLU A 1 358 ? -24.438 -16.562 -15.578 1 95.94 358 GLU A O 1
ATOM 2719 N N . PHE A 1 359 ? -23.625 -14.516 -15.961 1 97.12 359 PHE A N 1
ATOM 2720 C CA . PHE A 1 359 ? -22.625 -14.633 -14.906 1 97.12 359 PHE A CA 1
ATOM 2721 C C . PHE A 1 359 ? -23.297 -14.742 -13.539 1 97.12 359 PHE A C 1
ATOM 2723 O O . PHE A 1 359 ? -24.188 -13.945 -13.219 1 97.12 359 PHE A O 1
ATOM 2730 N N . LYS A 1 360 ? -22.953 -15.703 -12.82 1 96.31 360 LYS A N 1
ATOM 2731 C CA . LYS A 1 360 ? -23.406 -15.922 -11.453 1 96.31 360 LYS A CA 1
ATOM 2732 C C . LYS A 1 360 ? -22.406 -16.766 -10.672 1 96.31 360 LYS A C 1
ATOM 2734 O O . LYS A 1 360 ? -22.109 -17.891 -11.07 1 96.31 360 LYS A O 1
ATOM 2739 N N . LEU A 1 361 ? -22 -16.266 -9.586 1 95 361 LEU A N 1
ATOM 2740 C CA . LEU A 1 361 ? -21.062 -17.031 -8.781 1 95 361 LEU A CA 1
ATOM 2741 C C . LEU A 1 361 ? -21.641 -18.375 -8.391 1 95 361 LEU A C 1
ATOM 2743 O O . LEU A 1 361 ? -22.703 -18.438 -7.758 1 95 361 LEU A O 1
ATOM 2747 N N . GLN A 1 362 ? -20.969 -19.406 -8.797 1 93.31 362 GLN A N 1
ATOM 2748 C CA . GLN A 1 362 ? -21.391 -20.781 -8.508 1 93.31 362 GLN A CA 1
ATOM 2749 C C . GLN A 1 362 ? -20.75 -21.297 -7.23 1 93.31 362 GLN A C 1
ATOM 2751 O O . GLN A 1 362 ? -21.172 -22.328 -6.695 1 93.31 362 GLN A O 1
ATOM 2756 N N . VAL A 1 363 ? -19.734 -20.594 -6.801 1 92.25 363 VAL A N 1
ATOM 2757 C CA . VAL A 1 363 ? -19.016 -20.875 -5.566 1 92.25 363 VAL A CA 1
ATOM 2758 C C . VAL A 1 363 ? -18.797 -19.578 -4.789 1 92.25 363 VAL A C 1
ATOM 2760 O O . VAL A 1 363 ? -18.844 -18.484 -5.363 1 92.25 363 VAL A O 1
ATOM 2763 N N . ASN A 1 364 ? -18.594 -19.75 -3.516 1 90.94 364 ASN A N 1
ATOM 2764 C CA . ASN A 1 364 ? -18.281 -18.562 -2.715 1 90.94 364 ASN A CA 1
ATOM 2765 C C . ASN A 1 364 ? -16.859 -18.078 -2.992 1 90.94 364 ASN A C 1
ATOM 2767 O O . ASN A 1 364 ? -15.891 -18.812 -2.795 1 90.94 364 ASN A O 1
ATOM 2771 N N . ARG A 1 365 ? -16.766 -16.969 -3.494 1 95.31 365 ARG A N 1
ATOM 2772 C CA . ARG A 1 365 ? -15.5 -16.297 -3.762 1 95.31 365 ARG A CA 1
ATOM 2773 C C . ARG A 1 365 ? -15.648 -14.773 -3.684 1 95.31 365 ARG A C 1
ATOM 2775 O O . ARG A 1 365 ? -16.484 -14.195 -4.379 1 95.31 365 ARG A O 1
ATOM 2782 N N . SER A 1 366 ? -14.891 -14.227 -2.857 1 97.06 366 SER A N 1
ATOM 2783 C CA . SER A 1 366 ? -14.992 -12.781 -2.656 1 97.06 366 SER A CA 1
ATOM 2784 C C . SER A 1 366 ? -14.664 -12.023 -3.934 1 97.06 366 SER A C 1
ATOM 2786 O O . SER A 1 366 ? -13.609 -12.234 -4.535 1 97.06 366 SER A O 1
ATOM 2788 N N . VAL A 1 367 ? -15.461 -11.094 -4.281 1 97.88 367 VAL A N 1
ATOM 2789 C CA . VAL A 1 367 ? -15.258 -10.266 -5.461 1 97.88 367 VAL A CA 1
ATOM 2790 C C . VAL A 1 367 ? -14.023 -9.383 -5.262 1 97.88 367 VAL A C 1
ATOM 2792 O O . VAL A 1 367 ? -13.297 -9.094 -6.215 1 97.88 367 VAL A O 1
ATOM 2795 N N . ALA A 1 368 ? -13.719 -9.062 -4.031 1 98.5 368 ALA A N 1
ATOM 2796 C CA . ALA A 1 368 ? -12.656 -8.125 -3.691 1 98.5 368 ALA A CA 1
ATOM 2797 C C . ALA A 1 368 ? -11.289 -8.688 -4.082 1 98.5 368 ALA A C 1
ATOM 2799 O O . ALA A 1 368 ? -10.32 -7.934 -4.23 1 98.5 368 ALA A O 1
ATOM 2800 N N . LEU A 1 369 ? -11.188 -9.969 -4.254 1 98.44 369 LEU A N 1
ATOM 2801 C CA . LEU A 1 369 ? -9.922 -10.594 -4.621 1 98.44 369 LEU A CA 1
ATOM 2802 C C . LEU A 1 369 ? -9.445 -10.109 -5.988 1 98.44 369 LEU A C 1
ATOM 2804 O O . LEU A 1 369 ? -8.25 -10.078 -6.262 1 98.44 369 LEU A O 1
ATOM 2808 N N . VAL A 1 370 ? -10.344 -9.68 -6.777 1 98.5 370 VAL A N 1
ATOM 2809 C CA . VAL A 1 370 ? -10.008 -9.227 -8.125 1 98.5 370 VAL A CA 1
ATOM 2810 C C . VAL A 1 370 ? -9.039 -8.047 -8.047 1 98.5 370 VAL A C 1
ATOM 2812 O O . VAL A 1 370 ? -8.125 -7.934 -8.859 1 98.5 370 VAL A O 1
ATOM 2815 N N . ASN A 1 371 ? -9.219 -7.176 -7.039 1 98.31 371 ASN A N 1
ATOM 2816 C CA . ASN A 1 371 ? -8.414 -5.965 -6.891 1 98.31 371 ASN A CA 1
ATOM 2817 C C . ASN A 1 371 ? -7.195 -6.207 -6.004 1 98.31 371 ASN A C 1
ATOM 2819 O O . ASN A 1 371 ? -6.562 -5.254 -5.539 1 98.31 371 ASN A O 1
ATOM 2823 N N . LYS A 1 372 ? -6.883 -7.434 -5.77 1 97.12 372 LYS A N 1
ATOM 2824 C CA . LYS A 1 372 ? -5.73 -7.734 -4.922 1 97.12 372 LYS A CA 1
ATOM 2825 C C . LYS A 1 372 ? -4.465 -7.078 -5.465 1 97.12 372 LYS A C 1
ATOM 2827 O O . LYS A 1 372 ? -3.678 -6.512 -4.707 1 97.12 372 LYS A O 1
ATOM 2832 N N . SER A 1 373 ? -4.273 -7.129 -6.766 1 95.56 373 SER A N 1
ATOM 2833 C CA . SER A 1 373 ? -3.098 -6.543 -7.398 1 95.56 373 SER A CA 1
ATOM 2834 C C . SER A 1 373 ? -3.471 -5.801 -8.68 1 95.56 373 SER A C 1
ATOM 2836 O O . SER A 1 373 ? -2.662 -5.699 -9.602 1 95.56 373 SER A O 1
ATOM 2838 N N . SER A 1 374 ? -4.75 -5.359 -8.773 1 95.25 374 SER A N 1
ATOM 2839 C CA . SER A 1 374 ? -5.219 -4.652 -9.961 1 95.25 374 SER A CA 1
ATOM 2840 C C . SER A 1 374 ? -6.273 -3.611 -9.602 1 95.25 374 SER A C 1
ATOM 2842 O O . SER A 1 374 ? -6.52 -3.348 -8.422 1 95.25 374 SER A O 1
ATOM 2844 N N . ALA A 1 375 ? -6.746 -2.963 -10.594 1 96.88 375 ALA A N 1
ATOM 2845 C CA . ALA A 1 375 ? -7.871 -2.037 -10.492 1 96.88 375 ALA A CA 1
ATOM 2846 C C . ALA A 1 375 ? -8.984 -2.424 -11.453 1 96.88 375 ALA A C 1
ATOM 2848 O O . ALA A 1 375 ? -9.562 -1.563 -12.125 1 96.88 375 ALA A O 1
ATOM 2849 N N . PHE A 1 376 ? -9.258 -3.697 -11.508 1 97.88 376 PHE A N 1
ATOM 2850 C CA . PHE A 1 376 ? -10.117 -4.254 -12.547 1 97.88 376 PHE A CA 1
ATOM 2851 C C . PHE A 1 376 ? -11.586 -4.09 -12.18 1 97.88 376 PHE A C 1
ATOM 2853 O O . PHE A 1 376 ? -12.445 -3.992 -13.062 1 97.88 376 PHE A O 1
ATOM 2860 N N . LEU A 1 377 ? -11.969 -4 -10.898 1 98.56 377 LEU A N 1
ATOM 2861 C CA . LEU A 1 377 ? -13.352 -3.875 -10.453 1 98.56 377 LEU A CA 1
ATOM 2862 C C . LEU A 1 377 ? -13.906 -2.492 -10.773 1 98.56 377 LEU A C 1
ATOM 2864 O O . LEU A 1 377 ? -13.164 -1.503 -10.742 1 98.56 377 LEU A O 1
ATOM 2868 N N . LYS A 1 378 ? -15.133 -2.52 -11.016 1 97.88 378 LYS A N 1
ATOM 2869 C CA . LYS A 1 378 ? -15.844 -1.246 -11.062 1 97.88 378 LYS A CA 1
ATOM 2870 C C . LYS A 1 378 ? -15.828 -0.562 -9.695 1 97.88 378 LYS A C 1
ATOM 2872 O O . LYS A 1 378 ? -15.828 -1.229 -8.656 1 97.88 378 LYS A O 1
ATOM 2877 N N . ASP A 1 379 ? -15.945 0.759 -9.703 1 95.62 379 ASP A N 1
ATOM 2878 C CA . ASP A 1 379 ? -15.844 1.556 -8.484 1 95.62 379 ASP A CA 1
ATOM 2879 C C . ASP A 1 379 ? -17 1.251 -7.531 1 95.62 379 ASP A C 1
ATOM 2881 O O . ASP A 1 379 ? -16.844 1.341 -6.309 1 95.62 379 ASP A O 1
ATOM 2885 N N . ASP A 1 380 ? -18.078 0.907 -8.039 1 95.25 380 ASP A N 1
ATOM 2886 C CA . ASP A 1 380 ? -19.266 0.729 -7.203 1 95.25 380 ASP A CA 1
ATOM 2887 C C . ASP A 1 380 ? -19.141 -0.52 -6.332 1 95.25 380 ASP A C 1
ATOM 2889 O O . ASP A 1 380 ? -19.938 -0.731 -5.422 1 95.25 380 ASP A O 1
ATOM 2893 N N . ASN A 1 381 ? -18.078 -1.359 -6.594 1 97.44 381 ASN A N 1
ATOM 2894 C CA . ASN A 1 381 ? -17.797 -2.477 -5.695 1 97.44 381 ASN A CA 1
ATOM 2895 C C . ASN A 1 381 ? -17.172 -2.004 -4.387 1 97.44 381 ASN A C 1
ATOM 2897 O O . ASN A 1 381 ? -17.109 -2.762 -3.42 1 97.44 381 ASN A O 1
ATOM 2901 N N . LEU A 1 382 ? -16.672 -0.786 -4.336 1 97.56 382 LEU A N 1
ATOM 2902 C CA . LEU A 1 382 ? -16.109 -0.132 -3.158 1 97.56 382 LEU A CA 1
ATOM 2903 C C . LEU A 1 382 ? -14.922 -0.913 -2.615 1 97.56 382 LEU A C 1
ATOM 2905 O O . LEU A 1 382 ? -14.828 -1.158 -1.411 1 97.56 382 LEU A O 1
ATOM 2909 N N . VAL A 1 383 ? -14.07 -1.381 -3.564 1 98.31 383 VAL A N 1
ATOM 2910 C CA . VAL A 1 383 ? -12.852 -2.109 -3.223 1 98.31 383 VAL A CA 1
ATOM 2911 C C . VAL A 1 383 ? -11.633 -1.334 -3.713 1 98.31 383 VAL A C 1
ATOM 2913 O O . VAL A 1 383 ? -11.531 -1.007 -4.898 1 98.31 383 VAL A O 1
ATOM 2916 N N . PRO A 1 384 ? -10.734 -0.98 -2.77 1 97.94 384 PRO A N 1
ATOM 2917 C CA . PRO A 1 384 ? -9.523 -0.284 -3.215 1 97.94 384 PRO A CA 1
ATOM 2918 C C . PRO A 1 384 ? -8.703 -1.104 -4.207 1 97.94 384 PRO A C 1
ATOM 2920 O O . PRO A 1 384 ? -8.758 -2.336 -4.188 1 97.94 384 PRO A O 1
ATOM 2923 N N . GLU A 1 385 ? -8.023 -0.405 -5.086 1 97.06 385 GLU A N 1
ATOM 2924 C CA . GLU A 1 385 ? -7.168 -1.086 -6.051 1 97.06 385 GLU A CA 1
ATOM 2925 C C . GLU A 1 385 ? -5.887 -1.587 -5.387 1 97.06 385 GLU A C 1
ATOM 2927 O O . GLU A 1 385 ? -5.418 -1.003 -4.406 1 97.06 385 GLU A O 1
ATOM 2932 N N . SER A 1 386 ? -5.312 -2.699 -5.902 1 97.06 386 SER A N 1
ATOM 2933 C CA . SER A 1 386 ? -4.016 -3.236 -5.496 1 97.06 386 SER A CA 1
ATOM 2934 C C . SER A 1 386 ? -3.859 -3.213 -3.979 1 97.06 386 SER A C 1
ATOM 2936 O O . SER A 1 386 ? -2.871 -2.689 -3.459 1 97.06 386 SER A O 1
ATOM 2938 N N . TRP A 1 387 ? -4.82 -3.846 -3.301 1 98.06 387 TRP A N 1
ATOM 2939 C CA . TRP A 1 387 ? -4.914 -3.641 -1.86 1 98.06 387 TRP A CA 1
ATOM 2940 C C . TRP A 1 387 ? -4.027 -4.629 -1.109 1 98.06 387 TRP A C 1
ATOM 2942 O O . TRP A 1 387 ? -3.785 -4.465 0.089 1 98.06 387 TRP A O 1
ATOM 2952 N N . TRP A 1 388 ? -3.504 -5.715 -1.704 1 97.81 388 TRP A N 1
ATOM 2953 C CA . TRP A 1 388 ? -2.609 -6.645 -1.025 1 97.81 388 TRP A CA 1
ATOM 2954 C C . TRP A 1 388 ? -1.244 -6.012 -0.783 1 97.81 388 TRP A C 1
ATOM 2956 O O . TRP A 1 388 ? -0.37 -6.055 -1.652 1 97.81 388 TRP A O 1
ATOM 2966 N N . VAL A 1 389 ? -1.077 -5.457 0.382 1 97.38 389 VAL A N 1
ATOM 2967 C CA . VAL A 1 389 ? 0.151 -4.754 0.739 1 97.38 389 VAL A CA 1
ATOM 2968 C C . VAL A 1 389 ? 0.434 -4.93 2.229 1 97.38 389 VAL A C 1
ATOM 2970 O O . VAL A 1 389 ? -0.491 -4.977 3.043 1 97.38 389 VAL A O 1
ATOM 2973 N N . GLU A 1 390 ? 1.728 -5.047 2.578 1 96.69 390 GLU A N 1
ATOM 2974 C CA . GLU A 1 390 ? 2.129 -5.062 3.98 1 96.69 390 GLU A CA 1
ATOM 2975 C C . GLU A 1 390 ? 1.983 -3.68 4.613 1 96.69 390 GLU A C 1
ATOM 2977 O O . GLU A 1 390 ? 2.119 -2.662 3.93 1 96.69 390 GLU A O 1
ATOM 2982 N N . ARG A 1 391 ? 1.673 -3.668 5.875 1 97.38 391 ARG A N 1
ATOM 2983 C CA . ARG A 1 391 ? 1.619 -2.395 6.586 1 97.38 391 ARG A CA 1
ATOM 2984 C C . ARG A 1 391 ? 2.895 -1.588 6.363 1 97.38 391 ARG A C 1
ATOM 2986 O O . ARG A 1 391 ? 4 -2.113 6.508 1 97.38 391 ARG A O 1
ATOM 2993 N N . ASN A 1 392 ? 2.709 -0.328 6.004 1 98.31 392 ASN A N 1
ATOM 2994 C CA . ASN A 1 392 ? 3.816 0.589 5.754 1 98.31 392 ASN A CA 1
ATOM 2995 C C . ASN A 1 392 ? 4.824 -0.002 4.77 1 98.31 392 ASN A C 1
ATOM 2997 O O . ASN A 1 392 ? 6.027 0.24 4.887 1 98.31 392 ASN A O 1
ATOM 3001 N N . LYS A 1 393 ? 4.363 -0.957 3.93 1 98 393 LYS A N 1
ATOM 3002 C CA . LYS A 1 393 ? 5.18 -1.657 2.943 1 98 393 LYS A CA 1
ATOM 3003 C C . LYS A 1 393 ? 6.402 -2.297 3.596 1 98 393 LYS A C 1
ATOM 3005 O O . LYS A 1 393 ? 7.492 -2.297 3.02 1 98 393 LYS A O 1
ATOM 3010 N N . GLY A 1 394 ? 6.258 -2.658 4.859 1 97.38 394 GLY A N 1
ATOM 3011 C CA . GLY A 1 394 ? 7.309 -3.373 5.574 1 97.38 394 GLY A CA 1
ATOM 3012 C C . GLY A 1 394 ? 8.195 -2.461 6.402 1 97.38 394 GLY A C 1
ATOM 3013 O O . GLY A 1 394 ? 9.086 -2.93 7.113 1 97.38 394 GLY A O 1
ATOM 3014 N N . MET A 1 395 ? 7.992 -1.102 6.316 1 98.06 395 MET A N 1
ATOM 3015 C CA . MET A 1 395 ? 8.773 -0.165 7.125 1 98.06 395 MET A CA 1
ATOM 3016 C C . MET A 1 395 ? 8.359 -0.23 8.586 1 98.06 395 MET A C 1
ATOM 3018 O O . MET A 1 395 ? 7.168 -0.322 8.898 1 98.06 395 MET A O 1
ATOM 3022 N N . VAL A 1 396 ? 9.336 -0.225 9.461 1 96.88 396 VAL A N 1
ATOM 3023 C CA . VAL A 1 396 ? 9.078 -0.23 10.898 1 96.88 396 VAL A CA 1
ATOM 3024 C C . VAL A 1 396 ? 9.969 0.8 11.586 1 96.88 396 VAL A C 1
ATOM 3026 O O . VAL A 1 396 ? 11.039 1.149 11.07 1 96.88 396 VAL A O 1
ATOM 3029 N N . LEU A 1 397 ? 9.469 1.317 12.625 1 95.69 397 LEU A N 1
ATOM 3030 C CA . LEU A 1 397 ? 10.234 2.242 13.453 1 95.69 397 LEU A CA 1
ATOM 3031 C C . LEU A 1 397 ? 11.156 1.485 14.406 1 95.69 397 LEU A C 1
ATOM 3033 O O . LEU A 1 397 ? 10.68 0.721 15.25 1 95.69 397 LEU A O 1
ATOM 3037 N N . GLY A 1 398 ? 12.422 1.654 14.281 1 91.19 398 GLY A N 1
ATOM 3038 C CA . GLY A 1 398 ? 13.383 1.021 15.164 1 91.19 398 GLY A CA 1
ATOM 3039 C C . GLY A 1 398 ? 13.555 1.756 16.484 1 91.19 398 GLY A C 1
ATOM 3040 O O . GLY A 1 398 ? 13.055 2.869 16.656 1 91.19 398 GLY A O 1
ATOM 3041 N N . PRO A 1 399 ? 14.297 1.141 17.375 1 87.75 399 PRO A N 1
ATOM 3042 C CA . PRO A 1 399 ? 14.5 1.731 18.688 1 87.75 399 PRO A CA 1
ATOM 3043 C C . PRO A 1 399 ? 15.305 3.027 18.641 1 87.75 399 PRO A C 1
ATOM 3045 O O . PRO A 1 399 ? 15.242 3.832 19.578 1 87.75 399 PRO A O 1
ATOM 3048 N N . THR A 1 400 ? 16.047 3.26 17.578 1 88.56 400 THR A N 1
ATOM 3049 C CA . THR A 1 400 ? 16.875 4.453 17.453 1 88.56 400 THR A CA 1
ATOM 3050 C C . THR A 1 400 ? 16.078 5.598 16.828 1 88.56 400 THR A C 1
ATOM 3052 O O . THR A 1 400 ? 16.625 6.688 16.625 1 88.56 400 THR A O 1
ATOM 3055 N N . GLY A 1 401 ? 14.852 5.332 16.438 1 89.88 401 GLY A N 1
ATOM 3056 C CA . GLY A 1 401 ? 14.039 6.359 15.812 1 89.88 401 GLY A CA 1
ATOM 3057 C C . GLY A 1 401 ? 14.133 6.352 14.297 1 89.88 401 GLY A C 1
ATOM 3058 O O . GLY A 1 401 ? 13.562 7.215 13.633 1 89.88 401 GLY A O 1
ATOM 3059 N N . GLU A 1 402 ? 14.891 5.359 13.789 1 94.44 402 GLU A N 1
ATOM 3060 C CA . GLU A 1 402 ? 15.016 5.219 12.344 1 94.44 402 GLU A CA 1
ATOM 3061 C C . GLU A 1 402 ? 13.93 4.305 11.781 1 94.44 402 GLU A C 1
ATOM 3063 O O . GLU A 1 402 ? 13.602 3.281 12.375 1 94.44 402 GLU A O 1
ATOM 3068 N N . TRP A 1 403 ? 13.328 4.797 10.758 1 97.06 403 TRP A N 1
ATOM 3069 C CA . TRP A 1 403 ? 12.461 3.922 9.984 1 97.06 403 TRP A CA 1
ATOM 3070 C C . TRP A 1 403 ? 13.266 3.098 8.984 1 97.06 403 TRP A C 1
ATOM 3072 O O . TRP A 1 403 ? 14.094 3.639 8.25 1 97.06 403 TRP A O 1
ATOM 3082 N N . GLU A 1 404 ? 13.062 1.875 8.992 1 96.31 404 GLU A N 1
ATOM 3083 C CA . GLU A 1 404 ? 13.773 0.971 8.094 1 96.31 404 GLU A CA 1
ATOM 3084 C C . GLU A 1 404 ? 12.914 -0.233 7.723 1 96.31 404 GLU A C 1
ATOM 3086 O O . GLU A 1 404 ? 11.914 -0.516 8.391 1 96.31 404 GLU A O 1
ATOM 3091 N N . LEU A 1 405 ? 13.234 -0.891 6.637 1 97.06 405 LEU A N 1
ATOM 3092 C CA . LEU A 1 405 ? 12.539 -2.127 6.281 1 97.06 405 LEU A CA 1
ATOM 3093 C C . LEU A 1 405 ? 12.773 -3.203 7.336 1 97.06 405 LEU A C 1
ATOM 3095 O O . LEU A 1 405 ? 13.906 -3.408 7.781 1 97.06 405 LEU A O 1
ATOM 3099 N N . GLU A 1 406 ? 11.703 -3.801 7.699 1 95.38 406 GLU A N 1
ATOM 3100 C CA . GLU A 1 406 ? 11.781 -4.84 8.719 1 95.38 406 GLU A CA 1
ATOM 3101 C C . GLU A 1 406 ? 12.586 -6.039 8.234 1 95.38 406 GLU A C 1
ATOM 3103 O O . GLU A 1 406 ? 12.375 -6.523 7.117 1 95.38 406 GLU A O 1
ATOM 3108 N N . GLN A 1 407 ? 13.469 -6.492 9.023 1 93.75 407 GLN A N 1
ATOM 3109 C CA . GLN A 1 407 ? 14.195 -7.727 8.734 1 93.75 407 GLN A CA 1
ATOM 3110 C C . GLN A 1 407 ? 13.289 -8.945 8.906 1 93.75 407 GLN A C 1
ATOM 3112 O O . GLN A 1 407 ? 12.562 -9.047 9.898 1 93.75 407 GLN A O 1
ATOM 3117 N N . PRO A 1 408 ? 13.344 -9.836 7.934 1 95.81 408 PRO A N 1
ATOM 3118 C CA . PRO A 1 408 ? 12.539 -11.039 8.125 1 95.81 408 PRO A CA 1
ATOM 3119 C C . PRO A 1 408 ? 12.969 -11.844 9.352 1 95.81 408 PRO A C 1
ATOM 3121 O O . PRO A 1 408 ? 14.148 -11.867 9.703 1 95.81 408 PRO A O 1
ATOM 3124 N N . ALA A 1 409 ? 11.992 -12.461 9.992 1 95.06 409 ALA A N 1
ATOM 3125 C CA . ALA A 1 409 ? 12.312 -13.43 11.039 1 95.06 409 ALA A CA 1
ATOM 3126 C C . ALA A 1 409 ? 13.203 -14.547 10.492 1 95.06 409 ALA A C 1
ATOM 3128 O O . ALA A 1 409 ? 13.203 -14.812 9.289 1 95.06 409 ALA A O 1
ATOM 3129 N N . GLU A 1 410 ? 13.898 -15.172 11.367 1 95 410 GLU A N 1
ATOM 3130 C CA . GLU A 1 410 ? 14.852 -16.203 10.969 1 95 410 GLU A CA 1
ATOM 3131 C C . GLU A 1 410 ? 14.164 -17.312 10.172 1 95 410 GLU A C 1
ATOM 3133 O O . GLU A 1 410 ? 14.711 -17.781 9.172 1 95 410 GLU A O 1
ATOM 3138 N N . GLU A 1 411 ? 12.992 -17.672 10.539 1 95.19 411 GLU A N 1
ATOM 3139 C CA . GLU A 1 411 ? 12.273 -18.75 9.883 1 95.19 411 GLU A CA 1
ATOM 3140 C C . GLU A 1 411 ? 11.867 -18.375 8.469 1 95.19 411 GLU A C 1
ATOM 3142 O O . GLU A 1 411 ? 11.523 -19.25 7.66 1 95.19 411 GLU A O 1
ATOM 3147 N N . ASN A 1 412 ? 11.836 -17.094 8.195 1 97 412 ASN A N 1
ATOM 3148 C CA . ASN A 1 412 ? 11.367 -16.625 6.895 1 97 412 ASN A CA 1
ATOM 3149 C C . ASN A 1 412 ? 12.531 -16.344 5.949 1 97 412 ASN A C 1
ATOM 3151 O O . ASN A 1 412 ? 12.328 -15.914 4.812 1 97 412 ASN A O 1
ATOM 3155 N N . LEU A 1 413 ? 13.758 -16.531 6.414 1 96.5 413 LEU A N 1
ATOM 3156 C CA . LEU A 1 413 ? 14.93 -16.312 5.566 1 96.5 413 LEU A CA 1
ATOM 3157 C C . LEU A 1 413 ? 15.023 -17.406 4.5 1 96.5 413 LEU A C 1
ATOM 3159 O O . LEU A 1 413 ? 14.68 -18.562 4.75 1 96.5 413 LEU A O 1
ATOM 3163 N N . PRO A 1 414 ? 15.438 -17.016 3.283 1 96.44 414 PRO A N 1
ATOM 3164 C CA . PRO A 1 414 ? 15.609 -18.047 2.26 1 96.44 414 PRO A CA 1
ATOM 3165 C C . PRO A 1 414 ? 16.688 -19.078 2.625 1 96.44 414 PRO A C 1
ATOM 3167 O O . PRO A 1 414 ? 17.703 -18.719 3.219 1 96.44 414 PRO A O 1
ATOM 3170 N N . VAL A 1 415 ? 16.438 -20.266 2.26 1 95.25 415 VAL A N 1
ATOM 3171 C CA . VAL A 1 415 ? 17.359 -21.375 2.518 1 95.25 415 VAL A CA 1
ATOM 3172 C C . VAL A 1 415 ? 17.75 -22.031 1.201 1 95.25 415 VAL A C 1
ATOM 3174 O O . VAL A 1 415 ? 16.891 -22.422 0.412 1 95.25 415 VAL A O 1
ATOM 3177 N N . PRO A 1 416 ? 19.047 -22.172 0.992 1 94.94 416 PRO A N 1
ATOM 3178 C CA . PRO A 1 416 ? 19.469 -22.828 -0.247 1 94.94 416 PRO A CA 1
ATOM 3179 C C . PRO A 1 416 ? 19.031 -24.281 -0.328 1 94.94 416 PRO A C 1
ATOM 3181 O O . PRO A 1 416 ? 19.109 -25.016 0.665 1 94.94 416 PRO A O 1
ATOM 3184 N N . PRO A 1 417 ? 18.547 -24.656 -1.477 1 93.62 417 PRO A N 1
ATOM 3185 C CA . PRO A 1 417 ? 18.219 -26.062 -1.652 1 93.62 417 PRO A CA 1
ATOM 3186 C C . PRO A 1 417 ? 19.453 -26.953 -1.815 1 93.62 417 PRO A C 1
ATOM 3188 O O . PRO A 1 417 ? 20.453 -26.516 -2.395 1 93.62 417 PRO A O 1
ATOM 3191 N N . VAL A 1 418 ? 19.375 -28.156 -1.26 1 87.25 418 VAL A N 1
ATOM 3192 C CA . VAL A 1 418 ? 20.422 -29.141 -1.467 1 87.25 418 VAL A CA 1
ATOM 3193 C C . VAL A 1 418 ? 19.844 -30.406 -2.1 1 87.25 418 VAL A C 1
ATOM 3195 O O . VAL A 1 418 ? 18.953 -31.047 -1.526 1 87.25 418 VAL A O 1
ATOM 3198 N N . VAL A 1 419 ? 20.266 -30.672 -3.246 1 88.69 419 VAL A N 1
ATOM 3199 C CA . VAL A 1 419 ? 19.828 -31.859 -3.969 1 88.69 419 VAL A CA 1
ATOM 3200 C C . VAL A 1 419 ? 20.859 -32.969 -3.848 1 88.69 419 VAL A C 1
ATOM 3202 O O . VAL A 1 419 ? 22.047 -32.75 -4.094 1 88.69 419 VAL A O 1
ATOM 3205 N N . THR A 1 420 ? 20.422 -34.062 -3.371 1 82.62 420 THR A N 1
ATOM 3206 C CA . THR A 1 420 ? 21.328 -35.188 -3.248 1 82.62 420 THR A CA 1
ATOM 3207 C C . THR A 1 420 ? 20.891 -36.344 -4.156 1 82.62 420 THR A C 1
ATOM 3209 O O . THR A 1 420 ? 19.703 -36.688 -4.195 1 82.62 420 THR A O 1
ATOM 3212 N N . GLY A 1 421 ? 21.797 -36.938 -4.902 1 76.31 421 GLY A N 1
ATOM 3213 C CA . GLY A 1 421 ? 21.531 -38.031 -5.805 1 76.31 421 GLY A CA 1
ATOM 3214 C C . GLY A 1 421 ? 21.188 -37.594 -7.215 1 76.31 421 GLY A C 1
ATOM 3215 O O . GLY A 1 421 ? 21.281 -36.406 -7.539 1 76.31 421 GLY A O 1
ATOM 3216 N N . LYS A 1 422 ? 20.844 -38.594 -8.07 1 76.69 422 LYS A N 1
ATOM 3217 C CA . LYS A 1 422 ? 20.5 -38.312 -9.461 1 76.69 422 LYS A CA 1
ATOM 3218 C C . LYS A 1 422 ? 19.016 -38.031 -9.609 1 76.69 422 LYS A C 1
ATOM 3220 O O . LYS A 1 422 ? 18.172 -38.75 -9.055 1 76.69 422 LYS A O 1
ATOM 3225 N N . VAL A 1 423 ? 18.75 -37.031 -10.352 1 78.31 423 VAL A N 1
ATOM 3226 C CA . VAL A 1 423 ? 17.359 -36.562 -10.445 1 78.31 423 VAL A CA 1
ATOM 3227 C C . VAL A 1 423 ? 16.609 -37.438 -11.461 1 78.31 423 VAL A C 1
ATOM 3229 O O . VAL A 1 423 ? 15.391 -37.562 -11.375 1 78.31 423 VAL A O 1
ATOM 3232 N N . ILE A 1 424 ? 17.406 -37.906 -12.445 1 76.06 424 ILE A N 1
ATOM 3233 C CA . ILE A 1 424 ? 16.766 -38.75 -13.438 1 76.06 424 ILE A CA 1
ATOM 3234 C C . ILE A 1 424 ? 17.469 -40.125 -13.453 1 76.06 424 ILE A C 1
ATOM 3236 O O . ILE A 1 424 ? 18.672 -40.219 -13.188 1 76.06 424 ILE A O 1
ATOM 3240 N N . ASP A 1 425 ? 16.891 -41.25 -13.969 1 61.72 425 ASP A N 1
ATOM 3241 C CA . ASP A 1 425 ? 17.391 -42.562 -14.336 1 61.72 425 ASP A CA 1
ATOM 3242 C C . ASP A 1 425 ? 18 -43.281 -13.133 1 61.72 425 ASP A C 1
ATOM 3244 O O . ASP A 1 425 ? 18.984 -44 -13.266 1 61.72 425 ASP A O 1
ATOM 3248 N N . ASP A 1 426 ? 17.672 -42.812 -11.898 1 57.47 426 ASP A N 1
ATOM 3249 C CA . ASP A 1 426 ? 18.25 -43.625 -10.828 1 57.47 426 ASP A CA 1
ATOM 3250 C C . ASP A 1 426 ? 17.172 -44.312 -10.008 1 57.47 426 ASP A C 1
ATOM 3252 O O . ASP A 1 426 ? 16.047 -43.812 -9.883 1 57.47 426 ASP A O 1
ATOM 3256 N N . ASP A 1 427 ? 17.406 -45.531 -9.82 1 54.81 427 ASP A N 1
ATOM 3257 C CA . ASP A 1 427 ? 16.531 -46.375 -8.992 1 54.81 427 ASP A CA 1
ATOM 3258 C C . ASP A 1 427 ? 16.312 -45.75 -7.621 1 54.81 427 ASP A C 1
ATOM 3260 O O . ASP A 1 427 ? 15.266 -45.938 -6.996 1 54.81 427 ASP A O 1
ATOM 3264 N N . VAL A 1 428 ? 17.438 -44.906 -7.215 1 48.75 428 VAL A N 1
ATOM 3265 C CA . VAL A 1 428 ? 17.312 -44.25 -5.91 1 48.75 428 VAL A CA 1
ATOM 3266 C C . VAL A 1 428 ? 16.891 -42.812 -6.09 1 48.75 428 VAL A C 1
ATOM 3268 O O . VAL A 1 428 ? 17.531 -42.062 -6.816 1 48.75 428 VAL A O 1
ATOM 3271 N N . ALA A 1 429 ? 15.758 -42.469 -5.52 1 57.16 429 ALA A N 1
ATOM 3272 C CA . ALA A 1 429 ? 15.18 -41.156 -5.652 1 57.16 429 ALA A CA 1
ATOM 3273 C C . ALA A 1 429 ? 16.125 -40.094 -5.102 1 57.16 429 ALA A C 1
ATOM 3275 O O . ALA A 1 429 ? 16.672 -40.219 -4.004 1 57.16 429 ALA A O 1
ATOM 3276 N N . ALA A 1 430 ? 16.438 -39.062 -5.859 1 67.75 430 ALA A N 1
ATOM 3277 C CA . ALA A 1 430 ? 17.125 -37.906 -5.344 1 67.75 430 ALA A CA 1
ATOM 3278 C C . ALA A 1 430 ? 16.344 -37.25 -4.219 1 67.75 430 ALA A C 1
ATOM 3280 O O . ALA A 1 430 ? 15.109 -37.375 -4.156 1 67.75 430 ALA A O 1
ATOM 3281 N N . THR A 1 431 ? 17.062 -36.688 -3.16 1 67.31 431 THR A N 1
ATOM 3282 C CA . THR A 1 431 ? 16.406 -35.969 -2.066 1 67.31 431 THR A CA 1
ATOM 3283 C C . THR A 1 431 ? 16.812 -34.5 -2.07 1 67.31 431 THR A C 1
ATOM 3285 O O . THR A 1 431 ? 17.828 -34.125 -2.643 1 67.31 431 THR A O 1
ATOM 3288 N N . ILE A 1 432 ? 15.844 -33.719 -1.723 1 68 432 ILE A N 1
ATOM 3289 C CA . ILE A 1 432 ? 16.125 -32.312 -1.554 1 68 432 ILE A CA 1
ATOM 3290 C C . ILE A 1 432 ? 16.016 -31.922 -0.08 1 68 432 ILE A C 1
ATOM 3292 O O . ILE A 1 432 ? 15.109 -32.406 0.617 1 68 432 ILE A O 1
ATOM 3296 N N . SER A 1 433 ? 16.984 -31.281 0.433 1 68.25 433 SER A N 1
ATOM 3297 C CA . SER A 1 433 ? 16.922 -30.812 1.815 1 68.25 433 SER A CA 1
ATOM 3298 C C . SER A 1 433 ? 17.188 -29.312 1.91 1 68.25 433 SER A C 1
ATOM 3300 O O . SER A 1 433 ? 17.797 -28.734 1.012 1 68.25 433 SER A O 1
ATOM 3302 N N . SER A 1 434 ? 16.359 -28.656 2.678 1 68.62 434 SER A N 1
ATOM 3303 C CA . SER A 1 434 ? 16.594 -27.281 3.07 1 68.62 434 SER A CA 1
ATOM 3304 C C . SER A 1 434 ? 16.562 -27.109 4.586 1 68.62 434 SER A C 1
ATOM 3306 O O . SER A 1 434 ? 15.672 -27.641 5.254 1 68.62 434 SER A O 1
ATOM 3308 N N . LYS A 1 435 ? 17.594 -26.781 5.227 1 50.47 435 LYS A N 1
ATOM 3309 C CA . LYS A 1 435 ? 17.594 -26.625 6.676 1 50.47 435 LYS A CA 1
ATOM 3310 C C . LYS A 1 435 ? 16.859 -25.359 7.086 1 50.47 435 LYS A C 1
ATOM 3312 O O . LYS A 1 435 ? 17.422 -24.266 7.07 1 50.47 435 LYS A O 1
ATOM 3317 N N . GLU A 1 436 ? 15.602 -25.547 7.168 1 65.5 436 GLU A N 1
ATOM 3318 C CA . GLU A 1 436 ? 14.859 -24.391 7.66 1 65.5 436 GLU A CA 1
ATOM 3319 C C . GLU A 1 436 ? 15.086 -24.188 9.156 1 65.5 436 GLU A C 1
ATOM 3321 O O . GLU A 1 436 ? 15.156 -25.156 9.914 1 65.5 436 GLU A O 1
ATOM 3326 N N . PRO A 1 437 ? 15.328 -23.062 9.633 1 59.19 437 PRO A N 1
ATOM 3327 C CA . PRO A 1 437 ? 15.445 -22.844 11.078 1 59.19 437 PRO A CA 1
ATOM 3328 C C . PRO A 1 437 ? 14.164 -23.172 11.828 1 59.19 437 PRO A C 1
ATOM 3330 O O . PRO A 1 437 ? 13.07 -23.062 11.273 1 59.19 437 PRO A O 1
ATOM 3333 N N . LYS A 1 438 ? 14.359 -23.812 12.961 1 52.16 438 LYS A N 1
ATOM 3334 C CA . LYS A 1 438 ? 13.242 -24.203 13.812 1 52.16 438 LYS A CA 1
ATOM 3335 C C . LYS A 1 438 ? 12.414 -22.984 14.242 1 52.16 438 LYS A C 1
ATOM 3337 O O . LYS A 1 438 ? 12.977 -21.938 14.57 1 52.16 438 LYS A O 1
ATOM 3342 N N . ILE A 1 439 ? 11.211 -23.031 13.867 1 53.62 439 ILE A N 1
ATOM 3343 C CA . ILE A 1 439 ? 10.305 -22.062 14.461 1 53.62 439 ILE A CA 1
ATOM 3344 C C . ILE A 1 439 ? 10.453 -22.062 15.977 1 53.62 439 ILE A C 1
ATOM 3346 O O . ILE A 1 439 ? 10.414 -23.125 16.609 1 53.62 439 ILE A O 1
ATOM 3350 N N . PRO A 1 440 ? 10.969 -21.109 16.656 1 45 440 PRO A N 1
ATOM 3351 C CA . PRO A 1 440 ? 10.953 -21.203 18.125 1 45 440 PRO A CA 1
ATOM 3352 C C . PRO A 1 440 ? 9.609 -21.672 18.672 1 45 440 PRO A C 1
ATOM 3354 O O . PRO A 1 440 ? 8.562 -21.281 18.156 1 45 440 PRO A O 1
ATOM 3357 N N . GLU A 1 441 ? 9.711 -22.875 19.266 1 39.22 441 GLU A N 1
ATOM 3358 C CA . GLU A 1 441 ? 8.508 -23.297 19.984 1 39.22 441 GLU A CA 1
ATOM 3359 C C . GLU A 1 441 ? 7.914 -22.141 20.781 1 39.22 441 GLU A C 1
ATOM 3361 O O . GLU A 1 441 ? 8.641 -21.234 21.219 1 39.22 441 GLU A O 1
ATOM 3366 N N . ASP A 1 442 ? 6.746 -22 20.688 1 38.28 442 ASP A N 1
ATOM 3367 C CA . ASP A 1 442 ? 6.094 -21.078 21.609 1 38.28 442 ASP A CA 1
ATOM 3368 C C . ASP A 1 442 ? 6.672 -21.203 23.016 1 38.28 442 ASP A C 1
ATOM 3370 O O . ASP A 1 442 ? 6.555 -22.25 23.656 1 38.28 442 ASP A O 1
ATOM 3374 N N . LEU A 1 443 ? 7.75 -20.703 23.453 1 33.56 443 LEU A N 1
ATOM 3375 C CA . LEU A 1 443 ? 7.938 -20.625 24.906 1 33.56 443 LEU A CA 1
ATOM 3376 C C . LEU A 1 443 ? 6.637 -20.25 25.609 1 33.56 443 LEU A C 1
ATOM 3378 O O . LEU A 1 443 ? 5.973 -19.297 25.203 1 33.56 443 LEU A O 1
ATOM 3382 N N . GLY A 1 444 ? 5.922 -21.203 26.359 1 26.75 444 GLY A N 1
ATOM 3383 C CA . GLY A 1 444 ? 4.777 -20.906 27.203 1 26.75 444 GLY A CA 1
ATOM 3384 C C . GLY A 1 444 ? 4.859 -19.531 27.859 1 26.75 444 GLY A C 1
ATOM 3385 O O . GLY A 1 444 ? 5.918 -18.906 27.859 1 26.75 444 GLY A O 1
ATOM 3386 N N . LYS A 1 445 ? 3.789 -19.344 28.75 1 32.06 445 LYS A N 1
ATOM 3387 C CA . LYS A 1 445 ? 3.396 -18.281 29.672 1 32.06 445 LYS A CA 1
ATOM 3388 C C . LYS A 1 445 ? 4.504 -18 30.672 1 32.06 445 LYS A C 1
ATOM 3390 O O . LYS A 1 445 ? 4.66 -18.719 31.656 1 32.06 445 LYS A O 1
ATOM 3395 N N . LYS A 1 446 ? 5.691 -17.688 30.469 1 29.22 446 LYS A N 1
ATOM 3396 C CA . LYS A 1 446 ? 6.219 -17.125 31.703 1 29.22 446 LYS A CA 1
ATOM 3397 C C . LYS A 1 446 ? 5.207 -16.172 32.344 1 29.22 446 LYS A C 1
ATOM 3399 O O . LYS A 1 446 ? 4.715 -15.25 31.703 1 29.22 446 LYS A O 1
ATOM 3404 N N . LYS A 1 447 ? 4.539 -16.672 33.5 1 28.69 447 LYS A N 1
ATOM 3405 C CA . LYS A 1 447 ? 3.83 -15.914 34.531 1 28.69 447 LYS A CA 1
ATOM 3406 C C . LYS A 1 447 ? 4.555 -14.609 34.844 1 28.69 447 LYS A C 1
ATOM 3408 O O . LYS A 1 447 ? 5.719 -14.617 35.25 1 28.69 447 LYS A O 1
ATOM 3413 N N . THR A 1 448 ? 4.293 -13.633 34.094 1 24.08 448 THR A N 1
ATOM 3414 C CA . THR A 1 448 ? 4.742 -12.32 34.531 1 24.08 448 THR A CA 1
ATOM 3415 C C . THR A 1 448 ? 4.551 -12.141 36.031 1 24.08 448 THR A C 1
ATOM 3417 O O . THR A 1 448 ? 3.428 -12.227 36.531 1 24.08 448 THR A O 1
ATOM 3420 N N . ARG A 1 449 ? 5.445 -12.789 36.875 1 25.91 449 ARG A N 1
ATOM 3421 C CA . ARG A 1 449 ? 5.582 -12.344 38.25 1 25.91 449 ARG A CA 1
ATOM 3422 C C . ARG A 1 449 ? 5.32 -10.844 38.375 1 25.91 449 ARG A C 1
ATOM 3424 O O . ARG A 1 449 ? 5.836 -10.055 37.594 1 25.91 449 ARG A O 1
ATOM 3431 N N . GLY A 1 450 ? 4.059 -10.609 38.938 1 24.86 450 GLY A N 1
ATOM 3432 C CA . GLY A 1 450 ? 3.635 -9.328 39.469 1 24.86 450 GLY A CA 1
ATOM 3433 C C . GLY A 1 450 ? 4.742 -8.586 40.188 1 24.86 450 GLY A C 1
ATOM 3434 O O . GLY A 1 450 ? 5.289 -9.078 41.188 1 24.86 450 GLY A O 1
ATOM 3435 N N . THR A 1 451 ? 5.773 -8.281 39.406 1 22.67 451 THR A N 1
ATOM 3436 C CA . THR A 1 451 ? 6.707 -7.484 40.188 1 22.67 451 THR A CA 1
ATOM 3437 C C . THR A 1 451 ? 5.961 -6.48 41.062 1 22.67 451 THR A C 1
ATOM 3439 O O . THR A 1 451 ? 5.223 -5.633 40.562 1 22.67 451 THR A O 1
ATOM 3442 N N . LYS A 1 452 ? 5.531 -7.086 42.25 1 26.14 452 LYS A N 1
ATOM 3443 C CA . LYS A 1 452 ? 5.262 -6.219 43.406 1 26.14 452 LYS A CA 1
ATOM 3444 C C . LYS A 1 452 ? 6.293 -5.102 43.5 1 26.14 452 LYS A C 1
ATOM 3446 O O . LYS A 1 452 ? 7.48 -5.359 43.719 1 26.14 452 LYS A O 1
ATOM 3451 N N . PHE A 1 453 ? 6.129 -4.125 42.531 1 22.53 453 PHE A N 1
ATOM 3452 C CA . PHE A 1 453 ? 6.805 -2.854 42.75 1 22.53 453 PHE A CA 1
ATOM 3453 C C . PHE A 1 453 ? 6.703 -2.459 44.219 1 22.53 453 PHE A C 1
ATOM 3455 O O . PHE A 1 453 ? 5.605 -2.256 44.75 1 22.53 453 PHE A O 1
ATOM 3462 N N . LEU A 1 454 ? 7.5 -3.207 45.062 1 22.81 454 LEU A N 1
ATOM 3463 C CA . LEU A 1 454 ? 7.742 -2.725 46.438 1 22.81 454 LEU A CA 1
ATOM 3464 C C . LEU A 1 454 ? 7.934 -1.212 46.438 1 22.81 454 LEU A C 1
ATOM 3466 O O . LEU A 1 454 ? 8.602 -0.659 45.562 1 22.81 454 LEU A O 1
ATOM 3470 N N . PRO A 1 455 ? 6.895 -0.64 47.094 1 24.16 455 PRO A N 1
ATOM 3471 C CA . PRO A 1 455 ? 6.93 0.776 47.469 1 24.16 455 PRO A CA 1
ATOM 3472 C C . PRO A 1 455 ? 8.266 1.194 48.062 1 24.16 455 PRO A C 1
ATOM 3474 O O . PRO A 1 455 ? 8.711 0.61 49.062 1 24.16 455 PRO A O 1
ATOM 3477 N N . ALA A 1 456 ? 9.344 1.047 47.219 1 22.95 456 ALA A N 1
ATOM 3478 C CA . ALA A 1 456 ? 10.539 1.546 47.875 1 22.95 456 ALA A CA 1
ATOM 3479 C C . ALA A 1 456 ? 10.219 2.779 48.719 1 22.95 456 ALA A C 1
ATOM 3481 O O . ALA A 1 456 ? 9.656 3.756 48.219 1 22.95 456 ALA A O 1
ATOM 3482 N N . CYS A 1 457 ? 9.875 2.469 50.031 1 21.66 457 CYS A N 1
ATOM 3483 C CA . CYS A 1 457 ? 9.82 3.367 51.156 1 21.66 457 CYS A CA 1
ATOM 3484 C C . CYS A 1 457 ? 10.961 4.371 51.125 1 21.66 457 CYS A C 1
ATOM 3486 O O . CYS A 1 457 ? 12.133 3.982 51.156 1 21.66 457 CYS A O 1
ATOM 3488 N N . PHE A 1 458 ? 10.906 5.367 50.125 1 20.58 458 PHE A N 1
ATOM 3489 C CA . PHE A 1 458 ? 11.711 6.547 50.406 1 20.58 458 PHE A CA 1
ATOM 3490 C C . PHE A 1 458 ? 11.742 6.812 51.906 1 20.58 458 PHE A C 1
ATOM 3492 O O . PHE A 1 458 ? 10.727 7.176 52.5 1 20.58 458 PHE A O 1
ATOM 3499 N N . GLN A 1 459 ? 12.344 5.859 52.719 1 21.59 459 GLN A N 1
ATOM 3500 C CA . GLN A 1 459 ? 12.75 6.277 54.031 1 21.59 459 GLN A CA 1
ATOM 3501 C C . GLN A 1 459 ? 13.344 7.68 54.031 1 21.59 459 GLN A C 1
ATOM 3503 O O . GLN A 1 459 ? 14.031 8.055 53.062 1 21.59 459 GLN A O 1
ATOM 3508 N N . GLY A 1 460 ? 12.711 8.508 54.875 1 21.2 460 GLY A N 1
ATOM 3509 C CA . GLY A 1 460 ? 12.898 9.812 55.469 1 21.2 460 GLY A CA 1
ATOM 3510 C C . GLY A 1 460 ? 14.32 10.07 55.938 1 21.2 460 GLY A C 1
ATOM 3511 O O . GLY A 1 460 ? 14.805 9.43 56.875 1 21.2 460 GLY A O 1
ATOM 3512 N N . VAL A 1 461 ? 15.438 9.805 55.156 1 21.2 461 VAL A N 1
ATOM 3513 C CA . VAL A 1 461 ? 16.609 10.266 55.875 1 21.2 461 VAL A CA 1
ATOM 3514 C C . VAL A 1 461 ? 16.359 11.672 56.438 1 21.2 461 VAL A C 1
ATOM 3516 O O . VAL A 1 461 ? 15.828 12.531 55.719 1 21.2 461 VAL A O 1
ATOM 3519 N N . ASN A 1 462 ? 16.438 11.781 57.781 1 20.78 462 ASN A N 1
ATOM 3520 C CA . ASN A 1 462 ? 17.094 12.828 58.531 1 20.78 462 ASN A CA 1
ATOM 3521 C C . ASN A 1 462 ? 18.469 13.18 57.969 1 20.78 462 ASN A C 1
ATOM 3523 O O . ASN A 1 462 ? 19.234 12.289 57.594 1 20.78 462 ASN A O 1
ATOM 3527 N N . MET B 1 1 ? 25.797 10.695 19.953 1 22.92 1 MET B N 1
ATOM 3528 C CA . MET B 1 1 ? 24.484 11.141 19.5 1 22.92 1 MET B CA 1
ATOM 3529 C C . MET B 1 1 ? 23.391 10.711 20.469 1 22.92 1 MET B C 1
ATOM 3531 O O . MET B 1 1 ? 23.328 9.555 20.875 1 22.92 1 MET B O 1
ATOM 3535 N N . ASP B 1 2 ? 22.891 11.555 21.375 1 25.95 2 ASP B N 1
ATOM 3536 C CA . ASP B 1 2 ? 21.938 11.258 22.438 1 25.95 2 ASP B CA 1
ATOM 3537 C C . ASP B 1 2 ? 20.766 10.438 21.906 1 25.95 2 ASP B C 1
ATOM 3539 O O . ASP B 1 2 ? 20.125 10.82 20.922 1 25.95 2 ASP B O 1
ATOM 3543 N N . ALA B 1 3 ? 20.625 9.195 21.953 1 30.89 3 ALA B N 1
ATOM 3544 C CA . ALA B 1 3 ? 19.688 8.125 21.609 1 30.89 3 ALA B CA 1
ATOM 3545 C C . ALA B 1 3 ? 18.25 8.562 21.859 1 30.89 3 ALA B C 1
ATOM 3547 O O . ALA B 1 3 ? 17.312 7.844 21.516 1 30.89 3 ALA B O 1
ATOM 3548 N N . SER B 1 4 ? 18.031 9.234 22.906 1 32.31 4 SER B N 1
ATOM 3549 C CA . SER B 1 4 ? 16.734 9.781 23.266 1 32.31 4 SER B CA 1
ATOM 3550 C C . SER B 1 4 ? 16.078 10.508 22.094 1 32.31 4 SER B C 1
ATOM 3552 O O . SER B 1 4 ? 15.125 11.258 22.281 1 32.31 4 SER B O 1
ATOM 3554 N N . GLN B 1 5 ? 16.672 10.492 20.891 1 33.59 5 GLN B N 1
ATOM 3555 C CA . GLN B 1 5 ? 16.516 11.562 19.906 1 33.59 5 GLN B CA 1
ATOM 3556 C C . GLN B 1 5 ? 15.172 11.477 19.203 1 33.59 5 GLN B C 1
ATOM 3558 O O . GLN B 1 5 ? 15.062 11.82 18.016 1 33.59 5 GLN B O 1
ATOM 3563 N N . GLY B 1 6 ? 14.352 10.508 19.359 1 33.84 6 GLY B N 1
ATOM 3564 C CA . GLY B 1 6 ? 13.133 11.047 18.781 1 33.84 6 GLY B CA 1
ATOM 3565 C C . GLY B 1 6 ? 12.883 12.492 19.156 1 33.84 6 GLY B C 1
ATOM 3566 O O . GLY B 1 6 ? 13.523 13.023 20.062 1 33.84 6 GLY B O 1
ATOM 3567 N N . VAL B 1 7 ? 11.953 13.156 18.391 1 39.47 7 VAL B N 1
ATOM 3568 C CA . VAL B 1 7 ? 11.641 14.562 18.594 1 39.47 7 VAL B CA 1
ATOM 3569 C C . VAL B 1 7 ? 11.398 14.828 20.078 1 39.47 7 VAL B C 1
ATOM 3571 O O . VAL B 1 7 ? 10.797 14 20.781 1 39.47 7 VAL B O 1
ATOM 3574 N N . LEU B 1 8 ? 11.914 16.062 20.578 1 41.38 8 LEU B N 1
ATOM 3575 C CA . LEU B 1 8 ? 12.383 17.234 21.312 1 41.38 8 LEU B CA 1
ATOM 3576 C C . LEU B 1 8 ? 11.258 17.844 22.141 1 41.38 8 LEU B C 1
ATOM 3578 O O . LEU B 1 8 ? 11.484 18.797 22.891 1 41.38 8 LEU B O 1
ATOM 3582 N N . LEU B 1 9 ? 9.977 17.516 21.891 1 48.72 9 LEU B N 1
ATOM 3583 C CA . LEU B 1 9 ? 9.383 18.766 22.359 1 48.72 9 LEU B CA 1
ATOM 3584 C C . LEU B 1 9 ? 9.836 19.094 23.781 1 48.72 9 LEU B C 1
ATOM 3586 O O . LEU B 1 9 ? 10.336 20.188 24.047 1 48.72 9 LEU B O 1
ATOM 3590 N N . SER B 1 10 ? 9.375 18.188 24.703 1 46.38 10 SER B N 1
ATOM 3591 C CA . SER B 1 10 ? 9.664 18.688 26.047 1 46.38 10 SER B CA 1
ATOM 3592 C C . SER B 1 10 ? 11.164 18.859 26.25 1 46.38 10 SER B C 1
ATOM 3594 O O . SER B 1 10 ? 11.602 19.891 26.781 1 46.38 10 SER B O 1
ATOM 3596 N N . SER B 1 11 ? 11.789 17.812 25.703 1 54.22 11 SER B N 1
ATOM 3597 C CA . SER B 1 11 ? 13.219 17.922 25.969 1 54.22 11 SER B CA 1
ATOM 3598 C C . SER B 1 11 ? 13.898 18.891 25 1 54.22 11 SER B C 1
ATOM 3600 O O . SER B 1 11 ? 14.891 19.531 25.359 1 54.22 11 SER B O 1
ATOM 3602 N N . ALA B 1 12 ? 13.117 19 23.875 1 59.97 12 ALA B N 1
ATOM 3603 C CA . ALA B 1 12 ? 13.766 19.812 22.844 1 59.97 12 ALA B CA 1
ATOM 3604 C C . ALA B 1 12 ? 13.617 21.297 23.125 1 59.97 12 ALA B C 1
ATOM 3606 O O . ALA B 1 12 ? 14.438 22.109 22.703 1 59.97 12 ALA B O 1
ATOM 3607 N N . LEU B 1 13 ? 12.531 21.531 23.844 1 73.56 13 LEU B N 1
ATOM 3608 C CA . LEU B 1 13 ? 12.281 22.953 24.109 1 73.56 13 LEU B CA 1
ATOM 3609 C C . LEU B 1 13 ? 12.523 23.281 25.562 1 73.56 13 LEU B C 1
ATOM 3611 O O . LEU B 1 13 ? 12.375 24.438 25.984 1 73.56 13 LEU B O 1
ATOM 3615 N N . VAL B 1 14 ? 13.023 22.156 26.203 1 70 14 VAL B N 1
ATOM 3616 C CA . VAL B 1 14 ? 13.391 22.359 27.594 1 70 14 VAL B CA 1
ATOM 3617 C C . VAL B 1 14 ? 14.609 23.266 27.688 1 70 14 VAL B C 1
ATOM 3619 O O . VAL B 1 14 ? 15.594 23.062 26.969 1 70 14 VAL B O 1
ATOM 3622 N N . GLY B 1 15 ? 14.438 24.328 28.406 1 69 15 GLY B N 1
ATOM 3623 C CA . GLY B 1 15 ? 15.547 25.234 28.641 1 69 15 GLY B CA 1
ATOM 3624 C C . GLY B 1 15 ? 15.492 26.484 27.781 1 69 15 GLY B C 1
ATOM 3625 O O . GLY B 1 15 ? 16.438 27.266 27.734 1 69 15 GLY B O 1
ATOM 3626 N N . ALA B 1 16 ? 14.438 26.562 27.047 1 74.81 16 ALA B N 1
ATOM 3627 C CA . ALA B 1 16 ? 14.273 27.828 26.328 1 74.81 16 ALA B CA 1
ATOM 3628 C C . ALA B 1 16 ? 14.492 29.016 27.25 1 74.81 16 ALA B C 1
ATOM 3630 O O . ALA B 1 16 ? 13.93 29.078 28.344 1 74.81 16 ALA B O 1
ATOM 3631 N N . GLY B 1 17 ? 15.375 29.906 26.812 1 73.81 17 GLY B N 1
ATOM 3632 C CA . GLY B 1 17 ? 15.695 31.078 27.594 1 73.81 17 GLY B CA 1
ATOM 3633 C C . GLY B 1 17 ? 16.859 30.891 28.531 1 73.81 17 GLY B C 1
ATOM 3634 O O . GLY B 1 17 ? 17.328 31.828 29.172 1 73.81 17 GLY B O 1
ATOM 3635 N N . ALA B 1 18 ? 17.266 29.594 28.609 1 73.06 18 ALA B N 1
ATOM 3636 C CA . ALA B 1 18 ? 18.375 29.312 29.516 1 73.06 18 ALA B CA 1
ATOM 3637 C C . ALA B 1 18 ? 19.672 29.094 28.734 1 73.06 18 ALA B C 1
ATOM 3639 O O . ALA B 1 18 ? 19.656 28.578 27.625 1 73.06 18 ALA B O 1
ATOM 3640 N N . ASN B 1 19 ? 20.766 29.547 29.359 1 71.31 19 ASN B N 1
ATOM 3641 C CA . ASN B 1 19 ? 22.125 29.281 28.906 1 71.31 19 ASN B CA 1
ATOM 3642 C C . ASN B 1 19 ? 22.312 29.656 27.438 1 71.31 19 ASN B C 1
ATOM 3644 O O . ASN B 1 19 ? 22.844 28.875 26.656 1 71.31 19 ASN B O 1
ATOM 3648 N N . GLY B 1 20 ? 21.688 30.781 26.969 1 77.44 20 GLY B N 1
ATOM 3649 C CA . GLY B 1 20 ? 21.922 31.281 25.625 1 77.44 20 GLY B CA 1
ATOM 3650 C C . GLY B 1 20 ? 20.922 30.766 24.609 1 77.44 20 GLY B C 1
ATOM 3651 O O . GLY B 1 20 ? 20.953 31.156 23.438 1 77.44 20 GLY B O 1
ATOM 3652 N N . THR B 1 21 ? 20.078 29.938 25.094 1 87.06 21 THR B N 1
ATOM 3653 C CA . THR B 1 21 ? 19.016 29.484 24.203 1 87.06 21 THR B CA 1
ATOM 3654 C C . THR B 1 21 ? 17.891 30.516 24.125 1 87.06 21 THR B C 1
ATOM 3656 O O . THR B 1 21 ? 17.594 31.188 25.125 1 87.06 21 THR B O 1
ATOM 3659 N N . PRO B 1 22 ? 17.391 30.625 22.938 1 91.94 22 PRO B N 1
ATOM 3660 C CA . PRO B 1 22 ? 16.312 31.625 22.812 1 91.94 22 PRO B CA 1
ATOM 3661 C C . PRO B 1 22 ? 15.117 31.312 23.719 1 91.94 22 PRO B C 1
ATOM 3663 O O . PRO B 1 22 ? 14.75 30.141 23.875 1 91.94 22 PRO B O 1
ATOM 3666 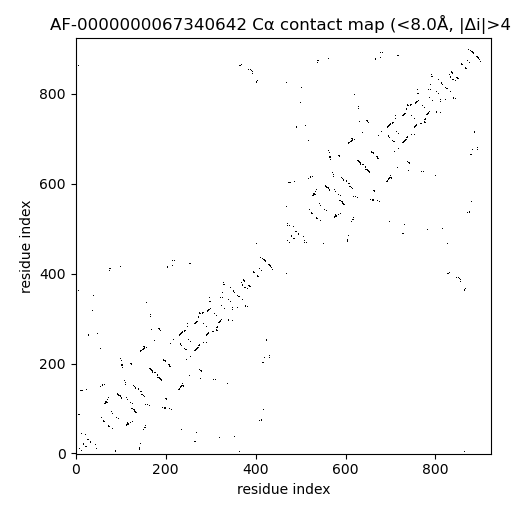N N . ALA B 1 23 ? 14.555 32.406 24.219 1 92.5 23 ALA B N 1
ATOM 3667 C CA . ALA B 1 23 ? 13.359 32.281 25.062 1 92.5 23 ALA B CA 1
ATOM 3668 C C . ALA B 1 23 ? 12.102 32.188 24.203 1 92.5 23 ALA B C 1
ATOM 3670 O O . ALA B 1 23 ? 12.148 32.406 22.984 1 92.5 23 ALA B O 1
ATOM 3671 N N . TRP B 1 24 ? 10.977 31.844 24.812 1 94.31 24 TRP B N 1
ATOM 3672 C CA . TRP B 1 24 ? 9.719 31.594 24.109 1 94.31 24 TRP B CA 1
ATOM 3673 C C . TRP B 1 24 ? 9.312 32.781 23.281 1 94.31 24 TRP B C 1
ATOM 3675 O O . TRP B 1 24 ? 8.938 32.656 22.109 1 94.31 24 TRP B O 1
ATOM 3685 N N . PRO B 1 25 ? 9.391 34 23.828 1 95.31 25 PRO B N 1
ATOM 3686 C CA . PRO B 1 25 ? 8.992 35.156 22.984 1 95.31 25 PRO B CA 1
ATOM 3687 C C . PRO B 1 25 ? 9.805 35.219 21.703 1 95.31 25 PRO B C 1
ATOM 3689 O O . PRO B 1 25 ? 9.25 35.531 20.641 1 95.31 25 PRO B O 1
ATOM 3692 N N . GLU B 1 26 ? 11.078 34.906 21.781 1 95.81 26 GLU B N 1
ATOM 3693 C CA . GLU B 1 26 ? 11.922 34.938 20.594 1 95.81 26 GLU B CA 1
ATOM 3694 C C . GLU B 1 26 ? 11.531 33.812 19.625 1 95.81 26 GLU B C 1
ATOM 3696 O O . GLU B 1 26 ? 11.453 34.031 18.406 1 95.81 26 GLU B O 1
ATOM 3701 N N . LEU B 1 27 ? 11.266 32.688 20.172 1 96.25 27 LEU B N 1
ATOM 3702 C CA . LEU B 1 27 ? 10.891 31.531 19.375 1 96.25 27 LEU B CA 1
ATOM 3703 C C . LEU B 1 27 ? 9.555 31.75 18.688 1 96.25 27 LEU B C 1
ATOM 3705 O O . LEU B 1 27 ? 9.289 31.188 17.625 1 96.25 27 LEU B O 1
ATOM 3709 N N . LEU B 1 28 ? 8.75 32.594 19.297 1 97.56 28 LEU B N 1
ATOM 3710 C CA . LEU B 1 28 ? 7.41 32.875 18.781 1 97.56 28 LEU B CA 1
ATOM 3711 C C . LEU B 1 28 ? 7.402 34.094 17.875 1 97.56 28 LEU B C 1
ATOM 3713 O O . LEU B 1 28 ? 6.348 34.5 17.391 1 97.56 28 LEU B O 1
ATOM 3717 N N . GLY B 1 29 ? 8.547 34.75 17.688 1 97.56 29 GLY B N 1
ATOM 3718 C CA . GLY B 1 29 ? 8.695 35.781 16.656 1 97.56 29 GLY B CA 1
ATOM 3719 C C . GLY B 1 29 ? 8.609 37.188 17.188 1 97.56 29 GLY B C 1
ATOM 3720 O O . GLY B 1 29 ? 8.305 38.125 16.453 1 97.56 29 GLY B O 1
ATOM 3721 N N . SER B 1 30 ? 8.859 37.375 18.5 1 96.44 30 SER B N 1
ATOM 3722 C CA . SER B 1 30 ? 8.734 38.719 19.078 1 96.44 30 SER B CA 1
ATOM 3723 C C . SER B 1 30 ? 9.633 39.719 18.375 1 96.44 30 SER B C 1
ATOM 3725 O O . SER B 1 30 ? 9.281 40.875 18.234 1 96.44 30 SER B O 1
ATOM 3727 N N . ALA B 1 31 ? 10.781 39.219 17.906 1 96.06 31 ALA B N 1
ATOM 3728 C CA . ALA B 1 31 ? 11.719 40.094 17.188 1 96.06 31 ALA B CA 1
ATOM 3729 C C . ALA B 1 31 ? 11.891 39.625 15.742 1 96.06 31 ALA B C 1
ATOM 3731 O O . ALA B 1 31 ? 12.984 39.719 15.18 1 96.06 31 ALA B O 1
ATOM 3732 N N . HIS B 1 32 ? 10.844 39.062 15.227 1 97.5 32 HIS B N 1
ATOM 3733 C CA . HIS B 1 32 ? 10.828 38.594 13.844 1 97.5 32 HIS B CA 1
ATOM 3734 C C . HIS B 1 32 ? 11.969 37.625 13.57 1 97.5 32 HIS B C 1
ATOM 3736 O O . HIS B 1 32 ? 12.586 37.656 12.508 1 97.5 32 HIS B O 1
ATOM 3742 N N . TRP B 1 33 ? 12.312 36.875 14.609 1 97.94 33 TRP B N 1
ATOM 3743 C CA . TRP B 1 33 ? 13.297 35.812 14.594 1 97.94 33 TRP B CA 1
ATOM 3744 C C . TRP B 1 33 ? 14.664 36.344 14.148 1 97.94 33 TRP B C 1
ATOM 3746 O O . TRP B 1 33 ? 15.43 35.625 13.508 1 97.94 33 TRP B O 1
ATOM 3756 N N . ASP B 1 34 ? 14.891 37.562 14.367 1 95.88 34 ASP B N 1
ATOM 3757 C CA . ASP B 1 34 ? 16.203 38.125 14.078 1 95.88 34 ASP B CA 1
ATOM 3758 C C . ASP B 1 34 ? 17.312 37.344 14.766 1 95.88 34 ASP B C 1
ATOM 3760 O O . ASP B 1 34 ? 17.25 37.094 15.977 1 95.88 34 ASP B O 1
ATOM 3764 N N . GLY B 1 35 ? 18.266 36.875 13.969 1 94.56 35 GLY B N 1
ATOM 3765 C CA . GLY B 1 35 ? 19.406 36.156 14.484 1 94.56 35 GLY B CA 1
ATOM 3766 C C . GLY B 1 35 ? 19.141 34.688 14.656 1 94.56 35 GLY B C 1
ATOM 3767 O O . GLY B 1 35 ? 20.047 33.906 15.031 1 94.56 35 GLY B O 1
ATOM 3768 N N . LEU B 1 36 ? 17.969 34.219 14.391 1 96.38 36 LEU B N 1
ATOM 3769 C CA . LEU B 1 36 ? 17.641 32.844 14.656 1 96.38 36 LEU B CA 1
ATOM 3770 C C . LEU B 1 36 ? 17.469 32.062 13.359 1 96.38 36 LEU B C 1
ATOM 3772 O O . LEU B 1 36 ? 17.469 30.828 13.367 1 96.38 36 LEU B O 1
ATOM 3776 N N . ILE B 1 37 ? 17.375 32.719 12.258 1 96.19 37 ILE B N 1
ATOM 3777 C CA . ILE B 1 37 ? 16.984 32.062 11 1 96.19 37 ILE B CA 1
ATOM 3778 C C . ILE B 1 37 ? 18.234 31.641 10.234 1 96.19 37 ILE B C 1
ATOM 3780 O O . ILE B 1 37 ? 18.25 30.594 9.578 1 96.19 37 ILE B O 1
ATOM 3784 N N . ASP B 1 38 ? 19.281 32.438 10.336 1 92.44 38 ASP B N 1
ATOM 3785 C CA . ASP B 1 38 ? 20.531 32.188 9.617 1 92.44 38 ASP B CA 1
ATOM 3786 C C . ASP B 1 38 ? 21.75 32.562 10.453 1 92.44 38 ASP B C 1
ATOM 3788 O O . ASP B 1 38 ? 22.047 33.75 10.586 1 92.44 38 ASP B O 1
ATOM 3792 N N . PRO B 1 39 ? 22.5 31.656 10.938 1 93.25 39 PRO B N 1
ATOM 3793 C CA . PRO B 1 39 ? 22.219 30.219 10.883 1 93.25 39 PRO B CA 1
ATOM 3794 C C . PRO B 1 39 ? 20.953 29.844 11.664 1 93.25 39 PRO B C 1
ATOM 3796 O O . PRO B 1 39 ? 20.562 30.547 12.602 1 93.25 39 PRO B O 1
ATOM 3799 N N . LEU B 1 40 ? 20.375 28.812 11.195 1 96.06 40 LEU B N 1
ATOM 3800 C CA . LEU B 1 40 ? 19.156 28.375 11.859 1 96.06 40 LEU B CA 1
ATOM 3801 C C . LEU B 1 40 ? 19.453 27.875 13.273 1 96.06 40 LEU B C 1
ATOM 3803 O O . LEU B 1 40 ? 20.219 26.922 13.453 1 96.06 40 LEU B O 1
ATOM 3807 N N . ASP B 1 41 ? 18.875 28.547 14.203 1 94.44 41 ASP B N 1
ATOM 3808 C CA . ASP B 1 41 ? 19.062 28.188 15.609 1 94.44 41 ASP B CA 1
ATOM 3809 C C . ASP B 1 41 ? 18.5 26.797 15.906 1 94.44 41 ASP B C 1
ATOM 3811 O O . ASP B 1 41 ? 17.469 26.422 15.367 1 94.44 41 ASP B O 1
ATOM 3815 N N . LEU B 1 42 ? 19.141 26.094 16.766 1 93.5 42 LEU B N 1
ATOM 3816 C CA . LEU B 1 42 ? 18.781 24.719 17.047 1 93.5 42 LEU B CA 1
ATOM 3817 C C . LEU B 1 42 ? 17.422 24.641 17.719 1 93.5 42 LEU B C 1
ATOM 3819 O O . LEU B 1 42 ? 16.609 23.766 17.391 1 93.5 42 LEU B O 1
ATOM 3823 N N . THR B 1 43 ? 17.141 25.484 18.641 1 93.38 43 THR B N 1
ATOM 3824 C CA . THR B 1 43 ? 15.875 25.469 19.359 1 93.38 43 THR B CA 1
ATOM 3825 C C . THR B 1 43 ? 14.727 25.844 18.438 1 93.38 43 THR B C 1
ATOM 3827 O O . THR B 1 43 ? 13.656 25.234 18.469 1 93.38 43 THR B O 1
ATOM 3830 N N . LEU B 1 44 ? 14.938 26.859 17.609 1 95.69 44 LEU B N 1
ATOM 3831 C CA . LEU B 1 44 ? 13.93 27.219 16.625 1 95.69 44 LEU B CA 1
ATOM 3832 C C . LEU B 1 44 ? 13.703 26.078 15.641 1 95.69 44 LEU B C 1
ATOM 3834 O O . LEU B 1 44 ? 12.562 25.766 15.281 1 95.69 44 LEU B O 1
ATOM 3838 N N . ARG B 1 45 ? 14.797 25.438 15.258 1 96 45 ARG B N 1
ATOM 3839 C CA . ARG B 1 45 ? 14.719 24.281 14.375 1 96 45 ARG B CA 1
ATOM 3840 C C . ARG B 1 45 ? 13.789 23.219 14.953 1 96 45 ARG B C 1
ATOM 3842 O O . ARG B 1 45 ? 12.914 22.703 14.258 1 96 45 ARG B O 1
ATOM 3849 N N . ARG B 1 46 ? 13.961 22.969 16.156 1 94.62 46 ARG B N 1
ATOM 3850 C CA . ARG B 1 46 ? 13.164 21.938 16.828 1 94.62 46 ARG B CA 1
ATOM 3851 C C . ARG B 1 46 ? 11.695 22.328 16.891 1 94.62 46 ARG B C 1
ATOM 3853 O O . ARG B 1 46 ? 10.812 21.5 16.703 1 94.62 46 ARG B O 1
ATOM 3860 N N . LEU B 1 47 ? 11.445 23.578 17.156 1 95.5 47 LEU B N 1
ATOM 3861 C CA . LEU B 1 47 ? 10.062 24.047 17.203 1 95.5 47 LEU B CA 1
ATOM 3862 C C . LEU B 1 47 ? 9.406 23.938 15.836 1 95.5 47 LEU B C 1
ATOM 3864 O O . LEU B 1 47 ? 8.266 23.5 15.719 1 95.5 47 LEU B O 1
ATOM 3868 N N . VAL B 1 48 ? 10.148 24.312 14.805 1 97.5 48 VAL B N 1
ATOM 3869 C CA . VAL B 1 48 ? 9.648 24.234 13.438 1 97.5 48 VAL B CA 1
ATOM 3870 C C . VAL B 1 48 ? 9.336 22.797 13.07 1 97.5 48 VAL B C 1
ATOM 3872 O O . VAL B 1 48 ? 8.281 22.5 12.516 1 97.5 48 VAL B O 1
ATOM 3875 N N . LEU B 1 49 ? 10.188 21.938 13.43 1 96.94 49 LEU B N 1
ATOM 3876 C CA . LEU B 1 49 ? 9.992 20.516 13.133 1 96.94 49 LEU B CA 1
ATOM 3877 C C . LEU B 1 49 ? 8.797 19.953 13.906 1 96.94 49 LEU B C 1
ATOM 3879 O O . LEU B 1 49 ? 8.031 19.156 13.375 1 96.94 49 LEU B O 1
ATOM 3883 N N . LEU B 1 50 ? 8.656 20.406 15.148 1 95.81 50 LEU B N 1
ATOM 3884 C CA . LEU B 1 50 ? 7.496 20 15.93 1 95.81 50 LEU B CA 1
ATOM 3885 C C . LEU B 1 50 ? 6.203 20.406 15.242 1 95.81 50 LEU B C 1
ATOM 3887 O O . LEU B 1 50 ? 5.281 19.594 15.102 1 95.81 50 LEU B O 1
ATOM 3891 N N . CYS B 1 51 ? 6.16 21.594 14.805 1 97.31 51 CYS B N 1
ATOM 3892 C CA . CYS B 1 51 ? 4.977 22.094 14.109 1 97.31 51 CYS B CA 1
ATOM 3893 C C . CYS B 1 51 ? 4.727 21.312 12.828 1 97.31 51 CYS B C 1
ATOM 3895 O O . CYS B 1 51 ? 3.59 20.938 12.531 1 97.31 51 CYS B O 1
ATOM 3897 N N . GLY B 1 52 ? 5.785 21.078 12.094 1 97.75 52 GLY B N 1
ATOM 3898 C CA . GLY B 1 52 ? 5.656 20.266 10.891 1 97.75 52 GLY B CA 1
ATOM 3899 C C . GLY B 1 52 ? 5.121 18.875 11.148 1 97.75 52 GLY B C 1
ATOM 3900 O O . GLY B 1 52 ? 4.285 18.375 10.398 1 97.75 52 GLY B O 1
ATOM 3901 N N . ASP B 1 53 ? 5.621 18.281 12.203 1 97.12 53 ASP B N 1
ATOM 3902 C CA . ASP B 1 53 ? 5.172 16.938 12.539 1 97.12 53 ASP B CA 1
ATOM 3903 C C . ASP B 1 53 ? 3.709 16.938 12.992 1 97.12 53 ASP B C 1
ATOM 3905 O O . ASP B 1 53 ? 2.965 16 12.703 1 97.12 53 ASP B O 1
ATOM 3909 N N . LEU B 1 54 ? 3.332 17.938 13.727 1 97.88 54 LEU B N 1
ATOM 3910 C CA . LEU B 1 54 ? 1.924 18.094 14.078 1 97.88 54 LEU B CA 1
ATOM 3911 C C . LEU B 1 54 ? 1.062 18.203 12.828 1 97.88 54 LEU B C 1
ATOM 3913 O O . LEU B 1 54 ? -0.011 17.609 12.75 1 97.88 54 LEU B O 1
ATOM 3917 N N . CYS B 1 55 ? 1.541 18.953 11.898 1 97.94 55 CYS B N 1
ATOM 3918 C CA . CYS B 1 55 ? 0.833 19.078 10.633 1 97.94 55 CYS B CA 1
ATOM 3919 C C . CYS B 1 55 ? 0.79 17.734 9.906 1 97.94 55 CYS B C 1
ATOM 3921 O O . CYS B 1 55 ? -0.251 17.344 9.375 1 97.94 55 CYS B O 1
ATOM 3923 N N . GLN B 1 56 ? 1.864 17.031 9.938 1 97.62 56 GLN B N 1
ATOM 3924 C CA . GLN B 1 56 ? 1.947 15.742 9.25 1 97.62 56 GLN B CA 1
ATOM 3925 C C . GLN B 1 56 ? 0.918 14.758 9.805 1 97.62 56 GLN B C 1
ATOM 3927 O O . GLN B 1 56 ? 0.38 13.938 9.062 1 97.62 56 GLN B O 1
ATOM 3932 N N . VAL B 1 57 ? 0.636 14.844 11.023 1 98.19 57 VAL B N 1
ATOM 3933 C CA . VAL B 1 57 ? -0.364 13.992 11.664 1 98.19 57 VAL B CA 1
ATOM 3934 C C . VAL B 1 57 ? -1.693 14.109 10.922 1 98.19 57 VAL B C 1
ATOM 3936 O O . VAL B 1 57 ? -2.428 13.125 10.781 1 98.19 57 VAL B O 1
ATOM 3939 N N . THR B 1 58 ? -2.004 15.266 10.398 1 97.75 58 THR B N 1
ATOM 3940 C CA . THR B 1 58 ? -3.27 15.445 9.695 1 97.75 58 THR B CA 1
ATOM 3941 C C . THR B 1 58 ? -3.301 14.625 8.414 1 97.75 58 THR B C 1
ATOM 3943 O O . THR B 1 58 ? -4.344 14.086 8.039 1 97.75 58 THR B O 1
ATOM 3946 N N . TYR B 1 59 ? -2.178 14.562 7.797 1 96.25 59 TYR B N 1
ATOM 3947 C CA . TYR B 1 59 ? -2.1 13.75 6.586 1 96.25 59 TYR B CA 1
ATOM 3948 C C . TYR B 1 59 ? -2.115 12.266 6.926 1 96.25 59 TYR B C 1
ATOM 3950 O O . TYR B 1 59 ? -2.809 11.484 6.273 1 96.25 59 TYR B O 1
ATOM 3958 N N . ASP B 1 60 ? -1.389 11.914 7.949 1 97.44 60 ASP B N 1
ATOM 3959 C CA . ASP B 1 60 ? -1.185 10.516 8.297 1 97.44 60 ASP B CA 1
ATOM 3960 C C . ASP B 1 60 ? -2.484 9.875 8.781 1 97.44 60 ASP B C 1
ATOM 3962 O O . ASP B 1 60 ? -2.621 8.648 8.766 1 97.44 60 ASP B O 1
ATOM 3966 N N . SER B 1 61 ? -3.416 10.633 9.242 1 97.88 61 SER B N 1
ATOM 3967 C CA . SER B 1 61 ? -4.613 10.102 9.883 1 97.88 61 SER B CA 1
ATOM 3968 C C . SER B 1 61 ? -5.852 10.336 9.023 1 97.88 61 SER B C 1
ATOM 3970 O O . SER B 1 61 ? -6.949 9.891 9.359 1 97.88 61 SER B O 1
ATOM 3972 N N . PHE B 1 62 ? -5.691 10.93 7.926 1 96.94 62 PHE B N 1
ATOM 3973 C CA . PHE B 1 62 ? -6.824 11.273 7.074 1 96.94 62 PHE B CA 1
ATOM 3974 C C . PHE B 1 62 ? -7.219 10.086 6.203 1 96.94 62 PHE B C 1
ATOM 3976 O O . PHE B 1 62 ? -6.363 9.453 5.582 1 96.94 62 PHE B O 1
ATOM 3983 N N . ASN B 1 63 ? -8.492 9.781 6.18 1 96.62 63 ASN B N 1
ATOM 3984 C CA . ASN B 1 63 ? -9.008 8.742 5.297 1 96.62 63 ASN B CA 1
ATOM 3985 C C . ASN B 1 63 ? -9.375 9.297 3.924 1 96.62 63 ASN B C 1
ATOM 3987 O O . ASN B 1 63 ? -10.477 9.812 3.73 1 96.62 63 ASN B O 1
ATOM 3991 N N . SER B 1 64 ? -8.547 9.094 2.998 1 94 64 SER B N 1
ATOM 3992 C CA . SER B 1 64 ? -8.781 9.625 1.659 1 94 64 SER B CA 1
ATOM 3993 C C . SER B 1 64 ? -9.297 8.547 0.716 1 94 64 SER B C 1
ATOM 3995 O O . SER B 1 64 ? -9.383 8.758 -0.495 1 94 64 SER B O 1
ATOM 3997 N N . ASP B 1 65 ? -9.555 7.359 1.211 1 94.88 65 ASP B N 1
ATOM 3998 C CA . ASP B 1 65 ? -10.023 6.25 0.384 1 94.88 65 ASP B CA 1
ATOM 3999 C C . ASP B 1 65 ? -11.5 6.41 0.039 1 94.88 65 ASP B C 1
ATOM 4001 O O . ASP B 1 65 ? -12.367 6.184 0.882 1 94.88 65 ASP B O 1
ATOM 4005 N N . ALA B 1 66 ? -11.812 6.691 -1.195 1 94.94 66 ALA B N 1
ATOM 4006 C CA . ALA B 1 66 ? -13.188 6.961 -1.631 1 94.94 66 ALA B CA 1
ATOM 4007 C C . ALA B 1 66 ? -14.055 5.711 -1.511 1 94.94 66 ALA B C 1
ATOM 4009 O O . ALA B 1 66 ? -15.281 5.801 -1.535 1 94.94 66 ALA B O 1
ATOM 4010 N N . HIS B 1 67 ? -13.445 4.57 -1.408 1 97.06 67 HIS B N 1
ATOM 4011 C CA . HIS B 1 67 ? -14.203 3.328 -1.288 1 97.06 67 HIS B CA 1
ATOM 4012 C C . HIS B 1 67 ? -14.711 3.129 0.136 1 97.06 67 HIS B C 1
ATOM 4014 O O . HIS B 1 67 ? -15.57 2.279 0.38 1 97.06 67 HIS B O 1
ATOM 4020 N N . SER B 1 68 ? -14.188 3.824 1.059 1 97 68 SER B N 1
ATOM 4021 C CA . SER B 1 68 ? -14.594 3.729 2.457 1 97 68 SER B CA 1
ATOM 4022 C C . SER B 1 68 ? -15.836 4.574 2.734 1 97 68 SER B C 1
ATOM 4024 O O . SER B 1 68 ? -15.938 5.707 2.262 1 97 68 SER B O 1
ATOM 4026 N N . LYS B 1 69 ? -16.703 4.031 3.533 1 97.12 69 LYS B N 1
ATOM 4027 C CA . LYS B 1 69 ? -17.875 4.785 3.99 1 97.12 69 LYS B CA 1
ATOM 4028 C C . LYS B 1 69 ? -17.453 6.016 4.785 1 97.12 69 LYS B C 1
ATOM 4030 O O . LYS B 1 69 ? -18.234 6.949 4.965 1 97.12 69 LYS B O 1
ATOM 4035 N N . TYR B 1 70 ? -16.266 6.047 5.219 1 97.62 70 TYR B N 1
ATOM 4036 C CA . TYR B 1 70 ? -15.797 7.09 6.125 1 97.62 70 TYR B CA 1
ATOM 4037 C C . TYR B 1 70 ? -14.719 7.945 5.469 1 97.62 70 TYR B C 1
ATOM 4039 O O . TYR B 1 70 ? -13.914 8.57 6.16 1 97.62 70 TYR B O 1
ATOM 4047 N N . CYS B 1 71 ? -14.648 7.883 4.152 1 96.25 71 CYS B N 1
ATOM 4048 C CA . CYS B 1 71 ? -13.766 8.773 3.41 1 96.25 71 CYS B CA 1
ATOM 4049 C C . CYS B 1 71 ? -13.984 10.227 3.828 1 96.25 71 CYS B C 1
ATOM 4051 O O . CYS B 1 71 ? -15.117 10.703 3.859 1 96.25 71 CYS B O 1
ATOM 4053 N N . GLY B 1 72 ? -12.883 10.914 4.195 1 95.38 72 GLY B N 1
ATOM 4054 C CA . GLY B 1 72 ? -12.984 12.312 4.59 1 95.38 72 GLY B CA 1
ATOM 4055 C C . GLY B 1 72 ? -12.906 12.516 6.09 1 95.38 72 GLY B C 1
ATOM 4056 O O . GLY B 1 72 ? -12.984 13.648 6.57 1 95.38 72 GLY B O 1
ATOM 4057 N N . THR B 1 73 ? -12.781 11.461 6.84 1 97.06 73 THR B N 1
ATOM 4058 C CA . THR B 1 73 ? -12.688 11.547 8.297 1 97.06 73 THR B CA 1
ATOM 4059 C C . THR B 1 73 ? -11.258 11.312 8.766 1 97.06 73 THR B C 1
ATOM 4061 O O . THR B 1 73 ? -10.375 11.008 7.961 1 97.06 73 THR B O 1
ATOM 4064 N N . CYS B 1 74 ? -11.07 11.555 10.016 1 97.94 74 CYS B N 1
ATOM 4065 C CA . CYS B 1 74 ? -9.875 11.086 10.711 1 97.94 74 CYS B CA 1
ATOM 4066 C C . CYS B 1 74 ? -10.016 9.617 11.094 1 97.94 74 CYS B C 1
ATOM 4068 O O . CYS B 1 74 ? -11.031 9.203 11.648 1 97.94 74 CYS B O 1
ATOM 4070 N N . ARG B 1 75 ? -9.016 8.844 10.898 1 97.88 75 ARG B N 1
ATOM 4071 C CA . ARG B 1 75 ? -9.078 7.398 11.125 1 97.88 75 ARG B CA 1
ATOM 4072 C C . ARG B 1 75 ? -9.031 7.074 12.609 1 97.88 75 ARG B C 1
ATOM 4074 O O . ARG B 1 75 ? -9.367 5.957 13.016 1 97.88 75 ARG B O 1
ATOM 4081 N N . PHE B 1 76 ? -8.625 8.016 13.445 1 97.88 76 PHE B N 1
ATOM 4082 C CA . PHE B 1 76 ? -8.344 7.688 14.836 1 97.88 76 PHE B CA 1
ATOM 4083 C C . PHE B 1 76 ? -9.117 8.602 15.773 1 97.88 76 PHE B C 1
ATOM 4085 O O . PHE B 1 76 ? -9.492 9.711 15.398 1 97.88 76 PHE B O 1
ATOM 4092 N N . SER B 1 77 ? -9.281 8.133 16.969 1 97.31 77 SER B N 1
ATOM 4093 C CA . SER B 1 77 ? -9.906 8.938 18 1 97.31 77 SER B CA 1
ATOM 4094 C C . SER B 1 77 ? -8.945 10.016 18.516 1 97.31 77 SER B C 1
ATOM 4096 O O . SER B 1 77 ? -7.742 9.938 18.281 1 97.31 77 SER B O 1
ATOM 4098 N N . ARG B 1 78 ? -9.477 11.008 19.203 1 97.19 78 ARG B N 1
ATOM 4099 C CA . ARG B 1 78 ? -8.641 12.055 19.781 1 97.19 78 ARG B CA 1
ATOM 4100 C C . ARG B 1 78 ? -7.609 11.461 20.75 1 97.19 78 ARG B C 1
ATOM 4102 O O . ARG B 1 78 ? -6.457 11.891 20.766 1 97.19 78 ARG B O 1
ATOM 4109 N N . ALA B 1 79 ? -8.023 10.406 21.453 1 95.75 79 ALA B N 1
ATOM 4110 C CA . ALA B 1 79 ? -7.184 9.82 22.5 1 95.75 79 ALA B CA 1
ATOM 4111 C C . ALA B 1 79 ? -6 9.078 21.891 1 95.75 79 ALA B C 1
ATOM 4113 O O . ALA B 1 79 ? -4.926 9.008 22.484 1 95.75 79 ALA B O 1
ATOM 4114 N N . THR B 1 80 ? -6.191 8.586 20.688 1 96.62 80 THR B N 1
ATOM 4115 C CA . THR B 1 80 ? -5.152 7.707 20.172 1 96.62 80 THR B CA 1
ATOM 4116 C C . THR B 1 80 ? -4.508 8.312 18.922 1 96.62 80 THR B C 1
ATOM 4118 O O . THR B 1 80 ? -3.598 7.719 18.344 1 96.62 80 THR B O 1
ATOM 4121 N N . LEU B 1 81 ? -4.871 9.469 18.516 1 98.25 81 LEU B N 1
ATOM 4122 C CA . LEU B 1 81 ? -4.418 10.086 17.266 1 98.25 81 LEU B CA 1
ATOM 4123 C C . LEU B 1 81 ? -2.896 10.125 17.203 1 98.25 81 LEU B C 1
ATOM 4125 O O . LEU B 1 81 ? -2.295 9.633 16.25 1 98.25 81 LEU B O 1
ATOM 4129 N N . PHE B 1 82 ? -2.262 10.633 18.203 1 97.69 82 PHE B N 1
ATOM 4130 C CA . PHE B 1 82 ? -0.82 10.852 18.188 1 97.69 82 PHE B CA 1
ATOM 4131 C C . PHE B 1 82 ? -0.067 9.539 18.328 1 97.69 82 PHE B C 1
ATOM 4133 O O . PHE B 1 82 ? 0.952 9.32 17.672 1 97.69 82 PHE B O 1
ATOM 4140 N N . SER B 1 83 ? -0.557 8.641 19.141 1 95.94 83 SER B N 1
ATOM 4141 C CA . SER B 1 83 ? 0.112 7.355 19.281 1 95.94 83 SER B CA 1
ATOM 4142 C C . SER B 1 83 ? -0.018 6.516 18.016 1 95.94 83 SER B C 1
ATOM 4144 O O . SER B 1 83 ? 0.952 5.895 17.578 1 95.94 83 SER B O 1
ATOM 4146 N N . ARG B 1 84 ? -1.173 6.523 17.406 1 96.69 84 ARG B N 1
ATOM 4147 C CA . ARG B 1 84 ? -1.435 5.68 16.25 1 96.69 84 ARG B CA 1
ATOM 4148 C C . ARG B 1 84 ? -0.701 6.203 15.016 1 96.69 84 ARG B C 1
ATOM 4150 O O . ARG B 1 84 ? -0.432 5.449 14.078 1 96.69 84 ARG B O 1
ATOM 4157 N N . THR B 1 85 ? -0.351 7.449 14.984 1 97.19 85 THR B N 1
ATOM 4158 C CA . THR B 1 85 ? 0.43 8.008 13.891 1 97.19 85 THR B CA 1
ATOM 4159 C C . THR B 1 85 ? 1.917 8.016 14.234 1 97.19 85 THR B C 1
ATOM 4161 O O . THR B 1 85 ? 2.729 8.562 13.484 1 97.19 85 THR B O 1
ATOM 4164 N N . GLN B 1 86 ? 2.25 7.52 15.414 1 93.44 86 GLN B N 1
ATOM 4165 C CA . GLN B 1 86 ? 3.629 7.422 15.883 1 93.44 86 GLN B CA 1
ATOM 4166 C C . GLN B 1 86 ? 4.289 8.797 15.938 1 93.44 86 GLN B C 1
ATOM 4168 O O . GLN B 1 86 ? 5.434 8.961 15.508 1 93.44 86 GLN B O 1
ATOM 4173 N N . PHE B 1 87 ? 3.494 9.734 16.344 1 94.31 87 PHE B N 1
ATOM 4174 C CA . PHE B 1 87 ? 4.008 11.07 16.594 1 94.31 87 PHE B CA 1
ATOM 4175 C C . PHE B 1 87 ? 5.086 11.047 17.672 1 94.31 87 PHE B C 1
ATOM 4177 O O . PHE B 1 87 ? 4.871 10.523 18.766 1 94.31 87 PHE B O 1
ATOM 4184 N N . PRO B 1 88 ? 6.219 11.641 17.312 1 87.12 88 PRO B N 1
ATOM 4185 C CA . PRO B 1 88 ? 7.344 11.477 18.234 1 87.12 88 PRO B CA 1
ATOM 4186 C C . PRO B 1 88 ? 7.062 12.086 19.609 1 87.12 88 PRO B C 1
ATOM 4188 O O . PRO B 1 88 ? 7.551 11.578 20.625 1 87.12 88 PRO B O 1
ATOM 4191 N N . ALA B 1 89 ? 6.277 13.133 19.734 1 90.81 89 ALA B N 1
ATOM 4192 C CA . ALA B 1 89 ? 5.992 13.812 21 1 90.81 89 ALA B CA 1
ATOM 4193 C C . ALA B 1 89 ? 4.57 13.523 21.469 1 90.81 89 ALA B C 1
ATOM 4195 O O . ALA B 1 89 ? 3.904 14.398 22.031 1 90.81 89 ALA B O 1
ATOM 4196 N N . ALA B 1 90 ? 4.164 12.328 21.281 1 93.31 90 ALA B N 1
ATOM 4197 C CA . ALA B 1 90 ? 2.777 11.961 21.547 1 93.31 90 ALA B CA 1
ATOM 4198 C C . ALA B 1 90 ? 2.43 12.172 23.016 1 93.31 90 ALA B C 1
ATOM 4200 O O . ALA B 1 90 ? 1.306 12.555 23.344 1 93.31 90 ALA B O 1
ATOM 4201 N N . ALA B 1 91 ? 3.342 11.977 23.922 1 91.25 91 ALA B N 1
ATOM 4202 C CA . ALA B 1 91 ? 3.084 12.078 25.344 1 91.25 91 ALA B CA 1
ATOM 4203 C C . ALA B 1 91 ? 2.971 13.539 25.781 1 91.25 91 ALA B C 1
ATOM 4205 O O . ALA B 1 91 ? 2.477 13.828 26.875 1 91.25 91 ALA B O 1
ATOM 4206 N N . ASP B 1 92 ? 3.346 14.484 24.938 1 93.62 92 ASP B N 1
ATOM 4207 C CA . ASP B 1 92 ? 3.48 15.883 25.344 1 93.62 92 ASP B CA 1
ATOM 4208 C C . ASP B 1 92 ? 2.273 16.703 24.891 1 93.62 92 ASP B C 1
ATOM 4210 O O . ASP B 1 92 ? 2.17 17.891 25.203 1 93.62 92 ASP B O 1
ATOM 4214 N N . VAL B 1 93 ? 1.434 16.109 24.125 1 96.06 93 VAL B N 1
ATOM 4215 C CA . VAL B 1 93 ? 0.317 16.859 23.547 1 96.06 93 VAL B CA 1
ATOM 4216 C C . VAL B 1 93 ? -0.958 16.016 23.625 1 96.06 93 VAL B C 1
ATOM 4218 O O . VAL B 1 93 ? -0.908 14.789 23.547 1 96.06 93 VAL B O 1
ATOM 4221 N N . SER B 1 94 ? -2.027 16.688 23.797 1 96.69 94 SER B N 1
ATOM 4222 C CA . SER B 1 94 ? -3.336 16.047 23.797 1 96.69 94 SER B CA 1
ATOM 4223 C C . SER B 1 94 ? -4.305 16.75 22.859 1 96.69 94 SER B C 1
ATOM 4225 O O . SER B 1 94 ? -4.309 17.984 22.781 1 96.69 94 SER B O 1
ATOM 4227 N N . VAL B 1 95 ? -5.113 15.992 22.203 1 98.06 95 VAL B N 1
ATOM 4228 C CA . VAL B 1 95 ? -6.066 16.578 21.266 1 98.06 95 VAL B CA 1
ATOM 4229 C C . VAL B 1 95 ? -7.301 17.062 22.016 1 98.06 95 VAL B C 1
ATOM 4231 O O . VAL B 1 95 ? -7.918 16.312 22.766 1 98.06 95 VAL B O 1
ATOM 4234 N N . ALA B 1 96 ? -7.648 18.281 21.781 1 97.5 96 ALA B N 1
ATOM 4235 C CA . ALA B 1 96 ? -8.805 18.875 22.438 1 97.5 96 ALA B CA 1
ATOM 4236 C C . ALA B 1 96 ? -10.047 18.781 21.562 1 97.5 96 ALA B C 1
ATOM 4238 O O . ALA B 1 96 ? -11.164 18.609 22.062 1 97.5 96 ALA B O 1
ATOM 4239 N N . ALA B 1 97 ? -9.844 18.875 20.266 1 97.56 97 ALA B N 1
ATOM 4240 C CA . ALA B 1 97 ? -10.992 18.844 19.359 1 97.56 97 ALA B CA 1
ATOM 4241 C C . ALA B 1 97 ? -10.562 18.5 17.938 1 97.56 97 ALA B C 1
ATOM 4243 O O . ALA B 1 97 ? -9.477 18.891 17.5 1 97.56 97 ALA B O 1
ATOM 4244 N N . ASN B 1 98 ? -11.438 17.812 17.234 1 97.88 98 ASN B N 1
ATOM 4245 C CA . ASN B 1 98 ? -11.375 17.703 15.789 1 97.88 98 ASN B CA 1
ATOM 4246 C C . ASN B 1 98 ? -12.094 18.859 15.109 1 97.88 98 ASN B C 1
ATOM 4248 O O . ASN B 1 98 ? -13.055 19.406 15.656 1 97.88 98 ASN B O 1
ATOM 4252 N N . LEU B 1 99 ? -11.641 19.172 13.945 1 97.62 99 LEU B N 1
ATOM 4253 C CA . LEU B 1 99 ? -12.258 20.234 13.172 1 97.62 99 LEU B CA 1
ATOM 4254 C C . LEU B 1 99 ? -12.797 19.703 11.844 1 97.62 99 LEU B C 1
ATOM 4256 O O . LEU B 1 99 ? -12.094 18.984 11.133 1 97.62 99 LEU B O 1
ATOM 4260 N N . TYR B 1 100 ? -14.031 20.078 11.523 1 96.56 100 TYR B N 1
ATOM 4261 C CA . TYR B 1 100 ? -14.68 19.688 10.273 1 96.56 100 TYR B CA 1
ATOM 4262 C C . TYR B 1 100 ? -15.055 20.922 9.453 1 96.56 100 TYR B C 1
ATOM 4264 O O . TYR B 1 100 ? -15.375 21.969 10.008 1 96.56 100 TYR B O 1
ATOM 4272 N N . ALA B 1 101 ? -14.953 20.781 8.148 1 94.81 101 ALA B N 1
ATOM 4273 C CA . ALA B 1 101 ? -15.289 21.891 7.266 1 94.81 101 ALA B CA 1
ATOM 4274 C C . ALA B 1 101 ? -16.141 21.422 6.09 1 94.81 101 ALA B C 1
ATOM 4276 O O . ALA B 1 101 ? -16.188 20.234 5.793 1 94.81 101 ALA B O 1
ATOM 4277 N N . THR B 1 102 ? -16.812 22.297 5.535 1 91.94 102 THR B N 1
ATOM 4278 C CA . THR B 1 102 ? -17.531 22.172 4.273 1 91.94 102 THR B CA 1
ATOM 4279 C C . THR B 1 102 ? -17.281 23.391 3.383 1 91.94 102 THR B C 1
ATOM 4281 O O . THR B 1 102 ? -16.516 24.281 3.742 1 91.94 102 THR B O 1
ATOM 4284 N N . ALA B 1 103 ? -17.703 23.25 2.152 1 80.69 103 ALA B N 1
ATOM 4285 C CA . ALA B 1 103 ? -17.578 24.406 1.27 1 80.69 103 ALA B CA 1
ATOM 4286 C C . ALA B 1 103 ? -18.922 24.719 0.589 1 80.69 103 ALA B C 1
ATOM 4288 O O . ALA B 1 103 ? -19.516 23.844 -0.035 1 80.69 103 ALA B O 1
ATOM 4289 N N . ALA B 1 104 ? -19.375 25.891 0.823 1 69.19 104 ALA B N 1
ATOM 4290 C CA . ALA B 1 104 ? -20.641 26.312 0.252 1 69.19 104 ALA B CA 1
ATOM 4291 C C . ALA B 1 104 ? -20.562 26.391 -1.271 1 69.19 104 ALA B C 1
ATOM 4293 O O . ALA B 1 104 ? -21.594 26.344 -1.951 1 69.19 104 ALA B O 1
ATOM 4294 N N . THR B 1 105 ? -19.453 26.578 -1.714 1 65.19 105 THR B N 1
ATOM 4295 C CA . THR B 1 105 ? -19.281 26.625 -3.16 1 65.19 105 THR B CA 1
ATOM 4296 C C . THR B 1 105 ? -18.578 25.375 -3.66 1 65.19 105 THR B C 1
ATOM 4298 O O . THR B 1 105 ? -18 24.625 -2.873 1 65.19 105 THR B O 1
ATOM 4301 N N . TRP B 1 106 ? -18.906 25.172 -4.945 1 61.62 106 TRP B N 1
ATOM 4302 C CA . TRP B 1 106 ? -18.219 24.031 -5.551 1 61.62 106 TRP B CA 1
ATOM 4303 C C . TRP B 1 106 ? -16.719 24.156 -5.391 1 61.62 106 TRP B C 1
ATOM 4305 O O . TRP B 1 106 ? -16.125 25.203 -5.684 1 61.62 106 TRP B O 1
ATOM 4315 N N . LEU B 1 107 ? -16.25 23.234 -4.656 1 63.06 107 LEU B N 1
ATOM 4316 C CA . LEU B 1 107 ? -14.797 23.141 -4.602 1 63.06 107 LEU B CA 1
ATOM 4317 C C . LEU B 1 107 ? -14.289 22.031 -5.52 1 63.06 107 LEU B C 1
ATOM 4319 O O . LEU B 1 107 ? -14.992 21.047 -5.75 1 63.06 107 LEU B O 1
ATOM 4323 N N . PRO B 1 108 ? -13.18 22.328 -6.168 1 59.06 108 PRO B N 1
ATOM 4324 C CA . PRO B 1 108 ? -12.578 21.281 -6.992 1 59.06 108 PRO B CA 1
ATOM 4325 C C . PRO B 1 108 ? -12.398 19.969 -6.238 1 59.06 108 PRO B C 1
ATOM 4327 O O . PRO B 1 108 ? -12.242 19.969 -5.016 1 59.06 108 PRO B O 1
ATOM 4330 N N . PRO B 1 109 ? -12.43 18.859 -7.121 1 57.22 109 PRO B N 1
ATOM 4331 C CA . PRO B 1 109 ? -12.133 17.562 -6.508 1 57.22 109 PRO B CA 1
ATOM 4332 C C . PRO B 1 109 ? -10.734 17.5 -5.895 1 57.22 109 PRO B C 1
ATOM 4334 O O . PRO B 1 109 ? -9.797 18.109 -6.426 1 57.22 109 PRO B O 1
ATOM 4337 N N . GLY B 1 110 ? -10.555 17.016 -4.664 1 59.47 110 GLY B N 1
ATOM 4338 C CA . GLY B 1 110 ? -9.281 16.844 -3.975 1 59.47 110 GLY B CA 1
ATOM 4339 C C . GLY B 1 110 ? -9.195 17.656 -2.695 1 59.47 110 GLY B C 1
ATOM 4340 O O . GLY B 1 110 ? -8.422 17.328 -1.794 1 59.47 110 GLY B O 1
ATOM 4341 N N . LEU B 1 111 ? -9.875 18.828 -2.799 1 69.56 111 LEU B N 1
ATOM 4342 C CA . LEU B 1 111 ? -9.867 19.594 -1.551 1 69.56 111 LEU B CA 1
ATOM 4343 C C . LEU B 1 111 ? -10.719 18.891 -0.492 1 69.56 111 LEU B C 1
ATOM 4345 O O . LEU B 1 111 ? -10.305 18.781 0.664 1 69.56 111 LEU B O 1
ATOM 4349 N N . MET B 1 112 ? -11.805 18.5 -0.999 1 82.69 112 MET B N 1
ATOM 4350 C CA . MET B 1 112 ? -12.703 17.672 -0.206 1 82.69 112 MET B CA 1
ATOM 4351 C C . MET B 1 112 ? -12.938 16.328 -0.889 1 82.69 112 MET B C 1
ATOM 4353 O O . MET B 1 112 ? -13.078 16.266 -2.111 1 82.69 112 MET B O 1
ATOM 4357 N N . VAL B 1 113 ? -12.781 15.375 -0.118 1 89.12 113 VAL B N 1
ATOM 4358 C CA . VAL B 1 113 ? -13.008 14.047 -0.678 1 89.12 113 VAL B CA 1
ATOM 4359 C C . VAL B 1 113 ? -14.258 13.43 -0.049 1 89.12 113 VAL B C 1
ATOM 4361 O O . VAL B 1 113 ? -14.555 13.672 1.123 1 89.12 113 VAL B O 1
ATOM 4364 N N . HIS B 1 114 ? -14.922 12.617 -0.831 1 91.38 114 HIS B N 1
ATOM 4365 C CA . HIS B 1 114 ? -16.156 12 -0.351 1 91.38 114 HIS B CA 1
ATOM 4366 C C . HIS B 1 114 ? -16.219 10.531 -0.747 1 91.38 114 HIS B C 1
ATOM 4368 O O . HIS B 1 114 ? -15.617 10.125 -1.746 1 91.38 114 HIS B O 1
ATOM 4374 N N . SER B 1 115 ? -16.953 9.82 0.028 1 94.88 115 SER B N 1
ATOM 4375 C CA . SER B 1 115 ? -17.125 8.391 -0.195 1 94.88 115 SER B CA 1
ATOM 4376 C C . SER B 1 115 ? -18.016 8.125 -1.409 1 94.88 115 SER B C 1
ATOM 4378 O O . SER B 1 115 ? -18.969 8.859 -1.655 1 94.88 115 SER B O 1
ATOM 4380 N N . LEU B 1 116 ? -17.75 7.055 -2.111 1 95.5 116 LEU B N 1
ATOM 4381 C CA . LEU B 1 116 ? -18.594 6.57 -3.201 1 95.5 116 LEU B CA 1
ATOM 4382 C C . LEU B 1 116 ? -19.781 5.773 -2.664 1 95.5 116 LEU B C 1
ATOM 4384 O O . LEU B 1 116 ? -20.734 5.492 -3.398 1 95.5 116 LEU B O 1
ATOM 4388 N N . SER B 1 117 ? -19.703 5.457 -1.437 1 95.81 117 SER B N 1
ATOM 4389 C CA . SER B 1 117 ? -20.75 4.645 -0.824 1 95.81 117 SER B CA 1
ATOM 4390 C C . SER B 1 117 ? -22.031 5.453 -0.612 1 95.81 117 SER B C 1
ATOM 4392 O O . SER B 1 117 ? -21.969 6.621 -0.219 1 95.81 117 SER B O 1
ATOM 4394 N N . ARG B 1 118 ? -23.156 4.824 -0.75 1 94.69 118 ARG B N 1
ATOM 4395 C CA . ARG B 1 118 ? -24.438 5.449 -0.443 1 94.69 118 ARG B CA 1
ATOM 4396 C C . ARG B 1 118 ? -24.625 5.617 1.062 1 94.69 118 ARG B C 1
ATOM 4398 O O . ARG B 1 118 ? -25.438 6.426 1.507 1 94.69 118 ARG B O 1
ATOM 4405 N N . GLU B 1 119 ? -23.844 4.863 1.783 1 95.31 119 GLU B N 1
ATOM 4406 C CA . GLU B 1 119 ? -23.938 4.902 3.24 1 95.31 119 GLU B CA 1
ATOM 4407 C C . GLU B 1 119 ? -22.797 5.73 3.846 1 95.31 119 GLU B C 1
ATOM 4409 O O . GLU B 1 119 ? -22.375 5.469 4.969 1 95.31 119 GLU B O 1
ATOM 4414 N N . ALA B 1 120 ? -22.344 6.664 3.082 1 95.94 120 ALA B N 1
ATOM 4415 C CA . ALA B 1 120 ? -21.234 7.508 3.521 1 95.94 120 ALA B CA 1
ATOM 4416 C C . ALA B 1 120 ? -21.578 8.227 4.824 1 95.94 120 ALA B C 1
ATOM 4418 O O . ALA B 1 120 ? -22.734 8.609 5.047 1 95.94 120 ALA B O 1
ATOM 4419 N N . TRP B 1 121 ? -20.594 8.477 5.68 1 95.44 121 TRP B N 1
ATOM 4420 C CA . TRP B 1 121 ? -20.766 9.195 6.938 1 95.44 121 TRP B CA 1
ATOM 4421 C C . TRP B 1 121 ? -21.25 10.625 6.684 1 95.44 121 TRP B C 1
ATOM 4423 O O . TRP B 1 121 ? -22.016 11.172 7.48 1 95.44 121 TRP B O 1
ATOM 4433 N N . SER B 1 122 ? -20.75 11.172 5.613 1 93.31 122 SER B N 1
ATOM 4434 C CA . SER B 1 122 ? -21.109 12.523 5.203 1 93.31 122 SER B CA 1
ATOM 4435 C C . SER B 1 122 ? -20.891 12.727 3.707 1 93.31 122 SER B C 1
ATOM 4437 O O . SER B 1 122 ? -20 12.102 3.113 1 93.31 122 SER B O 1
ATOM 4439 N N . LYS B 1 123 ? -21.656 13.602 3.145 1 88.94 123 LYS B N 1
ATOM 4440 C CA . LYS B 1 123 ? -21.5 13.945 1.735 1 88.94 123 LYS B CA 1
ATOM 4441 C C . LYS B 1 123 ? -21.031 15.391 1.569 1 88.94 123 LYS B C 1
ATOM 4443 O O . LYS B 1 123 ? -20.719 15.82 0.459 1 88.94 123 LYS B O 1
ATOM 4448 N N . GLU B 1 124 ? -20.859 16.062 2.736 1 88.5 124 GLU B N 1
ATOM 4449 C CA . GLU B 1 124 ? -20.625 17.5 2.668 1 88.5 124 GLU B CA 1
ATOM 4450 C C . GLU B 1 124 ? -19.359 17.891 3.422 1 88.5 124 GLU B C 1
ATOM 4452 O O . GLU B 1 124 ? -18.75 18.922 3.133 1 88.5 124 GLU B O 1
ATOM 4457 N N . SER B 1 125 ? -18.984 17.109 4.332 1 93.69 125 SER B N 1
ATOM 4458 C CA . SER B 1 125 ? -18 17.562 5.305 1 93.69 125 SER B CA 1
ATOM 4459 C C . SER B 1 125 ? -16.703 16.75 5.203 1 93.69 125 SER B C 1
ATOM 4461 O O . SER B 1 125 ? -16.719 15.617 4.727 1 93.69 125 SER B O 1
ATOM 4463 N N . ASN B 1 126 ? -15.664 17.344 5.531 1 95.06 126 ASN B N 1
ATOM 4464 C CA . ASN B 1 126 ? -14.367 16.703 5.711 1 95.06 126 ASN B CA 1
ATOM 4465 C C . ASN B 1 126 ? -13.727 17.094 7.039 1 95.06 126 ASN B C 1
ATOM 4467 O O . ASN B 1 126 ? -13.906 18.219 7.508 1 95.06 126 ASN B O 1
ATOM 4471 N N . TRP B 1 127 ? -13.055 16.141 7.664 1 96.69 127 TRP B N 1
ATOM 4472 C CA . TRP B 1 127 ? -12.109 16.469 8.727 1 96.69 127 TRP B CA 1
ATOM 4473 C C . TRP B 1 127 ? -10.938 17.266 8.188 1 96.69 127 TRP B C 1
ATOM 4475 O O . TRP B 1 127 ? -10.289 16.875 7.223 1 96.69 127 TRP B O 1
ATOM 4485 N N . ILE B 1 128 ? -10.617 18.453 8.789 1 95.81 128 ILE B N 1
ATOM 4486 C CA . ILE B 1 128 ? -9.617 19.312 8.18 1 95.81 128 ILE B CA 1
ATOM 4487 C C . ILE B 1 128 ? -8.469 19.562 9.156 1 95.81 128 ILE B C 1
ATOM 4489 O O . ILE B 1 128 ? -7.484 20.219 8.82 1 95.81 128 ILE B O 1
ATOM 4493 N N . GLY B 1 129 ? -8.594 19.141 10.383 1 97.75 129 GLY B N 1
ATOM 4494 C CA . GLY B 1 129 ? -7.531 19.312 11.352 1 97.75 129 GLY B CA 1
ATOM 4495 C C . GLY B 1 129 ? -7.992 19.141 12.789 1 97.75 129 GLY B C 1
ATOM 4496 O O . GLY B 1 129 ? -9 18.469 13.039 1 97.75 129 GLY B O 1
ATOM 4497 N N . TYR B 1 130 ? -7.156 19.641 13.719 1 98.62 130 TYR B N 1
ATOM 4498 C CA . TYR B 1 130 ? -7.461 19.469 15.133 1 98.62 130 TYR B CA 1
ATOM 4499 C C . TYR B 1 130 ? -6.836 20.594 15.961 1 98.62 130 TYR B C 1
ATOM 4501 O O . TYR B 1 130 ? -5.965 21.312 15.477 1 98.62 130 TYR B O 1
ATOM 4509 N N . VAL B 1 131 ? -7.367 20.781 17.125 1 98.62 131 VAL B N 1
ATOM 4510 C CA . VAL B 1 131 ? -6.77 21.594 18.156 1 98.62 131 VAL B CA 1
ATOM 4511 C C . VAL B 1 131 ? -6.199 20.703 19.266 1 98.62 131 VAL B C 1
ATOM 4513 O O . VAL B 1 131 ? -6.867 19.781 19.734 1 98.62 131 VAL B O 1
ATOM 4516 N N . ALA B 1 132 ? -4.984 20.969 19.531 1 98.56 132 ALA B N 1
ATOM 4517 C CA . ALA B 1 132 ? -4.312 20.234 20.594 1 98.56 132 ALA B CA 1
ATOM 4518 C C . ALA B 1 132 ? -3.699 21.172 21.625 1 98.56 132 ALA B C 1
ATOM 4520 O O . ALA B 1 132 ? -3.688 22.391 21.422 1 98.56 132 ALA B O 1
ATOM 4521 N N . VAL B 1 133 ? -3.232 20.609 22.766 1 98.06 133 VAL B N 1
ATOM 4522 C CA . VAL B 1 133 ? -2.641 21.438 23.812 1 98.06 133 VAL B CA 1
ATOM 4523 C C . VAL B 1 133 ? -1.544 20.641 24.531 1 98.06 133 VAL B C 1
ATOM 4525 O O . VAL B 1 133 ? -1.637 19.422 24.656 1 98.06 133 VAL B O 1
ATOM 4528 N N . SER B 1 134 ? -0.497 21.359 24.906 1 96.5 134 SER B N 1
ATOM 4529 C CA . SER B 1 134 ? 0.556 20.703 25.672 1 96.5 134 SER B CA 1
ATOM 4530 C C . SER B 1 134 ? 0.012 20.141 26.984 1 96.5 134 SER B C 1
ATOM 4532 O O . SER B 1 134 ? -0.836 20.75 27.625 1 96.5 134 SER B O 1
ATOM 4534 N N . THR B 1 135 ? 0.524 19 27.328 1 95.38 135 THR B N 1
ATOM 4535 C CA . THR B 1 135 ? 0.125 18.391 28.594 1 95.38 135 THR B CA 1
ATOM 4536 C C . THR B 1 135 ? 0.663 19.188 29.781 1 95.38 135 THR B C 1
ATOM 4538 O O . THR B 1 135 ? 1.527 20.047 29.609 1 95.38 135 THR B O 1
ATOM 4541 N N . ASP B 1 136 ? 0.161 18.875 30.969 1 95.56 136 ASP B N 1
ATOM 4542 C CA . ASP B 1 136 ? 0.63 19.562 32.156 1 95.56 136 ASP B CA 1
ATOM 4543 C C . ASP B 1 136 ? 2.129 19.344 32.375 1 95.56 136 ASP B C 1
ATOM 4545 O O . ASP B 1 136 ? 2.857 20.281 32.688 1 95.56 136 ASP B O 1
ATOM 4549 N N . ALA B 1 137 ? 2.518 18.141 32.125 1 92.5 137 ALA B N 1
ATOM 4550 C CA . ALA B 1 137 ? 3.932 17.812 32.312 1 92.5 137 ALA B CA 1
ATOM 4551 C C . ALA B 1 137 ? 4.793 18.578 31.297 1 92.5 137 ALA B C 1
ATOM 4553 O O . ALA B 1 137 ? 5.84 19.125 31.656 1 92.5 137 ALA B O 1
ATOM 4554 N N . ALA B 1 138 ? 4.344 18.656 30.109 1 92.75 138 ALA B N 1
ATOM 4555 C CA . ALA B 1 138 ? 5.098 19.344 29.062 1 92.75 138 ALA B CA 1
ATOM 4556 C C . ALA B 1 138 ? 5.137 20.859 29.344 1 92.75 138 ALA B C 1
ATOM 4558 O O . ALA B 1 138 ? 6.18 21.484 29.172 1 92.75 138 ALA B O 1
ATOM 4559 N N . ALA B 1 139 ? 4.055 21.406 29.719 1 94.06 139 ALA B N 1
ATOM 4560 C CA . ALA B 1 139 ? 3.98 22.828 30.031 1 94.06 139 ALA B CA 1
ATOM 4561 C C . ALA B 1 139 ? 4.895 23.188 31.203 1 94.06 139 ALA B C 1
ATOM 4563 O O . ALA B 1 139 ? 5.578 24.219 31.188 1 94.06 139 ALA B O 1
ATOM 4564 N N . ALA B 1 140 ? 4.875 22.328 32.188 1 92.31 140 ALA B N 1
ATOM 4565 C CA . ALA B 1 140 ? 5.746 22.547 33.344 1 92.31 140 ALA B CA 1
ATOM 4566 C C . ALA B 1 140 ? 7.215 22.469 32.938 1 92.31 140 ALA B C 1
ATOM 4568 O O . ALA B 1 140 ? 8.031 23.281 33.375 1 92.31 140 ALA B O 1
ATOM 4569 N N . ALA B 1 141 ? 7.531 21.578 32.094 1 89.19 141 ALA B N 1
ATOM 4570 C CA . ALA B 1 141 ? 8.914 21.344 31.688 1 89.19 141 ALA B CA 1
ATOM 4571 C C . ALA B 1 141 ? 9.445 22.484 30.828 1 89.19 141 ALA B C 1
ATOM 4573 O O . ALA B 1 141 ? 10.617 22.859 30.906 1 89.19 141 ALA B O 1
ATOM 4574 N N . THR B 1 142 ? 8.617 23.047 29.984 1 90.56 142 THR B N 1
ATOM 4575 C CA . THR B 1 142 ? 9.078 24.047 29.031 1 90.56 142 THR B CA 1
ATOM 4576 C C . THR B 1 142 ? 8.805 25.469 29.547 1 90.56 142 THR B C 1
ATOM 4578 O O . THR B 1 142 ? 9.344 26.438 29.016 1 90.56 142 THR B O 1
ATOM 4581 N N . GLY B 1 143 ? 7.867 25.562 30.516 1 90.75 143 GLY B N 1
ATOM 4582 C CA . GLY B 1 143 ? 7.488 26.859 31.062 1 90.75 143 GLY B CA 1
ATOM 4583 C C . GLY B 1 143 ? 6.465 27.578 30.219 1 90.75 143 GLY B C 1
ATOM 4584 O O . GLY B 1 143 ? 6.285 28.797 30.359 1 90.75 143 GLY B O 1
ATOM 4585 N N . GLN B 1 144 ? 5.84 26.844 29.328 1 94.75 144 GLN B N 1
ATOM 4586 C CA . GLN B 1 144 ? 4.887 27.438 28.406 1 94.75 144 GLN B CA 1
ATOM 4587 C C . GLN B 1 144 ? 3.744 26.484 28.094 1 94.75 144 GLN B C 1
ATOM 4589 O O . GLN B 1 144 ? 3.977 25.344 27.703 1 94.75 144 GLN B O 1
ATOM 4594 N N . ARG B 1 145 ? 2.52 26.922 28.328 1 96.31 145 ARG B N 1
ATOM 4595 C CA . ARG B 1 145 ? 1.352 26.203 27.828 1 96.31 145 ARG B CA 1
ATOM 4596 C C . ARG B 1 145 ? 1.047 26.594 26.391 1 96.31 145 ARG B C 1
ATOM 4598 O O . ARG B 1 145 ? 0.734 27.766 26.109 1 96.31 145 ARG B O 1
ATOM 4605 N N . VAL B 1 146 ? 1.141 25.625 25.5 1 97.5 146 VAL B N 1
ATOM 4606 C CA . VAL B 1 146 ? 0.961 25.938 24.094 1 97.5 146 VAL B CA 1
ATOM 4607 C C . VAL B 1 146 ? -0.305 25.25 23.562 1 97.5 146 VAL B C 1
ATOM 4609 O O . VAL B 1 146 ? -0.506 24.062 23.766 1 97.5 146 VAL B O 1
ATOM 4612 N N . ILE B 1 147 ? -1.163 26 22.953 1 98.44 147 ILE B N 1
ATOM 4613 C CA . ILE B 1 147 ? -2.283 25.5 22.172 1 98.44 147 ILE B CA 1
ATOM 4614 C C . ILE B 1 147 ? -1.874 25.375 20.703 1 98.44 147 ILE B C 1
ATOM 4616 O O . ILE B 1 147 ? -1.38 26.344 20.109 1 98.44 147 ILE B O 1
ATOM 4620 N N . TYR B 1 148 ? -2.021 24.203 20.172 1 98.5 148 TYR B N 1
ATOM 4621 C CA . TYR B 1 148 ? -1.646 23.953 18.781 1 98.5 148 TYR B CA 1
ATOM 4622 C C . TYR B 1 148 ? -2.881 23.812 17.906 1 98.5 148 TYR B C 1
ATOM 4624 O O . TYR B 1 148 ? -3.826 23.094 18.25 1 98.5 148 TYR B O 1
ATOM 4632 N N . VAL B 1 149 ? -2.885 24.469 16.812 1 98.88 149 VAL B N 1
ATOM 4633 C CA . VAL B 1 149 ? -3.873 24.281 15.758 1 98.88 149 VAL B CA 1
ATOM 4634 C C . VAL B 1 149 ? -3.195 23.719 14.516 1 98.88 149 VAL B C 1
ATOM 4636 O O . VAL B 1 149 ? -2.299 24.344 13.945 1 98.88 149 VAL B O 1
ATOM 4639 N N . ALA B 1 150 ? -3.539 22.562 14.109 1 98.81 150 ALA B N 1
ATOM 4640 C CA . ALA B 1 150 ? -2.963 21.922 12.922 1 98.81 150 ALA B CA 1
ATOM 4641 C C . ALA B 1 150 ? -4.02 21.719 11.844 1 98.81 150 ALA B C 1
ATOM 4643 O O . ALA B 1 150 ? -5.051 21.078 12.086 1 98.81 150 ALA B O 1
ATOM 4644 N N . LEU B 1 151 ? -3.746 22.234 10.688 1 97.62 151 LEU B N 1
ATOM 4645 C CA . LEU B 1 151 ? -4.715 22.188 9.594 1 97.62 151 LEU B CA 1
ATOM 4646 C C . LEU B 1 151 ? -4.137 21.453 8.391 1 97.62 151 LEU B C 1
ATOM 4648 O O . LEU B 1 151 ? -2.975 21.656 8.031 1 97.62 151 LEU B O 1
ATOM 4652 N N . ARG B 1 152 ? -4.949 20.672 7.793 1 93.31 152 ARG B N 1
ATOM 4653 C CA . ARG B 1 152 ? -4.555 19.797 6.688 1 93.31 152 ARG B CA 1
ATOM 4654 C C . ARG B 1 152 ? -4.574 20.562 5.367 1 93.31 152 ARG B C 1
ATOM 4656 O O . ARG B 1 152 ? -5.465 21.375 5.125 1 93.31 152 ARG B O 1
ATOM 4663 N N . GLY B 1 153 ? -3.574 20.234 4.543 1 88.81 153 GLY B N 1
ATOM 4664 C CA . GLY B 1 153 ? -3.605 20.719 3.174 1 88.81 153 GLY B CA 1
ATOM 4665 C C . GLY B 1 153 ? -4.324 19.781 2.223 1 88.81 153 GLY B C 1
ATOM 4666 O O . GLY B 1 153 ? -5.133 18.953 2.65 1 88.81 153 GLY B O 1
ATOM 4667 N N . THR B 1 154 ? -4.07 19.969 0.966 1 80.75 154 THR B N 1
ATOM 4668 C CA . THR B 1 154 ? -4.652 19.094 -0.052 1 80.75 154 THR B CA 1
ATOM 4669 C C . THR B 1 154 ? -3.902 17.766 -0.129 1 80.75 154 THR B C 1
ATOM 4671 O O . THR B 1 154 ? -2.705 17.719 0.158 1 80.75 154 THR B O 1
ATOM 4674 N N . ILE B 1 155 ? -4.625 16.703 -0.442 1 77.81 155 ILE B N 1
ATOM 4675 C CA . ILE B 1 155 ? -3.992 15.391 -0.553 1 77.81 155 ILE B CA 1
ATOM 4676 C C . ILE B 1 155 ? -3.402 15.219 -1.951 1 77.81 155 ILE B C 1
ATOM 4678 O O . ILE B 1 155 ? -2.521 14.383 -2.162 1 77.81 155 ILE B O 1
ATOM 4682 N N . ARG B 1 156 ? -3.996 15.891 -2.875 1 67.06 156 ARG B N 1
ATOM 4683 C CA . ARG B 1 156 ? -3.434 15.844 -4.223 1 67.06 156 ARG B CA 1
ATOM 4684 C C . ARG B 1 156 ? -2.777 17.172 -4.59 1 67.06 156 ARG B C 1
ATOM 4686 O O . ARG B 1 156 ? -3.463 18.125 -4.961 1 67.06 156 ARG B O 1
ATOM 4693 N N . ASN B 1 157 ? -1.545 17.406 -4.227 1 59.62 157 ASN B N 1
ATOM 4694 C CA . ASN B 1 157 ? -0.839 18.672 -4.098 1 59.62 157 ASN B CA 1
ATOM 4695 C C . ASN B 1 157 ? -1.128 19.609 -5.277 1 59.62 157 ASN B C 1
ATOM 4697 O O . ASN B 1 157 ? -1.362 20.797 -5.09 1 59.62 157 ASN B O 1
ATOM 4701 N N . LEU B 1 158 ? -1.031 19.125 -6.543 1 60.91 158 LEU B N 1
ATOM 4702 C CA . LEU B 1 158 ? -0.91 20.172 -7.543 1 60.91 158 LEU B CA 1
ATOM 4703 C C . LEU B 1 158 ? -2.256 20.453 -8.203 1 60.91 158 LEU B C 1
ATOM 4705 O O . LEU B 1 158 ? -2.451 21.516 -8.797 1 60.91 158 LEU B O 1
ATOM 4709 N N . GLU B 1 159 ? -3.139 19.75 -7.852 1 61.59 159 GLU B N 1
ATOM 4710 C CA . GLU B 1 159 ? -4.375 19.875 -8.617 1 61.59 159 GLU B CA 1
ATOM 4711 C C . GLU B 1 159 ? -5.184 21.078 -8.148 1 61.59 159 GLU B C 1
ATOM 4713 O O . GLU B 1 159 ? -5.93 21.672 -8.93 1 61.59 159 GLU B O 1
ATOM 4718 N N . TRP B 1 160 ? -4.824 21.547 -6.957 1 61.34 160 TRP B N 1
ATOM 4719 C CA . TRP B 1 160 ? -5.645 22.625 -6.414 1 61.34 160 TRP B CA 1
ATOM 4720 C C . TRP B 1 160 ? -5.332 23.938 -7.105 1 61.34 160 TRP B C 1
ATOM 4722 O O . TRP B 1 160 ? -6.195 24.828 -7.207 1 61.34 160 TRP B O 1
ATOM 4732 N N . VAL B 1 161 ? -4.168 24.078 -7.566 1 63.25 161 VAL B N 1
ATOM 4733 C CA . VAL B 1 161 ? -3.779 25.328 -8.211 1 63.25 161 VAL B CA 1
ATOM 4734 C C . VAL B 1 161 ? -4.613 25.531 -9.477 1 63.25 161 VAL B C 1
ATOM 4736 O O . VAL B 1 161 ? -4.984 26.672 -9.805 1 63.25 161 VAL B O 1
ATOM 4739 N N . ASP B 1 162 ? -4.859 24.469 -10 1 63.28 162 ASP B N 1
ATOM 4740 C CA . ASP B 1 162 ? -5.625 24.531 -11.242 1 63.28 162 ASP B CA 1
ATOM 4741 C C . ASP B 1 162 ? -7.105 24.797 -10.961 1 63.28 162 ASP B C 1
ATOM 4743 O O . ASP B 1 162 ? -7.82 25.312 -11.828 1 63.28 162 ASP B O 1
ATOM 4747 N N . VAL B 1 163 ? -7.328 24.547 -9.75 1 62.16 163 VAL B N 1
ATOM 4748 C CA . VAL B 1 163 ? -8.773 24.547 -9.516 1 62.16 163 VAL B CA 1
ATOM 4749 C C . VAL B 1 163 ? -9.164 25.75 -8.68 1 62.16 163 VAL B C 1
ATOM 4751 O O . VAL B 1 163 ? -10.211 26.359 -8.898 1 62.16 163 VAL B O 1
ATOM 4754 N N . LEU B 1 164 ? -8.289 26.031 -7.797 1 65.69 164 LEU B N 1
ATOM 4755 C CA . LEU B 1 164 ? -8.656 27.156 -6.961 1 65.69 164 LEU B CA 1
ATOM 4756 C C . LEU B 1 164 ? -8.234 28.469 -7.613 1 65.69 164 LEU B C 1
ATOM 4758 O O . LEU B 1 164 ? -7.043 28.734 -7.797 1 65.69 164 LEU B O 1
ATOM 4762 N N . LYS B 1 165 ? -9.258 29.219 -7.973 1 74.94 165 LYS B N 1
ATOM 4763 C CA . LYS B 1 165 ? -9.031 30.547 -8.547 1 74.94 165 LYS B CA 1
ATOM 4764 C C . LYS B 1 165 ? -8.492 31.516 -7.504 1 74.94 165 LYS B C 1
ATOM 4766 O O . LYS B 1 165 ? -8.914 31.469 -6.344 1 74.94 165 LYS B O 1
ATOM 4771 N N . PRO B 1 166 ? -7.629 32.344 -7.93 1 86.06 166 PRO B N 1
ATOM 4772 C CA . PRO B 1 166 ? -7.027 33.281 -6.98 1 86.06 166 PRO B CA 1
ATOM 4773 C C . PRO B 1 166 ? -7.887 34.5 -6.746 1 86.06 166 PRO B C 1
ATOM 4775 O O . PRO B 1 166 ? -7.367 35.625 -6.691 1 86.06 166 PRO B O 1
ATOM 4778 N N . ASP B 1 167 ? -9.18 34.219 -6.547 1 88.88 167 ASP B N 1
ATOM 4779 C CA . ASP B 1 167 ? -10.094 35.312 -6.32 1 88.88 167 ASP B CA 1
ATOM 4780 C C . ASP B 1 167 ? -9.93 35.875 -4.914 1 88.88 167 ASP B C 1
ATOM 4782 O O . ASP B 1 167 ? -9.828 35.125 -3.943 1 88.88 167 ASP B O 1
ATOM 4786 N N . LEU B 1 168 ? -9.914 37.25 -4.895 1 93.5 168 LEU B N 1
ATOM 4787 C CA . LEU B 1 168 ? -9.805 37.938 -3.617 1 93.5 168 LEU B CA 1
ATOM 4788 C C . LEU B 1 168 ? -11.18 38.375 -3.121 1 93.5 168 LEU B C 1
ATOM 4790 O O . LEU B 1 168 ? -11.984 38.906 -3.891 1 93.5 168 LEU B O 1
ATOM 4794 N N . VAL B 1 169 ? -11.422 38.156 -1.832 1 94.5 169 VAL B N 1
ATOM 4795 C CA . VAL B 1 169 ? -12.688 38.562 -1.236 1 94.5 169 VAL B CA 1
ATOM 4796 C C . VAL B 1 169 ? -12.422 39.281 0.093 1 94.5 169 VAL B C 1
ATOM 4798 O O . VAL B 1 169 ? -11.383 39.062 0.72 1 94.5 169 VAL B O 1
ATOM 4801 N N . ALA B 1 170 ? -13.383 40.125 0.458 1 95.69 170 ALA B N 1
ATOM 4802 C CA . ALA B 1 170 ? -13.312 40.75 1.769 1 95.69 170 ALA B CA 1
ATOM 4803 C C . ALA B 1 170 ? -13.617 39.75 2.883 1 95.69 170 ALA B C 1
ATOM 4805 O O . ALA B 1 170 ? -14.625 39.031 2.832 1 95.69 170 ALA B O 1
ATOM 4806 N N . PRO B 1 171 ? -12.719 39.688 3.848 1 95.81 171 PRO B N 1
ATOM 4807 C CA . PRO B 1 171 ? -13 38.75 4.945 1 95.81 171 PRO B CA 1
ATOM 4808 C C . PRO B 1 171 ? -13.898 39.375 6.02 1 95.81 171 PRO B C 1
ATOM 4810 O O . PRO B 1 171 ? -13.523 39.406 7.195 1 95.81 171 PRO B O 1
ATOM 4813 N N . ASP B 1 172 ? -15.078 39.625 5.719 1 93.44 172 ASP B N 1
ATOM 4814 C CA . ASP B 1 172 ? -15.969 40.406 6.559 1 93.44 172 ASP B CA 1
ATOM 4815 C C . ASP B 1 172 ? -16.438 39.625 7.773 1 93.44 172 ASP B C 1
ATOM 4817 O O . ASP B 1 172 ? -16.75 40.188 8.82 1 93.44 172 ASP B O 1
ATOM 4821 N N . ALA B 1 173 ? -16.5 38.344 7.617 1 91.69 173 ALA B N 1
ATOM 4822 C CA . ALA B 1 173 ? -16.906 37.531 8.75 1 91.69 173 ALA B CA 1
ATOM 4823 C C . ALA B 1 173 ? -15.828 37.531 9.836 1 91.69 173 ALA B C 1
ATOM 4825 O O . ALA B 1 173 ? -16.125 37.281 11.008 1 91.69 173 ALA B O 1
ATOM 4826 N N . ILE B 1 174 ? -14.625 37.781 9.469 1 94.56 174 ILE B N 1
ATOM 4827 C CA . ILE B 1 174 ? -13.484 37.688 10.375 1 94.56 174 ILE B CA 1
ATOM 4828 C C . ILE B 1 174 ? -13.188 39.062 10.969 1 94.56 174 ILE B C 1
ATOM 4830 O O . ILE B 1 174 ? -12.906 39.188 12.164 1 94.56 174 ILE B O 1
ATOM 4834 N N . LEU B 1 175 ? -13.297 40.094 10.188 1 95.94 175 LEU B N 1
ATOM 4835 C CA . LEU B 1 175 ? -12.961 41.438 10.648 1 95.94 175 LEU B CA 1
ATOM 4836 C C . LEU B 1 175 ? -14.094 42.031 11.469 1 95.94 175 LEU B C 1
ATOM 4838 O O . LEU B 1 175 ? -15.227 42.125 10.992 1 95.94 175 LEU B O 1
ATOM 4842 N N . PRO B 1 176 ? -13.789 42.406 12.68 1 92.25 176 PRO B N 1
ATOM 4843 C CA . PRO B 1 176 ? -14.82 43.062 13.492 1 92.25 176 PRO B CA 1
ATOM 4844 C C . PRO B 1 176 ? -15.352 44.344 12.859 1 92.25 176 PRO B C 1
ATOM 4846 O O . PRO B 1 176 ? -14.68 44.938 12.008 1 92.25 176 PRO B O 1
ATOM 4849 N N . GLU B 1 177 ? -16.516 44.688 13.492 1 89.5 177 GLU B N 1
ATOM 4850 C CA . GLU B 1 177 ? -17.062 45.969 13.039 1 89.5 177 GLU B CA 1
ATOM 4851 C C . GLU B 1 177 ? -16.156 47.125 13.398 1 89.5 177 GLU B C 1
ATOM 4853 O O . GLU B 1 177 ? -15.641 47.188 14.523 1 89.5 177 GLU B O 1
ATOM 4858 N N . GLY B 1 178 ? -15.812 47.969 12.539 1 91.56 178 GLY B N 1
ATOM 4859 C CA . GLY B 1 178 ? -14.992 49.156 12.805 1 91.56 178 GLY B CA 1
ATOM 4860 C C . GLY B 1 178 ? -13.516 48.906 12.562 1 91.56 178 GLY B C 1
ATOM 4861 O O . GLY B 1 178 ? -12.695 49.812 12.727 1 91.56 178 GLY B O 1
ATOM 4862 N N . ASP B 1 179 ? -13.18 47.688 12.273 1 94.62 179 ASP B N 1
ATOM 4863 C CA . ASP B 1 179 ? -11.773 47.406 11.977 1 94.62 179 ASP B CA 1
ATOM 4864 C C . ASP B 1 179 ? -11.266 48.281 10.836 1 94.62 179 ASP B C 1
ATOM 4866 O O . ASP B 1 179 ? -11.953 48.469 9.828 1 94.62 179 ASP B O 1
ATOM 4870 N N . PRO B 1 180 ? -10.141 48.875 10.945 1 94.88 180 PRO B N 1
ATOM 4871 C CA . PRO B 1 180 ? -9.633 49.781 9.938 1 94.88 180 PRO B CA 1
ATOM 4872 C C . PRO B 1 180 ? -9.383 49.125 8.586 1 94.88 180 PRO B C 1
ATOM 4874 O O . PRO B 1 180 ? -9.289 49.812 7.562 1 94.88 180 PRO B O 1
ATOM 4877 N N . ALA B 1 181 ? -9.219 47.844 8.609 1 95.5 181 ALA B N 1
ATOM 4878 C CA . ALA B 1 181 ? -8.898 47.156 7.371 1 95.5 181 ALA B CA 1
ATOM 4879 C C . ALA B 1 181 ? -10.172 46.781 6.609 1 95.5 181 ALA B C 1
ATOM 4881 O O . ALA B 1 181 ? -10.102 46.344 5.457 1 95.5 181 ALA B O 1
ATOM 4882 N N . ARG B 1 182 ? -11.273 46.906 7.18 1 95.19 182 ARG B N 1
ATOM 4883 C CA . ARG B 1 182 ? -12.523 46.562 6.5 1 95.19 182 ARG B CA 1
ATOM 4884 C C . ARG B 1 182 ? -12.664 47.344 5.199 1 95.19 182 ARG B C 1
ATOM 4886 O O . ARG B 1 182 ? -12.359 48.562 5.156 1 95.19 182 ARG B O 1
ATOM 4893 N N . GLY B 1 183 ? -13.094 46.625 4.141 1 93.5 183 GLY B N 1
ATOM 4894 C CA . GLY B 1 183 ? -13.258 47.25 2.836 1 93.5 183 GLY B CA 1
ATOM 4895 C C . GLY B 1 183 ? -11.969 47.281 2.033 1 93.5 183 GLY B C 1
ATOM 4896 O O . GLY B 1 183 ? -11.992 47.562 0.83 1 93.5 183 GLY B O 1
ATOM 4897 N N . HIS B 1 184 ? -10.836 47 2.596 1 96.44 184 HIS B N 1
ATOM 4898 C CA . HIS B 1 184 ? -9.547 47.062 1.92 1 96.44 184 HIS B CA 1
ATOM 4899 C C . HIS B 1 184 ? -8.844 45.719 1.893 1 96.44 184 HIS B C 1
ATOM 4901 O O . HIS B 1 184 ? -8.406 45.281 0.834 1 96.44 184 HIS B O 1
ATOM 4907 N N . ALA B 1 185 ? -8.773 45.156 3.066 1 97.25 185 ALA B N 1
ATOM 4908 C CA . ALA B 1 185 ? -8.125 43.875 3.16 1 97.25 185 ALA B CA 1
ATOM 4909 C C . ALA B 1 185 ? -8.922 42.812 2.408 1 97.25 185 ALA B C 1
ATOM 4911 O O . ALA B 1 185 ? -10.156 42.781 2.467 1 97.25 185 ALA B O 1
ATOM 4912 N N . ARG B 1 186 ? -8.227 42 1.68 1 97.25 186 ARG B N 1
ATOM 4913 C CA . ARG B 1 186 ? -8.82 40.875 0.956 1 97.25 186 ARG B CA 1
ATOM 4914 C C . ARG B 1 186 ? -7.984 39.594 1.119 1 97.25 186 ARG B C 1
ATOM 4916 O O . ARG B 1 186 ? -6.766 39.688 1.287 1 97.25 186 ARG B O 1
ATOM 4923 N N . VAL B 1 187 ? -8.672 38.5 1.126 1 95.88 187 VAL B N 1
ATOM 4924 C CA . VAL B 1 187 ? -8.023 37.188 1.194 1 95.88 187 VAL B CA 1
ATOM 4925 C C . VAL B 1 187 ? -8.547 36.312 0.08 1 95.88 187 VAL B C 1
ATOM 4927 O O . VAL B 1 187 ? -9.578 36.594 -0.533 1 95.88 187 VAL B O 1
ATOM 4930 N N . MET B 1 188 ? -7.832 35.281 -0.203 1 91.25 188 MET B N 1
ATOM 4931 C CA . MET B 1 188 ? -8.273 34.375 -1.251 1 91.25 188 MET B CA 1
ATOM 4932 C C . MET B 1 188 ? -9.609 33.75 -0.886 1 91.25 188 MET B C 1
ATOM 4934 O O . MET B 1 188 ? -9.781 33.25 0.23 1 91.25 188 MET B O 1
ATOM 4938 N N . LYS B 1 189 ? -10.469 33.656 -1.761 1 89.12 189 LYS B N 1
ATOM 4939 C CA . LYS B 1 189 ? -11.844 33.188 -1.561 1 89.12 189 LYS B CA 1
ATOM 4940 C C . LYS B 1 189 ? -11.875 31.734 -1.106 1 89.12 189 LYS B C 1
ATOM 4942 O O . LYS B 1 189 ? -12.633 31.375 -0.197 1 89.12 189 LYS B O 1
ATOM 4947 N N . GLY B 1 190 ? -11.109 30.906 -1.727 1 84.62 190 GLY B N 1
ATOM 4948 C CA . GLY B 1 190 ? -11.125 29.5 -1.413 1 84.62 190 GLY B CA 1
ATOM 4949 C C . GLY B 1 190 ? -10.852 29.203 0.05 1 84.62 190 GLY B C 1
ATOM 4950 O O . GLY B 1 190 ? -11.562 28.406 0.675 1 84.62 190 GLY B O 1
ATOM 4951 N N . TRP B 1 191 ? -9.844 29.875 0.638 1 87.81 191 TRP B N 1
ATOM 4952 C CA . TRP B 1 191 ? -9.516 29.703 2.049 1 87.81 191 TRP B CA 1
ATOM 4953 C C . TRP B 1 191 ? -10.648 30.203 2.939 1 87.81 191 TRP B C 1
ATOM 4955 O O . TRP B 1 191 ? -11.023 29.531 3.91 1 87.81 191 TRP B O 1
ATOM 4965 N N . TYR B 1 192 ? -11.055 31.266 2.504 1 91.19 192 TYR B N 1
ATOM 4966 C CA . TYR B 1 192 ? -12.062 31.969 3.295 1 91.19 192 TYR B CA 1
ATOM 4967 C C . TYR B 1 192 ? -13.344 31.141 3.393 1 91.19 192 TYR B C 1
ATOM 4969 O O . TYR B 1 192 ? -13.914 31 4.477 1 91.19 192 TYR B O 1
ATOM 4977 N N . VAL B 1 193 ? -13.742 30.547 2.363 1 89.62 193 VAL B N 1
ATOM 4978 C CA . VAL B 1 193 ? -15 29.797 2.312 1 89.62 193 VAL B CA 1
ATOM 4979 C C . VAL B 1 193 ? -14.859 28.5 3.088 1 89.62 193 VAL B C 1
ATOM 4981 O O . VAL B 1 193 ? -15.797 28.062 3.766 1 89.62 193 VAL B O 1
ATOM 4984 N N . ILE B 1 194 ? -13.766 27.875 3.014 1 90.38 194 ILE B N 1
ATOM 4985 C CA . ILE B 1 194 ? -13.547 26.641 3.76 1 90.38 194 ILE B CA 1
ATOM 4986 C C . ILE B 1 194 ? -13.602 26.922 5.258 1 90.38 194 ILE B C 1
ATOM 4988 O O . ILE B 1 194 ? -14.141 26.125 6.031 1 90.38 194 ILE B O 1
ATOM 4992 N N . TYR B 1 195 ? -13.078 28.016 5.652 1 94.44 195 TYR B N 1
ATOM 4993 C CA . TYR B 1 195 ? -12.961 28.406 7.051 1 94.44 195 TYR B CA 1
ATOM 4994 C C . TYR B 1 195 ? -14.312 28.844 7.613 1 94.44 195 TYR B C 1
ATOM 4996 O O . TYR B 1 195 ? -14.625 28.562 8.773 1 94.44 195 TYR B O 1
ATOM 5004 N N . THR B 1 196 ? -15.203 29.391 6.777 1 94.94 196 THR B N 1
ATOM 5005 C CA . THR B 1 196 ? -16.328 30.109 7.34 1 94.94 196 THR B CA 1
ATOM 5006 C C . THR B 1 196 ? -17.656 29.453 6.938 1 94.94 196 THR B C 1
ATOM 5008 O O . THR B 1 196 ? -18.703 29.797 7.465 1 94.94 196 THR B O 1
ATOM 5011 N N . SER B 1 197 ? -17.641 28.484 6.082 1 93.62 197 SER B N 1
ATOM 5012 C CA . SER B 1 197 ? -18.875 27.922 5.562 1 93.62 197 SER B CA 1
ATOM 5013 C C . SER B 1 197 ? -19.531 26.984 6.578 1 93.62 197 SER B C 1
ATOM 5015 O O . SER B 1 197 ? -18.828 26.312 7.344 1 93.62 197 SER B O 1
ATOM 5017 N N . THR B 1 198 ? -20.828 27 6.523 1 93.31 198 THR B N 1
ATOM 5018 C CA . THR B 1 198 ? -21.656 26.062 7.273 1 93.31 198 THR B CA 1
ATOM 5019 C C . THR B 1 198 ? -22.562 25.266 6.336 1 93.31 198 THR B C 1
ATOM 5021 O O . THR B 1 198 ? -22.766 25.656 5.184 1 93.31 198 THR B O 1
ATOM 5024 N N . ASP B 1 199 ? -22.984 24.172 6.805 1 92.75 199 ASP B N 1
ATOM 5025 C CA . ASP B 1 199 ? -24 23.375 6.125 1 92.75 199 ASP B CA 1
ATOM 5026 C C . ASP B 1 199 ? -24.953 22.719 7.125 1 92.75 199 ASP B C 1
ATOM 5028 O O . ASP B 1 199 ? -24.578 21.766 7.801 1 92.75 199 ASP B O 1
ATOM 5032 N N . GLU B 1 200 ? -26.188 23.078 7.082 1 90.12 200 GLU B N 1
ATOM 5033 C CA . GLU B 1 200 ? -27.172 22.594 8.047 1 90.12 200 GLU B CA 1
ATOM 5034 C C . GLU B 1 200 ? -27.484 21.125 7.82 1 90.12 200 GLU B C 1
ATOM 5036 O O . GLU B 1 200 ? -27.984 20.453 8.727 1 90.12 200 GLU B O 1
ATOM 5041 N N . ARG B 1 201 ? -27.281 20.594 6.688 1 88.31 201 ARG B N 1
ATOM 5042 C CA . ARG B 1 201 ? -27.625 19.219 6.348 1 88.31 201 ARG B CA 1
ATOM 5043 C C . ARG B 1 201 ? -26.625 18.234 6.957 1 88.31 201 ARG B C 1
ATOM 5045 O O . ARG B 1 201 ? -26.906 17.031 7.047 1 88.31 201 ARG B O 1
ATOM 5052 N N . SER B 1 202 ? -25.5 18.828 7.406 1 92.06 202 SER B N 1
ATOM 5053 C CA . SER B 1 202 ? -24.469 17.969 7.977 1 92.06 202 SER B CA 1
ATOM 5054 C C . SER B 1 202 ? -24.297 18.234 9.469 1 92.06 202 SER B C 1
ATOM 5056 O O . SER B 1 202 ? -24 19.359 9.875 1 92.06 202 SER B O 1
ATOM 5058 N N . PRO B 1 203 ? -24.422 17.172 10.203 1 94.5 203 PRO B N 1
ATOM 5059 C CA . PRO B 1 203 ? -24.172 17.359 11.633 1 94.5 203 PRO B CA 1
ATOM 5060 C C . PRO B 1 203 ? -22.734 17.766 11.945 1 94.5 203 PRO B C 1
ATOM 5062 O O . PRO B 1 203 ? -22.438 18.234 13.039 1 94.5 203 PRO B O 1
ATOM 5065 N N . PHE B 1 204 ? -21.859 17.641 11.016 1 95.81 204 PHE B N 1
ATOM 5066 C CA . PHE B 1 204 ? -20.438 17.875 11.258 1 95.81 204 PHE B CA 1
ATOM 5067 C C . PHE B 1 204 ? -20.047 19.297 10.867 1 95.81 204 PHE B C 1
ATOM 5069 O O . PHE B 1 204 ? -18.953 19.75 11.219 1 95.81 204 PHE B O 1
ATOM 5076 N N . SER B 1 205 ? -20.953 19.984 10.172 1 94.56 205 SER B N 1
ATOM 5077 C CA . SER B 1 205 ? -20.641 21.328 9.734 1 94.56 205 SER B CA 1
ATOM 5078 C C . SER B 1 205 ? -21.797 22.281 10.016 1 94.56 205 SER B C 1
ATOM 5080 O O . SER B 1 205 ? -21.984 23.266 9.297 1 94.56 205 SER B O 1
ATOM 5082 N N . LYS B 1 206 ? -22.625 21.891 10.984 1 94 206 LYS B N 1
ATOM 5083 C CA . LYS B 1 206 ? -23.594 22.859 11.461 1 94 206 LYS B CA 1
ATOM 5084 C C . LYS B 1 206 ? -22.922 24.156 11.922 1 94 206 LYS B C 1
ATOM 5086 O O . LYS B 1 206 ? -23.484 25.234 11.797 1 94 206 LYS B O 1
ATOM 5091 N N . TYR B 1 207 ? -21.812 23.953 12.422 1 94.5 207 TYR B N 1
ATOM 5092 C CA . TYR B 1 207 ? -20.906 25.031 12.781 1 94.5 207 TYR B CA 1
ATOM 5093 C C . TYR B 1 207 ? -19.688 25.062 11.852 1 94.5 207 TYR B C 1
ATOM 5095 O O . TYR B 1 207 ? -19.172 24.016 11.477 1 94.5 207 TYR B O 1
ATOM 5103 N N . SER B 1 208 ? -19.297 26.266 11.453 1 94.88 208 SER B N 1
ATOM 5104 C CA . SER B 1 208 ? -18.141 26.375 10.57 1 94.88 208 SER B CA 1
ATOM 5105 C C . SER B 1 208 ? -16.875 25.891 11.258 1 94.88 208 SER B C 1
ATOM 5107 O O . SER B 1 208 ? -16.828 25.766 12.477 1 94.88 208 SER B O 1
ATOM 5109 N N . ALA B 1 209 ? -15.898 25.578 10.445 1 95.81 209 ALA B N 1
ATOM 5110 C CA . ALA B 1 209 ? -14.586 25.281 11.016 1 95.81 209 ALA B CA 1
ATOM 5111 C C . ALA B 1 209 ? -14.117 26.406 11.93 1 95.81 209 ALA B C 1
ATOM 5113 O O . ALA B 1 209 ? -13.5 26.156 12.977 1 95.81 209 ALA B O 1
ATOM 5114 N N . ARG B 1 210 ? -14.367 27.609 11.594 1 96.81 210 ARG B N 1
ATOM 5115 C CA . ARG B 1 210 ? -14.055 28.797 12.398 1 96.81 210 ARG B CA 1
ATOM 5116 C C . ARG B 1 210 ? -14.719 28.719 13.766 1 96.81 210 ARG B C 1
ATOM 5118 O O . ARG B 1 210 ? -14.055 28.875 14.797 1 96.81 210 ARG B O 1
ATOM 5125 N N . ASP B 1 211 ? -16.047 28.438 13.75 1 95.75 211 ASP B N 1
ATOM 5126 C CA . ASP B 1 211 ? -16.797 28.359 15.008 1 95.75 211 ASP B CA 1
ATOM 5127 C C . ASP B 1 211 ? -16.219 27.281 15.922 1 95.75 211 ASP B C 1
ATOM 5129 O O . ASP B 1 211 ? -16.031 27.516 17.109 1 95.75 211 ASP B O 1
ATOM 5133 N N . GLN B 1 212 ? -15.961 26.188 15.328 1 96.81 212 GLN B N 1
ATOM 5134 C CA . GLN B 1 212 ? -15.414 25.062 16.078 1 96.81 212 GLN B CA 1
ATOM 5135 C C . GLN B 1 212 ? -14.062 25.406 16.688 1 96.81 212 GLN B C 1
ATOM 5137 O O . GLN B 1 212 ? -13.836 25.156 17.875 1 96.81 212 GLN B O 1
ATOM 5142 N N . LEU B 1 213 ? -13.227 25.953 15.891 1 97.62 213 LEU B N 1
ATOM 5143 C CA . LEU B 1 213 ? -11.867 26.281 16.297 1 97.62 213 LEU B CA 1
ATOM 5144 C C . LEU B 1 213 ? -11.875 27.344 17.391 1 97.62 213 LEU B C 1
ATOM 5146 O O . LEU B 1 213 ? -11.242 27.172 18.438 1 97.62 213 LEU B O 1
ATOM 5150 N N . LEU B 1 214 ? -12.578 28.438 17.188 1 96.81 214 LEU B N 1
ATOM 5151 C CA . LEU B 1 214 ? -12.594 29.547 18.141 1 96.81 214 LEU B CA 1
ATOM 5152 C C . LEU B 1 214 ? -13.203 29.109 19.469 1 96.81 214 LEU B C 1
ATOM 5154 O O . LEU B 1 214 ? -12.711 29.484 20.547 1 96.81 214 LEU B O 1
ATOM 5158 N N . ALA B 1 215 ? -14.266 28.312 19.375 1 95.25 215 ALA B N 1
ATOM 5159 C CA . ALA B 1 215 ? -14.875 27.812 20.594 1 95.25 215 ALA B CA 1
ATOM 5160 C C . ALA B 1 215 ? -13.883 26.969 21.391 1 95.25 215 ALA B C 1
ATOM 5162 O O . ALA B 1 215 ? -13.766 27.109 22.609 1 95.25 215 ALA B O 1
ATOM 5163 N N . THR B 1 216 ? -13.188 26.094 20.719 1 96.62 216 THR B N 1
ATOM 5164 C CA . THR B 1 216 ? -12.227 25.203 21.375 1 96.62 216 THR B CA 1
ATOM 5165 C C . THR B 1 216 ? -11.094 26 22.016 1 96.62 216 THR B C 1
ATOM 5167 O O . THR B 1 216 ? -10.727 25.781 23.172 1 96.62 216 THR B O 1
ATOM 5170 N N . VAL B 1 217 ? -10.547 26.938 21.281 1 97.12 217 VAL B N 1
ATOM 5171 C CA . VAL B 1 217 ? -9.414 27.734 21.75 1 97.12 217 VAL B CA 1
ATOM 5172 C C . VAL B 1 217 ? -9.852 28.594 22.953 1 97.12 217 VAL B C 1
ATOM 5174 O O . VAL B 1 217 ? -9.133 28.688 23.938 1 97.12 217 VAL B O 1
ATOM 5177 N N . ARG B 1 218 ? -10.961 29.203 22.875 1 94.69 218 ARG B N 1
ATOM 5178 C CA . ARG B 1 218 ? -11.461 30 23.984 1 94.69 218 ARG B CA 1
ATOM 5179 C C . ARG B 1 218 ? -11.609 29.172 25.25 1 94.69 218 ARG B C 1
ATOM 5181 O O . ARG B 1 218 ? -11.281 29.625 26.344 1 94.69 218 ARG B O 1
ATOM 5188 N N . GLU B 1 219 ? -12.141 27.969 25.062 1 94.44 219 GLU B N 1
ATOM 5189 C CA . GLU B 1 219 ? -12.266 27.062 26.188 1 94.44 219 GLU B CA 1
ATOM 5190 C C . GLU B 1 219 ? -10.906 26.766 26.812 1 94.44 219 GLU B C 1
ATOM 5192 O O . GLU B 1 219 ? -10.758 26.75 28.031 1 94.44 219 GLU B O 1
ATOM 5197 N N . LEU B 1 220 ? -9.961 26.5 26 1 96.56 220 LEU B N 1
ATOM 5198 C CA . LEU B 1 220 ? -8.617 26.188 26.484 1 96.56 220 LEU B CA 1
ATOM 5199 C C . LEU B 1 220 ? -7.977 27.391 27.141 1 96.56 220 LEU B C 1
ATOM 5201 O O . LEU B 1 220 ? -7.297 27.266 28.156 1 96.56 220 LEU B O 1
ATOM 5205 N N . VAL B 1 221 ? -8.164 28.547 26.578 1 95.56 221 VAL B N 1
ATOM 5206 C CA . VAL B 1 221 ? -7.637 29.781 27.172 1 95.56 221 VAL B CA 1
ATOM 5207 C C . VAL B 1 221 ? -8.227 29.984 28.562 1 95.56 221 VAL B C 1
ATOM 5209 O O . VAL B 1 221 ? -7.516 30.344 29.5 1 95.56 221 VAL B O 1
ATOM 5212 N N . ALA B 1 222 ? -9.508 29.766 28.625 1 93.38 222 ALA B N 1
ATOM 5213 C CA . ALA B 1 222 ? -10.164 29.891 29.922 1 93.38 222 ALA B CA 1
ATOM 5214 C C . ALA B 1 222 ? -9.617 28.891 30.938 1 93.38 222 ALA B C 1
ATOM 5216 O O . ALA B 1 222 ? -9.391 29.219 32.094 1 93.38 222 ALA B O 1
ATOM 5217 N N . LYS B 1 223 ? -9.391 27.75 30.484 1 95.12 223 LYS B N 1
ATOM 5218 C CA . LYS B 1 223 ? -8.93 26.656 31.344 1 95.12 223 LYS B CA 1
ATOM 5219 C C . LYS B 1 223 ? -7.52 26.938 31.875 1 95.12 223 LYS B C 1
ATOM 5221 O O . LYS B 1 223 ? -7.211 26.641 33.031 1 95.12 223 LYS B O 1
ATOM 5226 N N . TYR B 1 224 ? -6.73 27.547 31.031 1 96.81 224 TYR B N 1
ATOM 5227 C CA . TYR B 1 224 ? -5.32 27.672 31.391 1 96.81 224 TYR B CA 1
ATOM 5228 C C . TYR B 1 224 ? -4.934 29.141 31.578 1 96.81 224 TYR B C 1
ATOM 5230 O O . TYR B 1 224 ? -3.773 29.5 31.391 1 96.81 224 TYR B O 1
ATOM 5238 N N . LYS B 1 225 ? -5.789 30.047 31.875 1 94.38 225 LYS B N 1
ATOM 5239 C CA . LYS B 1 225 ? -5.594 31.5 31.953 1 94.38 225 LYS B CA 1
ATOM 5240 C C . LYS B 1 225 ? -4.547 31.859 33 1 94.38 225 LYS B C 1
ATOM 5242 O O . LYS B 1 225 ? -3.955 32.938 32.938 1 94.38 225 LYS B O 1
ATOM 5247 N N . GLY B 1 226 ? -4.211 31.031 33.875 1 94.69 226 GLY B N 1
ATOM 5248 C CA . GLY B 1 226 ? -3.238 31.297 34.938 1 94.69 226 GLY B CA 1
ATOM 5249 C C . GLY B 1 226 ? -1.822 30.922 34.531 1 94.69 226 GLY B C 1
ATOM 5250 O O . GLY B 1 226 ? -0.882 31.156 35.312 1 94.69 226 GLY B O 1
ATOM 5251 N N . GLU B 1 227 ? -1.66 30.422 33.375 1 96.5 227 GLU B N 1
ATOM 5252 C CA . GLU B 1 227 ? -0.356 29.984 32.906 1 96.5 227 GLU B CA 1
ATOM 5253 C C . GLU B 1 227 ? 0.152 30.906 31.781 1 96.5 227 GLU B C 1
ATOM 5255 O O . GLU B 1 227 ? -0.569 31.797 31.328 1 96.5 227 GLU B O 1
ATOM 5260 N N . SER B 1 228 ? 1.516 30.766 31.469 1 95.25 228 SER B N 1
ATOM 5261 C CA . SER B 1 228 ? 2.027 31.406 30.266 1 95.25 228 SER B CA 1
ATOM 5262 C C . SER B 1 228 ? 1.51 30.734 29 1 95.25 228 SER B C 1
ATOM 5264 O O . SER B 1 228 ? 1.825 29.562 28.75 1 95.25 228 SER B O 1
ATOM 5266 N N . LEU B 1 229 ? 0.784 31.484 28.219 1 97.06 229 LEU B N 1
ATOM 5267 C CA . LEU B 1 229 ? 0.063 30.875 27.109 1 97.06 229 LEU B CA 1
ATOM 5268 C C . LEU B 1 229 ? 0.625 31.359 25.781 1 97.06 229 LEU B C 1
ATOM 5270 O O . LEU B 1 229 ? 1.098 32.5 25.672 1 97.06 229 LEU B O 1
ATOM 5274 N N . SER B 1 230 ? 0.594 30.562 24.812 1 97.75 230 SER B N 1
ATOM 5275 C CA . SER B 1 230 ? 0.778 30.891 23.406 1 97.75 230 SER B CA 1
ATOM 5276 C C . SER B 1 230 ? -0.035 29.969 22.516 1 97.75 230 SER B C 1
ATOM 5278 O O . SER B 1 230 ? -0.458 28.891 22.938 1 97.75 230 SER B O 1
ATOM 5280 N N . ILE B 1 231 ? -0.345 30.406 21.328 1 98.62 231 ILE B N 1
ATOM 5281 C CA . ILE B 1 231 ? -1.004 29.609 20.312 1 98.62 231 ILE B CA 1
ATOM 5282 C C . ILE B 1 231 ? -0.081 29.453 19.109 1 98.62 231 ILE B C 1
ATOM 5284 O O . ILE B 1 231 ? 0.493 30.422 18.625 1 98.62 231 ILE B O 1
ATOM 5288 N N . LEU B 1 232 ? 0.123 28.25 18.734 1 98.5 232 LEU B N 1
ATOM 5289 C CA . LEU B 1 232 ? 0.841 27.953 17.5 1 98.5 232 LEU B CA 1
ATOM 5290 C C . LEU B 1 232 ? -0.093 27.328 16.469 1 98.5 232 LEU B C 1
ATOM 5292 O O . LEU B 1 232 ? -0.705 26.297 16.719 1 98.5 232 LEU B O 1
ATOM 5296 N N . CYS B 1 233 ? -0.241 27.969 15.344 1 98.88 233 CYS B N 1
ATOM 5297 C CA . CYS B 1 233 ? -0.988 27.438 14.203 1 98.88 233 CYS B CA 1
ATOM 5298 C C . CYS B 1 233 ? -0.046 26.891 13.141 1 98.88 233 CYS B C 1
ATOM 5300 O O . CYS B 1 233 ? 0.975 27.5 12.828 1 98.88 233 CYS B O 1
ATOM 5302 N N . THR B 1 234 ? -0.363 25.734 12.625 1 98.75 234 THR B N 1
ATOM 5303 C CA . THR B 1 234 ? 0.504 25.156 11.602 1 98.75 234 THR B CA 1
ATOM 5304 C C . THR B 1 234 ? -0.322 24.5 10.5 1 98.75 234 THR B C 1
ATOM 5306 O O . THR B 1 234 ? -1.488 24.156 10.711 1 98.75 234 THR B O 1
ATOM 5309 N N . GLY B 1 235 ? 0.24 24.406 9.391 1 98.06 235 GLY B N 1
ATOM 5310 C CA . GLY B 1 235 ? -0.354 23.812 8.203 1 98.06 235 GLY B CA 1
ATOM 5311 C C . GLY B 1 235 ? 0.602 23.75 7.031 1 98.06 235 GLY B C 1
ATOM 5312 O O . GLY B 1 235 ? 1.679 24.344 7.062 1 98.06 235 GLY B O 1
ATOM 5313 N N . HIS B 1 236 ? 0.23 23.016 6.098 1 95.81 236 HIS B N 1
ATOM 5314 C CA . HIS B 1 236 ? 1.002 22.812 4.875 1 95.81 236 HIS B CA 1
ATOM 5315 C C . HIS B 1 236 ? 0.138 23.031 3.637 1 95.81 236 HIS B C 1
ATOM 5317 O O . HIS B 1 236 ? -1.034 22.641 3.619 1 95.81 236 HIS B O 1
ATOM 5323 N N . SER B 1 237 ? 0.758 23.656 2.625 1 91.88 237 SER B N 1
ATOM 5324 C CA . SER B 1 237 ? 0.022 23.906 1.39 1 91.88 237 SER B CA 1
ATOM 5325 C C . SER B 1 237 ? -1.234 24.734 1.647 1 91.88 237 SER B C 1
ATOM 5327 O O . SER B 1 237 ? -1.161 25.812 2.223 1 91.88 237 SER B O 1
ATOM 5329 N N . LEU B 1 238 ? -2.393 24.25 1.359 1 86.5 238 LEU B N 1
ATOM 5330 C CA . LEU B 1 238 ? -3.641 24.969 1.623 1 86.5 238 LEU B CA 1
ATOM 5331 C C . LEU B 1 238 ? -3.854 25.156 3.121 1 86.5 238 LEU B C 1
ATOM 5333 O O . LEU B 1 238 ? -4.352 26.188 3.559 1 86.5 238 LEU B O 1
ATOM 5337 N N . GLY B 1 239 ? -3.455 24.141 3.867 1 93.38 239 GLY B N 1
ATOM 5338 C CA . GLY B 1 239 ? -3.574 24.219 5.312 1 93.38 239 GLY B CA 1
ATOM 5339 C C . GLY B 1 239 ? -2.74 25.328 5.922 1 93.38 239 GLY B C 1
ATOM 5340 O O . GLY B 1 239 ? -3.086 25.859 6.977 1 93.38 239 GLY B O 1
ATOM 5341 N N . ALA B 1 240 ? -1.697 25.641 5.223 1 96.25 240 ALA B N 1
ATOM 5342 C CA . ALA B 1 240 ? -0.832 26.734 5.688 1 96.25 240 ALA B CA 1
ATOM 5343 C C . ALA B 1 240 ? -1.542 28.078 5.602 1 96.25 240 ALA B C 1
ATOM 5345 O O . ALA B 1 240 ? -1.468 28.891 6.527 1 96.25 240 ALA B O 1
ATOM 5346 N N . SER B 1 241 ? -2.197 28.312 4.52 1 92.94 241 SER B N 1
ATOM 5347 C CA . SER B 1 241 ? -2.959 29.547 4.363 1 92.94 241 SER B CA 1
ATOM 5348 C C . SER B 1 241 ? -4.098 29.625 5.375 1 92.94 241 SER B C 1
ATOM 5350 O O . SER B 1 241 ? -4.359 30.688 5.949 1 92.94 241 SER B O 1
ATOM 5352 N N . LEU B 1 242 ? -4.707 28.547 5.582 1 94.38 242 LEU B N 1
ATOM 5353 C CA . LEU B 1 242 ? -5.777 28.484 6.574 1 94.38 242 LEU B CA 1
ATOM 5354 C C . LEU B 1 242 ? -5.234 28.766 7.973 1 94.38 242 LEU B C 1
ATOM 5356 O O . LEU B 1 242 ? -5.863 29.469 8.758 1 94.38 242 LEU B O 1
ATOM 5360 N N . ALA B 1 243 ? -4.109 28.172 8.234 1 98.25 243 ALA B N 1
ATOM 5361 C CA . ALA B 1 243 ? -3.49 28.375 9.539 1 98.25 243 ALA B CA 1
ATOM 5362 C C . ALA B 1 243 ? -3.168 29.859 9.766 1 98.25 243 ALA B C 1
ATOM 5364 O O . ALA B 1 243 ? -3.371 30.375 10.859 1 98.25 243 ALA B O 1
ATOM 5365 N N . THR B 1 244 ? -2.682 30.469 8.773 1 98.19 244 THR B N 1
ATOM 5366 C CA . THR B 1 244 ? -2.379 31.891 8.844 1 98.19 244 THR B CA 1
ATOM 5367 C C . THR B 1 244 ? -3.654 32.719 9.047 1 98.19 244 THR B C 1
ATOM 5369 O O . THR B 1 244 ? -3.686 33.625 9.875 1 98.19 244 THR B O 1
ATOM 5372 N N . LEU B 1 245 ? -4.641 32.375 8.305 1 97.12 245 LEU B N 1
ATOM 5373 C CA . LEU B 1 245 ? -5.922 33.062 8.43 1 97.12 245 LEU B CA 1
ATOM 5374 C C . LEU B 1 245 ? -6.508 32.875 9.82 1 97.12 245 LEU B C 1
ATOM 5376 O O . LEU B 1 245 ? -7.051 33.812 10.406 1 97.12 245 LEU B O 1
ATOM 5380 N N . CYS B 1 246 ? -6.418 31.688 10.359 1 97.31 246 CYS B N 1
ATOM 5381 C CA . CYS B 1 246 ? -6.914 31.391 11.695 1 97.31 246 CYS B CA 1
ATOM 5382 C C . CYS B 1 246 ? -6.18 32.219 12.75 1 97.31 246 CYS B C 1
ATOM 5384 O O . CYS B 1 246 ? -6.793 32.719 13.688 1 97.31 246 CYS B O 1
ATOM 5386 N N . ALA B 1 247 ? -4.906 32.25 12.609 1 98.62 247 ALA B N 1
ATOM 5387 C CA . ALA B 1 247 ? -4.105 33.031 13.539 1 98.62 247 ALA B CA 1
ATOM 5388 C C . ALA B 1 247 ? -4.535 34.5 13.516 1 98.62 247 ALA B C 1
ATOM 5390 O O . ALA B 1 247 ? -4.73 35.125 14.57 1 98.62 247 ALA B O 1
ATOM 5391 N N . PHE B 1 248 ? -4.703 35.031 12.375 1 98.19 248 PHE B N 1
ATOM 5392 C CA . PHE B 1 248 ? -5.168 36.406 12.188 1 98.19 248 PHE B CA 1
ATOM 5393 C C . PHE B 1 248 ? -6.516 36.625 12.867 1 98.19 248 PHE B C 1
ATOM 5395 O O . PHE B 1 248 ? -6.695 37.594 13.602 1 98.19 248 PHE B O 1
ATOM 5402 N N . ASP B 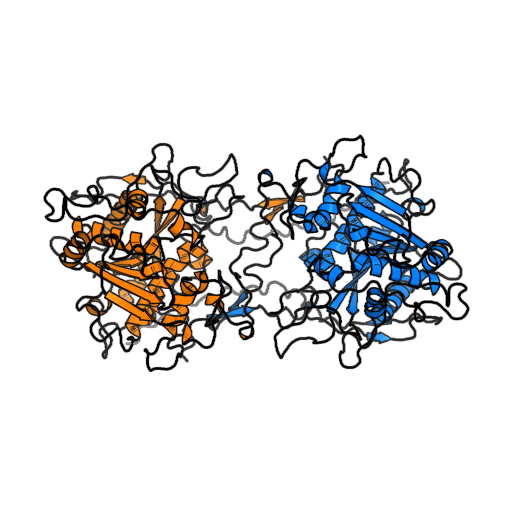1 249 ? -7.406 35.719 12.625 1 97.81 249 ASP B N 1
ATOM 5403 C CA . ASP B 1 249 ? -8.766 35.781 13.164 1 97.81 249 ASP B CA 1
ATOM 5404 C C . ASP B 1 249 ? -8.742 35.812 14.695 1 97.81 249 ASP B C 1
ATOM 5406 O O . ASP B 1 249 ? -9.398 36.656 15.312 1 97.81 249 ASP B O 1
ATOM 5410 N N . MET B 1 250 ? -7.988 34.969 15.305 1 97.38 250 MET B N 1
ATOM 5411 C CA . MET B 1 250 ? -7.949 34.844 16.766 1 97.38 250 MET B CA 1
ATOM 5412 C C . MET B 1 250 ? -7.477 36.156 17.406 1 97.38 250 MET B C 1
ATOM 5414 O O . MET B 1 250 ? -8.039 36.594 18.406 1 97.38 250 MET B O 1
ATOM 5418 N N . VAL B 1 251 ? -6.496 36.75 16.812 1 97.12 251 VAL B N 1
ATOM 5419 C CA . VAL B 1 251 ? -5.957 38 17.391 1 97.12 251 VAL B CA 1
ATOM 5420 C C . VAL B 1 251 ? -6.902 39.156 17.109 1 97.12 251 VAL B C 1
ATOM 5422 O O . VAL B 1 251 ? -7.207 39.938 18 1 97.12 251 VAL B O 1
ATOM 5425 N N . ALA B 1 252 ? -7.391 39.25 15.891 1 96.19 252 ALA B N 1
ATOM 5426 C CA . ALA B 1 252 ? -8.273 40.344 15.484 1 96.19 252 ALA B CA 1
ATOM 5427 C C . ALA B 1 252 ? -9.539 40.344 16.344 1 96.19 252 ALA B C 1
ATOM 5429 O O . ALA B 1 252 ? -10.117 41.438 16.578 1 96.19 252 ALA B O 1
ATOM 5430 N N . ASN B 1 253 ? -9.938 39.219 16.797 1 95 253 ASN B N 1
ATOM 5431 C CA . ASN B 1 253 ? -11.203 39.125 17.516 1 95 253 ASN B CA 1
ATOM 5432 C C . ASN B 1 253 ? -10.977 38.875 19 1 95 253 ASN B C 1
ATOM 5434 O O . ASN B 1 253 ? -11.898 38.5 19.734 1 95 253 ASN B O 1
ATOM 5438 N N . GLY B 1 254 ? -9.781 39 19.469 1 93 254 GLY B N 1
ATOM 5439 C CA . GLY B 1 254 ? -9.461 39.031 20.891 1 93 254 GLY B CA 1
ATOM 5440 C C . GLY B 1 254 ? -9.531 37.656 21.547 1 93 254 GLY B C 1
ATOM 5441 O O . GLY B 1 254 ? -9.734 37.562 22.766 1 93 254 GLY B O 1
ATOM 5442 N N . VAL B 1 255 ? -9.422 36.594 20.797 1 93.62 255 VAL B N 1
ATOM 5443 C CA . VAL B 1 255 ? -9.461 35.25 21.328 1 93.62 255 VAL B CA 1
ATOM 5444 C C . VAL B 1 255 ? -8.164 34.938 22.078 1 93.62 255 VAL B C 1
ATOM 5446 O O . VAL B 1 255 ? -8.148 34.125 23 1 93.62 255 VAL B O 1
ATOM 5449 N N . SER B 1 256 ? -7.109 35.625 21.719 1 94.88 256 SER B N 1
ATOM 5450 C CA . SER B 1 256 ? -5.789 35.406 22.297 1 94.88 256 SER B CA 1
ATOM 5451 C C . SER B 1 256 ? -5.5 36.438 23.391 1 94.88 256 SER B C 1
ATOM 5453 O O . SER B 1 256 ? -4.422 37.062 23.406 1 94.88 256 SER B O 1
ATOM 5455 N N . LYS B 1 257 ? -6.426 36.656 24.234 1 93 257 LYS B N 1
ATOM 5456 C CA . LYS B 1 257 ? -6.293 37.594 25.344 1 93 257 LYS B CA 1
ATOM 5457 C C . LYS B 1 257 ? -6.715 36.969 26.656 1 93 257 LYS B C 1
ATOM 5459 O O . LYS B 1 257 ? -7.617 36.125 26.688 1 93 257 LYS B O 1
ATOM 5464 N N . VAL B 1 258 ? -6.004 37.281 27.672 1 91.5 258 VAL B N 1
ATOM 5465 C CA . VAL B 1 258 ? -6.43 37.062 29.062 1 91.5 258 VAL B CA 1
ATOM 5466 C C . VAL B 1 258 ? -6.562 38.406 29.766 1 91.5 258 VAL B C 1
ATOM 5468 O O . VAL B 1 258 ? -5.566 39.125 29.984 1 91.5 258 VAL B O 1
ATOM 5471 N N . GLY B 1 259 ? -7.75 38.75 30.109 1 88.44 259 GLY B N 1
ATOM 5472 C CA . GLY B 1 259 ? -7.973 40.125 30.5 1 88.44 259 GLY B CA 1
ATOM 5473 C C . GLY B 1 259 ? -7.645 41.125 29.406 1 88.44 259 GLY B C 1
ATOM 5474 O O . GLY B 1 259 ? -8.156 41 28.281 1 88.44 259 GLY B O 1
ATOM 5475 N N . ASP B 1 260 ? -6.707 42.031 29.672 1 88.31 260 ASP B N 1
ATOM 5476 C CA . ASP B 1 260 ? -6.332 43.031 28.688 1 88.31 260 ASP B CA 1
ATOM 5477 C C . ASP B 1 260 ? -4.98 42.719 28.062 1 88.31 260 ASP B C 1
ATOM 5479 O O . ASP B 1 260 ? -4.504 43.438 27.188 1 88.31 260 ASP B O 1
ATOM 5483 N N . ALA B 1 261 ? -4.484 41.625 28.375 1 91.44 261 ALA B N 1
ATOM 5484 C CA . ALA B 1 261 ? -3.146 41.281 27.906 1 91.44 261 ALA B CA 1
ATOM 5485 C C . ALA B 1 261 ? -3.211 40.281 26.766 1 91.44 261 ALA B C 1
ATOM 5487 O O . ALA B 1 261 ? -3.842 39.219 26.875 1 91.44 261 ALA B O 1
ATOM 5488 N N . HIS B 1 262 ? -2.617 40.656 25.734 1 94.25 262 HIS B N 1
ATOM 5489 C CA . HIS B 1 262 ? -2.48 39.75 24.609 1 94.25 262 HIS B CA 1
ATOM 5490 C C . HIS B 1 262 ? -1.341 38.781 24.828 1 94.25 262 HIS B C 1
ATOM 5492 O O . HIS B 1 262 ? -0.311 39.125 25.406 1 94.25 262 HIS B O 1
ATOM 5498 N N . PHE B 1 263 ? -1.535 37.562 24.484 1 96.56 263 PHE B N 1
ATOM 5499 C CA . PHE B 1 263 ? -0.437 36.594 24.453 1 96.56 263 PHE B CA 1
ATOM 5500 C C . PHE B 1 263 ? -0.143 36.188 23.016 1 96.56 263 PHE B C 1
ATOM 5502 O O . PHE B 1 263 ? -0.953 36.406 22.125 1 96.56 263 PHE B O 1
ATOM 5509 N N . PRO B 1 264 ? 1.038 35.625 22.734 1 98 264 PRO B N 1
ATOM 5510 C CA . PRO B 1 264 ? 1.514 35.406 21.359 1 98 264 PRO B CA 1
ATOM 5511 C C . PRO B 1 264 ? 0.687 34.375 20.609 1 98 264 PRO B C 1
ATOM 5513 O O . PRO B 1 264 ? 0.327 33.344 21.156 1 98 264 PRO B O 1
ATOM 5516 N N . VAL B 1 265 ? 0.359 34.719 19.391 1 98.75 265 VAL B N 1
ATOM 5517 C CA . VAL B 1 265 ? -0.163 33.781 18.375 1 98.75 265 VAL B CA 1
ATOM 5518 C C . VAL B 1 265 ? 0.78 33.75 17.172 1 98.75 265 VAL B C 1
ATOM 5520 O O . VAL B 1 265 ? 1.041 34.781 16.547 1 98.75 265 VAL B O 1
ATOM 5523 N N . THR B 1 266 ? 1.334 32.594 16.922 1 98.75 266 THR B N 1
ATOM 5524 C CA . THR B 1 266 ? 2.311 32.469 15.844 1 98.75 266 THR B CA 1
ATOM 5525 C C . THR B 1 266 ? 1.899 31.375 14.867 1 98.75 266 THR B C 1
ATOM 5527 O O . THR B 1 266 ? 1.527 30.266 15.289 1 98.75 266 THR B O 1
ATOM 5530 N N . ALA B 1 267 ? 1.875 31.688 13.586 1 98.81 267 ALA B N 1
ATOM 5531 C CA . ALA B 1 267 ? 1.719 30.656 12.547 1 98.81 267 ALA B CA 1
ATOM 5532 C C . ALA B 1 267 ? 3.076 30.203 12.023 1 98.81 267 ALA B C 1
ATOM 5534 O O . ALA B 1 267 ? 3.865 31.016 11.531 1 98.81 267 ALA B O 1
ATOM 5535 N N . ILE B 1 268 ? 3.434 28.984 12.242 1 98.69 268 ILE B N 1
ATOM 5536 C CA . ILE B 1 268 ? 4.562 28.344 11.578 1 98.69 268 ILE B CA 1
ATOM 5537 C C . ILE B 1 268 ? 4.051 27.391 10.5 1 98.69 268 ILE B C 1
ATOM 5539 O O . ILE B 1 268 ? 3.479 26.344 10.805 1 98.69 268 ILE B O 1
ATOM 5543 N N . VAL B 1 269 ? 4.258 27.766 9.242 1 98.69 269 VAL B N 1
ATOM 5544 C CA . VAL B 1 269 ? 3.537 27.109 8.156 1 98.69 269 VAL B CA 1
ATOM 5545 C C . VAL B 1 269 ? 4.52 26.672 7.074 1 98.69 269 VAL B C 1
ATOM 5547 O O . VAL B 1 269 ? 5.633 27.188 6.996 1 98.69 269 VAL B O 1
ATOM 5550 N N . PHE B 1 270 ? 4.102 25.703 6.27 1 98.06 270 PHE B N 1
ATOM 5551 C CA . PHE B 1 270 ? 5 25.047 5.324 1 98.06 270 PHE B CA 1
ATOM 5552 C C . PHE B 1 270 ? 4.418 25.078 3.918 1 98.06 270 PHE B C 1
ATOM 5554 O O . PHE B 1 270 ? 3.268 24.688 3.707 1 98.06 270 PHE B O 1
ATOM 5561 N N . GLY B 1 271 ? 5.219 25.562 2.986 1 95.12 271 GLY B N 1
ATOM 5562 C CA . GLY B 1 271 ? 4.797 25.578 1.596 1 95.12 271 GLY B CA 1
ATOM 5563 C C . GLY B 1 271 ? 3.523 26.375 1.369 1 95.12 271 GLY B C 1
ATOM 5564 O O . GLY B 1 271 ? 2.641 25.938 0.625 1 95.12 271 GLY B O 1
ATOM 5565 N N . SER B 1 272 ? 3.445 27.438 1.943 1 94.56 272 SER B N 1
ATOM 5566 C CA . SER B 1 272 ? 2.211 28.203 1.966 1 94.56 272 SER B CA 1
ATOM 5567 C C . SER B 1 272 ? 2.043 29.016 0.684 1 94.56 272 SER B C 1
ATOM 5569 O O . SER B 1 272 ? 2.926 29.797 0.316 1 94.56 272 SER B O 1
ATOM 5571 N N . PRO B 1 273 ? 0.884 28.891 0.061 1 91.44 273 PRO B N 1
ATOM 5572 C CA . PRO B 1 273 ? 0.529 29.922 -0.906 1 91.44 273 PRO B CA 1
ATOM 5573 C C . PRO B 1 273 ? 0.267 31.281 -0.247 1 91.44 273 PRO B C 1
ATOM 5575 O O . PRO B 1 273 ? 0.209 31.375 0.982 1 91.44 273 PRO B O 1
ATOM 5578 N N . GLN B 1 274 ? 0.181 32.25 -1.1 1 92.62 274 GLN B N 1
ATOM 5579 C CA . GLN B 1 274 ? -0.105 33.594 -0.564 1 92.62 274 GLN B CA 1
ATOM 5580 C C . GLN B 1 274 ? -1.537 33.688 -0.045 1 92.62 274 GLN B C 1
ATOM 5582 O O . GLN B 1 274 ? -2.428 33 -0.547 1 92.62 274 GLN B O 1
ATOM 5587 N N . VAL B 1 275 ? -1.75 34.531 0.921 1 94.31 275 VAL B N 1
ATOM 5588 C CA . VAL B 1 275 ? -2.988 34.469 1.69 1 94.31 275 VAL B CA 1
ATOM 5589 C C . VAL B 1 275 ? -3.902 35.625 1.267 1 94.31 275 VAL B C 1
ATOM 5591 O O . VAL B 1 275 ? -5.117 35.438 1.142 1 94.31 275 VAL B O 1
ATOM 5594 N N . GLY B 1 276 ? -3.311 36.812 1.033 1 96.25 276 GLY B N 1
ATOM 5595 C CA . GLY B 1 276 ? -4.145 37.969 0.77 1 96.25 276 GLY B CA 1
ATOM 5596 C C . GLY B 1 276 ? -3.391 39.125 0.114 1 96.25 276 GLY B C 1
ATOM 5597 O O . GLY B 1 276 ? -2.262 38.938 -0.345 1 96.25 276 GLY B O 1
ATOM 5598 N N . ASN B 1 277 ? -4.102 40.25 0.052 1 96.94 277 ASN B N 1
ATOM 5599 C CA . ASN B 1 277 ? -3.553 41.438 -0.613 1 96.94 277 ASN B CA 1
ATOM 5600 C C . ASN B 1 277 ? -2.686 42.25 0.335 1 96.94 277 ASN B C 1
ATOM 5602 O O . ASN B 1 277 ? -2.545 41.906 1.51 1 96.94 277 ASN B O 1
ATOM 5606 N N . PRO B 1 278 ? -2.031 43.312 -0.142 1 97.06 278 PRO B N 1
ATOM 5607 C CA . PRO B 1 278 ? -1.144 44.125 0.691 1 97.06 278 PRO B CA 1
ATOM 5608 C C . PRO B 1 278 ? -1.858 44.719 1.895 1 97.06 278 PRO B C 1
ATOM 5610 O O . PRO B 1 278 ? -1.256 44.875 2.959 1 97.06 278 PRO B O 1
ATOM 5613 N N . GLU B 1 279 ? -3.104 45.062 1.721 1 97.62 279 GLU B N 1
ATOM 5614 C CA . GLU B 1 279 ? -3.857 45.625 2.836 1 97.62 279 GLU B CA 1
ATOM 5615 C C . GLU B 1 279 ? -4.07 44.594 3.939 1 97.62 279 GLU B C 1
ATOM 5617 O O . GLU B 1 279 ? -4.059 44.938 5.125 1 97.62 279 GLU B O 1
ATOM 5622 N N . PHE B 1 280 ? -4.289 43.438 3.57 1 97.75 280 PHE B N 1
ATOM 5623 C CA . PHE B 1 280 ? -4.348 42.344 4.547 1 97.75 280 PHE B CA 1
ATOM 5624 C C . PHE B 1 280 ? -3.02 42.188 5.277 1 97.75 280 PHE B C 1
ATOM 5626 O O . PHE B 1 280 ? -2.99 42.094 6.504 1 97.75 280 PHE B O 1
ATOM 5633 N N . LYS B 1 281 ? -1.981 42.156 4.52 1 97.69 281 LYS B N 1
ATOM 5634 C CA . LYS B 1 281 ? -0.648 42.094 5.109 1 97.69 281 LYS B CA 1
ATOM 5635 C C . LYS B 1 281 ? -0.429 43.188 6.125 1 97.69 281 LYS B C 1
ATOM 5637 O O . LYS B 1 281 ? 0.104 42.969 7.211 1 97.69 281 LYS B O 1
ATOM 5642 N N . LYS B 1 282 ? -0.745 44.375 5.73 1 97.94 282 LYS B N 1
ATOM 5643 C CA . LYS B 1 282 ? -0.575 45.5 6.617 1 97.94 282 LYS B CA 1
ATOM 5644 C C . LYS B 1 282 ? -1.323 45.312 7.93 1 97.94 282 LYS B C 1
ATOM 5646 O O . LYS B 1 282 ? -0.771 45.531 9.008 1 97.94 282 LYS B O 1
ATOM 5651 N N . ARG B 1 283 ? -2.584 44.906 7.836 1 97.94 283 ARG B N 1
ATOM 5652 C CA . ARG B 1 283 ? -3.377 44.688 9.039 1 97.94 283 ARG B CA 1
ATOM 5653 C C . ARG B 1 283 ? -2.789 43.562 9.883 1 97.94 283 ARG B C 1
ATOM 5655 O O . ARG B 1 283 ? -2.75 43.656 11.109 1 97.94 283 ARG B O 1
ATOM 5662 N N . PHE B 1 284 ? -2.383 42.531 9.234 1 98.12 284 PHE B N 1
ATOM 5663 C CA . PHE B 1 284 ? -1.717 41.406 9.898 1 98.12 284 PHE B CA 1
ATOM 5664 C C . PHE B 1 284 ? -0.54 41.906 10.727 1 98.12 284 PHE B C 1
ATOM 5666 O O . PHE B 1 284 ? -0.41 41.562 11.898 1 98.12 284 PHE B O 1
ATOM 5673 N N . ASP B 1 285 ? 0.265 42.781 10.18 1 97.5 285 ASP B N 1
ATOM 5674 C CA . ASP B 1 285 ? 1.475 43.281 10.82 1 97.5 285 ASP B CA 1
ATOM 5675 C C . ASP B 1 285 ? 1.133 44.219 11.992 1 97.5 285 ASP B C 1
ATOM 5677 O O . ASP B 1 285 ? 1.923 44.344 12.93 1 97.5 285 ASP B O 1
ATOM 5681 N N . GLU B 1 286 ? 0.002 44.781 11.953 1 97.31 286 GLU B N 1
ATOM 5682 C CA . GLU B 1 286 ? -0.395 45.75 12.969 1 97.31 286 GLU B CA 1
ATOM 5683 C C . GLU B 1 286 ? -0.938 45.062 14.211 1 97.31 286 GLU B C 1
ATOM 5685 O O . GLU B 1 286 ? -1.018 45.688 15.281 1 97.31 286 GLU B O 1
ATOM 5690 N N . LEU B 1 287 ? -1.381 43.844 14.102 1 96.88 287 LEU B N 1
ATOM 5691 C CA . LEU B 1 287 ? -2.016 43.156 15.219 1 96.88 287 LEU B CA 1
ATOM 5692 C C . LEU B 1 287 ? -0.98 42.75 16.266 1 96.88 287 LEU B C 1
ATOM 5694 O O . LEU B 1 287 ? 0.062 42.188 15.914 1 96.88 287 LEU B O 1
ATOM 5698 N N . PRO B 1 288 ? -1.268 43 17.516 1 95 288 PRO B N 1
ATOM 5699 C CA . PRO B 1 288 ? -0.292 42.688 18.562 1 95 288 PRO B CA 1
ATOM 5700 C C . PRO B 1 288 ? -0.088 41.188 18.766 1 95 288 PRO B C 1
ATOM 5702 O O . PRO B 1 288 ? -1.06 40.438 18.812 1 95 288 PRO B O 1
ATOM 5705 N N . GLY B 1 289 ? 1.135 40.812 18.859 1 95.81 289 GLY B N 1
ATOM 5706 C CA . GLY B 1 289 ? 1.475 39.438 19.234 1 95.81 289 GLY B CA 1
ATOM 5707 C C . GLY B 1 289 ? 1.27 38.438 18.109 1 95.81 289 GLY B C 1
ATOM 5708 O O . GLY B 1 289 ? 1.397 37.219 18.328 1 95.81 289 GLY B O 1
ATOM 5709 N N . LEU B 1 290 ? 0.856 38.906 16.953 1 98.38 290 LEU B N 1
ATOM 5710 C CA . LEU B 1 290 ? 0.636 38.031 15.797 1 98.38 290 LEU B CA 1
ATOM 5711 C C . LEU B 1 290 ? 1.886 37.938 14.93 1 98.38 290 LEU B C 1
ATOM 5713 O O . LEU B 1 290 ? 2.457 38.969 14.562 1 98.38 290 LEU B O 1
ATOM 5717 N N . ARG B 1 291 ? 2.373 36.75 14.711 1 98.69 291 ARG B N 1
ATOM 5718 C CA . ARG B 1 291 ? 3.537 36.5 13.859 1 98.69 291 ARG B CA 1
ATOM 5719 C C . ARG B 1 291 ? 3.34 35.281 12.977 1 98.69 291 ARG B C 1
ATOM 5721 O O . ARG B 1 291 ? 2.533 34.406 13.297 1 98.69 291 ARG B O 1
ATOM 5728 N N . ALA B 1 292 ? 3.986 35.25 11.828 1 98.69 292 ALA B N 1
ATOM 5729 C CA . ALA B 1 292 ? 3.98 34.062 10.961 1 98.69 292 ALA B CA 1
ATOM 5730 C C . ALA B 1 292 ? 5.379 33.781 10.414 1 98.69 292 ALA B C 1
ATOM 5732 O O . ALA B 1 292 ? 6.113 34.719 10.062 1 98.69 292 ALA B O 1
ATOM 5733 N N . LEU B 1 293 ? 5.797 32.594 10.5 1 98.75 293 LEU B N 1
ATOM 5734 C CA . LEU B 1 293 ? 7.027 32.125 9.891 1 98.75 293 LEU B CA 1
ATOM 5735 C C . LEU B 1 293 ? 6.723 31.109 8.773 1 98.75 293 LEU B C 1
ATOM 5737 O O . LEU B 1 293 ? 6.199 30.031 9.039 1 98.75 293 LEU B O 1
ATOM 5741 N N . HIS B 1 294 ? 7.023 31.484 7.574 1 98.38 294 HIS B N 1
ATOM 5742 C CA . HIS B 1 294 ? 6.824 30.625 6.414 1 98.38 294 HIS B CA 1
ATOM 5743 C C . HIS B 1 294 ? 8.078 29.828 6.098 1 98.38 294 HIS B C 1
ATOM 5745 O O . HIS B 1 294 ? 9.125 30.406 5.785 1 98.38 294 HIS B O 1
ATOM 5751 N N . VAL B 1 295 ? 7.953 28.531 6.18 1 98.69 295 VAL B N 1
ATOM 5752 C CA . VAL B 1 295 ? 9.047 27.656 5.777 1 98.69 295 VAL B CA 1
ATOM 5753 C C . VAL B 1 295 ? 8.898 27.281 4.305 1 98.69 295 VAL B C 1
ATOM 5755 O O . VAL B 1 295 ? 7.906 26.656 3.914 1 98.69 295 VAL B O 1
ATOM 5758 N N . ARG B 1 296 ? 9.906 27.641 3.568 1 97.56 296 ARG B N 1
ATOM 5759 C CA . ARG B 1 296 ? 9.828 27.438 2.125 1 97.56 296 ARG B CA 1
ATOM 5760 C C . ARG B 1 296 ? 11.039 26.672 1.608 1 97.56 296 ARG B C 1
ATOM 5762 O O . ARG B 1 296 ? 12.18 27.047 1.884 1 97.56 296 ARG B O 1
ATOM 5769 N N . ASN B 1 297 ? 10.766 25.578 0.92 1 98.06 297 ASN B N 1
ATOM 5770 C CA . ASN B 1 297 ? 11.781 24.938 0.1 1 98.06 297 ASN B CA 1
ATOM 5771 C C . ASN B 1 297 ? 12.008 25.688 -1.209 1 98.06 297 ASN B C 1
ATOM 5773 O O . ASN B 1 297 ? 11.078 25.844 -2.008 1 98.06 297 ASN B O 1
ATOM 5777 N N . LYS B 1 298 ? 13.125 26.125 -1.464 1 97.25 298 LYS B N 1
ATOM 5778 C CA . LYS B 1 298 ? 13.43 27.062 -2.537 1 97.25 298 LYS B CA 1
ATOM 5779 C C . LYS B 1 298 ? 12.93 26.547 -3.881 1 97.25 298 LYS B C 1
ATOM 5781 O O . LYS B 1 298 ? 12.352 27.297 -4.664 1 97.25 298 LYS B O 1
ATOM 5786 N N . PRO B 1 299 ? 13.055 25.25 -4.211 1 96.44 299 PRO B N 1
ATOM 5787 C CA . PRO B 1 299 ? 12.586 24.812 -5.523 1 96.44 299 PRO B CA 1
ATOM 5788 C C . PRO B 1 299 ? 11.062 24.672 -5.594 1 96.44 299 PRO B C 1
ATOM 5790 O O . PRO B 1 299 ? 10.516 24.438 -6.672 1 96.44 299 PRO B O 1
ATOM 5793 N N . ASP B 1 300 ? 10.43 24.734 -4.5 1 94.5 300 ASP B N 1
ATOM 5794 C CA . ASP B 1 300 ? 8.977 24.672 -4.465 1 94.5 300 ASP B CA 1
ATOM 5795 C C . ASP B 1 300 ? 8.352 25.938 -5.039 1 94.5 300 ASP B C 1
ATOM 5797 O O . ASP B 1 300 ? 8.555 27.031 -4.516 1 94.5 300 ASP B O 1
ATOM 5801 N N . LEU B 1 301 ? 7.5 25.828 -5.965 1 90.12 301 LEU B N 1
ATOM 5802 C CA . LEU B 1 301 ? 6.961 27 -6.652 1 90.12 301 LEU B CA 1
ATOM 5803 C C . LEU B 1 301 ? 5.59 27.375 -6.094 1 90.12 301 LEU B C 1
ATOM 5805 O O . LEU B 1 301 ? 5.078 28.453 -6.375 1 90.12 301 LEU B O 1
ATOM 5809 N N . ILE B 1 302 ? 5.023 26.5 -5.301 1 88.88 302 ILE B N 1
ATOM 5810 C CA . ILE B 1 302 ? 3.66 26.703 -4.816 1 88.88 302 ILE B CA 1
ATOM 5811 C C . ILE B 1 302 ? 3.584 27.984 -3.988 1 88.88 302 ILE B C 1
ATOM 5813 O O . ILE B 1 302 ? 2.639 28.766 -4.125 1 88.88 302 ILE B O 1
ATOM 5817 N N . PRO B 1 303 ? 4.566 28.25 -3.172 1 91.38 303 PRO B N 1
ATOM 5818 C CA . PRO B 1 303 ? 4.492 29.453 -2.332 1 91.38 303 PRO B CA 1
ATOM 5819 C C . PRO B 1 303 ? 4.527 30.75 -3.145 1 91.38 303 PRO B C 1
ATOM 5821 O O . PRO B 1 303 ? 4.254 31.828 -2.611 1 91.38 303 PRO B O 1
ATOM 5824 N N . LEU B 1 304 ? 4.848 30.672 -4.359 1 88.88 304 LEU B N 1
ATOM 5825 C CA . LEU B 1 304 ? 4.906 31.859 -5.211 1 88.88 304 LEU B CA 1
ATOM 5826 C C . LEU B 1 304 ? 3.537 32.156 -5.812 1 88.88 304 LEU B C 1
ATOM 5828 O O . LEU B 1 304 ? 3.338 33.219 -6.406 1 88.88 304 LEU B O 1
ATOM 5832 N N . TYR B 1 305 ? 2.664 31.219 -5.75 1 86.88 305 TYR B N 1
ATOM 5833 C CA . TYR B 1 305 ? 1.311 31.391 -6.266 1 86.88 305 TYR B CA 1
ATOM 5834 C C . TYR B 1 305 ? 0.408 32.031 -5.23 1 86.88 305 TYR B C 1
ATOM 5836 O O . TYR B 1 305 ? 0.417 31.656 -4.059 1 86.88 305 TYR B O 1
ATOM 5844 N N . PRO B 1 306 ? -0.583 32.938 -5.766 1 84.62 306 PRO B N 1
ATOM 5845 C CA . PRO B 1 306 ? -0.819 33.469 -7.113 1 84.62 306 PRO B CA 1
ATOM 5846 C C . PRO B 1 306 ? 0.215 34.5 -7.539 1 84.62 306 PRO B C 1
ATOM 5848 O O . PRO B 1 306 ? 0.443 34.688 -8.734 1 84.62 306 PRO B O 1
ATOM 5851 N N . SER B 1 307 ? 0.812 35.344 -6.867 1 83.88 307 SER B N 1
ATOM 5852 C CA . SER B 1 307 ? 1.9 36.281 -7.094 1 83.88 307 SER B CA 1
ATOM 5853 C C . SER B 1 307 ? 1.438 37.719 -6.879 1 83.88 307 SER B C 1
ATOM 5855 O O . SER B 1 307 ? 0.239 37.969 -6.766 1 83.88 307 SER B O 1
ATOM 5857 N N . ASN B 1 308 ? 2.352 38.562 -6.945 1 84.88 308 ASN B N 1
ATOM 5858 C CA . ASN B 1 308 ? 2.094 39.969 -6.766 1 84.88 308 ASN B CA 1
ATOM 5859 C C . ASN B 1 308 ? 1.351 40.562 -7.965 1 84.88 308 ASN B C 1
ATOM 5861 O O . ASN B 1 308 ? 0.603 41.531 -7.82 1 84.88 308 ASN B O 1
ATOM 5865 N N . LEU B 1 309 ? 1.509 39.969 -9.023 1 84.94 309 LEU B N 1
ATOM 5866 C CA . LEU B 1 309 ? 0.865 40.438 -10.242 1 84.94 309 LEU B CA 1
ATOM 5867 C C . LEU B 1 309 ? -0.65 40.281 -10.148 1 84.94 309 LEU B C 1
ATOM 5869 O O . LEU B 1 309 ? -1.392 41.031 -10.805 1 84.94 309 LEU B O 1
ATOM 5873 N N . LEU B 1 310 ? -1.021 39.438 -9.258 1 88.62 310 LEU B N 1
ATOM 5874 C CA . LEU B 1 310 ? -2.451 39.219 -9.102 1 88.62 310 LEU B CA 1
ATOM 5875 C C . LEU B 1 310 ? -2.977 39.875 -7.832 1 88.62 310 LEU B C 1
ATOM 5877 O O . LEU B 1 310 ? -4.066 39.531 -7.355 1 88.62 310 LEU B O 1
ATOM 5881 N N . GLY B 1 311 ? -2.141 40.75 -7.191 1 92.69 311 GLY B N 1
ATOM 5882 C CA . GLY B 1 311 ? -2.59 41.562 -6.078 1 92.69 311 GLY B CA 1
ATOM 5883 C C . GLY B 1 311 ? -2.307 40.938 -4.727 1 92.69 311 GLY B C 1
ATOM 5884 O O . GLY B 1 311 ? -2.852 41.375 -3.709 1 92.69 311 GLY B O 1
ATOM 5885 N N . TYR B 1 312 ? -1.528 39.938 -4.691 1 94.88 312 TYR B N 1
ATOM 5886 C CA . TYR B 1 312 ? -1.234 39.25 -3.434 1 94.88 312 TYR B CA 1
ATOM 5887 C C . TYR B 1 312 ? 0.08 39.75 -2.84 1 94.88 312 TYR B C 1
ATOM 5889 O O . TYR B 1 312 ? 0.898 40.344 -3.543 1 94.88 312 TYR B O 1
ATOM 5897 N N . ALA B 1 313 ? 0.227 39.562 -1.561 1 94 313 ALA B N 1
ATOM 5898 C CA . ALA B 1 313 ? 1.453 39.906 -0.841 1 94 313 ALA B CA 1
ATOM 5899 C C . ALA B 1 313 ? 1.791 38.844 0.195 1 94 313 ALA B C 1
ATOM 5901 O O . ALA B 1 313 ? 0.895 38.25 0.808 1 94 313 ALA B O 1
ATOM 5902 N N . ASN B 1 314 ? 3.059 38.656 0.406 1 90.69 314 ASN B N 1
ATOM 5903 C CA . ASN B 1 314 ? 3.51 37.688 1.403 1 90.69 314 ASN B CA 1
ATOM 5904 C C . ASN B 1 314 ? 3.373 38.25 2.82 1 90.69 314 ASN B C 1
ATOM 5906 O O . ASN B 1 314 ? 3.787 39.375 3.094 1 90.69 314 ASN B O 1
ATOM 5910 N N . VAL B 1 315 ? 2.818 37.469 3.637 1 94 315 VAL B N 1
ATOM 5911 C CA . VAL B 1 315 ? 2.672 37.844 5.039 1 94 315 VAL B CA 1
ATOM 5912 C C . VAL B 1 315 ? 3.744 37.156 5.875 1 94 315 VAL B C 1
ATOM 5914 O O . VAL B 1 315 ? 4.105 36 5.605 1 94 315 VAL B O 1
ATOM 5917 N N . GLY B 1 316 ? 4.277 37.844 6.926 1 95.81 316 GLY B N 1
ATOM 5918 C CA . GLY B 1 316 ? 5.164 37.219 7.887 1 95.81 316 GLY B CA 1
ATOM 5919 C C . GLY B 1 316 ? 6.598 37.125 7.395 1 95.81 316 GLY B C 1
ATOM 5920 O O . GLY B 1 316 ? 6.996 37.844 6.477 1 95.81 316 GLY B O 1
ATOM 5921 N N . ASP B 1 317 ? 7.418 36.344 8.141 1 97.62 317 ASP B N 1
ATOM 5922 C CA . ASP B 1 317 ? 8.828 36.094 7.859 1 97.62 317 ASP B CA 1
ATOM 5923 C C . ASP B 1 317 ? 9.023 34.75 7.145 1 97.62 317 ASP B C 1
ATOM 5925 O O . ASP B 1 317 ? 8.102 33.969 7.07 1 97.62 317 ASP B O 1
ATOM 5929 N N . GLU B 1 318 ? 10.234 34.625 6.594 1 97.25 318 GLU B N 1
ATOM 5930 C CA . GLU B 1 318 ? 10.469 33.438 5.809 1 97.25 318 GLU B CA 1
ATOM 5931 C C . GLU B 1 318 ? 11.734 32.719 6.262 1 97.25 318 GLU B C 1
ATOM 5933 O O . GLU B 1 318 ? 12.758 33.344 6.508 1 97.25 318 GLU B O 1
ATOM 5938 N N . LEU B 1 319 ? 11.641 31.484 6.512 1 98.25 319 LEU B N 1
ATOM 5939 C CA . LEU B 1 319 ? 12.766 30.562 6.578 1 98.25 319 LEU B CA 1
ATOM 5940 C C . LEU B 1 319 ? 12.914 29.781 5.27 1 98.25 319 LEU B C 1
ATOM 5942 O O . LEU B 1 319 ? 12.164 28.844 5.02 1 98.25 319 LEU B O 1
ATOM 5946 N N . SER B 1 320 ? 13.875 30.203 4.445 1 97.56 320 SER B N 1
ATOM 5947 C CA . SER B 1 320 ? 14.109 29.578 3.15 1 97.56 320 SER B CA 1
ATOM 5948 C C . SER B 1 320 ? 15.172 28.484 3.252 1 97.56 320 SER B C 1
ATOM 5950 O O . SER B 1 320 ? 16.297 28.75 3.662 1 97.56 320 SER B O 1
ATOM 5952 N N . VAL B 1 321 ? 14.797 27.297 2.902 1 98.38 321 VAL B N 1
ATOM 5953 C CA . VAL B 1 321 ? 15.727 26.172 2.867 1 98.38 321 VAL B CA 1
ATOM 5954 C C . VAL B 1 321 ? 15.797 25.594 1.451 1 98.38 321 VAL B C 1
ATOM 5956 O O . VAL B 1 321 ? 15.023 26 0.578 1 98.38 321 VAL B O 1
ATOM 5959 N N . ASN B 1 322 ? 16.75 24.672 1.227 1 98.25 322 ASN B N 1
ATOM 5960 C CA . ASN B 1 322 ? 16.953 24.141 -0.119 1 98.25 322 ASN B CA 1
ATOM 5961 C C . ASN B 1 322 ? 17.203 22.641 -0.101 1 98.25 322 ASN B C 1
ATOM 5963 O O . ASN B 1 322 ? 18.297 22.188 0.206 1 98.25 322 ASN B O 1
ATOM 5967 N N . SER B 1 323 ? 16.25 21.922 -0.551 1 98.25 323 SER B N 1
ATOM 5968 C CA . SER B 1 323 ? 16.328 20.469 -0.509 1 98.25 323 SER B CA 1
ATOM 5969 C C . SER B 1 323 ? 17.406 19.938 -1.449 1 98.25 323 SER B C 1
ATOM 5971 O O . SER B 1 323 ? 17.891 18.828 -1.272 1 98.25 323 SER B O 1
ATOM 5973 N N . LYS B 1 324 ? 17.781 20.672 -2.398 1 97.62 324 LYS B N 1
ATOM 5974 C CA . LYS B 1 324 ? 18.781 20.234 -3.367 1 97.62 324 LYS B CA 1
ATOM 5975 C C . LYS B 1 324 ? 20.141 20.031 -2.703 1 97.62 324 LYS B C 1
ATOM 5977 O O . LYS B 1 324 ? 21.031 19.391 -3.275 1 97.62 324 LYS B O 1
ATOM 5982 N N . LYS B 1 325 ? 20.297 20.562 -1.509 1 97.56 325 LYS B N 1
ATOM 5983 C CA . LYS B 1 325 ? 21.547 20.422 -0.79 1 97.56 325 LYS B CA 1
ATOM 5984 C C . LYS B 1 325 ? 21.641 19.062 -0.102 1 97.56 325 LYS B C 1
ATOM 5986 O O . LYS B 1 325 ? 22.719 18.641 0.325 1 97.56 325 LYS B O 1
ATOM 5991 N N . SER B 1 326 ? 20.578 18.422 0.097 1 98.25 326 SER B N 1
ATOM 5992 C CA . SER B 1 326 ? 20.594 17.109 0.743 1 98.25 326 SER B CA 1
ATOM 5993 C C . SER B 1 326 ? 21.109 16.047 -0.202 1 98.25 326 SER B C 1
ATOM 5995 O O . SER B 1 326 ? 20.641 15.922 -1.334 1 98.25 326 SER B O 1
ATOM 5997 N N . PRO B 1 327 ? 22.016 15.211 0.236 1 97.94 327 PRO B N 1
ATOM 5998 C CA . PRO B 1 327 ? 22.5 14.125 -0.615 1 97.94 327 PRO B CA 1
ATOM 5999 C C . PRO B 1 327 ? 21.516 12.969 -0.711 1 97.94 327 PRO B C 1
ATOM 6001 O O . PRO B 1 327 ? 21.719 12.039 -1.495 1 97.94 327 PRO B O 1
ATOM 6004 N N . HIS B 1 328 ? 20.422 12.984 -0.028 1 98.19 328 HIS B N 1
ATOM 6005 C CA . HIS B 1 328 ? 19.516 11.844 0.085 1 98.19 328 HIS B CA 1
ATOM 6006 C C . HIS B 1 328 ? 18.391 11.938 -0.929 1 98.19 328 HIS B C 1
ATOM 6008 O O . HIS B 1 328 ? 17.797 10.922 -1.306 1 98.19 328 HIS B O 1
ATOM 6014 N N . VAL B 1 329 ? 17.984 13.172 -1.306 1 98.38 329 VAL B N 1
ATOM 6015 C CA . VAL B 1 329 ? 16.812 13.336 -2.162 1 98.38 329 VAL B CA 1
ATOM 6016 C C . VAL B 1 329 ? 17.25 13.578 -3.602 1 98.38 329 VAL B C 1
ATOM 6018 O O . VAL B 1 329 ? 18.422 13.914 -3.852 1 98.38 329 VAL B O 1
ATOM 6021 N N . ARG B 1 330 ? 16.391 13.32 -4.531 1 97.25 330 ARG B N 1
ATOM 6022 C CA . ARG B 1 330 ? 16.641 13.586 -5.941 1 97.25 330 ARG B CA 1
ATOM 6023 C C . ARG B 1 330 ? 16.625 15.086 -6.227 1 97.25 330 ARG B C 1
ATOM 6025 O O . ARG B 1 330 ? 15.578 15.734 -6.129 1 97.25 330 ARG B O 1
ATOM 6032 N N . PRO B 1 331 ? 17.766 15.625 -6.59 1 93.38 331 PRO B N 1
ATOM 6033 C CA . PRO B 1 331 ? 17.812 17.078 -6.766 1 93.38 331 PRO B CA 1
ATOM 6034 C C . PRO B 1 331 ? 17.016 17.562 -7.977 1 93.38 331 PRO B C 1
ATOM 6036 O O . PRO B 1 331 ? 16.516 18.688 -7.992 1 93.38 331 PRO B O 1
ATOM 6039 N N . ASP B 1 332 ? 16.906 16.688 -8.977 1 93.06 332 ASP B N 1
ATOM 6040 C CA . ASP B 1 332 ? 16.203 17.062 -10.195 1 93.06 332 ASP B CA 1
ATOM 6041 C C . ASP B 1 332 ? 15.023 16.125 -10.453 1 93.06 332 ASP B C 1
ATOM 6043 O O . ASP B 1 332 ? 14.891 15.578 -11.555 1 93.06 332 ASP B O 1
ATOM 6047 N N . THR B 1 333 ? 14.242 16.031 -9.438 1 93.31 333 THR B N 1
ATOM 6048 C CA . THR B 1 333 ? 13.055 15.195 -9.609 1 93.31 333 THR B CA 1
ATOM 6049 C C . THR B 1 333 ? 12.148 15.766 -10.688 1 93.31 333 THR B C 1
ATOM 6051 O O . THR B 1 333 ? 12.016 16.984 -10.82 1 93.31 333 THR B O 1
ATOM 6054 N N . THR B 1 334 ? 11.461 14.836 -11.422 1 90.75 334 THR B N 1
ATOM 6055 C CA . THR B 1 334 ? 10.508 15.258 -12.445 1 90.75 334 THR B CA 1
ATOM 6056 C C . THR B 1 334 ? 9.117 15.453 -11.844 1 90.75 334 THR B C 1
ATOM 6058 O O . THR B 1 334 ? 8.242 16.047 -12.477 1 90.75 334 THR B O 1
ATOM 6061 N N . ASN B 1 335 ? 8.961 14.93 -10.703 1 90.94 335 ASN B N 1
ATOM 6062 C CA . ASN B 1 335 ? 7.723 15.172 -9.969 1 90.94 335 ASN B CA 1
ATOM 6063 C C . ASN B 1 335 ? 7.824 16.406 -9.094 1 90.94 335 ASN B C 1
ATOM 6065 O O . ASN B 1 335 ? 8.273 16.328 -7.949 1 90.94 335 ASN B O 1
ATOM 6069 N N . VAL B 1 336 ? 7.316 17.453 -9.484 1 88 336 VAL B N 1
ATOM 6070 C CA . VAL B 1 336 ? 7.484 18.734 -8.82 1 88 336 VAL B CA 1
ATOM 6071 C C . VAL B 1 336 ? 6.832 18.703 -7.445 1 88 336 VAL B C 1
ATOM 6073 O O . VAL B 1 336 ? 7.191 19.484 -6.559 1 88 336 VAL B O 1
ATOM 6076 N N . GLY B 1 337 ? 5.836 17.828 -7.227 1 91.06 337 GLY B N 1
ATOM 6077 C CA . GLY B 1 337 ? 5.211 17.641 -5.926 1 91.06 337 GLY B CA 1
ATOM 6078 C C . GLY B 1 337 ? 6.191 17.203 -4.852 1 91.06 337 GLY B C 1
ATOM 6079 O O . GLY B 1 337 ? 5.941 17.391 -3.662 1 91.06 337 GLY B O 1
ATOM 6080 N N . ASP B 1 338 ? 7.297 16.641 -5.277 1 94.69 338 ASP B N 1
ATOM 6081 C CA . ASP B 1 338 ? 8.312 16.203 -4.324 1 94.69 338 ASP B CA 1
ATOM 6082 C C . ASP B 1 338 ? 8.914 17.406 -3.574 1 94.69 338 ASP B C 1
ATOM 6084 O O . ASP B 1 338 ? 9.141 17.328 -2.365 1 94.69 338 ASP B O 1
ATOM 6088 N N . TYR B 1 339 ? 9.094 18.531 -4.262 1 95.56 339 TYR B N 1
ATOM 6089 C CA . TYR B 1 339 ? 9.648 19.734 -3.639 1 95.56 339 TYR B CA 1
ATOM 6090 C C . TYR B 1 339 ? 8.664 20.328 -2.637 1 95.56 339 TYR B C 1
ATOM 6092 O O . TYR B 1 339 ? 9.062 21.062 -1.732 1 95.56 339 TYR B O 1
ATOM 6100 N N . HIS B 1 340 ? 7.418 20.062 -2.85 1 94.69 340 HIS B N 1
ATOM 6101 C CA . HIS B 1 340 ? 6.352 20.609 -2.025 1 94.69 340 HIS B CA 1
ATOM 6102 C C . HIS B 1 340 ? 5.992 19.672 -0.882 1 94.69 340 HIS B C 1
ATOM 6104 O O . HIS B 1 340 ? 5.281 20.062 0.048 1 94.69 340 HIS B O 1
ATOM 6110 N N . ASN B 1 341 ? 6.477 18.453 -0.924 1 95.5 341 ASN B N 1
ATOM 6111 C CA . ASN B 1 341 ? 6.141 17.438 0.066 1 95.5 341 ASN B CA 1
ATOM 6112 C C . ASN B 1 341 ? 6.578 17.859 1.467 1 95.5 341 ASN B C 1
ATOM 6114 O O . ASN B 1 341 ? 7.73 18.25 1.671 1 95.5 341 ASN B O 1
ATOM 6118 N N . LEU B 1 342 ? 5.684 17.75 2.418 1 97.06 342 LEU B N 1
ATOM 6119 C CA . LEU B 1 342 ? 5.941 18.234 3.77 1 97.06 342 LEU B CA 1
ATOM 6120 C C . LEU B 1 342 ? 7.129 17.5 4.391 1 97.06 342 LEU B C 1
ATOM 6122 O O . LEU B 1 342 ? 8.023 18.125 4.957 1 97.06 342 LEU B O 1
ATOM 6126 N N . GLN B 1 343 ? 7.121 16.156 4.293 1 97.75 343 GLN B N 1
ATOM 6127 C CA . GLN B 1 343 ? 8.227 15.406 4.879 1 97.75 343 GLN B CA 1
ATOM 6128 C C . GLN B 1 343 ? 9.555 15.773 4.223 1 97.75 343 GLN B C 1
ATOM 6130 O O . GLN B 1 343 ? 10.594 15.773 4.883 1 97.75 343 GLN B O 1
ATOM 6135 N N . GLY B 1 344 ? 9.523 16.062 2.943 1 98.12 344 GLY B N 1
ATOM 6136 C CA . GLY B 1 344 ? 10.711 16.578 2.281 1 98.12 344 GLY B CA 1
ATOM 6137 C C . GLY B 1 344 ? 11.195 17.891 2.844 1 98.12 344 GLY B C 1
ATOM 6138 O O . GLY B 1 344 ? 12.391 18.078 3.074 1 98.12 344 GLY B O 1
ATOM 6139 N N . ILE B 1 345 ? 10.297 18.797 3.074 1 98.44 345 ILE B N 1
ATOM 6140 C CA . ILE B 1 345 ? 10.625 20.094 3.658 1 98.44 345 ILE B CA 1
ATOM 6141 C C . ILE B 1 345 ? 11.211 19.906 5.055 1 98.44 345 ILE B C 1
ATOM 6143 O O . ILE B 1 345 ? 12.242 20.484 5.387 1 98.44 345 ILE B O 1
ATOM 6147 N N . LEU B 1 346 ? 10.602 19.078 5.852 1 98.38 346 LEU B N 1
ATOM 6148 C CA . LEU B 1 346 ? 11.047 18.844 7.223 1 98.38 346 LEU B CA 1
ATOM 6149 C C . LEU B 1 346 ? 12.43 18.203 7.242 1 98.38 346 LEU B C 1
ATOM 6151 O O . LEU B 1 346 ? 13.266 18.547 8.078 1 98.38 346 LEU B O 1
ATOM 6155 N N . HIS B 1 347 ? 12.641 17.266 6.328 1 98.44 347 HIS B N 1
ATOM 6156 C CA . HIS B 1 347 ? 13.969 16.688 6.16 1 98.44 347 HIS B CA 1
ATOM 6157 C C . HIS B 1 347 ? 15.008 17.781 5.883 1 98.44 347 HIS B C 1
ATOM 6159 O O . HIS B 1 347 ? 16.094 17.766 6.473 1 98.44 347 HIS B O 1
ATOM 6165 N N . THR B 1 348 ? 14.68 18.672 5.039 1 98.75 348 THR B N 1
ATOM 6166 C CA . THR B 1 348 ? 15.586 19.75 4.664 1 98.75 348 THR B CA 1
ATOM 6167 C C . THR B 1 348 ? 15.859 20.656 5.852 1 98.75 348 THR B C 1
ATOM 6169 O O . THR B 1 348 ? 17 21.031 6.105 1 98.75 348 THR B O 1
ATOM 6172 N N . VAL B 1 349 ? 14.836 20.984 6.602 1 98.5 349 VAL B N 1
ATOM 6173 C CA . VAL B 1 349 ? 14.984 21.797 7.801 1 98.5 349 VAL B CA 1
ATOM 6174 C C . VAL B 1 349 ? 15.898 21.094 8.797 1 98.5 349 VAL B C 1
ATOM 6176 O O . VAL B 1 349 ? 16.766 21.719 9.398 1 98.5 349 VAL B O 1
ATOM 6179 N N . ALA B 1 350 ? 15.734 19.812 8.945 1 97.88 350 ALA B N 1
ATOM 6180 C CA . ALA B 1 350 ? 16.5 19.031 9.914 1 97.88 350 ALA B CA 1
ATOM 6181 C C . ALA B 1 350 ? 17.984 19.094 9.617 1 97.88 350 ALA B C 1
ATOM 6183 O O . ALA B 1 350 ? 18.812 19.031 10.539 1 97.88 350 ALA B O 1
ATOM 6184 N N . GLY B 1 351 ? 18.312 19.281 8.359 1 97.88 351 GLY B N 1
ATOM 6185 C CA . GLY B 1 351 ? 19.734 19.234 8.008 1 97.88 351 GLY B CA 1
ATOM 6186 C C . GLY B 1 351 ? 20.25 20.547 7.449 1 97.88 351 GLY B C 1
ATOM 6187 O O . GLY B 1 351 ? 21.422 20.641 7.074 1 97.88 351 GLY B O 1
ATOM 6188 N N . TRP B 1 352 ? 19.438 21.578 7.391 1 97.81 352 TRP B N 1
ATOM 6189 C CA . TRP B 1 352 ? 19.781 22.844 6.777 1 97.81 352 TRP B CA 1
ATOM 6190 C C . TRP B 1 352 ? 20.906 23.531 7.562 1 97.81 352 TRP B C 1
ATOM 6192 O O . TRP B 1 352 ? 20.812 23.672 8.781 1 97.81 352 TRP B O 1
ATOM 6202 N N . ASN B 1 353 ? 21.938 23.953 6.898 1 95.81 353 ASN B N 1
ATOM 6203 C CA . ASN B 1 353 ? 23.078 24.641 7.5 1 95.81 353 ASN B CA 1
ATOM 6204 C C . ASN B 1 353 ? 23.453 25.891 6.719 1 95.81 353 ASN B C 1
ATOM 6206 O O . ASN B 1 353 ? 24.641 26.188 6.535 1 95.81 353 ASN B O 1
ATOM 6210 N N . GLY B 1 354 ? 22.406 26.578 6.199 1 93.94 354 GLY B N 1
ATOM 6211 C CA . GLY B 1 354 ? 22.641 27.812 5.449 1 93.94 354 GLY B CA 1
ATOM 6212 C C . GLY B 1 354 ? 23.016 27.562 4.004 1 93.94 354 GLY B C 1
ATOM 6213 O O . GLY B 1 354 ? 23.312 26.422 3.623 1 93.94 354 GLY B O 1
ATOM 6214 N N . GLU B 1 355 ? 23.016 28.641 3.26 1 92.88 355 GLU B N 1
ATOM 6215 C CA . GLU B 1 355 ? 23.297 28.562 1.826 1 92.88 355 GLU B CA 1
ATOM 6216 C C . GLU B 1 355 ? 24.734 28.109 1.56 1 92.88 355 GLU B C 1
ATOM 6218 O O . GLU B 1 355 ? 24.984 27.375 0.608 1 92.88 355 GLU B O 1
ATOM 6223 N N . LYS B 1 356 ? 25.609 28.5 2.404 1 93.75 356 LYS B N 1
ATOM 6224 C CA . LYS B 1 356 ? 27.031 28.203 2.186 1 93.75 356 LYS B CA 1
ATOM 6225 C C . LYS B 1 356 ? 27.453 26.938 2.922 1 93.75 356 LYS B C 1
ATOM 6227 O O . LYS B 1 356 ? 28.516 26.375 2.656 1 93.75 356 LYS B O 1
ATOM 6232 N N . GLY B 1 357 ? 26.609 26.5 3.85 1 94.69 357 GLY B N 1
ATOM 6233 C CA . GLY B 1 357 ? 26.938 25.312 4.625 1 94.69 357 GLY B CA 1
ATOM 6234 C C . GLY B 1 357 ? 26.516 24.016 3.943 1 94.69 357 GLY B C 1
ATOM 6235 O O . GLY B 1 357 ? 25.625 24.031 3.09 1 94.69 357 GLY B O 1
ATOM 6236 N N . GLU B 1 358 ? 27.172 22.922 4.348 1 95.88 358 GLU B N 1
ATOM 6237 C CA . GLU B 1 358 ? 26.781 21.609 3.846 1 95.88 358 GLU B CA 1
ATOM 6238 C C . GLU B 1 358 ? 25.594 21.062 4.617 1 95.88 358 GLU B C 1
ATOM 6240 O O . GLU B 1 358 ? 25.453 21.297 5.816 1 95.88 358 GLU B O 1
ATOM 6245 N N . PHE B 1 359 ? 24.797 20.328 3.916 1 97.06 359 PHE B N 1
ATOM 6246 C CA . PHE B 1 359 ? 23.688 19.641 4.566 1 97.06 359 PHE B CA 1
ATOM 6247 C C . PHE B 1 359 ? 24.203 18.625 5.574 1 97.06 359 PHE B C 1
ATOM 6249 O O . PHE B 1 359 ? 25.094 17.828 5.262 1 97.06 359 PHE B O 1
ATOM 6256 N N . LYS B 1 360 ? 23.719 18.703 6.727 1 96.25 360 LYS B N 1
ATOM 6257 C CA . LYS B 1 360 ? 24.016 17.766 7.805 1 96.25 360 LYS B CA 1
ATOM 6258 C C . LYS B 1 360 ? 22.891 17.75 8.836 1 96.25 360 LYS B C 1
ATOM 6260 O O . LYS B 1 360 ? 22.562 18.781 9.43 1 96.25 360 LYS B O 1
ATOM 6265 N N . LEU B 1 361 ? 22.391 16.594 9.086 1 94.88 361 LEU B N 1
ATOM 6266 C CA . LEU B 1 361 ? 21.312 16.516 10.07 1 94.88 361 LEU B CA 1
ATOM 6267 C C . LEU B 1 361 ? 21.781 17.031 11.422 1 94.88 361 LEU B C 1
ATOM 6269 O O . LEU B 1 361 ? 22.75 16.531 11.984 1 94.88 361 LEU B O 1
ATOM 6273 N N . GLN B 1 362 ? 21.094 18.031 11.891 1 93.25 362 GLN B N 1
ATOM 6274 C CA . GLN B 1 362 ? 21.422 18.656 13.172 1 93.25 362 GLN B CA 1
ATOM 6275 C C . GLN B 1 362 ? 20.594 18.047 14.297 1 93.25 362 GLN B C 1
ATOM 6277 O O . GLN B 1 362 ? 20.891 18.266 15.477 1 93.25 362 GLN B O 1
ATOM 6282 N N . VAL B 1 363 ? 19.594 17.312 13.906 1 92.19 363 VAL B N 1
ATOM 6283 C CA . VAL B 1 363 ? 18.719 16.578 14.812 1 92.19 363 VAL B CA 1
ATOM 6284 C C . VAL B 1 363 ? 18.484 15.164 14.273 1 92.19 363 VAL B C 1
ATOM 6286 O O . VAL B 1 363 ? 18.656 14.906 13.078 1 92.19 363 VAL B O 1
ATOM 6289 N N . ASN B 1 364 ? 18.141 14.297 15.18 1 90.75 364 ASN B N 1
ATOM 6290 C CA . ASN B 1 364 ? 17.781 12.945 14.734 1 90.75 364 ASN B CA 1
ATOM 6291 C C . ASN B 1 364 ? 16.438 12.922 14.016 1 90.75 364 ASN B C 1
ATOM 6293 O O . ASN B 1 364 ? 15.414 13.281 14.594 1 90.75 364 ASN B O 1
ATOM 6297 N N . ARG B 1 365 ? 16.469 12.609 12.828 1 95.25 365 ARG B N 1
ATOM 6298 C CA . ARG B 1 365 ? 15.281 12.461 12 1 95.25 365 ARG B CA 1
ATOM 6299 C C . ARG B 1 365 ? 15.508 11.43 10.898 1 95.25 365 ARG B C 1
ATOM 6301 O O . ARG B 1 365 ? 16.438 11.562 10.102 1 95.25 365 ARG B O 1
ATOM 6308 N N . SER B 1 366 ? 14.688 10.484 10.906 1 97 366 SER B N 1
ATOM 6309 C CA . SER B 1 366 ? 14.844 9.414 9.93 1 97 366 SER B CA 1
ATOM 6310 C C . SER B 1 366 ? 14.703 9.938 8.508 1 97 366 SER B C 1
ATOM 6312 O O . SER B 1 366 ? 13.711 10.586 8.18 1 97 366 SER B O 1
ATOM 6314 N N . VAL B 1 367 ? 15.578 9.578 7.664 1 97.81 367 VAL B N 1
ATOM 6315 C CA . VAL B 1 367 ? 15.555 9.969 6.258 1 97.81 367 VAL B CA 1
ATOM 6316 C C . VAL B 1 367 ? 14.359 9.32 5.562 1 97.81 367 VAL B C 1
ATOM 6318 O O . VAL B 1 367 ? 13.75 9.914 4.668 1 97.81 367 VAL B O 1
ATOM 6321 N N . ALA B 1 368 ? 13.938 8.18 6.055 1 98.5 368 ALA B N 1
ATOM 6322 C CA . ALA B 1 368 ? 12.891 7.383 5.426 1 98.5 368 ALA B CA 1
ATOM 6323 C C . ALA B 1 368 ? 11.547 8.109 5.461 1 98.5 368 ALA B C 1
ATOM 6325 O O . ALA B 1 368 ? 10.648 7.797 4.684 1 98.5 368 ALA B O 1
ATOM 6326 N N . LEU B 1 369 ? 11.383 9.055 6.332 1 98.44 369 LEU B N 1
ATOM 6327 C CA . LEU B 1 369 ? 10.133 9.805 6.441 1 98.44 369 LEU B CA 1
ATOM 6328 C C . LEU B 1 369 ? 9.844 10.57 5.16 1 98.44 369 LEU B C 1
ATOM 6330 O O . LEU B 1 369 ? 8.688 10.828 4.832 1 98.44 369 LEU B O 1
ATOM 6334 N N . VAL B 1 370 ? 10.852 10.867 4.434 1 98.5 370 VAL B N 1
ATOM 6335 C CA . VAL B 1 370 ? 10.703 11.633 3.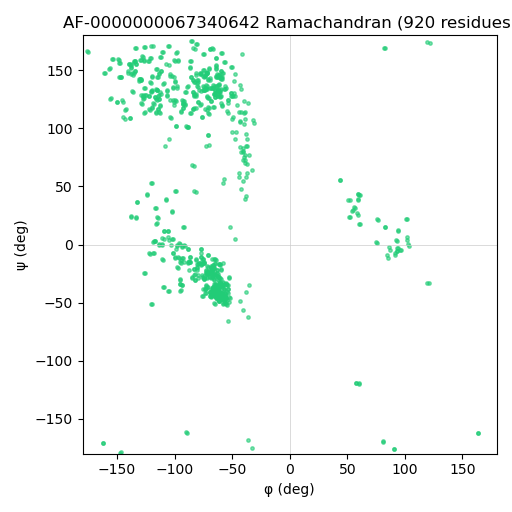203 1 98.5 370 VAL B CA 1
ATOM 6336 C C . VAL B 1 370 ? 9.789 10.883 2.234 1 98.5 370 VAL B C 1
ATOM 6338 O O . VAL B 1 370 ? 8.977 11.484 1.539 1 98.5 370 VAL B O 1
ATOM 6341 N N . ASN B 1 371 ? 9.898 9.539 2.217 1 98.31 371 ASN B N 1
ATOM 6342 C CA . ASN B 1 371 ? 9.148 8.703 1.285 1 98.31 371 ASN B CA 1
ATOM 6343 C C . ASN B 1 371 ? 7.832 8.234 1.89 1 98.31 371 ASN B C 1
ATOM 6345 O O . ASN B 1 371 ? 7.203 7.305 1.376 1 98.31 371 ASN B O 1
ATOM 6349 N N . LYS B 1 372 ? 7.422 8.836 2.951 1 97.12 372 LYS B N 1
ATOM 6350 C CA . LYS B 1 372 ? 6.172 8.43 3.582 1 97.12 372 LYS B CA 1
ATOM 6351 C C . LYS B 1 372 ? 5.008 8.508 2.596 1 97.12 372 LYS B C 1
ATOM 6353 O O . LYS B 1 372 ? 4.168 7.602 2.551 1 97.12 372 LYS B O 1
ATOM 6358 N N . SER B 1 373 ? 4.969 9.562 1.793 1 95.56 373 SER B N 1
ATOM 6359 C CA . SER B 1 373 ? 3.904 9.742 0.812 1 95.56 373 SER B CA 1
ATOM 6360 C C . SER B 1 373 ? 4.461 10.234 -0.522 1 95.56 373 SER B C 1
ATOM 6362 O O . SER B 1 373 ? 3.764 10.914 -1.276 1 95.56 373 SER B O 1
ATOM 6364 N N . SER B 1 374 ? 5.762 9.969 -0.78 1 95.31 374 SER B N 1
ATOM 6365 C CA . SER B 1 374 ? 6.398 10.406 -2.018 1 95.31 374 SER B CA 1
ATOM 6366 C C . SER B 1 374 ? 7.457 9.414 -2.477 1 95.31 374 SER B C 1
ATOM 6368 O O . SER B 1 374 ? 7.582 8.32 -1.911 1 95.31 374 SER B O 1
ATOM 6370 N N . ALA B 1 375 ? 8.078 9.734 -3.539 1 96.88 375 ALA B N 1
ATOM 6371 C CA . ALA B 1 375 ? 9.227 9.016 -4.066 1 96.88 375 ALA B CA 1
ATOM 6372 C C . ALA B 1 375 ? 10.43 9.945 -4.242 1 96.88 375 ALA B C 1
ATOM 6374 O O . ALA B 1 375 ? 11.117 9.891 -5.266 1 96.88 375 ALA B O 1
ATOM 6375 N N . PHE B 1 376 ? 10.625 10.781 -3.268 1 97.88 376 PHE B N 1
ATOM 6376 C CA . PHE B 1 376 ? 11.562 11.891 -3.391 1 97.88 376 PHE B CA 1
ATOM 6377 C C . PHE B 1 376 ? 12.992 11.422 -3.121 1 97.88 376 PHE B C 1
ATOM 6379 O O . PHE B 1 376 ? 13.945 12 -3.645 1 97.88 376 PHE B O 1
ATOM 6386 N N . LEU B 1 377 ? 13.234 10.352 -2.352 1 98.56 377 LEU B N 1
ATOM 6387 C CA . LEU B 1 377 ? 14.562 9.852 -2.012 1 98.56 377 LEU B CA 1
ATOM 6388 C C . LEU B 1 377 ? 15.227 9.195 -3.219 1 98.56 377 LEU B C 1
ATOM 6390 O O . LEU B 1 377 ? 14.547 8.586 -4.047 1 98.56 377 LEU B O 1
ATOM 6394 N N . LYS B 1 378 ? 16.469 9.336 -3.209 1 97.88 378 LYS B N 1
ATOM 6395 C CA . LYS B 1 378 ? 17.25 8.523 -4.137 1 97.88 378 LYS B CA 1
ATOM 6396 C C . LYS B 1 378 ? 17.125 7.039 -3.814 1 97.88 378 LYS B C 1
ATOM 6398 O O . LYS B 1 378 ? 16.969 6.664 -2.65 1 97.88 378 LYS B O 1
ATOM 6403 N N . ASP B 1 379 ? 17.312 6.203 -4.828 1 95.62 379 ASP B N 1
ATOM 6404 C CA . ASP B 1 379 ? 17.109 4.762 -4.691 1 95.62 379 ASP B CA 1
ATOM 6405 C C . ASP B 1 379 ? 18.141 4.16 -3.73 1 95.62 379 ASP B C 1
ATOM 6407 O O . ASP B 1 379 ? 17.859 3.168 -3.055 1 95.62 379 ASP B O 1
ATOM 6411 N N . ASP B 1 380 ? 19.25 4.715 -3.658 1 95.31 380 ASP B N 1
ATOM 6412 C CA . ASP B 1 380 ? 20.312 4.125 -2.863 1 95.31 380 ASP B CA 1
ATOM 6413 C C . ASP B 1 380 ? 20.031 4.25 -1.369 1 95.31 380 ASP B C 1
ATOM 6415 O O . ASP B 1 380 ? 20.703 3.635 -0.546 1 95.31 380 ASP B O 1
ATOM 6419 N N . ASN B 1 381 ? 18.969 5.035 -0.996 1 97.44 381 ASN B N 1
ATOM 6420 C CA . ASN B 1 381 ? 18.531 5.066 0.396 1 97.44 381 ASN B CA 1
ATOM 6421 C C . ASN B 1 381 ? 17.781 3.791 0.781 1 97.44 381 ASN B C 1
ATOM 6423 O O . ASN B 1 381 ? 17.562 3.527 1.965 1 97.44 381 ASN B O 1
ATOM 6427 N N . LEU B 1 382 ? 17.344 3.008 -0.185 1 97.56 382 LEU B N 1
ATOM 6428 C CA . LEU B 1 382 ? 16.703 1.712 -0.013 1 97.56 382 LEU B CA 1
ATOM 6429 C C . LEU B 1 382 ? 15.414 1.851 0.795 1 97.56 382 LEU B C 1
ATOM 6431 O O . LEU B 1 382 ? 15.18 1.085 1.732 1 97.56 382 LEU B O 1
ATOM 6435 N N . VAL B 1 383 ? 14.641 2.914 0.463 1 98.31 383 VAL B N 1
ATOM 6436 C CA . VAL B 1 383 ? 13.359 3.178 1.102 1 98.31 383 VAL B CA 1
ATOM 6437 C C . VAL B 1 383 ? 12.242 3.131 0.059 1 98.31 383 VAL B C 1
ATOM 6439 O O . VAL B 1 383 ? 12.289 3.842 -0.947 1 98.31 383 VAL B O 1
ATOM 6442 N N . PRO B 1 384 ? 11.266 2.229 0.28 1 97.94 384 PRO B N 1
ATOM 6443 C CA . PRO B 1 384 ? 10.156 2.193 -0.67 1 97.94 384 PRO B CA 1
ATOM 6444 C C . PRO B 1 384 ? 9.406 3.523 -0.753 1 97.94 384 PRO B C 1
ATOM 6446 O O . PRO B 1 384 ? 9.391 4.289 0.214 1 97.94 384 PRO B O 1
ATOM 6449 N N . GLU B 1 385 ? 8.867 3.799 -1.915 1 97.06 385 GLU B N 1
ATOM 6450 C CA . GLU B 1 385 ? 8.078 5.016 -2.09 1 97.06 385 GLU B CA 1
ATOM 6451 C C . GLU B 1 385 ? 6.711 4.887 -1.436 1 97.06 385 GLU B C 1
ATOM 6453 O O . GLU B 1 385 ? 6.168 3.783 -1.326 1 97.06 385 GLU B O 1
ATOM 6458 N N . SER B 1 386 ? 6.133 6.023 -0.965 1 97.06 386 SER B N 1
ATOM 6459 C CA . SER B 1 386 ? 4.773 6.117 -0.442 1 97.06 386 SER B CA 1
ATOM 6460 C C . SER B 1 386 ? 4.453 4.941 0.474 1 97.06 386 SER B C 1
ATOM 6462 O O . SER B 1 386 ? 3.443 4.262 0.286 1 97.06 386 SER B O 1
ATOM 6464 N N . TRP B 1 387 ? 5.293 4.762 1.49 1 98.06 387 TRP B N 1
ATOM 6465 C CA . TRP B 1 387 ? 5.238 3.518 2.248 1 98.06 387 TRP B CA 1
ATOM 6466 C C . TRP B 1 387 ? 4.223 3.611 3.381 1 98.06 387 TRP B C 1
ATOM 6468 O O . TRP B 1 387 ? 3.855 2.6 3.979 1 98.06 387 TRP B O 1
ATOM 6478 N N . TRP B 1 388 ? 3.717 4.789 3.795 1 97.81 388 TRP B N 1
ATOM 6479 C CA . TRP B 1 388 ? 2.703 4.906 4.836 1 97.81 388 TRP B CA 1
ATOM 6480 C C . TRP B 1 388 ? 1.354 4.395 4.344 1 97.81 388 TRP B C 1
ATOM 6482 O O . TRP B 1 388 ? 0.588 5.137 3.729 1 97.81 388 TRP B O 1
ATOM 6492 N N . VAL B 1 389 ? 1.09 3.15 4.625 1 97.38 389 VAL B N 1
ATOM 6493 C CA . VAL B 1 389 ? -0.131 2.496 4.164 1 97.38 389 VAL B CA 1
ATOM 6494 C C . VAL B 1 389 ? -0.588 1.47 5.199 1 97.38 389 VAL B C 1
ATOM 6496 O O . VAL B 1 389 ? 0.237 0.818 5.844 1 97.38 389 VAL B O 1
ATOM 6499 N N . GLU B 1 390 ? -1.915 1.355 5.352 1 96.69 390 GLU B N 1
ATOM 6500 C CA . GLU B 1 390 ? -2.473 0.303 6.195 1 96.69 390 GLU B CA 1
ATOM 6501 C C . GLU B 1 390 ? -2.33 -1.066 5.535 1 96.69 390 GLU B C 1
ATOM 6503 O O . GLU B 1 390 ? -2.346 -1.176 4.309 1 96.69 390 GLU B O 1
ATOM 6508 N N . ARG B 1 391 ? -2.156 -2.074 6.355 1 97.44 391 ARG B N 1
ATOM 6509 C CA . ARG B 1 391 ? -2.115 -3.434 5.824 1 97.44 391 ARG B CA 1
ATOM 6510 C C . ARG B 1 391 ? -3.314 -3.703 4.922 1 97.44 391 ARG B C 1
ATOM 6512 O O . ARG B 1 391 ? -4.453 -3.416 5.289 1 97.44 391 ARG B O 1
ATOM 6519 N N . ASN B 1 392 ? -3.025 -4.23 3.75 1 98.31 392 ASN B N 1
ATOM 6520 C CA . ASN B 1 392 ? -4.047 -4.562 2.762 1 98.31 392 ASN B CA 1
ATOM 6521 C C . ASN B 1 392 ? -4.965 -3.375 2.486 1 98.31 392 ASN B C 1
ATOM 6523 O O . ASN B 1 392 ? -6.156 -3.553 2.232 1 98.31 392 ASN B O 1
ATOM 6527 N N . LYS B 1 393 ? -4.473 -2.146 2.752 1 98 393 LYS B N 1
ATOM 6528 C CA . LYS B 1 393 ? -5.211 -0.898 2.578 1 98 393 LYS B CA 1
ATOM 6529 C C . LYS B 1 393 ? -6.531 -0.928 3.342 1 98 393 LYS B C 1
ATOM 6531 O O . LYS B 1 393 ? -7.547 -0.426 2.857 1 98 393 LYS B O 1
ATOM 6536 N N . GLY B 1 394 ? -6.551 -1.674 4.434 1 97.38 394 GLY B N 1
ATOM 6537 C CA . GLY B 1 394 ? -7.707 -1.715 5.312 1 97.38 394 GLY B CA 1
ATOM 6538 C C . GLY B 1 394 ? -8.633 -2.887 5.031 1 97.38 394 GLY B C 1
ATOM 6539 O O . GLY B 1 394 ? -9.617 -3.088 5.738 1 97.38 394 GLY B O 1
ATOM 6540 N N . MET B 1 395 ? -8.344 -3.697 3.947 1 98.06 395 MET B N 1
ATOM 6541 C CA . MET B 1 395 ? -9.164 -4.871 3.646 1 98.06 395 MET B CA 1
ATOM 6542 C C . MET B 1 395 ? -8.914 -5.98 4.66 1 98.06 395 MET B C 1
ATOM 6544 O O . MET B 1 395 ? -7.773 -6.223 5.059 1 98.06 395 MET B O 1
ATOM 6548 N N . VAL B 1 396 ? -9.984 -6.602 5.082 1 96.94 396 VAL B N 1
ATOM 6549 C CA . VAL B 1 396 ? -9.891 -7.723 6.016 1 96.94 396 VAL B CA 1
ATOM 6550 C C . VAL B 1 396 ? -10.797 -8.859 5.551 1 96.94 396 VAL B C 1
ATOM 6552 O O . VAL B 1 396 ? -11.781 -8.625 4.844 1 96.94 396 VAL B O 1
ATOM 6555 N N . LEU B 1 397 ? -10.383 -10.023 5.867 1 95.75 397 LEU B N 1
ATOM 6556 C CA . LEU B 1 397 ? -11.188 -11.203 5.586 1 95.75 397 LEU B CA 1
ATOM 6557 C C . LEU B 1 397 ? -12.234 -11.422 6.672 1 95.75 397 LEU B C 1
ATOM 6559 O O . LEU B 1 397 ? -11.898 -11.617 7.84 1 95.75 397 LEU B O 1
ATOM 6563 N N . GLY B 1 398 ? -13.469 -11.359 6.324 1 91.38 398 GLY B N 1
ATOM 6564 C CA . GLY B 1 398 ? -14.547 -11.602 7.262 1 91.38 398 GLY B CA 1
ATOM 6565 C C . GLY B 1 398 ? -14.828 -13.07 7.496 1 91.38 398 GLY B C 1
ATOM 6566 O O . GLY B 1 398 ? -14.289 -13.93 6.789 1 91.38 398 GLY B O 1
ATOM 6567 N N . PRO B 1 399 ? -15.688 -13.328 8.445 1 87.88 399 PRO B N 1
ATOM 6568 C CA . PRO B 1 399 ? -16 -14.719 8.789 1 87.88 399 PRO B CA 1
ATOM 6569 C C . PRO B 1 399 ? -16.734 -15.453 7.672 1 87.88 399 PRO B C 1
ATOM 6571 O O . PRO B 1 399 ? -16.719 -16.688 7.633 1 87.88 399 PRO B O 1
ATOM 6574 N N . THR B 1 400 ? -17.344 -14.75 6.754 1 88.62 400 THR B N 1
ATOM 6575 C CA . THR B 1 400 ? -18.094 -15.359 5.66 1 88.62 400 THR B CA 1
ATOM 6576 C C . THR B 1 400 ? -17.172 -15.633 4.469 1 88.62 400 THR B C 1
ATOM 6578 O O . THR B 1 400 ? -17.625 -16.141 3.438 1 88.62 400 THR B O 1
ATOM 6581 N N . GLY B 1 401 ? -15.922 -15.234 4.566 1 90 401 GLY B N 1
ATOM 6582 C CA . GLY B 1 401 ? -14.992 -15.438 3.469 1 90 401 GLY B CA 1
ATOM 6583 C C . GLY B 1 401 ? -14.922 -14.258 2.518 1 90 401 GLY B C 1
ATOM 6584 O O . GLY B 1 401 ? -14.234 -14.312 1.5 1 90 401 GLY B O 1
ATOM 6585 N N . GLU B 1 402 ? -15.664 -13.195 2.895 1 94.5 402 GLU B N 1
ATOM 6586 C CA . GLU B 1 402 ? -15.641 -11.984 2.084 1 94.5 402 GLU B CA 1
ATOM 6587 C C . GLU B 1 402 ? -14.547 -11.023 2.553 1 94.5 402 GLU B C 1
ATOM 6589 O O . GLU B 1 402 ? -14.336 -10.859 3.756 1 94.5 402 GLU B O 1
ATOM 6594 N N . TRP B 1 403 ? -13.812 -10.578 1.599 1 97.12 403 TRP B N 1
ATOM 6595 C CA . TRP B 1 403 ? -12.914 -9.469 1.881 1 97.12 403 TRP B CA 1
ATOM 6596 C C . TRP B 1 403 ? -13.641 -8.133 1.803 1 97.12 403 TRP B C 1
ATOM 6598 O O . TRP B 1 403 ? -14.352 -7.867 0.831 1 97.12 403 TRP B O 1
ATOM 6608 N N . GLU B 1 404 ? -13.516 -7.379 2.77 1 96.31 404 GLU B N 1
ATOM 6609 C CA . GLU B 1 404 ? -14.172 -6.074 2.826 1 96.31 404 GLU B CA 1
ATOM 6610 C C . GLU B 1 404 ? -13.336 -5.074 3.619 1 96.31 404 GLU B C 1
ATOM 6612 O O . GLU B 1 404 ? -12.438 -5.461 4.367 1 96.31 404 GLU B O 1
ATOM 6617 N N . LEU B 1 405 ? -13.562 -3.799 3.408 1 97.06 405 LEU B N 1
ATOM 6618 C CA . LEU B 1 405 ? -12.906 -2.777 4.215 1 97.06 405 LEU B CA 1
ATOM 6619 C C . LEU B 1 405 ? -13.312 -2.896 5.68 1 97.06 405 LEU B C 1
ATOM 6621 O O . LEU B 1 405 ? -14.492 -3.055 5.992 1 97.06 405 LEU B O 1
ATOM 6625 N N . GLU B 1 406 ? -12.328 -2.852 6.496 1 95.38 406 GLU B N 1
ATOM 6626 C CA . GLU B 1 406 ? -12.57 -2.977 7.93 1 95.38 406 GLU B CA 1
ATOM 6627 C C . GLU B 1 406 ? -13.375 -1.796 8.453 1 95.38 406 GLU B C 1
ATOM 6629 O O . GLU B 1 406 ? -13.07 -0.641 8.148 1 95.38 406 GLU B O 1
ATOM 6634 N N . GLN B 1 407 ? -14.367 -2.078 9.203 1 93.69 407 GLN B N 1
ATOM 6635 C CA . GLN B 1 407 ? -15.117 -1.031 9.891 1 93.69 407 GLN B CA 1
ATOM 6636 C C . GLN B 1 407 ? -14.305 -0.44 11.047 1 93.69 407 GLN B C 1
ATOM 6638 O O . GLN B 1 407 ? -13.703 -1.176 11.828 1 93.69 407 GLN B O 1
ATOM 6643 N N . PRO B 1 408 ? -14.305 0.878 11.102 1 95.81 408 PRO B N 1
ATOM 6644 C CA . PRO B 1 408 ? -13.586 1.454 12.242 1 95.81 408 PRO B CA 1
ATOM 6645 C C . PRO B 1 408 ? -14.188 1.039 13.586 1 95.81 408 PRO B C 1
ATOM 6647 O O . PRO B 1 408 ? -15.406 0.849 13.688 1 95.81 408 PRO B O 1
ATOM 6650 N N . ALA B 1 409 ? -13.32 0.876 14.57 1 95 409 ALA B N 1
ATOM 6651 C CA . ALA B 1 409 ? -13.805 0.705 15.938 1 95 409 ALA B CA 1
ATOM 6652 C C . ALA B 1 409 ? -14.688 1.877 16.359 1 95 409 ALA B C 1
ATOM 6654 O O . ALA B 1 409 ? -14.57 2.977 15.805 1 95 409 ALA B O 1
ATOM 6655 N N . GLU B 1 410 ? -15.508 1.642 17.312 1 94.88 410 GLU B N 1
ATOM 6656 C CA . GLU B 1 410 ? -16.469 2.65 17.75 1 94.88 410 GLU B CA 1
ATOM 6657 C C . GLU B 1 410 ? -15.758 3.934 18.172 1 94.88 410 GLU B C 1
ATOM 6659 O O . GLU B 1 410 ? -16.219 5.035 17.859 1 94.88 410 GLU B O 1
ATOM 6664 N N . GLU B 1 411 ? -14.656 3.812 18.812 1 95.19 411 GLU B N 1
ATOM 6665 C CA . GLU B 1 411 ? -13.93 4.973 19.328 1 95.19 411 GLU B CA 1
ATOM 6666 C C . GLU B 1 411 ? -13.352 5.805 18.188 1 95.19 411 GLU B C 1
ATOM 6668 O O . GLU B 1 411 ? -12.969 6.961 18.391 1 95.19 411 GLU B O 1
ATOM 6673 N N . ASN B 1 412 ? -13.227 5.195 17.031 1 96.94 412 ASN B N 1
ATOM 6674 C CA . ASN B 1 412 ? -12.594 5.871 15.914 1 96.94 412 ASN B CA 1
ATOM 6675 C C . ASN B 1 412 ? -13.633 6.48 14.969 1 96.94 412 ASN B C 1
ATOM 6677 O O . ASN B 1 412 ? -13.273 7.07 13.945 1 96.94 412 ASN B O 1
ATOM 6681 N N . LEU B 1 413 ? -14.906 6.309 15.273 1 96.5 413 LEU B N 1
ATOM 6682 C CA . LEU B 1 413 ? -15.961 6.895 14.445 1 96.5 413 LEU B CA 1
ATOM 6683 C C . LEU B 1 413 ? -15.992 8.414 14.609 1 96.5 413 LEU B C 1
ATOM 6685 O O . LEU B 1 413 ? -15.742 8.93 15.695 1 96.5 413 LEU B O 1
ATOM 6689 N N . PRO B 1 414 ? -16.25 9.125 13.508 1 96.38 414 PRO B N 1
ATOM 6690 C CA . PRO B 1 414 ? -16.359 10.578 13.641 1 96.38 414 PRO B CA 1
ATOM 6691 C C . PRO B 1 414 ? -17.531 11.008 14.539 1 96.38 414 PRO B C 1
ATOM 6693 O O . PRO B 1 414 ? -18.578 10.375 14.531 1 96.38 414 PRO B O 1
ATOM 6696 N N . VAL B 1 415 ? -17.312 12.031 15.258 1 95.31 415 VAL B N 1
ATOM 6697 C CA . VAL B 1 415 ? -18.312 12.578 16.172 1 95.31 415 VAL B CA 1
ATOM 6698 C C . VAL B 1 415 ? -18.594 14.031 15.812 1 95.31 415 VAL B C 1
ATOM 6700 O O . VAL B 1 415 ? -17.656 14.844 15.711 1 95.31 415 VAL B O 1
ATOM 6703 N N . PRO B 1 416 ? -19.844 14.344 15.648 1 95 416 PRO B N 1
ATOM 6704 C CA . PRO B 1 416 ? -20.172 15.742 15.336 1 95 416 PRO B CA 1
ATOM 6705 C C . PRO B 1 416 ? -19.797 16.703 16.453 1 95 416 PRO B C 1
ATOM 6707 O O . PRO B 1 416 ? -20.016 16.406 17.625 1 95 416 PRO B O 1
ATOM 6710 N N . PRO B 1 417 ? -19.219 17.812 16.062 1 93.81 417 PRO B N 1
ATOM 6711 C CA . PRO B 1 417 ? -18.953 18.828 17.094 1 93.81 417 PRO B CA 1
ATOM 6712 C C . PRO B 1 417 ? -20.203 19.578 17.531 1 93.81 417 PRO B C 1
ATOM 6714 O O . PRO B 1 417 ? -21.109 19.797 16.719 1 93.81 417 PRO B O 1
ATOM 6717 N N . VAL B 1 418 ? -20.25 19.922 18.812 1 87.75 418 VAL B N 1
ATOM 6718 C CA . VAL B 1 418 ? -21.312 20.766 19.328 1 87.75 418 VAL B CA 1
ATOM 6719 C C . VAL B 1 418 ? -20.734 22.016 19.969 1 87.75 418 VAL B C 1
ATOM 6721 O O . VAL B 1 418 ? -19.953 21.922 20.922 1 87.75 418 VAL B O 1
ATOM 6724 N N . VAL B 1 419 ? -21.047 23.094 19.422 1 88.88 419 VAL B N 1
ATOM 6725 C CA . VAL B 1 419 ? -20.594 24.375 19.938 1 88.88 419 VAL B CA 1
ATOM 6726 C C . VAL B 1 419 ? -21.688 25.031 20.75 1 88.88 419 VAL B C 1
ATOM 6728 O O . VAL B 1 419 ? -22.828 25.156 20.297 1 88.88 419 VAL B O 1
ATOM 6731 N N . THR B 1 420 ? -21.359 25.344 21.938 1 82.69 420 THR B N 1
ATOM 6732 C CA . THR B 1 420 ? -22.328 26.016 22.797 1 82.69 420 THR B CA 1
ATOM 6733 C C . THR B 1 420 ? -21.844 27.422 23.156 1 82.69 420 THR B C 1
ATOM 6735 O O . THR B 1 420 ? -20.688 27.609 23.531 1 82.69 420 THR B O 1
ATOM 6738 N N . GLY B 1 421 ? -22.688 28.438 23.062 1 76.56 421 GLY B N 1
ATOM 6739 C CA . GLY B 1 421 ? -22.391 29.828 23.375 1 76.56 421 GLY B CA 1
ATOM 6740 C C . GLY B 1 421 ? -21.875 30.609 22.188 1 76.56 421 GLY B C 1
ATOM 6741 O O . GLY B 1 421 ? -21.859 30.109 21.062 1 76.56 421 GLY B O 1
ATOM 6742 N N . LYS B 1 422 ? -21.516 31.875 22.469 1 77 422 LYS B N 1
ATOM 6743 C CA . LYS B 1 422 ? -21 32.75 21.406 1 77 422 LYS B CA 1
ATOM 6744 C C . LYS B 1 422 ? -19.484 32.594 21.266 1 77 422 LYS B C 1
ATOM 6746 O O . LYS B 1 422 ? -18.766 32.594 22.25 1 77 422 LYS B O 1
ATOM 6751 N N . VAL B 1 423 ? -19.094 32.531 20.062 1 79.25 423 VAL B N 1
ATOM 6752 C CA . VAL B 1 423 ? -17.672 32.25 19.812 1 79.25 423 VAL B CA 1
ATOM 6753 C C . VAL B 1 423 ? -16.859 33.531 19.922 1 79.25 423 VAL B C 1
ATOM 6755 O O . VAL B 1 423 ? -15.68 33.5 20.266 1 79.25 423 VAL B O 1
ATOM 6758 N N . ILE B 1 424 ? -17.562 34.625 19.562 1 77.12 424 ILE B N 1
ATOM 6759 C CA . ILE B 1 424 ? -16.859 35.906 19.688 1 77.12 424 ILE B CA 1
ATOM 6760 C C . ILE B 1 424 ? -17.625 36.812 20.641 1 77.12 424 ILE B C 1
ATOM 6762 O O . ILE B 1 424 ? -18.844 36.75 20.75 1 77.12 424 ILE B O 1
ATOM 6766 N N . ASP B 1 425 ? -17.031 37.875 21.234 1 61.88 425 ASP B N 1
ATOM 6767 C CA . ASP B 1 425 ? -17.578 39.031 21.953 1 61.88 425 ASP B CA 1
ATOM 6768 C C . ASP B 1 425 ? -18.359 38.594 23.188 1 61.88 425 ASP B C 1
ATOM 6770 O O . ASP B 1 425 ? -19.375 39.188 23.531 1 61.88 425 ASP B O 1
ATOM 6774 N N . ASP B 1 426 ? -18.141 37.344 23.641 1 57.88 426 ASP B N 1
ATOM 6775 C CA . ASP B 1 426 ? -18.875 37.062 24.875 1 57.88 426 ASP B CA 1
ATOM 6776 C C . ASP B 1 426 ? -17.922 36.812 26.047 1 57.88 426 ASP B C 1
ATOM 6778 O O . ASP B 1 426 ? -16.797 36.344 25.844 1 57.88 426 ASP B O 1
ATOM 6782 N N . ASP B 1 427 ? -18.25 37.438 27.078 1 55.5 427 ASP B N 1
ATOM 6783 C CA . ASP B 1 427 ? -17.516 37.281 28.328 1 55.5 427 ASP B CA 1
ATOM 6784 C C . ASP B 1 427 ? -17.406 35.812 28.719 1 55.5 427 ASP B C 1
ATOM 6786 O O . ASP B 1 427 ? -16.438 35.406 29.375 1 55.5 427 ASP B O 1
ATOM 6790 N N . VAL B 1 428 ? -18.516 35.031 28.234 1 48.91 428 VAL B N 1
ATOM 6791 C CA . VAL B 1 428 ? -18.5 33.625 28.578 1 48.91 428 VAL B CA 1
ATOM 6792 C C . VAL B 1 428 ? -18 32.812 27.391 1 48.91 428 VAL B C 1
ATOM 6794 O O . VAL B 1 428 ? -18.531 32.906 26.281 1 48.91 428 VAL B O 1
ATOM 6797 N N . ALA B 1 429 ? -16.938 32.062 27.609 1 57.75 429 ALA B N 1
ATOM 6798 C CA . ALA B 1 429 ? -16.297 31.297 26.547 1 57.75 429 ALA B CA 1
ATOM 6799 C C . ALA B 1 429 ? -17.25 30.25 25.969 1 57.75 429 ALA B C 1
ATOM 6801 O O . ALA B 1 429 ? -17.922 29.531 26.719 1 57.75 429 ALA B O 1
ATOM 6802 N N . ALA B 1 430 ? -17.391 30.203 24.703 1 67.81 430 ALA B N 1
ATOM 6803 C CA . ALA B 1 430 ? -18.078 29.094 24.031 1 67.81 430 ALA B CA 1
ATOM 6804 C C . ALA B 1 430 ? -17.375 27.766 24.312 1 67.81 430 ALA B C 1
ATOM 6806 O O . ALA B 1 430 ? -16.172 27.734 24.578 1 67.81 430 ALA B O 1
ATOM 6807 N N . THR B 1 431 ? -18.188 26.641 24.469 1 66.75 431 THR B N 1
ATOM 6808 C CA . THR B 1 431 ? -17.625 25.312 24.688 1 66.75 431 THR B CA 1
ATOM 6809 C C . THR B 1 431 ? -17.938 24.406 23.5 1 66.75 431 THR B C 1
ATOM 6811 O O . THR B 1 431 ? -18.875 24.656 22.75 1 66.75 431 THR B O 1
ATOM 6814 N N . ILE B 1 432 ? -16.969 23.578 23.234 1 69.75 432 ILE B N 1
ATOM 6815 C CA . ILE B 1 432 ? -17.203 22.562 22.219 1 69.75 432 ILE B CA 1
ATOM 6816 C C . ILE B 1 432 ? -17.234 21.188 22.859 1 69.75 432 ILE B C 1
ATOM 6818 O O . ILE B 1 432 ? -16.438 20.891 23.766 1 69.75 432 ILE B O 1
ATOM 6822 N N . SER B 1 433 ? -18.203 20.422 22.562 1 68.75 433 SER B N 1
ATOM 6823 C CA . SER B 1 433 ? -18.281 19.047 23.078 1 68.75 433 SER B CA 1
ATOM 6824 C C . SER B 1 433 ? -18.469 18.047 21.938 1 68.75 433 SER B C 1
ATOM 6826 O O . SER B 1 433 ? -18.922 18.406 20.859 1 68.75 433 SER B O 1
ATOM 6828 N N . SER B 1 434 ? -17.688 16.984 22.016 1 70.12 434 SER B N 1
ATOM 6829 C CA . SER B 1 434 ? -17.906 15.812 21.156 1 70.12 434 SER B CA 1
ATOM 6830 C C . SER B 1 434 ? -18.016 14.539 21.984 1 70.12 434 SER B C 1
ATOM 6832 O O . SER B 1 434 ? -17.219 14.297 22.891 1 70.12 434 SER B O 1
ATOM 6834 N N . LYS B 1 435 ? -19.125 13.898 22.047 1 52.16 435 LYS B N 1
ATOM 6835 C CA . LYS B 1 435 ? -19.281 12.664 22.812 1 52.16 435 LYS B CA 1
ATOM 6836 C C . LYS B 1 435 ? -18.516 11.516 22.156 1 52.16 435 LYS B C 1
ATOM 6838 O O . LYS B 1 435 ? -19 10.891 21.219 1 52.16 435 LYS B O 1
ATOM 6843 N N . GLU B 1 436 ? -17.266 11.5 22.531 1 66.62 436 GLU B N 1
ATOM 6844 C CA . GLU B 1 436 ? -16.531 10.344 22.016 1 66.62 436 GLU B CA 1
ATOM 6845 C C . GLU B 1 436 ? -16.906 9.07 22.766 1 66.62 436 GLU B C 1
ATOM 6847 O O . GLU B 1 436 ? -17.109 9.102 23.984 1 66.62 436 GLU B O 1
ATOM 6852 N N . PRO B 1 437 ? -17.172 8.016 22.078 1 57.5 437 PRO B N 1
ATOM 6853 C CA . PRO B 1 437 ? -17.438 6.762 22.797 1 57.5 437 PRO B CA 1
ATOM 6854 C C . PRO B 1 437 ? -16.266 6.32 23.672 1 57.5 437 PRO B C 1
ATOM 6856 O O . PRO B 1 437 ? -15.109 6.613 23.344 1 57.5 437 PRO B O 1
ATOM 6859 N N . LYS B 1 438 ? -16.609 5.945 24.906 1 53 438 LYS B N 1
ATOM 6860 C CA . LYS B 1 438 ? -15.617 5.48 25.875 1 53 438 LYS B CA 1
ATOM 6861 C C . LYS B 1 438 ? -14.781 4.344 25.297 1 53 438 LYS B C 1
ATOM 6863 O O . LYS B 1 438 ? -15.305 3.467 24.609 1 53 438 LYS B O 1
ATOM 6868 N N . ILE B 1 439 ? -13.547 4.504 25.234 1 53.97 439 ILE B N 1
ATOM 6869 C CA . ILE B 1 439 ? -12.641 3.393 24.953 1 53.97 439 ILE B CA 1
ATOM 6870 C C . ILE B 1 439 ? -12.961 2.221 25.875 1 53.97 439 ILE B C 1
ATOM 6872 O O . ILE B 1 439 ? -13.055 2.389 27.094 1 53.97 439 ILE B O 1
ATOM 6876 N N . PRO B 1 440 ? -13.539 1.137 25.406 1 44.62 440 PRO B N 1
ATOM 6877 C CA . PRO B 1 440 ? -13.711 0.049 26.375 1 44.62 440 PRO B CA 1
ATOM 6878 C C . PRO B 1 440 ? -12.477 -0.155 27.25 1 44.62 440 PRO B C 1
ATOM 6880 O O . PRO B 1 440 ? -11.344 -0.053 26.766 1 44.62 440 PRO B O 1
ATOM 6883 N N . GLU B 1 441 ? -12.727 0.135 28.547 1 39.44 441 GLU B N 1
ATOM 6884 C CA . GLU B 1 441 ? -11.648 -0.22 29.469 1 39.44 441 GLU B CA 1
ATOM 6885 C C . GLU B 1 441 ? -11.07 -1.589 29.141 1 39.44 441 GLU B C 1
ATOM 6887 O O . GLU B 1 441 ? -11.766 -2.451 28.594 1 39.44 441 GLU B O 1
ATOM 6892 N N . ASP B 1 442 ? -9.898 -1.694 29.172 1 38.38 442 ASP B N 1
ATOM 6893 C CA . ASP B 1 442 ? -9.305 -3.025 29.094 1 38.38 442 ASP B CA 1
ATOM 6894 C C . ASP B 1 442 ? -10.07 -4.023 29.953 1 38.38 442 ASP B C 1
ATOM 6896 O O . ASP B 1 442 ? -10.117 -3.887 31.172 1 38.38 442 ASP B O 1
ATOM 6900 N N . LEU B 1 443 ? -11.172 -4.602 29.641 1 33.81 443 LEU B N 1
ATOM 6901 C CA . LEU B 1 443 ? -11.547 -5.773 30.422 1 33.81 443 LEU B CA 1
ATOM 6902 C C . LEU B 1 443 ? -10.336 -6.641 30.734 1 33.81 443 LEU B C 1
ATOM 6904 O O . LEU B 1 443 ? -9.586 -7.02 29.828 1 33.81 443 LEU B O 1
ATOM 6908 N N . GLY B 1 444 ? -9.742 -6.645 32.031 1 27.59 444 GLY B N 1
ATOM 6909 C CA . GLY B 1 444 ? -8.727 -7.59 32.438 1 27.59 444 GLY B CA 1
ATOM 6910 C C . GLY B 1 444 ? -8.914 -8.977 31.875 1 27.59 444 GLY B C 1
ATOM 6911 O O . GLY B 1 444 ? -9.945 -9.273 31.266 1 27.59 444 GLY B O 1
ATOM 6912 N N . LYS B 1 445 ? -8.062 -9.922 32.5 1 32.03 445 LYS B N 1
ATOM 6913 C CA . LYS B 1 445 ? -7.801 -11.352 32.375 1 32.03 445 LYS B CA 1
ATOM 6914 C C . LYS B 1 445 ? -9.07 -12.172 32.594 1 32.03 445 LYS B C 1
ATOM 6916 O O . LYS B 1 445 ? -9.453 -12.422 33.719 1 32.03 445 LYS B O 1
ATOM 6921 N N . LYS B 1 446 ? -10.164 -12.086 32.062 1 29.06 446 LYS B N 1
ATOM 6922 C CA . LYS B 1 446 ? -10.898 -13.32 32.312 1 29.06 446 LYS B CA 1
ATOM 6923 C C . LYS B 1 446 ? -10 -14.539 32.125 1 29.06 446 LYS B C 1
ATOM 6925 O O . LYS B 1 446 ? -9.352 -14.695 31.094 1 29.06 446 LYS B O 1
ATOM 6930 N N . LYS B 1 447 ? -9.594 -15.211 33.312 1 28.81 447 LYS B N 1
ATOM 6931 C CA . LYS B 1 447 ? -9.102 -16.578 33.469 1 28.81 447 LYS B CA 1
ATOM 6932 C C . LYS B 1 447 ? -9.828 -17.531 32.531 1 28.81 447 LYS B C 1
ATOM 6934 O O . LYS B 1 447 ? -11.055 -17.656 32.594 1 28.81 447 LYS B O 1
ATOM 6939 N N . THR B 1 448 ? -9.352 -17.609 31.344 1 24.25 448 THR B N 1
ATOM 6940 C CA . THR B 1 448 ? -9.82 -18.719 30.516 1 24.25 448 THR B CA 1
ATOM 6941 C C . THR B 1 448 ? -9.961 -20 31.328 1 24.25 448 THR B C 1
ATOM 6943 O O . THR B 1 448 ? -8.992 -20.469 31.906 1 24.25 448 THR B O 1
ATOM 6946 N N . ARG B 1 449 ? -11.055 -20.141 32.156 1 25.92 449 ARG B N 1
ATOM 6947 C CA . ARG B 1 449 ? -11.438 -21.469 32.625 1 25.92 449 ARG B CA 1
ATOM 6948 C C . ARG B 1 449 ? -11.109 -22.547 31.594 1 25.92 449 ARG B C 1
ATOM 6950 O O . ARG B 1 449 ? -11.398 -22.375 30.406 1 25.92 449 ARG B O 1
ATOM 6957 N N . GLY B 1 450 ? -10.047 -23.297 31.969 1 25.42 450 GLY B N 1
ATOM 6958 C CA . GLY B 1 450 ? -9.641 -24.562 31.375 1 25.42 450 GLY B CA 1
ATOM 6959 C C . GLY B 1 450 ? -10.82 -25.438 30.984 1 25.42 450 GLY B C 1
ATOM 6960 O O . GLY B 1 450 ? -11.609 -25.859 31.844 1 25.42 450 GLY B O 1
ATOM 6961 N N . THR B 1 451 ? -11.672 -24.875 30.125 1 22.83 451 THR B N 1
ATOM 6962 C CA . THR B 1 451 ? -12.711 -25.844 29.781 1 22.83 451 THR B CA 1
ATOM 6963 C C . THR B 1 451 ? -12.102 -27.219 29.531 1 22.83 451 THR B C 1
ATOM 6965 O O . THR B 1 451 ? -11.266 -27.391 28.641 1 22.83 451 THR B O 1
ATOM 6968 N N . LYS B 1 452 ? -11.906 -27.938 30.734 1 26.03 452 LYS B N 1
ATOM 6969 C CA . LYS B 1 452 ? -11.805 -29.406 30.766 1 26.03 452 LYS B CA 1
ATOM 6970 C C . LYS B 1 452 ? -12.758 -30.031 29.75 1 26.03 452 LYS B C 1
ATOM 6972 O O . LYS B 1 452 ? -13.977 -29.906 29.891 1 26.03 452 LYS B O 1
ATOM 6977 N N . PHE B 1 453 ? -12.406 -29.828 28.453 1 23.89 453 PHE B N 1
ATOM 6978 C CA . PHE B 1 453 ? -13.055 -30.734 27.531 1 23.89 453 PHE B CA 1
ATOM 6979 C C . PHE B 1 453 ? -13.109 -32.156 28.109 1 23.89 453 PHE B C 1
ATOM 6981 O O . PHE B 1 453 ? -12.078 -32.719 28.453 1 23.89 453 PHE B O 1
ATOM 6988 N N . LEU B 1 454 ? -14.109 -32.344 29 1 22.97 454 LEU B N 1
ATOM 6989 C CA . LEU B 1 454 ? -14.5 -33.688 29.422 1 22.97 454 LEU B CA 1
ATOM 6990 C C . LEU B 1 454 ? -14.461 -34.656 28.234 1 22.97 454 LEU B C 1
ATOM 6992 O O . LEU B 1 454 ? -14.852 -34.312 27.125 1 22.97 454 LEU B O 1
ATOM 6996 N N . PRO B 1 455 ? -13.484 -35.594 28.406 1 24.5 455 PRO B N 1
ATOM 6997 C CA . PRO B 1 455 ? -13.391 -36.812 27.562 1 24.5 455 PRO B CA 1
ATOM 6998 C C . PRO B 1 455 ? -14.742 -37.469 27.344 1 24.5 455 PRO B C 1
ATOM 7000 O O . PRO B 1 455 ? -15.414 -37.875 28.297 1 24.5 455 PRO B O 1
ATOM 7003 N N . ALA B 1 456 ? -15.719 -36.656 26.75 1 23.17 456 ALA B N 1
ATOM 7004 C CA . ALA B 1 456 ? -16.938 -37.469 26.609 1 23.17 456 ALA B CA 1
ATOM 7005 C C . ALA B 1 456 ? -16.625 -38.906 26.219 1 23.17 456 ALA B C 1
ATOM 7007 O O . ALA B 1 456 ? -15.906 -39.125 25.25 1 23.17 456 ALA B O 1
ATOM 7008 N N . CYS B 1 457 ? -16.562 -39.719 27.281 1 21.73 457 CYS B N 1
ATOM 7009 C CA . CYS B 1 457 ? -16.609 -41.188 27.312 1 21.73 457 CYS B CA 1
ATOM 7010 C C . CYS B 1 457 ? -17.641 -41.719 26.312 1 21.73 457 CYS B C 1
ATOM 7012 O O . CYS B 1 457 ? -18.844 -41.469 26.469 1 21.73 457 CYS B O 1
ATOM 7014 N N . PHE B 1 458 ? -17.5 -41.281 24.953 1 21.44 458 PHE B N 1
ATOM 7015 C CA . PHE B 1 458 ? -18.344 -42.125 24.125 1 21.44 458 PHE B CA 1
ATOM 7016 C C . PHE B 1 458 ? -18.375 -43.562 24.656 1 21.44 458 PHE B C 1
ATOM 7018 O O . PHE B 1 458 ? -17.328 -44.219 24.734 1 21.44 458 PHE B O 1
ATOM 7025 N N . GLN B 1 459 ? -19.141 -43.781 25.734 1 21.73 459 GLN B N 1
ATOM 7026 C CA . GLN B 1 459 ? -19.641 -45.094 26.141 1 21.73 459 GLN B CA 1
ATOM 7027 C C . GLN B 1 459 ? -20 -45.938 24.906 1 21.73 459 GLN B C 1
ATOM 7029 O O . GLN B 1 459 ? -20.469 -45.406 23.906 1 21.73 459 GLN B O 1
ATOM 7034 N N . GLY B 1 460 ? -19.297 -47.094 24.875 1 21.12 460 GLY B N 1
ATOM 7035 C CA . GLY B 1 460 ? -19.391 -48.375 24.172 1 21.12 460 GLY B CA 1
ATOM 7036 C C . GLY B 1 460 ? -20.812 -48.875 24.016 1 21.12 460 GLY B C 1
ATOM 7037 O O . GLY B 1 460 ? -21.25 -49.781 24.719 1 21.12 460 GLY B O 1
ATOM 7038 N N . VAL B 1 461 ? -21.859 -48 23.719 1 21.41 461 VAL B N 1
ATOM 7039 C CA . VAL B 1 461 ? -23.062 -48.844 23.656 1 21.41 461 VAL B CA 1
ATOM 7040 C C . VAL B 1 461 ? -22.797 -50.062 22.797 1 21.41 461 VAL B C 1
ATOM 7042 O O . VAL B 1 461 ? -22.156 -49.969 21.75 1 21.41 461 VAL B O 1
ATOM 7045 N N . ASN B 1 462 ? -23.156 -51.25 23.391 1 20.75 462 ASN B N 1
ATOM 7046 C CA . ASN B 1 462 ? -23.875 -52.438 22.922 1 20.75 462 ASN B CA 1
ATOM 7047 C C . ASN B 1 462 ? -25.094 -52.031 22.094 1 20.75 462 ASN B C 1
ATOM 7049 O O . ASN B 1 462 ? -25.828 -51.094 22.453 1 20.75 462 ASN B O 1
#

InterPro domains:
  IPR002921 Fungal lipase-type domain [PF01764] (148-307)
  IPR029058 Alpha/Beta hydrolase fold [G3DSA:3.40.50.1820] (23-414)
  IPR029058 Alpha/Beta hydrolase fold [SSF53474] (121-334)
  IPR033556 Phospholipase A1-II [PTHR31828] (23-407)

Organism: Triticum aestivum (NCBI:txid4565)

Radius of gyration: 32.89 Å; Cα contacts (8 Å, |Δi|>4): 2034; chains: 2; bounding box: 56×102×96 Å

Foldseek 3Di:
DPPLFQLPLLVLLFQDVHPPHHHPCLLQCVPLVVPCQVQPNSSNLSVLLLQLLLQVLQVLQAACDQQDLAHQEGQAFQQCSCVVSVPSPSVFKGFQFWFKWFFPDDADPQQGHHHPDPNHLDDTMHTFWTKMWTDPVSCVRNQEIEIETHTEGTPVQPVRLVTFDQDWDFLVVLADDPRPLGPPKTWGPVLSRRQAPADPVHLQRVDHSLLQVLLRLLVVCVVQVVGHYEYEYEYAESSLLNSLVSLQSCQNQVSQDDVPDGHAYEYEYELYAFTIAVSNQVSQVVGPNYAYEYEAAVLQCSNCPPHVVVRTDHHHHYNYFHLLLDPFFDNDDPPSVLRRQSLSSSQRSQQGRDPPDHGDGPGDDDPLSSQCQADGTDCVVVHDHVPSADVVNQWDQDPVRDTDHDDRDQQSDDWHKDWADDSGPDPDRIHIDTPGDDDPDPPDDPPPPPPPPPPPPPPDDD/DPPLFDAQDLPLLFQDVHPPHHHPCLLQCVPLVVPCQVQPNSSNLSVLLLQLLLQVLQVLQAACDQQDLAHQEGQAFQACSCVVSVPSPSVFKGFQFWFKWFFPDDADPQQGHHHPDPNHLDDTMHTFWTKMWTDPVSCVRNQEIEIETHTEGTPVQPVRLVTFDQDWDFLVVLADDPRPLGPPKTWGPVLSRRQAPADPVHLQRVDHSLLQVLLRLLVVCVVPVVGHYEYEYEYAESSLLNSLVSLQSCQNQVSQDDVPDGHAYEYEYELYAFTIAVSNQVSQVVGPRYAYEYEAAVLQCSNCPPHVVVRTDHHHHYNYFHLLLDPFFDNDDPPSVLRRDSLSSSQRSQQGRDPPDHGDGPGDDDPLSSQCQADGTDCVVVHDHVPSADVVNQWDQDPVRDTDHDDRDQQSDDWHKDWADDSGDDPDRIHIDTPGPDDPDPPDDPPPPPPPPPPPPPPPDD